Protein AF-A0A5C9F2I2-F1 (afdb_monomer_lite)

Foldseek 3Di:
DDDDDDDPVNVVPDPDPDPPPDDDDPPPPPPVPPPPPPPVPDDPDDPAQFKEKEKEKAKEFEAEQLRHTDDIWIKIKIKIWGQFPAWKWFQWKFFWAFDPQKPDDGRDIDGPGIDDHGDMDMDMMTGHDDPLLDDQKDKHKDKDFPPFDWDLLQVVLLVVVLVVLVVVLVVVLVVLLVVLCVVLVVVLVVLVVVLVVLVVVLVVLVVLLVVLVVVLVVLVVVLVVLVVVLVVLVVVVCVVPPPPDDDDDDDVPCPVVVVVCVVCCVVVCCAPPVGRVHDDVDDPPDPPDDVPVLCVPQVVVLVVLVVVLVVLVVVLVVLVVVLVVLVVVLVVLVVVLVVLVVVLVVLVVVLVVVLPPDPDVVVNVVSNVVSCVVSVVSVVVSVVSVVVSVVSVVVSVVSVVVSVVSVVVSVVSVVVSVVSVVVSVVVPDPVVPCVVPPPDPDVVPCPVVVVVVVVVVVVVVVVVVVSVVVSVVSVVVSVVSVVVSVVSVVVSVVSVVVSVVSVVVSVVSVVVSVVSVVVSVVVSVVVSVVSVVVSCVVSVPSVVFLPPVPPTSDAWAFADAAQDKTKMKMKMKMWRADQAKWAWKKKKWAFDPQKADKDKDWPQFDDWDDDPRIIMTTGGMDHHGDMTIMMIIIIGHHHDQDKGWPTKMKMKTKDWQDDSRPIGRPDTFIDIDKDKDKDWDADPVDPQKIKIKIKIWAQGSFKKFWAWKWKAFPVRPGTFDTDGCVVVVTDIAHHGGMDMDDIDMDRGNDGTDIDMDTDMGTDHYYTYMYMYMYIYGTDIYWYWDKDKAKDKPDQEDAAQDKDKIKIKIKIWTAHRFFFQWKKKKKKAAALKFFDPDPVQKDKAKPVRDDQVVFWDWDWPPPDRRSRGMIITIIIGNSNPRDLDGPAGHRMMMMIMGMMMRRGDDQVDKDWMKMKMKTWDARDNRGRSMITIDIDIDDPVNTRIHHYHYWDWDKDWDKDKAADPDLFKIKIKIKIWTQTPAKDAWDKDKFKFFPQKDWPDKPADWDWAPDPDPRIIMIMGIDGIAGHGGMDMIMTMIGGPVNDRDDPVRRVVRGDD

pLDDT: mean 77.14, std 16.02, range [25.67, 96.19]

Structure (mmCIF, N/CA/C/O backbone):
data_AF-A0A5C9F2I2-F1
#
_entry.id   AF-A0A5C9F2I2-F1
#
loop_
_atom_site.group_PDB
_atom_site.id
_atom_site.type_symbol
_atom_site.label_atom_id
_atom_site.label_alt_id
_atom_site.label_comp_id
_atom_site.label_asym_id
_atom_site.label_entity_id
_atom_site.label_seq_id
_atom_site.pdbx_PDB_ins_code
_atom_site.Cartn_x
_atom_site.Cartn_y
_atom_site.Cartn_z
_atom_site.occupancy
_atom_site.B_iso_or_equiv
_atom_site.auth_seq_id
_atom_site.auth_comp_id
_atom_site.auth_asym_id
_atom_site.auth_atom_id
_atom_site.pdbx_PDB_model_num
ATOM 1 N N . MET A 1 1 ? -34.436 -11.067 -39.779 1.00 35.25 1 MET A N 1
ATOM 2 C CA . MET A 1 1 ? -35.553 -11.516 -38.914 1.00 35.25 1 MET A CA 1
ATOM 3 C C . MET A 1 1 ? -35.812 -10.425 -37.886 1.00 35.25 1 MET A C 1
ATOM 5 O O . MET A 1 1 ? -34.849 -9.797 -37.467 1.00 35.25 1 MET A O 1
ATOM 9 N N . GLY A 1 2 ? -37.072 -10.121 -37.564 1.00 33.19 2 GLY A N 1
ATOM 10 C CA . GLY A 1 2 ? -37.414 -8.976 -36.708 1.00 33.19 2 GLY A CA 1
ATOM 11 C C . GLY A 1 2 ? -37.331 -9.300 -35.216 1.00 33.19 2 GLY A C 1
ATOM 12 O O . GLY A 1 2 ? -37.837 -10.332 -34.785 1.00 33.19 2 GLY A O 1
ATOM 13 N N . PHE A 1 3 ? -36.740 -8.403 -34.424 1.00 34.16 3 PHE A N 1
ATOM 14 C CA . PHE A 1 3 ? -36.740 -8.506 -32.964 1.00 34.16 3 PHE A CA 1
ATOM 15 C C . PHE A 1 3 ? -38.048 -7.938 -32.393 1.00 34.16 3 PHE A C 1
ATOM 17 O O . PHE A 1 3 ? -38.308 -6.738 -32.490 1.00 34.16 3 PHE A O 1
ATOM 24 N N . LYS A 1 4 ? -38.876 -8.801 -31.792 1.00 38.78 4 LYS A N 1
ATOM 25 C CA . LYS A 1 4 ? -40.083 -8.396 -31.055 1.00 38.78 4 LYS A CA 1
ATOM 26 C C . LYS A 1 4 ? -39.669 -7.880 -29.671 1.00 38.78 4 LYS A C 1
ATOM 28 O O . LYS A 1 4 ? -38.928 -8.554 -28.960 1.00 38.78 4 LYS A O 1
ATOM 33 N N . LYS A 1 5 ? -40.152 -6.700 -29.278 1.00 41.59 5 LYS A N 1
ATOM 34 C CA . LYS A 1 5 ? -39.947 -6.154 -27.927 1.00 41.59 5 LYS A CA 1
ATOM 35 C C . LYS A 1 5 ? -40.956 -6.813 -26.978 1.00 41.59 5 LYS A C 1
ATOM 37 O O . LYS A 1 5 ? -42.155 -6.619 -27.154 1.00 41.59 5 LYS A O 1
ATOM 42 N N . ILE A 1 6 ? -40.461 -7.616 -26.039 1.00 45.44 6 ILE A N 1
ATOM 43 C CA . ILE A 1 6 ? -41.257 -8.355 -25.043 1.00 45.44 6 ILE A CA 1
ATOM 44 C C . ILE A 1 6 ? -41.554 -7.434 -23.850 1.00 45.44 6 ILE A C 1
ATOM 46 O O . ILE A 1 6 ? -40.701 -6.623 -23.474 1.00 45.44 6 ILE A O 1
ATOM 50 N N . SER A 1 7 ? -42.764 -7.506 -23.288 1.00 54.88 7 SER A N 1
ATOM 51 C CA . SER A 1 7 ? -43.154 -6.674 -22.138 1.00 54.88 7 SER A CA 1
ATOM 52 C C . SER A 1 7 ? -42.641 -7.240 -20.806 1.00 54.88 7 SER A C 1
ATOM 54 O O . SER A 1 7 ? -42.249 -8.403 -20.705 1.00 54.88 7 SER A O 1
ATOM 56 N N . LYS A 1 8 ? -42.659 -6.419 -19.747 1.00 42.50 8 LYS A N 1
ATOM 57 C CA . LYS A 1 8 ? -42.231 -6.853 -18.406 1.00 42.50 8 LYS A CA 1
ATOM 58 C C . LYS A 1 8 ? -43.156 -7.927 -17.808 1.00 42.50 8 LYS A C 1
ATOM 60 O O . LYS A 1 8 ? -42.702 -8.691 -16.966 1.00 42.50 8 LYS A O 1
ATOM 65 N N . ASP A 1 9 ? -44.397 -8.019 -18.289 1.00 47.03 9 ASP A N 1
ATOM 66 C CA . ASP A 1 9 ? -45.406 -8.980 -17.825 1.00 47.03 9 ASP A CA 1
ATOM 67 C C . ASP A 1 9 ? -45.330 -10.322 -18.585 1.00 47.03 9 ASP A C 1
ATOM 69 O O . ASP A 1 9 ? -45.543 -11.383 -17.997 1.00 47.03 9 ASP A O 1
ATOM 73 N N . GLU A 1 10 ? -44.933 -10.310 -19.869 1.00 43.22 10 GLU A N 1
ATOM 74 C CA . GLU A 1 10 ? -44.610 -11.539 -20.625 1.00 43.22 10 GLU A CA 1
ATOM 75 C C . GLU A 1 10 ? -43.423 -12.298 -19.978 1.00 43.22 10 GLU A C 1
ATOM 77 O O . GLU A 1 10 ? -43.380 -13.526 -20.016 1.00 43.22 10 GLU A O 1
ATOM 82 N N . LEU A 1 11 ? -42.505 -11.587 -19.307 1.00 47.34 11 LEU A N 1
ATOM 83 C CA . LEU A 1 11 ? -41.376 -12.159 -18.552 1.00 47.34 11 LEU A CA 1
ATOM 84 C C . LEU A 1 11 ? -41.774 -12.902 -17.261 1.00 47.34 11 LEU A C 1
ATOM 86 O O . LEU A 1 11 ? -40.987 -13.704 -16.765 1.00 47.34 11 LEU A O 1
ATOM 90 N N . VAL A 1 12 ? -42.963 -12.649 -16.702 1.00 45.22 12 VAL A N 1
ATOM 91 C CA . VAL A 1 12 ? -43.406 -13.229 -15.414 1.00 45.22 12 VAL A CA 1
ATOM 92 C C . VAL A 1 12 ? -44.162 -14.553 -15.603 1.00 45.22 12 VAL A C 1
ATOM 94 O O . VAL A 1 12 ? -44.343 -15.307 -14.651 1.00 45.22 12 VAL A O 1
ATOM 97 N N . SER A 1 13 ? -44.587 -14.868 -16.831 1.00 38.81 13 SER A N 1
ATOM 98 C CA . SER A 1 13 ? -45.443 -16.028 -17.132 1.00 38.81 13 SER A CA 1
ATOM 99 C C . SER A 1 13 ? -44.800 -17.106 -18.016 1.00 38.81 13 SER A C 1
ATOM 101 O O . SER A 1 13 ? -45.397 -18.167 -18.207 1.00 38.81 13 SER A O 1
ATOM 103 N N . SER A 1 14 ? -43.580 -16.905 -18.526 1.00 33.88 14 SER A N 1
ATOM 104 C CA . SER A 1 14 ? -42.893 -17.933 -19.316 1.00 33.88 14 SER A CA 1
ATOM 105 C C . SER A 1 14 ? -42.228 -18.998 -18.432 1.00 33.88 14 SER A C 1
ATOM 107 O O . SER A 1 14 ? -41.128 -18.787 -17.918 1.00 33.88 14 SER A O 1
ATOM 109 N N . GLN A 1 15 ? -42.847 -20.179 -18.327 1.00 44.00 15 GLN A N 1
ATOM 110 C CA . GLN A 1 15 ? -42.194 -21.400 -17.832 1.00 44.00 15 GLN A CA 1
ATOM 111 C C . GLN A 1 15 ? -41.166 -21.920 -18.856 1.00 44.00 15 GLN A C 1
ATOM 113 O O . GLN A 1 15 ? -41.382 -22.924 -19.532 1.00 44.00 15 GLN A O 1
ATOM 118 N N . ALA A 1 16 ? -40.042 -21.218 -18.987 1.00 33.47 16 ALA A N 1
ATOM 119 C CA . ALA A 1 16 ? -38.843 -21.745 -19.628 1.00 33.47 16 ALA A CA 1
ATOM 120 C C . ALA A 1 16 ? -37.977 -22.456 -18.569 1.00 33.47 16 ALA A C 1
ATOM 122 O O . ALA A 1 16 ? -37.823 -21.919 -17.468 1.00 33.47 16 ALA A O 1
ATOM 123 N N . PRO A 1 17 ? -37.400 -23.639 -18.856 1.00 33.31 17 PRO A N 1
ATOM 124 C CA . PRO A 1 17 ? -36.477 -24.288 -17.932 1.00 33.31 17 PRO A CA 1
ATOM 125 C C . PRO A 1 17 ? -35.232 -23.415 -17.738 1.00 33.31 17 PRO A C 1
ATOM 127 O O . PRO A 1 17 ? -34.720 -22.822 -18.691 1.00 33.31 17 PRO A O 1
ATOM 130 N N . ALA A 1 18 ? -34.744 -23.332 -16.501 1.00 29.50 18 ALA A N 1
ATOM 131 C CA . ALA A 1 18 ? -33.558 -22.552 -16.186 1.00 29.50 18 ALA A CA 1
ATOM 132 C C . ALA A 1 18 ? -32.327 -23.131 -16.906 1.00 29.50 18 ALA A C 1
ATOM 134 O O . ALA A 1 18 ? -31.939 -24.271 -16.672 1.00 29.50 18 ALA A O 1
ATOM 135 N N . PHE A 1 19 ? -31.690 -22.316 -17.752 1.00 35.25 19 PHE A N 1
ATOM 136 C CA . PHE A 1 19 ? -30.357 -22.584 -18.314 1.00 35.25 19 PHE A CA 1
ATOM 137 C C . PHE A 1 19 ? -29.217 -22.108 -17.391 1.00 35.25 19 PHE A C 1
ATOM 139 O O . PHE A 1 19 ? -28.052 -22.090 -17.783 1.00 35.25 19 PHE A O 1
ATOM 146 N N . LEU A 1 20 ? -29.546 -21.745 -16.150 1.00 32.81 20 LEU A N 1
ATOM 147 C CA . LEU A 1 20 ? -28.603 -21.785 -15.039 1.00 32.81 20 LEU A CA 1
ATOM 148 C C . LEU A 1 20 ? -28.616 -23.217 -14.506 1.00 32.81 20 LEU A C 1
ATOM 150 O O . LEU A 1 20 ? -29.694 -23.766 -14.273 1.00 32.81 20 LEU A O 1
ATOM 154 N N . GLY A 1 21 ? -27.432 -23.816 -14.350 1.00 28.64 21 GLY A N 1
ATOM 155 C CA . GLY A 1 21 ? -27.294 -25.155 -13.778 1.00 28.64 21 GLY A CA 1
ATOM 156 C C . GLY A 1 21 ? -28.023 -25.258 -12.439 1.00 28.64 21 GLY A C 1
ATOM 157 O O . GLY A 1 21 ? -28.168 -24.252 -11.740 1.00 28.64 21 GLY A O 1
ATOM 158 N N . ALA A 1 22 ? -28.507 -26.462 -12.118 1.00 25.67 22 ALA A N 1
ATOM 159 C CA . ALA A 1 22 ? -29.280 -26.704 -10.906 1.00 25.67 22 ALA A CA 1
ATOM 160 C C . ALA A 1 22 ? -28.600 -26.048 -9.688 1.00 25.67 22 ALA A C 1
ATOM 162 O O . ALA A 1 22 ? -27.379 -26.193 -9.541 1.00 25.67 22 ALA A O 1
ATOM 163 N N . PRO A 1 23 ? -29.353 -25.351 -8.813 1.00 28.47 23 PRO A N 1
ATOM 164 C CA . PRO A 1 23 ? -28.847 -25.054 -7.485 1.00 28.47 23 PRO A CA 1
ATOM 165 C C . PRO A 1 23 ? -28.366 -26.374 -6.885 1.00 28.47 23 PRO A C 1
ATOM 167 O O . PRO A 1 23 ? -29.050 -27.389 -7.046 1.00 28.47 23 PRO A O 1
ATOM 170 N N . LEU A 1 24 ? -27.201 -26.357 -6.234 1.00 32.38 24 LEU A N 1
ATOM 171 C CA . LEU A 1 24 ? -26.740 -27.488 -5.431 1.00 32.38 24 LEU A CA 1
ATOM 172 C C . LEU A 1 24 ? -27.918 -27.983 -4.589 1.00 32.38 24 LEU A C 1
ATOM 174 O O . LEU A 1 24 ? -28.615 -27.160 -3.987 1.00 32.38 24 LEU A O 1
ATOM 178 N N . GLU A 1 25 ? -28.161 -29.298 -4.591 1.00 28.03 25 GLU A N 1
ATOM 179 C CA . GLU A 1 25 ? -29.179 -29.877 -3.720 1.00 28.03 25 GLU A CA 1
ATOM 180 C C . GLU A 1 25 ? -28.904 -29.375 -2.308 1.00 28.03 25 GLU A C 1
ATOM 182 O O . GLU A 1 25 ? -27.809 -29.557 -1.771 1.00 28.03 25 GLU A O 1
ATOM 187 N N . HIS A 1 26 ? -29.884 -28.669 -1.748 1.00 29.75 26 HIS A N 1
ATOM 188 C CA . HIS A 1 26 ? -29.775 -28.107 -0.417 1.00 29.75 26 HIS A CA 1
ATOM 189 C C . HIS A 1 26 ? -29.844 -29.290 0.546 1.00 29.75 26 HIS A C 1
ATOM 191 O O . HIS A 1 26 ? -30.925 -29.688 0.976 1.00 29.75 26 HIS A O 1
ATOM 197 N N . VAL A 1 27 ? -28.684 -29.894 0.825 1.00 32.44 27 VAL A N 1
ATOM 198 C CA . VAL A 1 27 ? -28.533 -30.871 1.901 1.00 32.44 27 VAL A CA 1
ATOM 199 C C . VAL A 1 27 ? -29.129 -30.209 3.135 1.00 32.44 27 VAL A C 1
ATOM 201 O O . VAL A 1 27 ? -28.752 -29.081 3.469 1.00 32.44 27 VAL A O 1
ATOM 204 N N . GLU A 1 28 ? -30.120 -30.861 3.743 1.00 32.78 28 GLU A N 1
ATOM 205 C CA . GLU A 1 28 ? -30.800 -30.327 4.919 1.00 32.78 28 GLU A CA 1
ATOM 206 C C . GLU A 1 28 ? -29.737 -29.970 5.963 1.00 32.78 28 GLU A C 1
ATOM 208 O O . GLU A 1 28 ? -28.932 -30.823 6.340 1.00 32.78 28 GLU A O 1
ATOM 213 N N . GLU A 1 29 ? -29.683 -28.704 6.391 1.00 47.41 29 GLU A N 1
ATOM 214 C CA . GLU A 1 29 ? -28.647 -28.252 7.321 1.00 47.41 29 GLU A CA 1
ATOM 215 C C . GLU A 1 29 ? -28.804 -28.955 8.673 1.00 47.41 29 GLU A C 1
ATOM 217 O O . GLU A 1 29 ? -29.585 -28.544 9.540 1.00 47.41 29 GLU A O 1
ATOM 222 N N . ILE A 1 30 ? -28.022 -30.014 8.868 1.00 54.78 30 ILE A N 1
ATOM 223 C CA . ILE A 1 30 ? -27.942 -30.715 10.139 1.00 54.78 30 ILE A CA 1
ATOM 224 C C . ILE A 1 30 ? -27.313 -29.755 11.160 1.00 54.78 30 ILE A C 1
ATOM 226 O O . ILE A 1 30 ? -26.166 -29.324 11.045 1.00 54.78 30 ILE A O 1
ATOM 230 N N . ASP A 1 31 ? -28.100 -29.388 12.167 1.00 66.12 31 ASP A N 1
ATOM 231 C CA . ASP A 1 31 ? -27.662 -28.615 13.330 1.00 66.12 31 ASP A CA 1
ATOM 232 C C . ASP A 1 31 ? -26.972 -29.585 14.302 1.00 66.12 31 ASP A C 1
ATOM 234 O O . ASP A 1 31 ? -27.612 -30.178 15.176 1.00 66.12 31 ASP A O 1
ATOM 238 N N . LEU A 1 32 ? -25.672 -29.803 14.070 1.00 67.00 32 LEU A N 1
ATOM 239 C CA . LEU A 1 32 ? -24.847 -30.852 14.689 1.00 67.00 32 LEU A CA 1
ATOM 240 C C . LEU A 1 32 ? -24.694 -30.683 16.209 1.00 67.00 32 LEU A C 1
ATOM 242 O O . LEU A 1 32 ? -24.298 -31.616 16.901 1.00 67.00 32 LEU A O 1
ATOM 246 N N . LEU A 1 33 ? -25.021 -29.502 16.740 1.00 75.06 33 LEU A N 1
ATOM 247 C CA . LEU A 1 33 ? -24.892 -29.163 18.158 1.00 75.06 33 LEU A CA 1
ATOM 248 C C . LEU A 1 33 ? -26.231 -29.261 18.927 1.00 75.06 33 LEU A C 1
ATOM 250 O O . LEU A 1 33 ? -26.298 -28.883 20.096 1.00 75.06 33 LEU A O 1
ATOM 254 N N . LYS A 1 34 ? -27.300 -29.809 18.318 1.00 62.31 34 LYS A N 1
ATOM 255 C CA . LYS A 1 34 ? -28.623 -29.971 18.965 1.00 62.31 34 LYS A CA 1
ATOM 256 C C . LYS A 1 34 ? -28.660 -30.936 20.153 1.00 62.31 34 LYS A C 1
ATOM 258 O O . LYS A 1 34 ? -29.389 -30.667 21.105 1.00 62.31 34 LYS A O 1
ATOM 263 N N . GLU A 1 35 ? -27.951 -32.063 20.102 1.00 47.28 35 GLU A N 1
ATOM 264 C CA . GLU A 1 35 ? -28.311 -33.247 20.910 1.00 47.28 35 GLU A CA 1
ATOM 265 C C . GLU A 1 35 ? -28.058 -33.140 22.427 1.00 47.28 35 GLU A C 1
ATOM 267 O O . GLU A 1 35 ? -28.609 -33.939 23.176 1.00 47.28 35 GLU A O 1
ATOM 272 N N . ARG A 1 36 ? -27.307 -32.138 22.913 1.00 44.94 36 ARG A N 1
ATOM 273 C CA . ARG A 1 36 ? -27.166 -31.851 24.362 1.00 44.94 36 ARG A CA 1
ATOM 274 C C . ARG A 1 36 ? -28.031 -30.692 24.878 1.00 44.94 36 ARG A C 1
ATOM 276 O O . ARG A 1 36 ? -27.999 -30.400 26.070 1.00 44.94 36 ARG A O 1
ATOM 283 N N . ARG A 1 37 ? -28.823 -30.029 24.024 1.00 50.03 37 ARG A N 1
ATOM 284 C CA . ARG A 1 37 ? -29.599 -28.830 24.413 1.00 50.03 37 ARG A CA 1
ATOM 285 C C . ARG A 1 37 ? -30.752 -29.114 25.399 1.00 50.03 37 ARG A C 1
ATOM 287 O O . ARG A 1 37 ? -31.296 -28.173 25.963 1.00 50.03 37 ARG A O 1
ATOM 294 N N . SER A 1 38 ? -31.133 -30.377 25.620 1.00 35.31 38 SER A N 1
ATOM 295 C CA . SER A 1 38 ? -32.282 -30.775 26.455 1.00 35.31 38 SER A CA 1
ATOM 296 C C . SER A 1 38 ? -32.039 -30.787 27.966 1.00 35.31 38 SER A C 1
ATOM 298 O O . SER A 1 38 ? -32.998 -30.734 28.736 1.00 35.31 38 SER A O 1
ATOM 300 N N . ASP A 1 39 ? -30.786 -30.886 28.411 1.00 35.28 39 ASP A N 1
ATOM 301 C CA . ASP A 1 39 ? -30.501 -31.361 29.775 1.00 35.28 39 ASP A CA 1
ATOM 302 C C . ASP A 1 39 ? -30.425 -30.236 30.824 1.00 35.28 39 ASP A C 1
ATOM 304 O O . ASP A 1 39 ? -30.347 -30.497 32.025 1.00 35.28 39 ASP A O 1
ATOM 308 N N . VAL A 1 40 ? -30.527 -28.975 30.390 1.00 37.81 40 VAL A N 1
ATOM 309 C CA . VAL A 1 40 ? -30.503 -27.791 31.269 1.00 37.81 40 VAL A CA 1
ATOM 310 C C . VAL A 1 40 ? -31.870 -27.523 31.929 1.00 37.81 40 VAL A C 1
ATOM 312 O O . VAL A 1 40 ? -31.930 -26.927 33.002 1.00 37.81 40 VAL A O 1
ATOM 315 N N . GLU A 1 41 ? -32.987 -28.000 31.362 1.00 36.03 41 GLU A N 1
ATOM 316 C CA . GLU A 1 41 ? -34.344 -27.653 31.838 1.00 36.03 41 GLU A CA 1
ATOM 317 C C . GLU A 1 41 ? -34.848 -28.446 33.069 1.00 36.03 41 GLU A C 1
ATOM 319 O O . GLU A 1 41 ? -35.999 -28.277 33.479 1.00 36.03 41 GLU A O 1
ATOM 324 N N . LYS A 1 42 ? -34.035 -29.313 33.699 1.00 37.44 42 LYS A N 1
ATOM 325 C CA . LYS A 1 42 ? -34.486 -30.163 34.826 1.00 37.44 42 LYS A CA 1
ATOM 326 C C . LYS A 1 42 ? -33.545 -30.198 36.033 1.00 37.44 42 LYS A C 1
ATOM 328 O O . LYS A 1 42 ? -32.964 -31.234 36.346 1.00 37.44 42 LYS A O 1
ATOM 333 N N . GLN A 1 43 ? -33.514 -29.108 36.803 1.00 39.53 43 GLN A N 1
ATOM 334 C CA . GLN A 1 43 ? -33.053 -29.130 38.201 1.00 39.53 43 GLN A CA 1
ATOM 335 C C . GLN A 1 43 ? -33.970 -28.318 39.133 1.00 39.53 43 GLN A C 1
ATOM 337 O O . GLN A 1 43 ? -33.689 -27.172 39.476 1.00 39.53 43 GLN A O 1
ATOM 342 N N . PHE A 1 44 ? -35.051 -28.947 39.606 1.00 43.75 44 PHE A N 1
ATOM 343 C CA . PHE A 1 44 ? -35.773 -28.498 40.802 1.00 43.75 44 PHE A CA 1
ATOM 344 C C . PHE A 1 44 ? -35.141 -29.167 42.026 1.00 43.75 44 PHE A C 1
ATOM 346 O O . PHE A 1 44 ? -35.399 -30.336 42.309 1.00 43.75 44 PHE A O 1
ATOM 353 N N . GLY A 1 45 ? -34.249 -28.446 42.709 1.00 44.81 45 GLY A N 1
ATOM 354 C CA . GLY A 1 45 ? -33.413 -29.025 43.765 1.00 44.81 45 GLY A CA 1
ATOM 355 C C . GLY A 1 45 ? -32.686 -28.005 44.639 1.00 44.81 45 GLY A C 1
ATOM 356 O O . GLY A 1 45 ? -31.569 -28.269 45.077 1.00 44.81 45 GLY A O 1
ATOM 357 N N . PHE A 1 46 ? -33.277 -26.833 44.891 1.00 50.12 46 PHE A N 1
ATOM 358 C CA . PHE A 1 46 ? -32.678 -25.843 45.791 1.00 50.12 46 PHE A CA 1
ATOM 359 C C . PHE A 1 46 ? -33.019 -26.154 47.254 1.00 50.12 46 PHE A C 1
ATOM 361 O O . PHE A 1 46 ? -34.174 -26.386 47.607 1.00 50.12 46 PHE A O 1
ATOM 368 N N . ALA A 1 47 ? -31.998 -26.158 48.115 1.00 52.34 47 ALA A N 1
ATOM 369 C CA . ALA A 1 47 ? -32.105 -26.593 49.511 1.00 52.34 47 ALA A CA 1
ATOM 370 C C . ALA A 1 47 ? -32.764 -25.570 50.464 1.00 52.34 47 ALA A C 1
ATOM 372 O O . ALA A 1 47 ? -32.962 -25.881 51.638 1.00 52.34 47 ALA A O 1
ATOM 373 N N . LYS A 1 48 ? -33.096 -24.365 49.980 1.00 63.50 48 LYS A N 1
ATOM 374 C CA . LYS A 1 48 ? -33.655 -23.249 50.759 1.00 63.50 48 LYS A CA 1
ATOM 375 C C . LYS A 1 48 ? -34.984 -22.778 50.149 1.00 63.50 48 LYS A C 1
ATOM 377 O O . LYS A 1 48 ? -35.118 -22.733 48.925 1.00 63.50 48 LYS A O 1
ATOM 382 N N . SER A 1 49 ? -35.952 -22.424 50.998 1.00 72.75 49 SER A N 1
ATOM 383 C CA . SER A 1 49 ? -37.188 -21.740 50.590 1.00 72.75 49 SER A CA 1
ATOM 384 C C . SER A 1 49 ? -36.838 -20.303 50.181 1.00 72.75 49 SER A C 1
ATOM 386 O O . SER A 1 49 ? -36.543 -19.462 51.024 1.00 72.75 49 SER A O 1
ATOM 388 N N . GLU A 1 50 ? -36.797 -20.040 48.878 1.00 81.81 50 GLU A N 1
ATOM 389 C CA . GLU A 1 50 ? -36.313 -18.785 48.289 1.00 81.81 50 GLU A CA 1
ATOM 390 C C . GLU A 1 50 ? -37.077 -18.489 46.989 1.00 81.81 50 GLU A C 1
ATOM 392 O O . GLU A 1 50 ? -37.667 -19.392 46.390 1.00 81.81 50 GLU A O 1
ATOM 397 N N . VAL A 1 51 ? -37.089 -17.232 46.545 1.00 86.44 51 VAL A N 1
ATOM 398 C CA . VAL A 1 51 ? -37.670 -16.848 45.253 1.00 86.44 51 VAL A CA 1
ATOM 399 C C . VAL A 1 51 ? -36.547 -16.593 44.257 1.00 86.44 51 VAL A C 1
ATOM 401 O O . VAL A 1 51 ? -35.675 -15.760 44.489 1.00 86.44 51 VAL A O 1
ATOM 404 N N . PHE A 1 52 ? -36.560 -17.327 43.147 1.00 86.75 52 PHE A N 1
ATOM 405 C CA . PHE A 1 52 ? -35.541 -17.230 42.105 1.00 86.75 52 PHE A CA 1
ATOM 406 C C . PHE A 1 52 ? -36.092 -16.500 40.886 1.00 86.75 52 PHE A C 1
ATOM 408 O O . PHE A 1 52 ? -37.203 -16.782 40.435 1.00 86.75 52 PHE A O 1
ATOM 415 N N . VAL A 1 53 ? -35.286 -15.613 40.311 1.00 88.69 53 VAL A N 1
ATOM 416 C CA . VAL A 1 53 ? -35.539 -14.999 39.007 1.00 88.69 53 VAL A CA 1
ATOM 417 C C . VAL A 1 53 ? -34.456 -15.477 38.049 1.00 88.69 53 VAL A C 1
ATOM 419 O O . VAL A 1 53 ? -33.300 -15.086 38.165 1.00 88.69 53 VAL A O 1
ATOM 422 N N . SER A 1 54 ? -34.811 -16.364 37.124 1.00 87.38 54 SER A N 1
ATOM 423 C CA . SER A 1 54 ? -33.888 -16.888 36.116 1.00 87.38 54 SER A CA 1
ATOM 424 C C . SER A 1 54 ? -34.134 -16.174 34.794 1.00 87.38 54 SER A C 1
ATOM 426 O O . SER A 1 54 ? -35.171 -16.408 34.175 1.00 87.38 54 SER A O 1
ATOM 428 N N . ASN A 1 55 ? -33.207 -15.325 34.355 1.00 89.38 55 ASN A N 1
ATOM 429 C CA . ASN A 1 55 ? -33.224 -14.769 33.007 1.00 89.38 55 ASN A CA 1
ATOM 430 C C . ASN A 1 55 ? -32.330 -15.607 32.084 1.00 89.38 55 ASN A C 1
ATOM 432 O O . ASN A 1 55 ? -31.156 -15.815 32.387 1.00 89.38 55 ASN A O 1
ATOM 436 N N . SER A 1 56 ? -32.901 -16.097 30.986 1.00 89.69 56 SER A N 1
ATOM 437 C CA . SER A 1 56 ? -32.232 -16.993 30.041 1.00 89.69 56 SER A CA 1
ATOM 438 C C . SER A 1 56 ? -32.410 -16.523 28.602 1.00 89.69 56 SER A C 1
ATOM 440 O O . SER A 1 56 ? -33.534 -16.264 28.169 1.00 89.69 56 SER A O 1
ATOM 442 N N . GLU A 1 57 ? -31.314 -16.458 27.851 1.00 91.25 57 GLU A N 1
ATOM 443 C CA . GLU A 1 57 ? -31.292 -16.031 26.449 1.00 91.25 57 GLU A CA 1
ATOM 444 C C . GLU A 1 57 ? -30.781 -17.127 25.519 1.00 91.25 57 GLU A C 1
ATOM 446 O O . GLU A 1 57 ? -29.933 -17.937 25.886 1.00 91.25 57 GLU A O 1
ATOM 451 N N . ASN A 1 58 ? -31.307 -17.141 24.298 1.00 90.81 58 ASN A N 1
ATOM 452 C CA . ASN A 1 58 ? -30.861 -17.983 23.198 1.00 90.81 58 ASN A CA 1
ATOM 453 C C . ASN A 1 58 ? -30.674 -17.090 21.972 1.00 90.81 58 ASN A C 1
ATOM 455 O O . ASN A 1 58 ? -31.641 -16.502 21.473 1.00 90.81 58 ASN A O 1
ATOM 459 N N . LEU A 1 59 ? -29.432 -16.991 21.509 1.00 91.56 59 LEU A N 1
ATOM 460 C CA . LEU A 1 59 ? -28.999 -16.091 20.444 1.00 91.56 59 LEU A CA 1
ATOM 461 C C . LEU A 1 59 ? -28.420 -16.903 19.294 1.00 91.56 59 LEU A C 1
ATOM 463 O O . LEU A 1 59 ? -27.673 -17.854 19.521 1.00 91.56 59 LEU A O 1
ATOM 467 N N . LYS A 1 60 ? -28.755 -16.525 18.062 1.00 91.56 60 LYS A N 1
ATOM 468 C CA . LYS A 1 60 ? -28.238 -17.160 16.849 1.00 91.56 60 LYS A CA 1
ATOM 469 C C . LYS A 1 60 ? -27.654 -16.109 15.928 1.00 91.56 60 LYS A C 1
ATOM 471 O O . LYS A 1 60 ? -28.390 -15.249 15.451 1.00 91.56 60 LYS A O 1
ATOM 476 N N . TYR A 1 61 ? -26.356 -16.209 15.671 1.00 90.81 61 TYR A N 1
ATOM 477 C CA . TYR A 1 61 ? -25.631 -15.343 14.747 1.00 90.81 61 TYR A CA 1
ATOM 478 C C . TYR A 1 61 ? -25.249 -16.131 13.494 1.00 90.81 61 TYR A C 1
ATOM 480 O O . TYR A 1 61 ? -24.597 -17.172 13.588 1.00 90.81 61 TYR A O 1
ATOM 488 N N . GLU A 1 62 ? -25.611 -15.631 12.315 1.00 90.19 62 GLU A N 1
ATOM 489 C CA . GLU A 1 62 ? -25.191 -16.206 11.036 1.00 90.19 62 GLU A CA 1
ATOM 490 C C . GLU A 1 62 ? -24.258 -15.230 10.319 1.00 90.19 62 GLU A C 1
ATOM 492 O O . GLU A 1 62 ? -24.668 -14.172 9.840 1.00 90.19 62 GLU A O 1
ATOM 497 N N . TYR A 1 63 ? -22.980 -15.591 10.252 1.00 86.75 63 TYR A N 1
ATOM 498 C CA . TYR A 1 63 ? -21.930 -14.821 9.608 1.00 86.75 63 TYR A CA 1
ATOM 499 C C . TYR A 1 63 ? -21.658 -15.330 8.194 1.00 86.75 63 TYR A C 1
ATOM 501 O O . TYR A 1 63 ? -21.523 -16.530 7.940 1.00 86.75 63 TYR A O 1
ATOM 509 N N . SER A 1 64 ? -21.487 -14.386 7.274 1.00 83.25 64 SER A N 1
ATOM 510 C CA . SER A 1 64 ? -20.887 -14.634 5.966 1.00 83.25 64 SER A CA 1
ATOM 511 C C . SER A 1 64 ? -19.478 -15.208 6.107 1.00 83.25 64 SER A C 1
ATOM 513 O O . SER A 1 64 ? -18.799 -14.999 7.113 1.00 83.25 64 SER A O 1
ATOM 515 N N . LYS A 1 65 ? -18.966 -15.824 5.040 1.00 76.38 65 LYS A N 1
ATOM 516 C CA . LYS A 1 65 ? -17.564 -16.264 4.970 1.00 76.38 65 LYS A CA 1
ATOM 517 C C . LYS A 1 65 ? -16.542 -15.159 5.281 1.00 76.38 65 LYS A C 1
ATOM 519 O O . LYS A 1 65 ? -15.463 -15.466 5.773 1.00 76.38 65 LYS A O 1
ATOM 524 N N . ASN A 1 66 ? -16.872 -13.883 5.069 1.00 72.94 66 ASN A N 1
ATOM 525 C CA . ASN A 1 66 ? -15.987 -12.753 5.388 1.00 72.94 66 ASN A CA 1
ATOM 526 C C . ASN A 1 66 ? -16.098 -12.270 6.852 1.00 72.94 66 ASN A C 1
ATOM 528 O O . ASN A 1 66 ? -15.448 -11.298 7.217 1.00 72.94 66 ASN A O 1
ATOM 532 N N . GLY A 1 67 ? -16.922 -12.907 7.693 1.00 75.62 67 GLY A N 1
ATOM 533 C CA . GLY A 1 67 ? -17.140 -12.502 9.087 1.00 75.62 67 GLY A CA 1
ATOM 534 C C . GLY A 1 67 ? -18.162 -11.374 9.278 1.00 75.62 67 GLY A C 1
ATOM 535 O O . GLY A 1 67 ? -18.434 -10.992 10.410 1.00 75.62 67 GLY A O 1
ATOM 536 N N . THR A 1 68 ? -18.770 -10.857 8.206 1.00 81.94 68 THR A N 1
ATOM 537 C CA . THR A 1 68 ? -19.908 -9.921 8.281 1.00 81.94 68 THR A CA 1
ATOM 538 C C . THR A 1 68 ? -21.166 -10.662 8.730 1.00 81.94 68 THR A C 1
ATOM 540 O O . THR A 1 68 ? -21.464 -11.717 8.162 1.00 81.94 68 THR A O 1
ATOM 543 N N . LEU A 1 69 ? -21.905 -10.122 9.703 1.00 84.50 69 LEU A N 1
ATOM 544 C CA . LEU A 1 69 ? -23.204 -10.649 10.137 1.00 84.50 69 LEU A CA 1
ATOM 545 C C . LEU A 1 69 ? -24.221 -10.538 8.985 1.00 84.50 69 LEU A C 1
ATOM 547 O O . LEU A 1 69 ? -24.344 -9.481 8.372 1.00 84.50 69 LEU A O 1
ATOM 551 N N . ILE A 1 70 ? -24.907 -11.637 8.661 1.00 87.69 70 ILE A N 1
ATOM 552 C CA . ILE A 1 70 ? -25.980 -11.687 7.650 1.00 87.69 70 ILE A CA 1
ATOM 553 C C . ILE A 1 70 ? -27.348 -11.653 8.330 1.00 87.69 70 ILE A C 1
ATOM 555 O O . ILE A 1 70 ? -28.268 -11.002 7.842 1.00 87.69 70 ILE A O 1
ATOM 559 N N . ASN A 1 71 ? -27.492 -12.415 9.413 1.00 88.38 71 ASN A N 1
ATOM 560 C CA . ASN A 1 71 ? -28.765 -12.663 10.071 1.00 88.38 71 ASN A CA 1
ATOM 561 C C . ASN A 1 71 ? -28.543 -12.890 11.571 1.00 88.38 71 ASN A C 1
ATOM 563 O O . ASN A 1 71 ? -27.550 -13.501 11.979 1.00 88.38 71 ASN A O 1
ATOM 567 N N . PHE A 1 72 ? -29.485 -12.408 12.374 1.00 90.62 72 PHE A N 1
ATOM 568 C CA . PHE A 1 72 ? -29.485 -12.530 13.823 1.00 90.62 72 PHE A CA 1
ATOM 569 C C . PHE A 1 72 ? -30.893 -12.866 14.318 1.00 90.62 72 PHE A C 1
ATOM 571 O O . PHE A 1 72 ? -31.876 -12.242 13.916 1.00 90.62 72 PHE A O 1
ATOM 578 N N . ILE A 1 73 ? -30.988 -13.850 15.213 1.00 88.88 73 ILE A N 1
ATOM 579 C CA . ILE A 1 73 ? -32.235 -14.231 15.880 1.00 88.88 73 ILE A CA 1
ATOM 580 C C . ILE A 1 73 ? -31.955 -14.333 17.377 1.00 88.88 73 ILE A C 1
ATOM 582 O O . ILE A 1 73 ? -31.295 -15.274 17.821 1.00 88.88 73 ILE A O 1
ATOM 586 N N . GLY A 1 74 ? -32.476 -13.387 18.157 1.00 90.75 74 GLY A N 1
ATOM 587 C CA . GLY A 1 74 ? -32.352 -13.385 19.609 1.00 90.75 74 GLY A CA 1
ATOM 588 C C . GLY A 1 74 ? -33.696 -13.556 20.312 1.00 90.75 74 GLY A C 1
ATOM 589 O O . GLY A 1 74 ? -34.672 -12.862 20.029 1.00 90.75 74 GLY A O 1
ATOM 590 N N . THR A 1 75 ? -33.748 -14.483 21.263 1.00 91.69 75 THR A N 1
ATOM 591 C CA . THR A 1 75 ? -34.932 -14.737 22.094 1.00 91.69 75 THR A CA 1
ATOM 592 C C . THR A 1 75 ? -34.519 -14.845 23.551 1.00 91.69 75 THR A C 1
ATOM 594 O O . THR A 1 75 ? -33.494 -15.450 23.856 1.00 91.69 75 THR A O 1
ATOM 597 N N . GLY A 1 76 ? -35.313 -14.287 24.457 1.00 90.81 76 GLY A N 1
ATOM 598 C CA . GLY A 1 76 ? -35.033 -14.349 25.885 1.00 90.81 76 GLY A CA 1
ATOM 599 C C . GLY A 1 76 ? -36.271 -14.643 26.713 1.00 90.81 76 GLY A C 1
ATOM 600 O O . GLY A 1 76 ? -37.411 -14.549 26.241 1.00 90.81 76 GLY A O 1
ATOM 601 N N . SER A 1 77 ? -36.050 -15.060 27.956 1.00 90.50 77 SER A N 1
ATOM 602 C CA . SER A 1 77 ? -37.135 -15.313 28.889 1.00 90.50 77 SER A CA 1
ATOM 603 C C . SER A 1 77 ? -36.731 -15.194 30.353 1.00 90.50 77 SER A C 1
ATOM 605 O O . SER A 1 77 ? -35.782 -15.835 30.807 1.00 90.50 77 SER A O 1
ATOM 607 N N . ILE A 1 78 ? -37.540 -14.442 31.099 1.00 90.81 78 ILE A N 1
ATOM 608 C CA . ILE A 1 78 ? -37.468 -14.314 32.552 1.00 90.81 78 ILE A CA 1
ATOM 609 C C . ILE A 1 78 ? -38.457 -15.301 33.167 1.00 90.81 78 ILE A C 1
ATOM 611 O O . ILE A 1 78 ? -39.659 -15.234 32.911 1.00 90.81 78 ILE A O 1
ATOM 615 N N . ASN A 1 79 ? -37.964 -16.211 33.999 1.00 90.62 79 ASN A N 1
ATOM 616 C CA . ASN A 1 79 ? -38.764 -17.166 34.752 1.00 90.62 79 ASN A CA 1
ATOM 617 C C . ASN A 1 79 ? -38.672 -16.851 36.250 1.00 90.62 79 ASN A C 1
ATOM 619 O O . ASN A 1 79 ? -37.602 -16.979 36.845 1.00 90.62 79 ASN A O 1
ATOM 623 N N . VAL A 1 80 ? -39.789 -16.448 36.858 1.00 90.81 80 VAL A N 1
ATOM 624 C CA . VAL A 1 80 ? -39.888 -16.215 38.308 1.00 90.81 80 VAL A CA 1
ATOM 625 C C . VAL A 1 80 ? -40.433 -17.480 38.965 1.00 90.81 80 VAL A C 1
ATOM 627 O O . VAL A 1 80 ? -41.479 -17.979 38.556 1.00 90.81 80 VAL A O 1
ATOM 630 N N . LEU A 1 81 ? -39.731 -17.998 39.971 1.00 89.56 81 LEU A N 1
ATOM 631 C CA . LEU A 1 81 ? -40.016 -19.258 40.662 1.00 89.56 81 LEU A CA 1
ATOM 632 C C . LEU A 1 81 ? -40.168 -19.024 42.169 1.00 89.56 81 LEU A C 1
ATOM 634 O O . LEU A 1 81 ? -39.242 -18.534 42.813 1.00 89.56 81 LEU A O 1
ATOM 638 N N . ASN A 1 82 ? -41.290 -19.462 42.746 1.00 91.06 82 ASN A N 1
ATOM 639 C CA . ASN A 1 82 ? -41.443 -19.595 44.193 1.00 91.06 82 ASN A CA 1
ATOM 640 C C . ASN A 1 82 ? -40.960 -20.987 44.640 1.00 91.06 82 ASN A C 1
ATOM 642 O O . ASN A 1 82 ? -41.676 -21.965 44.448 1.00 91.06 82 ASN A O 1
ATOM 646 N N . ASN A 1 83 ? -39.773 -21.088 45.249 1.00 88.19 83 ASN A N 1
ATOM 647 C CA . ASN A 1 83 ? -39.242 -22.348 45.792 1.00 88.19 83 ASN A CA 1
ATOM 648 C C . ASN A 1 83 ? -39.614 -22.560 47.279 1.00 88.19 83 ASN A C 1
ATOM 650 O O . ASN A 1 83 ? -39.035 -23.420 47.939 1.00 88.19 83 ASN A O 1
ATOM 654 N N . SER A 1 84 ? -40.553 -21.787 47.848 1.00 87.38 84 SER A N 1
ATOM 655 C CA . SER A 1 84 ? -41.140 -22.141 49.148 1.00 87.38 84 SER A CA 1
ATOM 656 C C . SER A 1 84 ? -42.005 -23.393 49.020 1.00 87.38 84 SER A C 1
ATOM 658 O O . SER A 1 84 ? -42.742 -23.549 48.046 1.00 87.38 84 SER A O 1
ATOM 660 N N . LYS A 1 85 ? -41.954 -24.249 50.046 1.00 86.44 85 LYS A N 1
ATOM 661 C CA . LYS A 1 85 ? -42.747 -25.486 50.152 1.00 86.44 85 LYS A CA 1
ATOM 662 C C . LYS A 1 85 ? -44.140 -25.271 50.740 1.00 86.44 85 LYS A C 1
ATOM 664 O O . LYS A 1 85 ? -44.955 -26.191 50.749 1.00 86.44 85 LYS A O 1
ATOM 669 N N . LYS A 1 86 ? -44.397 -24.084 51.294 1.00 87.88 86 LYS A N 1
ATOM 670 C CA . LYS A 1 86 ? -45.565 -23.821 52.142 1.00 87.88 86 LYS A CA 1
ATOM 671 C C . LYS A 1 86 ? -46.202 -22.461 51.891 1.00 87.88 86 LYS A C 1
ATOM 673 O O . LYS A 1 86 ? -47.427 -22.366 51.872 1.00 87.88 86 LYS A O 1
ATOM 678 N N . ASP A 1 87 ? -45.398 -21.415 51.729 1.00 91.38 87 ASP A N 1
ATOM 679 C CA . ASP A 1 87 ? -45.901 -20.050 51.652 1.00 91.38 87 ASP A CA 1
ATOM 680 C C . ASP A 1 87 ? -46.049 -19.596 50.196 1.00 91.38 87 ASP A C 1
ATOM 682 O O . ASP A 1 87 ? -45.104 -19.574 49.404 1.00 91.38 87 ASP A O 1
ATOM 686 N N . ARG A 1 88 ? -47.274 -19.204 49.844 1.00 93.00 88 ARG A N 1
ATOM 687 C CA . ARG A 1 88 ? -47.563 -18.489 48.598 1.00 93.00 88 ARG A CA 1
ATOM 688 C C . ARG A 1 88 ? -46.967 -17.078 48.638 1.00 93.00 88 ARG A C 1
ATOM 690 O O . ARG A 1 88 ? -46.915 -16.458 49.703 1.00 93.00 88 ARG A O 1
ATOM 697 N N . ILE A 1 89 ? -46.650 -16.532 47.469 1.00 93.69 89 ILE A N 1
ATOM 698 C CA . ILE A 1 89 ? -46.311 -15.113 47.292 1.00 93.69 89 ILE A CA 1
ATOM 699 C C . ILE A 1 89 ? -47.389 -14.418 46.450 1.00 93.69 89 ILE A C 1
ATOM 701 O O . ILE A 1 89 ? -47.969 -15.025 45.546 1.00 93.69 89 ILE A O 1
ATOM 705 N N . TRP A 1 90 ? -47.714 -13.163 46.760 1.00 93.62 90 TRP A N 1
ATOM 706 C CA . TRP A 1 90 ? -48.814 -12.433 46.113 1.00 93.62 90 TRP A CA 1
ATOM 707 C C . TRP A 1 90 ? -48.478 -10.982 45.772 1.00 93.62 90 TRP A C 1
ATOM 709 O O . TRP A 1 90 ? -47.543 -10.401 46.325 1.00 93.62 90 TRP A O 1
ATOM 719 N N . ASP A 1 91 ? -49.272 -10.421 44.850 1.00 92.50 91 ASP A N 1
ATOM 720 C CA . ASP A 1 91 ? -49.067 -9.097 44.234 1.00 92.50 91 ASP A CA 1
ATOM 721 C C . ASP A 1 91 ? -47.625 -8.901 43.723 1.00 92.50 91 ASP A C 1
ATOM 723 O O . ASP A 1 91 ? -47.019 -7.839 43.869 1.00 92.50 91 ASP A O 1
ATOM 727 N N . VAL A 1 92 ? -47.064 -9.969 43.145 1.00 93.31 92 VAL A N 1
ATOM 728 C CA . VAL A 1 92 ? -45.691 -10.001 42.648 1.00 93.31 92 VAL A CA 1
ATOM 729 C C . VAL A 1 92 ? -45.578 -9.129 41.405 1.00 93.31 92 VAL A C 1
ATOM 731 O O . VAL A 1 92 ? -46.300 -9.316 40.422 1.00 93.31 92 VAL A O 1
ATOM 734 N N . LYS A 1 93 ? -44.643 -8.187 41.446 1.00 92.62 93 LYS A N 1
ATOM 735 C CA . LYS A 1 93 ? -44.353 -7.211 40.399 1.00 92.62 93 LYS A CA 1
ATOM 736 C C . LYS A 1 93 ? -42.871 -7.265 40.071 1.00 92.62 93 LYS A C 1
ATOM 738 O O . LYS A 1 93 ? -42.038 -7.245 40.972 1.00 92.62 93 LYS A O 1
ATOM 743 N N . LEU A 1 94 ? -42.573 -7.345 38.784 1.00 91.12 94 LEU A N 1
ATOM 744 C CA . LEU A 1 94 ? -41.225 -7.331 38.243 1.00 91.12 94 LEU A CA 1
ATOM 745 C C . LEU A 1 94 ? -40.955 -5.940 37.668 1.00 91.12 94 LEU A C 1
ATOM 747 O O . LEU A 1 94 ? -41.597 -5.551 36.693 1.00 91.12 94 LEU A O 1
ATOM 751 N N . ASP A 1 95 ? -40.051 -5.213 38.312 1.00 89.31 95 ASP A N 1
ATOM 752 C CA . ASP A 1 95 ? -39.433 -3.976 37.826 1.00 89.31 95 ASP A CA 1
ATOM 753 C C . ASP A 1 95 ? -38.208 -4.368 36.980 1.00 89.31 95 ASP A C 1
ATOM 755 O O . ASP A 1 95 ? -37.431 -5.230 37.411 1.00 89.31 95 ASP A O 1
ATOM 759 N N . TYR A 1 96 ? -38.069 -3.798 35.783 1.00 89.06 96 TYR A N 1
ATOM 760 C CA . TYR A 1 96 ? -36.923 -4.023 34.900 1.00 89.06 96 TYR A CA 1
ATOM 761 C C . TYR A 1 96 ? -36.624 -2.789 34.043 1.00 89.06 96 TYR A C 1
ATOM 763 O O . TYR A 1 96 ? -37.536 -2.063 33.629 1.00 89.06 96 TYR A O 1
ATOM 771 N N . SER A 1 97 ? -35.346 -2.645 33.707 1.00 85.44 97 SER A N 1
ATOM 772 C CA . SER A 1 97 ? -34.786 -1.664 32.783 1.00 85.44 97 SER A CA 1
ATOM 773 C C . SER A 1 97 ? -34.340 -2.385 31.509 1.00 85.44 97 SER A C 1
ATOM 775 O O . SER A 1 97 ? -33.772 -3.479 31.566 1.00 85.44 97 SER A O 1
ATOM 777 N N . SER A 1 98 ? -34.657 -1.825 30.340 1.00 81.56 98 SER A N 1
ATOM 778 C CA . SER A 1 98 ? -34.481 -2.504 29.048 1.00 81.56 98 SER A CA 1
ATOM 779 C C . SER A 1 98 ? -34.165 -1.541 27.910 1.00 81.56 98 SER A C 1
ATOM 781 O O . SER A 1 98 ? -34.824 -0.508 27.774 1.00 81.56 98 SER A O 1
ATOM 783 N N . ASP A 1 99 ? -33.258 -1.937 27.021 1.00 79.62 99 ASP A N 1
ATOM 784 C CA . ASP A 1 99 ? -32.950 -1.184 25.805 1.00 79.62 99 ASP A CA 1
ATOM 785 C C . ASP A 1 99 ? -34.025 -1.313 24.707 1.00 79.62 99 ASP A C 1
ATOM 787 O O . ASP A 1 99 ? -34.833 -2.244 24.665 1.00 79.62 99 ASP A O 1
ATOM 791 N N . ASP A 1 100 ? -34.019 -0.357 23.774 1.00 77.50 100 ASP A N 1
ATOM 792 C CA . ASP A 1 100 ? -35.007 -0.211 22.689 1.00 77.50 100 ASP A CA 1
ATOM 793 C C . ASP A 1 100 ? -34.964 -1.377 21.664 1.00 77.50 100 ASP A C 1
ATOM 795 O O . ASP A 1 100 ? -35.867 -1.543 20.829 1.00 77.50 100 ASP A O 1
ATOM 799 N N . ASN A 1 101 ? -33.915 -2.205 21.723 1.00 80.69 101 ASN A N 1
ATOM 800 C CA . ASN A 1 101 ? -33.745 -3.416 20.920 1.00 80.69 101 ASN A CA 1
ATOM 801 C C . ASN A 1 101 ? -34.638 -4.583 21.394 1.00 80.69 101 ASN A C 1
ATOM 803 O O . ASN A 1 101 ? -34.827 -5.548 20.650 1.00 80.69 101 ASN A O 1
ATOM 807 N N . LEU A 1 102 ? -35.257 -4.491 22.572 1.00 86.38 102 LEU A N 1
ATOM 808 C CA . LEU A 1 102 ? -36.149 -5.518 23.104 1.00 86.38 102 LEU A CA 1
ATOM 809 C C . LEU A 1 102 ? -37.600 -5.383 22.602 1.00 86.38 102 LEU A C 1
ATOM 811 O O . LEU A 1 102 ? -38.042 -4.352 22.093 1.00 86.38 102 LEU A O 1
ATOM 815 N N . SER A 1 103 ? -38.368 -6.474 22.706 1.00 84.38 103 SER A N 1
ATOM 816 C CA . SER A 1 103 ? -39.830 -6.462 22.498 1.00 84.38 103 SER A CA 1
ATOM 817 C C . SER A 1 103 ? -40.627 -6.124 23.762 1.00 84.38 103 SER A C 1
ATOM 819 O O . SER A 1 103 ? -41.855 -6.212 23.747 1.00 84.38 103 SER A O 1
ATOM 821 N N . LEU A 1 104 ? -39.934 -5.840 24.863 1.00 83.19 104 LEU A N 1
ATOM 822 C CA . LEU A 1 104 ? -40.513 -5.335 26.101 1.00 83.19 104 LEU A CA 1
ATOM 823 C C . LEU A 1 104 ? -40.648 -3.809 26.014 1.00 83.19 104 LEU A C 1
ATOM 825 O O . LEU A 1 104 ? -39.990 -3.162 25.202 1.00 83.19 104 LEU A O 1
ATOM 829 N N . GLU A 1 105 ? -41.538 -3.235 26.818 1.00 76.69 105 GLU A N 1
ATOM 830 C CA . GLU A 1 105 ? -41.650 -1.779 26.929 1.00 76.69 105 GLU A CA 1
ATOM 831 C C . GLU A 1 105 ? -40.628 -1.270 27.948 1.00 76.69 105 GLU A C 1
ATOM 833 O O . GLU A 1 105 ? -40.521 -1.829 29.036 1.00 76.69 105 GLU A O 1
ATOM 838 N N . LYS A 1 106 ? -39.927 -0.189 27.603 1.00 77.00 106 LYS A N 1
ATOM 839 C CA . LYS A 1 106 ? -38.888 0.423 28.435 1.00 77.00 106 LYS A CA 1
ATOM 840 C C . LYS A 1 106 ? -39.405 0.853 29.813 1.00 77.00 106 LYS A C 1
ATOM 842 O O . LYS A 1 106 ? -40.498 1.412 29.911 1.00 77.00 106 LYS A O 1
ATOM 847 N N . ASP A 1 107 ? -38.593 0.597 30.838 1.00 76.56 107 ASP A N 1
ATOM 848 C CA . ASP A 1 107 ? -38.748 1.033 32.233 1.00 76.56 107 ASP A CA 1
ATOM 849 C C . ASP A 1 107 ? -40.158 0.777 32.806 1.00 76.56 107 ASP A C 1
ATOM 851 O O . ASP A 1 107 ? -40.845 1.683 33.296 1.00 76.56 107 ASP A O 1
ATOM 855 N N . LYS A 1 108 ? -40.637 -0.472 32.691 1.00 80.56 108 LYS A N 1
ATOM 856 C CA . LYS A 1 108 ? -42.037 -0.833 32.964 1.00 80.56 108 LYS A CA 1
ATOM 857 C C . LYS A 1 108 ? -42.191 -1.950 33.990 1.00 80.56 108 LYS A C 1
ATOM 859 O O . LYS A 1 108 ? -41.634 -3.030 33.868 1.00 80.56 108 LYS A O 1
ATOM 864 N N . ILE A 1 109 ? -43.119 -1.762 34.926 1.00 85.69 109 ILE A N 1
ATOM 865 C CA . ILE A 1 109 ? -43.493 -2.796 35.898 1.00 85.69 109 ILE A CA 1
ATOM 866 C C . ILE A 1 109 ? -44.442 -3.828 35.262 1.00 85.69 109 ILE A C 1
ATOM 868 O O . ILE A 1 109 ? -45.576 -3.501 34.897 1.00 85.69 109 ILE A O 1
ATOM 872 N N . ILE A 1 110 ? -44.035 -5.100 35.210 1.00 89.31 110 ILE A N 1
ATOM 873 C CA . ILE A 1 110 ? -44.920 -6.230 34.875 1.00 89.31 110 ILE A CA 1
ATOM 874 C C . ILE A 1 110 ? -45.568 -6.771 36.151 1.00 89.31 110 ILE A C 1
ATOM 876 O O . ILE A 1 110 ? -44.889 -7.194 37.086 1.00 89.31 110 ILE A O 1
ATOM 880 N N . ASN A 1 111 ? -46.902 -6.827 36.181 1.00 90.50 111 ASN A N 1
ATOM 881 C CA . ASN A 1 111 ? -47.634 -7.499 37.253 1.00 90.50 111 ASN A CA 1
ATOM 882 C C . ASN A 1 111 ? -47.750 -9.004 36.958 1.00 90.50 111 ASN A C 1
ATOM 884 O O . ASN A 1 111 ? -48.454 -9.413 36.036 1.00 90.50 111 ASN A O 1
ATOM 888 N N . LEU A 1 112 ? -47.068 -9.822 37.760 1.00 91.81 112 LEU A N 1
ATOM 889 C CA . LEU A 1 112 ? -47.083 -11.283 37.682 1.00 91.81 112 LEU A CA 1
ATOM 890 C C . LEU A 1 112 ? -48.148 -11.907 38.604 1.00 91.81 112 LEU A C 1
ATOM 892 O O . LEU A 1 112 ? -48.452 -13.096 38.479 1.00 91.81 112 LEU A O 1
ATOM 896 N N . GLY A 1 113 ? -48.754 -11.131 39.506 1.00 92.31 113 GLY A N 1
ATOM 897 C CA . GLY A 1 113 ? -49.834 -11.568 40.390 1.00 92.31 113 GLY A CA 1
ATOM 898 C C . GLY A 1 113 ? -49.377 -12.559 41.463 1.00 92.31 113 GLY A C 1
ATOM 899 O O . GLY A 1 113 ? -48.397 -12.323 42.162 1.00 92.31 113 GLY A O 1
ATOM 900 N N . ASN A 1 114 ? -50.111 -13.661 41.632 1.00 92.81 114 ASN A N 1
ATOM 901 C CA . ASN A 1 114 ? -49.890 -14.610 42.732 1.00 92.81 114 ASN A CA 1
ATOM 902 C C . ASN A 1 114 ? -49.210 -15.898 42.256 1.00 92.81 114 ASN A C 1
ATOM 904 O O . ASN A 1 114 ? -49.500 -16.369 41.153 1.00 92.81 114 ASN A O 1
ATOM 908 N N . PHE A 1 115 ? -48.363 -16.477 43.106 1.00 92.94 115 PHE A N 1
ATOM 909 C CA . PHE A 1 115 ? -47.690 -17.758 42.903 1.00 92.94 115 PHE A CA 1
ATOM 910 C C . PHE A 1 115 ? -47.931 -18.632 44.133 1.00 92.94 115 PHE A C 1
ATOM 912 O O . PHE A 1 115 ? -47.637 -18.231 45.262 1.00 92.94 115 PHE A O 1
ATOM 919 N N . GLU A 1 116 ? -48.439 -19.837 43.909 1.00 92.19 116 GLU A N 1
ATOM 920 C CA . GLU A 1 116 ? -48.532 -20.860 44.949 1.00 92.19 116 GLU A CA 1
ATOM 921 C C . GLU A 1 116 ? -47.133 -21.453 45.241 1.00 92.19 116 GLU A C 1
ATOM 923 O O . GLU A 1 116 ? -46.189 -21.202 44.475 1.00 92.19 116 GLU A O 1
ATOM 928 N N . PRO A 1 117 ? -46.952 -22.198 46.346 1.00 89.31 117 PRO A N 1
ATOM 929 C CA . PRO A 1 117 ? -45.727 -22.955 46.614 1.00 89.31 117 PRO A CA 1
ATOM 930 C C . PRO A 1 117 ? -45.295 -23.814 45.417 1.00 89.31 117 PRO A C 1
ATOM 932 O O . PRO A 1 117 ? -46.138 -24.393 44.736 1.00 89.31 117 PRO A O 1
ATOM 935 N N . GLU A 1 118 ? -43.989 -23.875 45.159 1.00 87.31 118 GLU A N 1
ATOM 936 C CA . GLU A 1 118 ? -43.368 -24.654 44.071 1.00 87.31 118 GLU A CA 1
ATOM 937 C C . GLU A 1 118 ? -43.880 -24.324 42.640 1.00 87.31 118 GLU A C 1
ATOM 939 O O . GLU A 1 118 ? -43.738 -25.129 41.719 1.00 87.31 118 GLU A O 1
ATOM 944 N N . THR A 1 119 ? -44.438 -23.122 42.410 1.00 89.25 119 THR A N 1
ATOM 945 C CA . THR A 1 119 ? -44.909 -22.667 41.079 1.00 89.25 119 THR A CA 1
ATOM 946 C C . THR A 1 119 ? -44.033 -21.584 40.442 1.00 89.25 119 THR A C 1
ATOM 948 O O . THR A 1 119 ? -43.322 -20.843 41.126 1.00 89.25 119 THR A O 1
ATOM 951 N N . ASN A 1 120 ? -44.100 -21.466 39.109 1.00 89.88 120 ASN A N 1
ATOM 952 C CA . ASN A 1 120 ? -43.379 -20.456 38.333 1.00 89.88 120 ASN A CA 1
ATOM 953 C C . ASN A 1 120 ? -44.268 -19.727 37.310 1.00 89.88 120 ASN A C 1
ATOM 955 O O . ASN A 1 120 ? -45.400 -20.138 37.042 1.00 89.88 120 ASN A O 1
ATOM 959 N N . LYS A 1 121 ? -43.744 -18.630 36.749 1.00 90.31 121 LYS A N 1
ATOM 960 C CA . LYS A 1 121 ? -44.305 -17.914 35.593 1.00 90.31 121 LYS A CA 1
ATOM 961 C C . LYS A 1 121 ? -43.179 -17.387 34.715 1.00 90.31 121 LYS A C 1
ATOM 963 O O . LYS A 1 121 ? -42.224 -16.793 35.215 1.00 90.31 121 LYS A O 1
ATOM 968 N N . LYS A 1 122 ? -43.350 -17.561 33.405 1.00 89.50 122 LYS A N 1
ATOM 969 C CA . LYS A 1 122 ? -42.379 -17.200 32.371 1.00 89.50 122 LYS A CA 1
ATOM 970 C C . LYS A 1 122 ? -42.873 -16.003 31.556 1.00 89.50 122 LYS A C 1
ATOM 972 O O . LYS A 1 122 ? -43.984 -16.030 31.030 1.00 89.50 122 LYS A O 1
ATOM 977 N N . VAL A 1 123 ? -42.036 -14.978 31.436 1.00 90.00 123 VAL A N 1
ATOM 978 C CA . VAL A 1 123 ? -42.188 -13.837 30.525 1.00 90.00 123 VAL A CA 1
ATOM 979 C C . VAL A 1 123 ? -41.195 -14.040 29.387 1.00 90.00 123 VAL A C 1
ATOM 981 O O . VAL A 1 123 ? -40.003 -14.175 29.643 1.00 90.00 123 VAL A O 1
ATOM 984 N N . ASN A 1 124 ? -41.669 -14.080 28.142 1.00 91.00 124 ASN A N 1
ATOM 985 C CA . ASN A 1 124 ? -40.813 -14.221 26.961 1.00 91.00 124 ASN A CA 1
ATOM 986 C C . ASN A 1 124 ? -40.642 -12.867 26.266 1.00 91.00 124 ASN A C 1
ATOM 988 O O . ASN A 1 124 ? -41.587 -12.081 26.214 1.00 91.00 124 ASN A O 1
ATOM 992 N N . TYR A 1 125 ? -39.474 -12.641 25.674 1.00 91.12 125 TYR A N 1
ATOM 993 C CA . TYR A 1 125 ? -39.159 -11.453 24.890 1.00 91.12 125 TYR A CA 1
ATOM 994 C C . TYR A 1 125 ? -38.337 -11.803 23.641 1.00 91.12 125 TYR A C 1
ATOM 996 O O . TYR A 1 125 ? -37.715 -12.864 23.552 1.00 91.12 125 TYR A O 1
ATOM 1004 N N . GLN A 1 126 ? -38.381 -10.929 22.640 1.00 89.94 126 GLN A N 1
ATOM 1005 C CA . GLN A 1 126 ? -37.527 -10.981 21.453 1.00 89.94 126 GLN A CA 1
ATOM 1006 C C . GLN A 1 126 ? -36.441 -9.915 21.576 1.00 89.94 126 GLN A C 1
ATOM 1008 O O . GLN A 1 126 ? -36.700 -8.831 22.103 1.00 89.94 126 GLN A O 1
ATOM 1013 N N . ILE A 1 127 ? -35.256 -10.229 21.066 1.00 90.88 127 ILE A N 1
ATOM 1014 C CA . ILE A 1 127 ? -34.093 -9.347 21.011 1.00 90.88 127 ILE A CA 1
ATOM 1015 C C . ILE A 1 127 ? -33.863 -9.047 19.530 1.00 90.88 127 ILE A C 1
ATOM 1017 O O . ILE A 1 127 ? -33.767 -9.972 18.720 1.00 90.88 127 ILE A O 1
ATOM 1021 N N . LYS A 1 128 ? -33.836 -7.768 19.160 1.00 86.00 128 LYS A N 1
ATOM 1022 C CA . LYS A 1 128 ? -33.514 -7.313 17.801 1.00 86.00 128 LYS A CA 1
ATOM 1023 C C . LYS A 1 128 ? -32.009 -7.102 17.667 1.00 86.00 128 LYS A C 1
ATOM 1025 O O . LYS A 1 128 ? -31.316 -6.905 18.659 1.00 86.00 128 LYS A O 1
ATOM 1030 N N . ASP A 1 129 ? -31.540 -7.117 16.426 1.00 82.06 129 ASP A N 1
ATOM 1031 C CA . ASP A 1 129 ? -30.176 -6.717 16.090 1.00 82.06 129 ASP A CA 1
ATOM 1032 C C . ASP A 1 129 ? -29.955 -5.225 16.416 1.00 82.06 129 ASP A C 1
ATOM 1034 O O . ASP A 1 129 ? -30.849 -4.398 16.203 1.00 82.06 129 ASP A O 1
ATOM 1038 N N . SER A 1 130 ? -28.784 -4.892 16.955 1.00 78.19 130 SER A N 1
ATOM 1039 C CA . SER A 1 130 ? -28.378 -3.537 17.355 1.00 78.19 130 SER A CA 1
ATOM 1040 C C . SER A 1 130 ? -26.856 -3.454 17.457 1.00 78.19 130 SER A C 1
ATOM 1042 O O . SER A 1 130 ? -26.228 -4.437 17.843 1.00 78.19 130 SER A O 1
ATOM 1044 N N . GLU A 1 131 ? -26.265 -2.285 17.184 1.00 71.94 131 GLU A N 1
ATOM 1045 C CA . GLU A 1 131 ? -24.799 -2.100 17.172 1.00 71.94 131 GLU A CA 1
ATOM 1046 C C . GLU A 1 131 ? -24.122 -2.486 18.503 1.00 71.94 131 GLU A C 1
ATOM 1048 O O . GLU A 1 131 ? -23.009 -3.010 18.492 1.00 71.94 131 GLU A O 1
ATOM 1053 N N . ASP A 1 132 ? -24.820 -2.320 19.630 1.00 69.81 132 ASP A N 1
ATOM 1054 C CA . ASP A 1 132 ? -24.338 -2.684 20.969 1.00 69.81 132 ASP A CA 1
ATOM 1055 C C . ASP A 1 132 ? -24.314 -4.206 21.234 1.00 69.81 132 ASP A C 1
ATOM 1057 O O . ASP A 1 132 ? -23.642 -4.669 22.156 1.00 69.81 132 ASP A O 1
ATOM 1061 N N . LEU A 1 133 ? -25.010 -5.022 20.427 1.00 77.00 133 LEU A N 1
ATOM 1062 C CA . LEU A 1 133 ? -25.187 -6.462 20.666 1.00 77.00 133 LEU A CA 1
ATOM 1063 C C . LEU A 1 133 ? -24.043 -7.310 20.072 1.00 77.00 133 LEU A C 1
ATOM 1065 O O . LEU A 1 133 ? -24.249 -8.247 19.291 1.00 77.00 133 LEU A O 1
ATOM 1069 N N . VAL A 1 134 ? -22.810 -6.979 20.451 1.00 79.69 134 VAL A N 1
ATOM 1070 C CA . VAL A 1 134 ? -21.600 -7.624 19.929 1.00 79.69 134 VAL A CA 1
ATOM 1071 C C . VAL A 1 134 ? -21.420 -9.024 20.523 1.00 79.69 134 VAL A C 1
ATOM 1073 O O . VAL A 1 134 ? -21.260 -9.195 21.726 1.00 79.69 134 VAL A O 1
ATOM 1076 N N . ASN A 1 135 ? -21.376 -10.036 19.657 1.00 83.62 135 ASN A N 1
ATOM 1077 C CA . ASN A 1 135 ? -21.055 -11.420 20.012 1.00 83.62 135 ASN A CA 1
ATOM 1078 C C . ASN A 1 135 ? -19.670 -11.536 20.718 1.00 83.62 135 ASN A C 1
ATOM 1080 O O . ASN A 1 135 ? -18.656 -11.200 20.095 1.00 83.62 135 ASN A O 1
ATOM 1084 N N . PRO A 1 136 ? -19.604 -12.067 21.961 1.00 85.38 136 PRO A N 1
ATOM 1085 C CA . PRO A 1 136 ? -18.368 -12.286 22.720 1.00 85.38 136 PRO A CA 1
ATOM 1086 C C . PRO A 1 136 ? -17.263 -13.075 22.004 1.00 85.38 136 PRO A C 1
ATOM 1088 O O . PRO A 1 136 ? -16.079 -12.790 22.213 1.00 85.38 136 PRO A O 1
ATOM 1091 N N . ILE A 1 137 ? -17.622 -14.063 21.175 1.00 88.94 137 ILE A N 1
ATOM 1092 C CA . ILE A 1 137 ? -16.678 -14.985 20.533 1.00 88.94 137 ILE A CA 1
ATOM 1093 C C . ILE A 1 137 ? -16.474 -14.641 19.056 1.00 88.94 137 ILE A C 1
ATOM 1095 O O . ILE A 1 137 ? -17.385 -14.760 18.233 1.00 88.94 137 ILE A O 1
ATOM 1099 N N . LYS A 1 138 ? -15.230 -14.330 18.681 1.00 87.56 138 LYS A N 1
ATOM 1100 C CA . LYS A 1 138 ? -14.825 -14.204 17.274 1.00 87.56 138 LYS A CA 1
ATOM 1101 C C . LYS A 1 138 ? -14.234 -15.515 16.772 1.00 87.56 138 LYS A C 1
ATOM 1103 O O . LYS A 1 138 ? -13.366 -16.096 17.419 1.00 87.56 138 LYS A O 1
ATOM 1108 N N . VAL A 1 139 ? -14.682 -15.953 15.595 1.00 87.06 139 VAL A N 1
ATOM 1109 C CA . VAL A 1 139 ? -14.174 -17.147 14.902 1.00 87.06 139 VAL A CA 1
ATOM 1110 C C . VAL A 1 139 ? -13.592 -16.740 13.557 1.00 87.06 139 VAL A C 1
ATOM 1112 O O . VAL A 1 139 ? -14.242 -16.047 12.776 1.00 87.06 139 VAL A O 1
ATOM 1115 N N . PHE A 1 140 ? -12.382 -17.205 13.269 1.00 84.12 140 PHE A N 1
ATOM 1116 C CA . PHE A 1 140 ? -11.715 -17.007 11.988 1.00 84.12 140 PHE A CA 1
ATOM 1117 C C . PHE A 1 140 ? -11.134 -18.326 11.478 1.00 84.12 140 PHE A C 1
ATOM 1119 O O . PHE A 1 140 ? -10.708 -19.175 12.254 1.00 84.12 140 PHE A O 1
ATOM 1126 N N . GLU A 1 141 ? -11.090 -18.500 10.161 1.00 85.94 141 GLU A N 1
ATOM 1127 C CA . GLU A 1 141 ? -10.553 -19.697 9.521 1.00 85.94 141 GLU A CA 1
ATOM 1128 C C . GLU A 1 141 ? -9.551 -19.309 8.437 1.00 85.94 141 GLU A C 1
ATOM 1130 O O . GLU A 1 141 ? -9.851 -18.507 7.551 1.00 85.94 141 GLU A O 1
ATOM 1135 N N . LYS A 1 142 ? -8.378 -19.944 8.476 1.00 85.94 142 LYS A N 1
ATOM 1136 C CA . LYS A 1 142 ? -7.377 -19.886 7.414 1.00 85.94 142 LYS A CA 1
ATOM 1137 C C . LYS A 1 142 ? -7.127 -21.278 6.855 1.00 85.94 142 LYS A C 1
ATOM 1139 O O . LYS A 1 142 ? -6.893 -22.217 7.609 1.00 85.94 142 LYS A O 1
ATOM 1144 N N . ILE A 1 143 ? -7.117 -21.395 5.533 1.00 88.12 143 ILE A N 1
ATOM 1145 C CA . ILE A 1 143 ? -6.873 -22.653 4.825 1.00 88.12 143 ILE A CA 1
ATOM 1146 C C . ILE A 1 143 ? -5.603 -22.494 3.995 1.00 88.12 143 ILE A C 1
ATOM 1148 O O . ILE A 1 143 ? -5.419 -21.483 3.319 1.00 88.12 143 ILE A O 1
ATOM 1152 N N . LYS A 1 144 ? -4.718 -23.488 4.043 1.00 88.06 144 LYS A N 1
ATOM 1153 C CA . LYS A 1 144 ? -3.529 -23.580 3.199 1.00 88.06 144 LYS A CA 1
ATOM 1154 C C . LYS A 1 144 ? -3.540 -24.890 2.426 1.00 88.06 144 LYS A C 1
ATOM 1156 O O . LYS A 1 144 ? -3.577 -25.968 3.016 1.00 88.06 144 LYS A O 1
ATOM 1161 N N . VAL A 1 145 ? -3.430 -24.778 1.108 1.00 89.19 145 VAL A N 1
ATOM 1162 C CA . VAL A 1 145 ? -3.209 -25.907 0.203 1.00 89.19 145 VAL A CA 1
ATOM 1163 C C . VAL A 1 145 ? -1.700 -26.146 0.140 1.00 89.19 145 VAL A C 1
ATOM 1165 O O . VAL A 1 145 ? -0.929 -25.248 -0.190 1.00 89.19 145 VAL A O 1
ATOM 1168 N N . MET A 1 146 ? -1.259 -27.327 0.561 1.00 86.38 146 MET A N 1
ATOM 1169 C CA . MET A 1 146 ? 0.148 -27.639 0.844 1.00 86.38 146 MET A CA 1
ATOM 1170 C C . MET A 1 146 ? 0.922 -28.133 -0.386 1.00 86.38 146 MET A C 1
ATOM 1172 O O . MET A 1 146 ? 2.150 -28.141 -0.364 1.00 86.38 146 MET A O 1
ATOM 1176 N N . ASN A 1 147 ? 0.215 -28.549 -1.438 1.00 85.00 147 ASN A N 1
ATOM 1177 C CA . ASN A 1 147 ? 0.761 -29.061 -2.700 1.00 85.00 147 ASN A CA 1
ATOM 1178 C C . ASN A 1 147 ? 0.829 -28.009 -3.826 1.00 85.00 147 ASN A C 1
ATOM 1180 O O . ASN A 1 147 ? 1.221 -28.352 -4.937 1.00 85.00 147 ASN A O 1
ATOM 1184 N N . ILE A 1 148 ? 0.473 -26.749 -3.555 1.00 84.06 148 ILE A N 1
ATOM 1185 C CA . ILE A 1 148 ? 0.574 -25.638 -4.513 1.00 84.06 148 ILE A CA 1
ATOM 1186 C C . ILE A 1 148 ? 1.703 -24.701 -4.066 1.00 84.06 148 ILE A C 1
ATOM 1188 O O . ILE A 1 148 ? 1.803 -24.355 -2.886 1.00 84.06 148 ILE A O 1
ATOM 1192 N N . GLN A 1 149 ? 2.576 -24.311 -4.996 1.00 83.31 149 GLN A N 1
ATOM 1193 C CA . GLN A 1 149 ? 3.720 -23.446 -4.707 1.00 83.31 149 GLN A CA 1
ATOM 1194 C C . GLN A 1 149 ? 3.291 -21.974 -4.645 1.00 83.31 149 GLN A C 1
ATOM 1196 O O . GLN A 1 149 ? 2.362 -21.554 -5.330 1.00 83.31 149 GLN A O 1
ATOM 1201 N N . THR A 1 150 ? 3.971 -21.186 -3.811 1.00 78.94 150 THR A N 1
ATOM 1202 C CA . THR A 1 150 ? 3.714 -19.749 -3.619 1.00 78.94 150 THR A CA 1
ATOM 1203 C C . THR A 1 150 ? 4.919 -18.931 -4.067 1.00 78.94 150 THR A C 1
ATOM 1205 O O . THR A 1 150 ? 6.032 -19.230 -3.630 1.00 78.94 150 THR A O 1
ATOM 1208 N N . ASP A 1 151 ? 4.710 -17.892 -4.877 1.00 71.62 151 ASP A N 1
ATOM 1209 C CA . ASP A 1 151 ? 5.725 -16.883 -5.194 1.00 71.62 151 ASP A CA 1
ATOM 1210 C C . ASP A 1 151 ? 5.289 -15.495 -4.715 1.00 71.62 151 ASP A C 1
ATOM 1212 O O . ASP A 1 151 ? 4.148 -15.068 -4.911 1.00 71.62 151 ASP A O 1
ATOM 1216 N N . ASP A 1 152 ? 6.242 -14.763 -4.144 1.00 68.12 152 ASP A N 1
ATOM 1217 C CA . ASP A 1 152 ? 6.088 -13.368 -3.734 1.00 68.12 152 ASP A CA 1
ATOM 1218 C C . ASP A 1 152 ? 6.377 -12.435 -4.923 1.00 68.12 152 ASP A C 1
ATOM 1220 O O . ASP A 1 152 ? 7.297 -11.606 -4.944 1.00 68.12 152 ASP A O 1
ATOM 1224 N N . LEU A 1 153 ? 5.610 -12.639 -5.996 1.00 67.31 153 LEU A N 1
ATOM 1225 C CA . LEU A 1 153 ? 5.701 -11.830 -7.207 1.00 67.31 153 LEU A CA 1
ATOM 1226 C C . LEU A 1 153 ? 5.236 -10.388 -6.925 1.00 67.31 153 LEU A C 1
ATOM 1228 O O . LEU A 1 153 ? 5.775 -9.438 -7.493 1.00 67.31 153 LEU A O 1
ATOM 1232 N N . GLY A 1 154 ? 4.315 -10.209 -5.975 1.00 64.69 154 GLY A N 1
ATOM 1233 C CA . GLY A 1 154 ? 3.842 -8.923 -5.474 1.00 64.69 154 GLY A CA 1
ATOM 1234 C C . GLY A 1 154 ? 4.916 -8.077 -4.809 1.00 64.69 154 GLY A C 1
ATOM 1235 O O . GLY A 1 154 ? 5.067 -6.921 -5.206 1.00 64.69 154 GLY A O 1
ATOM 1236 N N . ALA A 1 155 ? 5.708 -8.596 -3.862 1.00 67.44 155 ALA A N 1
ATOM 1237 C CA . ALA A 1 155 ? 6.782 -7.798 -3.269 1.00 67.44 155 ALA A CA 1
ATOM 1238 C C . ALA A 1 155 ? 7.882 -7.491 -4.288 1.00 67.44 155 ALA A C 1
ATOM 1240 O O . ALA A 1 155 ? 8.377 -6.362 -4.315 1.00 67.44 155 ALA A O 1
ATOM 1241 N N . LYS A 1 156 ? 8.218 -8.427 -5.192 1.00 70.81 156 LYS A N 1
ATOM 1242 C CA . LYS A 1 156 ? 9.134 -8.156 -6.321 1.00 70.81 156 LYS A CA 1
ATOM 1243 C C . LYS A 1 156 ? 8.621 -6.988 -7.178 1.00 70.81 156 LYS A C 1
ATOM 1245 O O . LYS A 1 156 ? 9.381 -6.069 -7.498 1.00 70.81 156 LYS A O 1
ATOM 1250 N N . LEU A 1 157 ? 7.322 -6.962 -7.488 1.00 66.69 157 LEU A N 1
ATOM 1251 C CA . LEU A 1 157 ? 6.669 -5.875 -8.225 1.00 66.69 157 LEU A CA 1
ATOM 1252 C C . LEU A 1 157 ? 6.585 -4.564 -7.425 1.00 66.69 157 LEU A C 1
ATOM 1254 O O . LEU A 1 157 ? 6.860 -3.503 -7.992 1.00 66.69 157 LEU A O 1
ATOM 1258 N N . LYS A 1 158 ? 6.268 -4.604 -6.121 1.00 69.81 158 LYS A N 1
ATOM 1259 C CA . LYS A 1 158 ? 6.308 -3.434 -5.222 1.00 69.81 158 LYS A CA 1
ATOM 1260 C C . LYS A 1 158 ? 7.717 -2.841 -5.195 1.00 69.81 158 LYS A C 1
ATOM 1262 O O . LYS A 1 158 ? 7.865 -1.648 -5.442 1.00 69.81 158 LYS A O 1
ATOM 1267 N N . GLN A 1 159 ? 8.759 -3.655 -5.022 1.00 72.88 159 GLN A N 1
ATOM 1268 C CA . GLN A 1 159 ? 10.159 -3.214 -5.068 1.00 72.88 159 GLN A CA 1
ATOM 1269 C C . GLN A 1 159 ? 10.538 -2.595 -6.425 1.00 72.88 159 GLN A C 1
ATOM 1271 O O . GLN A 1 159 ? 11.174 -1.542 -6.455 1.00 72.88 159 GLN A O 1
ATOM 1276 N N . LYS A 1 160 ? 10.124 -3.192 -7.554 1.00 73.88 160 LYS A N 1
ATOM 1277 C CA . LYS A 1 160 ? 10.361 -2.644 -8.906 1.00 73.88 160 LYS A CA 1
ATOM 1278 C C . LYS A 1 160 ? 9.666 -1.283 -9.095 1.00 73.88 160 LYS A C 1
ATOM 1280 O O . LYS A 1 160 ? 10.276 -0.349 -9.618 1.00 73.88 160 LYS A O 1
ATOM 1285 N N . LYS A 1 161 ? 8.427 -1.133 -8.606 1.00 73.19 161 LYS A N 1
ATOM 1286 C CA . LYS A 1 161 ? 7.660 0.131 -8.623 1.00 73.19 161 LYS A CA 1
ATOM 1287 C C . LYS A 1 161 ? 8.265 1.201 -7.702 1.00 73.19 161 LYS A C 1
ATOM 1289 O O . LYS A 1 161 ? 8.383 2.350 -8.123 1.00 73.19 161 LYS A O 1
ATOM 1294 N N . LEU A 1 162 ? 8.706 0.826 -6.499 1.00 78.62 162 LEU A N 1
ATOM 1295 C CA . LEU A 1 162 ? 9.399 1.711 -5.554 1.00 78.62 162 LEU A CA 1
ATOM 1296 C C . LEU A 1 162 ? 10.706 2.249 -6.157 1.00 78.62 162 LEU A C 1
ATOM 1298 O O . LEU A 1 162 ? 10.866 3.464 -6.234 1.00 78.62 162 LEU A O 1
ATOM 1302 N N . LYS A 1 163 ? 11.569 1.375 -6.699 1.00 80.94 163 LYS A N 1
ATOM 1303 C CA . LYS A 1 163 ? 12.817 1.771 -7.383 1.00 80.94 163 LYS A CA 1
ATOM 1304 C C . LYS A 1 163 ? 12.571 2.745 -8.542 1.00 80.94 163 LYS A C 1
ATOM 1306 O O . LYS A 1 163 ? 13.285 3.738 -8.672 1.00 80.94 163 LYS A O 1
ATOM 1311 N N . LYS A 1 164 ? 11.536 2.509 -9.360 1.00 82.50 164 LYS A N 1
ATOM 1312 C CA . LYS A 1 164 ? 11.163 3.423 -10.454 1.00 82.50 164 LYS A CA 1
ATOM 1313 C C . LYS A 1 164 ? 10.720 4.799 -9.938 1.00 82.50 164 LYS A C 1
ATOM 1315 O O . LYS A 1 164 ? 11.099 5.817 -10.509 1.00 82.50 164 LYS A O 1
ATOM 1320 N N . ILE A 1 165 ? 9.951 4.852 -8.850 1.00 83.00 165 ILE A N 1
ATOM 1321 C CA . ILE A 1 165 ? 9.540 6.125 -8.236 1.00 83.00 165 ILE A CA 1
ATOM 1322 C C . ILE A 1 165 ? 10.726 6.855 -7.611 1.00 83.00 165 ILE A C 1
ATOM 1324 O O . ILE A 1 165 ? 10.798 8.074 -7.729 1.00 83.00 165 ILE A O 1
ATOM 1328 N N . GLU A 1 166 ? 11.672 6.147 -6.999 1.00 82.31 166 GLU A N 1
ATOM 1329 C CA . GLU A 1 166 ? 12.901 6.749 -6.470 1.00 82.31 166 GLU A CA 1
ATOM 1330 C C . GLU A 1 166 ? 13.735 7.397 -7.583 1.00 82.31 166 GLU A C 1
ATOM 1332 O O . GLU A 1 166 ? 14.172 8.537 -7.423 1.00 82.31 166 GLU A O 1
ATOM 1337 N N . GLN A 1 167 ? 13.855 6.747 -8.746 1.00 84.62 167 GLN A N 1
ATOM 1338 C CA . GLN A 1 167 ? 14.469 7.336 -9.943 1.00 84.62 167 GLN A CA 1
ATOM 1339 C C . GLN A 1 167 ? 13.704 8.585 -10.430 1.00 84.62 167 GLN A C 1
ATOM 1341 O O . GLN A 1 167 ? 14.297 9.660 -10.526 1.00 84.62 167 GLN A O 1
ATOM 1346 N N . GLU A 1 168 ? 12.380 8.498 -10.636 1.00 85.19 168 GLU A N 1
ATOM 1347 C CA . GLU A 1 168 ? 11.540 9.645 -11.043 1.00 85.19 168 GLU A CA 1
ATOM 1348 C C . GLU A 1 168 ? 11.641 10.839 -10.071 1.00 85.19 168 GLU A C 1
ATOM 1350 O O . GLU A 1 168 ? 11.603 12.004 -10.481 1.00 85.19 168 GLU A O 1
ATOM 1355 N N . ILE A 1 169 ? 11.699 10.568 -8.764 1.00 87.75 169 ILE A N 1
ATOM 1356 C CA . ILE A 1 169 ? 11.802 11.590 -7.717 1.00 87.75 169 ILE A CA 1
ATOM 1357 C C . ILE A 1 169 ? 13.204 12.202 -7.708 1.00 87.75 169 ILE A C 1
ATOM 1359 O O . ILE A 1 169 ? 13.322 13.423 -7.586 1.00 87.75 169 ILE A O 1
ATOM 1363 N N . GLN A 1 170 ? 14.256 11.406 -7.901 1.00 85.19 170 GLN A N 1
ATOM 1364 C CA . GLN A 1 170 ? 15.628 11.903 -7.964 1.00 85.19 170 GLN A CA 1
ATOM 1365 C C . GLN A 1 170 ? 15.849 12.815 -9.182 1.00 85.19 170 GLN A C 1
ATOM 1367 O O . GLN A 1 170 ? 16.384 13.917 -9.036 1.00 85.19 170 GLN A O 1
ATOM 1372 N N . GLU A 1 171 ? 15.338 12.444 -10.358 1.00 87.69 171 GLU A N 1
ATOM 1373 C CA . GLU A 1 171 ? 15.336 13.310 -11.547 1.00 87.69 171 GLU A CA 1
ATOM 1374 C C . GLU A 1 171 ? 14.566 14.621 -11.307 1.00 87.69 171 GLU A C 1
ATOM 1376 O O . GLU A 1 171 ? 15.017 15.710 -11.683 1.00 87.69 171 GLU A O 1
ATOM 1381 N N . LYS A 1 172 ? 13.416 14.558 -10.620 1.00 86.69 172 LYS A N 1
ATOM 1382 C CA . LYS A 1 172 ? 12.639 15.750 -10.232 1.00 86.69 172 LYS A CA 1
ATOM 1383 C C . LYS A 1 172 ? 13.375 16.630 -9.219 1.00 86.69 172 LYS A C 1
ATOM 1385 O O . LYS A 1 172 ? 13.298 17.856 -9.336 1.00 86.69 172 LYS A O 1
ATOM 1390 N N . ARG A 1 173 ? 14.121 16.052 -8.269 1.00 86.75 173 ARG A N 1
ATOM 1391 C CA . ARG A 1 173 ? 14.988 16.797 -7.336 1.00 86.75 173 ARG A CA 1
ATOM 1392 C C . ARG A 1 173 ? 16.087 17.539 -8.099 1.00 86.75 173 ARG A C 1
ATOM 1394 O O . ARG A 1 173 ? 16.208 18.753 -7.936 1.00 86.75 173 ARG A O 1
ATOM 1401 N N . GLU A 1 174 ? 16.826 16.867 -8.979 1.00 85.12 174 GLU A N 1
ATOM 1402 C CA . GLU A 1 174 ? 17.930 17.487 -9.729 1.00 85.12 174 GLU A CA 1
ATOM 1403 C C . GLU A 1 174 ? 17.461 18.539 -10.746 1.00 85.12 174 GLU A C 1
ATOM 1405 O O . GLU A 1 174 ? 18.007 19.647 -10.806 1.00 85.12 174 GLU A O 1
ATOM 1410 N N . THR A 1 175 ? 16.385 18.271 -11.492 1.00 87.44 175 THR A N 1
ATOM 1411 C CA . THR A 1 175 ? 15.805 19.271 -12.407 1.00 87.44 175 THR A CA 1
ATOM 1412 C C . THR A 1 175 ? 15.258 20.496 -11.663 1.00 87.44 175 THR A C 1
ATOM 1414 O O . THR A 1 175 ? 15.395 21.620 -12.157 1.00 87.44 175 THR A O 1
ATOM 1417 N N . THR A 1 176 ? 14.702 20.323 -10.458 1.00 86.50 176 THR A N 1
ATOM 1418 C CA . THR A 1 176 ? 14.234 21.434 -9.608 1.00 86.50 176 THR A CA 1
ATOM 1419 C C . THR A 1 176 ? 15.401 22.250 -9.046 1.00 86.50 176 THR A C 1
ATOM 1421 O O . THR A 1 176 ? 15.394 23.477 -9.184 1.00 86.50 176 THR A O 1
ATOM 1424 N N . LYS A 1 177 ? 16.447 21.594 -8.514 1.00 86.19 177 LYS A N 1
ATOM 1425 C CA . LYS A 1 177 ? 17.703 22.246 -8.095 1.00 86.19 177 LYS A CA 1
ATOM 1426 C C . LYS A 1 177 ? 18.285 23.096 -9.227 1.00 86.19 177 LYS A C 1
ATOM 1428 O O . LYS A 1 177 ? 18.579 24.274 -9.019 1.00 86.19 177 LYS A O 1
ATOM 1433 N N . LYS A 1 178 ? 18.390 22.538 -10.442 1.00 86.12 178 LYS A N 1
ATOM 1434 C CA . LYS A 1 178 ? 18.925 23.234 -11.626 1.00 86.12 178 LYS A CA 1
ATOM 1435 C C . LYS A 1 178 ? 18.098 24.474 -11.989 1.00 86.12 178 LYS A C 1
ATOM 1437 O O . LYS A 1 178 ? 18.671 25.550 -12.153 1.00 86.12 178 LYS A O 1
ATOM 1442 N N . LYS A 1 179 ? 16.764 24.361 -12.042 1.00 86.44 179 LYS A N 1
ATOM 1443 C CA . LYS A 1 179 ? 15.854 25.486 -12.346 1.00 86.44 179 LYS A CA 1
ATOM 1444 C C . LYS A 1 179 ? 15.962 26.628 -11.328 1.00 86.44 179 LYS A C 1
ATOM 1446 O O . LYS A 1 179 ? 16.058 27.788 -11.727 1.00 86.44 179 LYS A O 1
ATOM 1451 N N . ILE A 1 180 ? 15.986 26.317 -10.028 1.00 85.06 180 ILE A N 1
ATOM 1452 C CA . ILE A 1 180 ? 16.112 27.335 -8.969 1.00 85.06 180 ILE A CA 1
ATOM 1453 C C . ILE A 1 180 ? 17.509 27.976 -8.999 1.00 85.06 180 ILE A C 1
ATOM 1455 O O . ILE A 1 180 ? 17.609 29.204 -8.962 1.00 85.06 180 ILE A O 1
ATOM 1459 N N . LYS A 1 181 ? 18.577 27.177 -9.164 1.00 84.06 181 LYS A N 1
ATOM 1460 C CA . LYS A 1 181 ? 19.958 27.675 -9.285 1.00 84.06 181 LYS A CA 1
ATOM 1461 C C . LYS A 1 181 ? 20.127 28.632 -10.469 1.00 84.06 181 LYS A C 1
ATOM 1463 O O . LYS A 1 181 ? 20.738 29.678 -10.291 1.00 84.06 181 LYS A O 1
ATOM 1468 N N . MET A 1 182 ? 19.556 28.325 -11.637 1.00 81.81 182 MET A N 1
ATOM 1469 C CA . MET A 1 182 ? 19.580 29.230 -12.798 1.00 81.81 182 MET A CA 1
ATOM 1470 C C . MET A 1 182 ? 18.805 30.529 -12.529 1.00 81.81 182 MET A C 1
ATOM 1472 O O . MET A 1 182 ? 19.343 31.617 -12.719 1.00 81.81 182 MET A O 1
ATOM 1476 N N . SER A 1 183 ? 17.564 30.427 -12.035 1.00 84.00 183 SER A N 1
ATOM 1477 C CA . SER A 1 183 ? 16.683 31.589 -11.842 1.00 84.00 183 SER A CA 1
ATOM 1478 C C . SER A 1 183 ? 17.226 32.605 -10.831 1.00 84.00 183 SER A C 1
ATOM 1480 O O . SER A 1 183 ? 17.142 33.808 -11.079 1.00 84.00 183 SER A O 1
ATOM 1482 N N . TYR A 1 184 ? 17.798 32.147 -9.714 1.00 86.75 184 TYR A N 1
ATOM 1483 C CA . TYR A 1 184 ? 18.425 33.045 -8.738 1.00 86.75 184 TYR A CA 1
ATOM 1484 C C . TYR A 1 184 ? 19.866 33.402 -9.112 1.00 86.75 184 TYR A C 1
ATOM 1486 O O . TYR A 1 184 ? 20.286 34.514 -8.822 1.00 86.75 184 TYR A O 1
ATOM 1494 N N . GLY A 1 185 ? 20.595 32.530 -9.818 1.00 79.88 185 GLY A N 1
ATOM 1495 C CA . GLY A 1 185 ? 21.941 32.826 -10.314 1.00 79.88 185 GLY A CA 1
ATOM 1496 C C . GLY A 1 185 ? 21.978 34.053 -11.227 1.00 79.88 185 GLY A C 1
ATOM 1497 O O . GLY A 1 185 ? 22.814 34.924 -11.027 1.00 79.88 185 GLY A O 1
ATOM 1498 N N . HIS A 1 186 ? 21.026 34.191 -12.158 1.00 82.00 186 HIS A N 1
ATOM 1499 C CA . HIS A 1 186 ? 20.921 35.399 -12.995 1.00 82.00 186 HIS A CA 1
ATOM 1500 C C . HIS A 1 186 ? 20.579 36.662 -12.185 1.00 82.00 186 HIS A C 1
ATOM 1502 O O . HIS A 1 186 ? 21.079 37.743 -12.486 1.00 82.00 186 HIS A O 1
ATOM 1508 N N . LYS A 1 187 ? 19.748 36.543 -11.139 1.00 84.56 187 LYS A N 1
ATOM 1509 C CA . LYS A 1 187 ? 19.406 37.677 -10.263 1.00 84.56 187 LYS A CA 1
ATOM 1510 C C . LYS A 1 187 ? 20.589 38.129 -9.412 1.00 84.56 187 LYS A C 1
ATOM 1512 O O . LYS A 1 187 ? 20.782 39.327 -9.262 1.00 84.56 187 LYS A O 1
ATOM 1517 N N . ILE A 1 188 ? 21.349 37.180 -8.866 1.00 85.38 188 ILE A N 1
ATOM 1518 C CA . ILE A 1 188 ? 22.541 37.444 -8.056 1.00 85.38 188 ILE A CA 1
ATOM 1519 C C . ILE A 1 188 ? 23.628 38.068 -8.939 1.00 85.38 188 ILE A C 1
ATOM 1521 O O . ILE A 1 188 ? 24.060 39.170 -8.627 1.00 85.38 188 ILE A O 1
ATOM 1525 N N . SER A 1 189 ? 23.932 37.472 -10.099 1.00 83.81 189 SER A N 1
ATOM 1526 C CA . SER A 1 189 ? 24.873 38.027 -11.087 1.00 83.81 189 SER A CA 1
ATOM 1527 C C . SER A 1 189 ? 24.527 39.4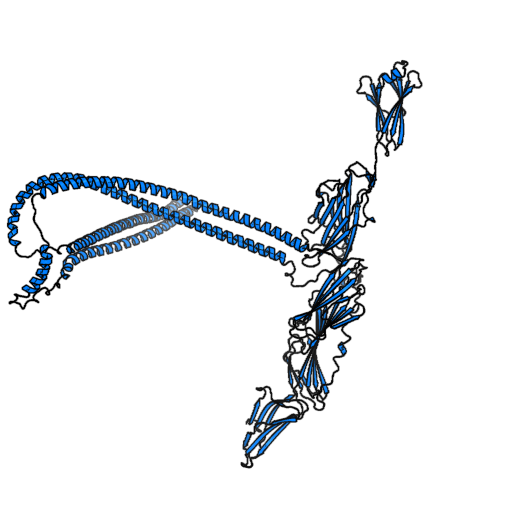68 -11.481 1.00 83.81 189 SER A C 1
ATOM 1529 O O . SER A 1 189 ? 25.388 40.334 -11.423 1.00 83.81 189 SER A O 1
ATOM 1531 N N . SER A 1 190 ? 23.252 39.784 -11.741 1.00 86.94 190 SER A N 1
ATOM 1532 C CA . SER A 1 190 ? 22.831 41.162 -12.054 1.00 86.94 190 SER A CA 1
ATOM 1533 C C . SER A 1 190 ? 23.012 42.168 -10.898 1.00 86.94 190 SER A C 1
ATOM 1535 O O . SER A 1 190 ? 23.034 43.379 -11.134 1.00 86.94 190 SER A O 1
ATOM 1537 N N . VAL A 1 191 ? 23.118 41.706 -9.646 1.00 84.44 191 VAL A N 1
ATOM 1538 C CA . VAL A 1 191 ? 23.464 42.549 -8.486 1.00 84.44 191 VAL A CA 1
ATOM 1539 C C . VAL A 1 191 ? 24.982 42.596 -8.280 1.00 84.44 191 VAL A C 1
ATOM 1541 O O . VAL A 1 191 ? 25.504 43.662 -7.966 1.00 84.44 191 VAL A O 1
ATOM 1544 N N . GLU A 1 192 ? 25.699 41.499 -8.530 1.00 83.75 192 GLU A N 1
ATOM 1545 C CA . GLU A 1 192 ? 27.169 41.441 -8.537 1.00 83.75 192 GLU A CA 1
ATOM 1546 C C . GLU A 1 192 ? 27.762 42.397 -9.588 1.00 83.75 192 GLU A C 1
ATOM 1548 O O . GLU A 1 192 ? 28.659 43.169 -9.259 1.00 83.75 192 GLU A O 1
ATOM 1553 N N . ASP A 1 193 ? 27.189 42.458 -10.795 1.00 86.88 193 ASP A N 1
ATOM 1554 C CA . ASP A 1 193 ? 27.575 43.406 -11.852 1.00 86.88 193 ASP A CA 1
ATOM 1555 C C . ASP A 1 193 ? 27.420 44.871 -11.396 1.00 86.88 193 ASP A C 1
ATOM 1557 O O . ASP A 1 193 ? 28.262 45.726 -11.679 1.00 86.88 193 ASP A O 1
ATOM 1561 N N . LYS A 1 194 ? 26.356 45.174 -10.638 1.00 87.31 194 LYS A N 1
ATOM 1562 C CA . LYS A 1 194 ? 26.115 46.516 -10.075 1.00 87.31 194 LYS A CA 1
ATOM 1563 C C . LYS A 1 194 ? 27.092 46.851 -8.954 1.00 87.31 194 LYS A C 1
ATOM 1565 O O . LYS A 1 194 ? 27.546 47.988 -8.875 1.00 87.31 194 LYS A O 1
ATOM 1570 N N . ILE A 1 195 ? 27.444 45.871 -8.121 1.00 85.69 195 ILE A N 1
ATOM 1571 C CA . ILE A 1 195 ? 28.505 46.020 -7.120 1.00 85.69 195 ILE A CA 1
ATOM 1572 C C . ILE A 1 195 ? 29.850 46.252 -7.813 1.00 85.69 195 ILE A C 1
ATOM 1574 O O . ILE A 1 195 ? 30.597 47.115 -7.370 1.00 85.69 195 ILE A O 1
ATOM 1578 N N . HIS A 1 196 ? 30.153 45.561 -8.915 1.00 82.69 196 HIS A N 1
ATOM 1579 C CA . HIS A 1 196 ? 31.379 45.805 -9.677 1.00 82.69 196 HIS A CA 1
ATOM 1580 C C . HIS A 1 196 ? 31.416 47.229 -10.250 1.00 82.69 196 HIS A C 1
ATOM 1582 O O . HIS A 1 196 ? 32.440 47.902 -10.136 1.00 82.69 196 HIS A O 1
ATOM 1588 N N . LEU A 1 197 ? 30.311 47.717 -10.823 1.00 86.06 197 LEU A N 1
ATOM 1589 C CA . LEU A 1 197 ? 30.230 49.096 -11.310 1.00 86.06 197 LEU A CA 1
ATOM 1590 C C . LEU A 1 197 ? 30.463 50.108 -10.174 1.00 86.06 197 LEU A C 1
ATOM 1592 O O . LEU A 1 197 ? 31.242 51.043 -10.335 1.00 86.06 197 LEU A O 1
ATOM 1596 N N . LYS A 1 198 ? 29.858 49.877 -9.003 1.00 85.19 198 LYS A N 1
ATOM 1597 C CA . LYS A 1 198 ? 30.002 50.751 -7.831 1.00 85.19 198 LYS A CA 1
ATOM 1598 C C . LYS A 1 198 ? 31.373 50.666 -7.158 1.00 85.19 198 LYS A C 1
ATOM 1600 O O . LYS A 1 198 ? 31.872 51.684 -6.696 1.00 85.19 198 LYS A O 1
ATOM 1605 N N . ASN A 1 199 ? 32.028 49.505 -7.170 1.00 81.75 199 ASN A N 1
ATOM 1606 C CA . ASN A 1 199 ? 33.427 49.385 -6.753 1.00 81.75 199 ASN A CA 1
ATOM 1607 C C . ASN A 1 199 ? 34.342 50.227 -7.663 1.00 81.75 199 ASN A C 1
ATOM 1609 O O . ASN A 1 199 ? 35.224 50.902 -7.152 1.00 81.75 199 ASN A O 1
ATOM 1613 N N . ASN A 1 200 ? 34.094 50.272 -8.980 1.00 84.75 200 ASN A N 1
ATOM 1614 C CA . ASN A 1 200 ? 34.863 51.142 -9.881 1.00 84.75 200 ASN A CA 1
ATOM 1615 C C . ASN A 1 200 ? 34.649 52.640 -9.557 1.00 84.75 200 ASN A C 1
ATOM 1617 O O . ASN A 1 200 ? 35.597 53.420 -9.610 1.00 84.75 200 ASN A O 1
ATOM 1621 N N . GLU A 1 201 ? 33.421 53.050 -9.204 1.00 84.12 201 GLU A N 1
ATOM 1622 C CA . GLU A 1 201 ? 33.127 54.419 -8.732 1.00 84.12 201 GLU A CA 1
ATOM 1623 C C . GLU A 1 201 ? 33.845 54.736 -7.403 1.00 84.12 201 GLU A C 1
ATOM 1625 O O . GLU A 1 201 ? 34.339 55.851 -7.215 1.00 84.12 201 GLU A O 1
ATOM 1630 N N . LEU A 1 202 ? 33.940 53.752 -6.499 1.00 87.06 202 LEU A N 1
ATOM 1631 C CA . LEU A 1 202 ? 34.671 53.856 -5.233 1.00 87.06 202 LEU A CA 1
ATOM 1632 C C . LEU A 1 202 ? 36.186 53.979 -5.455 1.00 87.06 202 LEU A C 1
ATOM 1634 O O . LEU A 1 202 ? 36.823 54.837 -4.846 1.00 87.06 202 LEU A O 1
ATOM 1638 N N . ASP A 1 203 ? 36.754 53.176 -6.356 1.00 82.69 203 ASP A N 1
ATOM 1639 C CA . ASP A 1 203 ? 38.168 53.243 -6.736 1.00 82.69 203 ASP A CA 1
ATOM 1640 C C . ASP A 1 203 ? 38.512 54.589 -7.396 1.00 82.69 203 ASP A C 1
ATOM 1642 O O . ASP A 1 203 ? 39.559 55.170 -7.092 1.00 82.69 203 ASP A O 1
ATOM 1646 N N . GLU A 1 204 ? 37.624 55.146 -8.238 1.00 84.88 204 GLU A N 1
ATOM 1647 C CA . GLU A 1 204 ? 37.811 56.505 -8.760 1.00 84.88 204 GLU A CA 1
ATOM 1648 C C . GLU A 1 204 ? 37.817 57.529 -7.618 1.00 84.88 204 GLU A C 1
ATOM 1650 O O . GLU A 1 204 ? 38.724 58.360 -7.561 1.00 84.88 204 GLU A O 1
ATOM 1655 N N . ALA A 1 205 ? 36.859 57.469 -6.685 1.00 80.06 205 ALA A N 1
ATOM 1656 C CA . ALA A 1 205 ? 36.834 58.376 -5.538 1.00 80.06 205 ALA A CA 1
ATOM 1657 C C . ALA A 1 205 ? 38.138 58.289 -4.721 1.00 80.06 205 ALA A C 1
ATOM 1659 O O . ALA A 1 205 ? 38.774 59.316 -4.474 1.00 80.06 205 ALA A O 1
ATOM 1660 N N . LEU A 1 206 ? 38.594 57.078 -4.382 1.00 81.00 206 LEU A N 1
ATOM 1661 C CA . LEU A 1 206 ? 39.839 56.835 -3.643 1.00 81.00 206 LEU A CA 1
ATOM 1662 C C . LEU A 1 206 ? 41.082 57.383 -4.369 1.00 81.00 206 LEU A C 1
ATOM 1664 O O . LEU A 1 206 ? 41.961 57.966 -3.728 1.00 81.00 206 LEU A O 1
ATOM 1668 N N . ASP A 1 207 ? 41.151 57.275 -5.698 1.00 84.06 207 ASP A N 1
ATOM 1669 C CA . ASP A 1 207 ? 42.214 57.887 -6.505 1.00 84.06 207 ASP A CA 1
ATOM 1670 C C . ASP A 1 207 ? 42.179 59.429 -6.454 1.00 84.06 207 ASP A C 1
ATOM 1672 O O . ASP A 1 207 ? 43.229 60.062 -6.276 1.00 84.06 207 ASP A O 1
ATOM 1676 N N . LYS A 1 208 ? 40.995 60.061 -6.530 1.00 82.56 208 LYS A N 1
ATOM 1677 C CA . LYS A 1 208 ? 40.864 61.528 -6.385 1.00 82.56 208 LYS A CA 1
ATOM 1678 C C . LYS A 1 208 ? 41.295 61.980 -4.992 1.00 82.56 208 LYS A C 1
ATOM 1680 O O . LYS A 1 208 ? 42.079 62.924 -4.889 1.00 82.56 208 LYS A O 1
ATOM 1685 N N . ILE A 1 209 ? 40.849 61.285 -3.944 1.00 80.44 209 ILE A N 1
ATOM 1686 C CA . ILE A 1 209 ? 41.211 61.550 -2.542 1.00 80.44 209 ILE A CA 1
ATOM 1687 C C . ILE A 1 209 ? 42.730 61.431 -2.356 1.00 80.44 209 ILE A C 1
ATOM 1689 O O . ILE A 1 209 ? 43.368 62.333 -1.811 1.00 80.44 209 ILE A O 1
ATOM 1693 N N . SER A 1 210 ? 43.344 60.368 -2.884 1.00 80.94 210 SER A N 1
ATOM 1694 C CA . SER A 1 210 ? 44.798 60.161 -2.856 1.00 80.94 210 SER A CA 1
ATOM 1695 C C . SER A 1 210 ? 45.556 61.302 -3.549 1.00 80.94 210 SER A C 1
ATOM 1697 O O . SER A 1 210 ? 46.498 61.869 -2.984 1.00 80.94 210 SER A O 1
ATOM 1699 N N . LYS A 1 211 ? 45.110 61.724 -4.740 1.00 81.38 211 LYS A N 1
ATOM 1700 C CA . LYS A 1 211 ? 45.703 62.848 -5.489 1.00 81.38 211 LYS A CA 1
ATOM 1701 C C . LYS A 1 211 ? 45.539 64.190 -4.768 1.00 81.38 211 LYS A C 1
ATOM 1703 O O . LYS A 1 211 ? 46.493 64.973 -4.730 1.00 81.38 211 LYS A O 1
ATOM 1708 N N . LEU A 1 212 ? 44.379 64.451 -4.162 1.00 79.50 212 LEU A N 1
ATOM 1709 C CA . LEU A 1 212 ? 44.139 65.642 -3.339 1.00 79.50 212 LEU A CA 1
ATOM 1710 C C . LEU A 1 212 ? 45.022 65.637 -2.085 1.00 79.50 212 LEU A C 1
ATOM 1712 O O . LEU A 1 212 ? 45.687 66.636 -1.821 1.00 79.50 212 LEU A O 1
ATOM 1716 N N . SER A 1 213 ? 45.140 64.505 -1.387 1.00 75.44 213 SER A N 1
ATOM 1717 C CA . SER A 1 213 ? 46.015 64.330 -0.218 1.00 75.44 213 SER A CA 1
ATOM 1718 C C . SER A 1 213 ? 47.498 64.558 -0.551 1.00 75.44 213 SER A C 1
ATOM 1720 O O . SER A 1 213 ? 48.197 65.303 0.143 1.00 75.44 213 SER A O 1
ATOM 1722 N N . GLN A 1 214 ? 47.988 64.023 -1.676 1.00 77.62 214 GLN A N 1
ATOM 1723 C CA . GLN A 1 214 ? 49.348 64.301 -2.156 1.00 77.62 214 GLN A CA 1
ATOM 1724 C C . GLN A 1 214 ? 49.568 65.787 -2.484 1.00 77.62 214 GLN A C 1
ATOM 1726 O O . GLN A 1 214 ? 50.644 66.326 -2.203 1.00 77.62 214 GLN A O 1
ATOM 1731 N N . LYS A 1 215 ? 48.571 66.464 -3.071 1.00 77.50 215 LYS A N 1
ATOM 1732 C CA . LYS A 1 215 ? 48.632 67.902 -3.378 1.00 77.50 215 LYS A CA 1
ATOM 1733 C C . LYS A 1 215 ? 48.613 68.751 -2.102 1.00 77.50 215 LYS A C 1
ATOM 1735 O O . LYS A 1 215 ? 49.427 69.664 -1.978 1.00 77.50 215 LYS A O 1
ATOM 1740 N N . ASN A 1 216 ? 47.763 68.392 -1.141 1.00 77.25 216 ASN A N 1
ATOM 1741 C CA . ASN A 1 216 ? 47.672 68.985 0.191 1.00 77.25 216 ASN A CA 1
ATOM 1742 C C . ASN A 1 216 ? 49.032 68.915 0.906 1.00 77.25 216 ASN A C 1
ATOM 1744 O O . ASN A 1 216 ? 49.616 69.942 1.239 1.00 77.25 216 ASN A O 1
ATOM 1748 N N . LYS A 1 217 ? 49.631 67.719 0.992 1.00 76.44 217 LYS A N 1
ATOM 1749 C CA . LYS A 1 217 ? 50.945 67.500 1.623 1.00 76.44 217 LYS A CA 1
ATOM 1750 C C . LYS A 1 217 ? 52.082 68.318 0.986 1.00 76.44 217 LYS A C 1
ATOM 1752 O O . LYS A 1 217 ? 52.987 68.757 1.695 1.00 76.44 217 LYS A O 1
ATOM 1757 N N . LYS A 1 218 ? 52.047 68.556 -0.334 1.00 76.00 218 LYS A N 1
ATOM 1758 C CA . LYS A 1 218 ? 53.013 69.436 -1.025 1.00 76.00 218 LYS A CA 1
ATOM 1759 C C . LYS A 1 218 ? 52.829 70.908 -0.636 1.00 76.00 218 LYS A C 1
ATOM 1761 O O . LYS A 1 218 ? 53.813 71.551 -0.274 1.00 76.00 218 LYS A O 1
ATOM 1766 N N . LEU A 1 219 ? 51.593 71.411 -0.650 1.00 74.44 219 LEU A N 1
ATOM 1767 C CA . LEU A 1 219 ? 51.262 72.783 -0.241 1.00 74.44 219 LEU A CA 1
ATOM 1768 C C . LEU A 1 219 ? 51.556 73.035 1.245 1.00 74.44 219 LEU A C 1
ATOM 1770 O O . LEU A 1 219 ? 52.118 74.072 1.587 1.00 74.44 219 LEU A O 1
ATOM 1774 N N . LEU A 1 220 ? 51.268 72.066 2.119 1.00 73.69 220 LEU A N 1
ATOM 1775 C CA . LEU A 1 220 ? 51.568 72.142 3.550 1.00 73.69 220 LEU A CA 1
ATOM 1776 C C . LEU A 1 220 ? 53.078 72.296 3.807 1.00 73.69 220 LEU A C 1
ATOM 1778 O O . LEU A 1 220 ? 53.493 73.122 4.618 1.00 73.69 220 LEU A O 1
ATOM 1782 N N . ASN A 1 221 ? 53.910 71.553 3.066 1.00 74.31 221 ASN A N 1
ATOM 1783 C CA . ASN A 1 221 ? 55.368 71.683 3.129 1.00 74.31 221 ASN A CA 1
ATOM 1784 C C . ASN A 1 221 ? 55.857 73.048 2.611 1.00 74.31 221 ASN A C 1
ATOM 1786 O O . ASN A 1 221 ? 56.750 73.637 3.218 1.00 74.31 221 ASN A O 1
ATOM 1790 N N . GLN A 1 222 ? 55.275 73.576 1.527 1.00 70.75 222 GLN A N 1
ATOM 1791 C CA . GLN A 1 222 ? 55.618 74.906 1.003 1.00 70.75 222 GLN A CA 1
ATOM 1792 C C . GLN A 1 222 ? 55.232 76.027 1.981 1.00 70.75 222 GLN A C 1
ATOM 1794 O O . GLN A 1 222 ? 56.054 76.896 2.270 1.00 70.75 222 GLN A O 1
ATOM 1799 N N . ALA A 1 223 ? 54.034 75.966 2.568 1.00 67.56 223 ALA A N 1
ATOM 1800 C CA . ALA A 1 223 ? 53.605 76.886 3.620 1.00 67.56 223 ALA A CA 1
ATOM 1801 C C . ALA A 1 223 ? 54.498 76.785 4.874 1.00 67.56 223 ALA A C 1
ATOM 1803 O O . ALA A 1 223 ? 54.828 77.802 5.481 1.00 67.56 223 ALA A O 1
ATOM 1804 N N . GLY A 1 224 ? 54.947 75.578 5.235 1.00 72.75 224 GLY A N 1
ATOM 1805 C CA . GLY A 1 224 ? 55.888 75.358 6.336 1.00 72.75 224 GLY A CA 1
ATOM 1806 C C . GLY A 1 224 ? 57.282 75.952 6.097 1.00 72.75 224 GLY A C 1
ATOM 1807 O O . GLY A 1 224 ? 57.897 76.450 7.040 1.00 72.75 224 GLY A O 1
ATOM 1808 N N . LEU A 1 225 ? 57.775 75.947 4.853 1.00 76.00 225 LEU A N 1
ATOM 1809 C CA . LEU A 1 225 ? 59.036 76.601 4.479 1.00 76.00 225 LEU A CA 1
ATOM 1810 C C . LEU A 1 225 ? 58.910 78.131 4.527 1.00 76.00 225 LEU A C 1
ATOM 1812 O O . LEU A 1 225 ? 59.712 78.775 5.200 1.00 76.00 225 LEU A O 1
ATOM 1816 N N . LEU A 1 226 ? 57.859 78.693 3.917 1.00 72.12 226 LEU A N 1
ATOM 1817 C CA . LEU A 1 226 ? 57.563 80.133 3.972 1.00 72.12 226 LEU A CA 1
ATOM 1818 C C . LEU A 1 226 ? 57.407 80.636 5.414 1.00 72.12 226 LEU A C 1
ATOM 1820 O O . LEU A 1 226 ? 57.886 81.716 5.753 1.00 72.12 226 LEU A O 1
ATOM 1824 N N . LYS A 1 227 ? 56.776 79.843 6.289 1.00 70.19 227 LYS A N 1
ATOM 1825 C CA . LYS A 1 227 ? 56.642 80.186 7.708 1.00 70.19 227 LYS A CA 1
ATOM 1826 C C . LYS A 1 227 ? 58.001 80.253 8.415 1.00 70.19 227 LYS A C 1
ATOM 1828 O O . LYS A 1 227 ? 58.252 81.230 9.106 1.00 70.19 227 LYS A O 1
ATOM 1833 N N . LYS A 1 228 ? 58.904 79.291 8.179 1.00 75.19 228 LYS A N 1
ATOM 1834 C CA . LYS A 1 228 ? 60.269 79.326 8.740 1.00 75.19 228 LYS A CA 1
ATOM 1835 C C . LYS A 1 228 ? 61.078 80.541 8.280 1.00 75.19 228 LYS A C 1
ATOM 1837 O O . LYS A 1 228 ? 61.840 81.082 9.071 1.00 75.19 228 LYS A O 1
ATOM 1842 N N . GLU A 1 229 ? 60.907 80.970 7.031 1.00 73.00 229 GLU A N 1
ATOM 1843 C CA . GLU A 1 229 ? 61.581 82.155 6.481 1.00 73.00 229 GLU A CA 1
ATOM 1844 C C . GLU A 1 229 ? 61.047 83.463 7.101 1.00 73.00 229 GLU A C 1
ATOM 1846 O O . GLU A 1 229 ? 61.818 84.376 7.398 1.00 73.00 229 GLU A O 1
ATOM 1851 N N . ILE A 1 230 ? 59.741 83.530 7.393 1.00 69.38 230 ILE A N 1
ATOM 1852 C CA . ILE A 1 230 ? 59.148 84.607 8.204 1.00 69.38 230 ILE A CA 1
ATOM 1853 C C . ILE A 1 230 ? 59.695 84.569 9.641 1.00 69.38 230 ILE A C 1
ATOM 1855 O O . ILE A 1 230 ? 60.073 85.613 10.171 1.00 69.38 230 ILE A O 1
ATOM 1859 N N . ASP A 1 231 ? 59.760 83.388 10.261 1.00 70.38 231 ASP A N 1
ATOM 1860 C CA . ASP A 1 231 ? 60.203 83.226 11.649 1.00 70.38 231 ASP A CA 1
ATOM 1861 C C . ASP A 1 231 ? 61.685 83.629 11.825 1.00 70.38 231 ASP A C 1
ATOM 1863 O O . ASP A 1 231 ? 62.002 84.343 12.775 1.00 70.38 231 ASP A O 1
ATOM 1867 N N . SER A 1 232 ? 62.587 83.306 10.883 1.00 72.75 232 SER A N 1
ATOM 1868 C CA . SER A 1 232 ? 63.993 83.757 10.956 1.00 72.75 232 SER A CA 1
ATOM 1869 C C . SER A 1 232 ? 64.149 85.277 10.818 1.00 72.75 232 SER A C 1
ATOM 1871 O O . SER A 1 232 ? 64.964 85.882 11.511 1.00 72.75 232 SER A O 1
ATOM 1873 N N . LEU A 1 233 ? 63.328 85.923 9.977 1.00 65.25 233 LEU A N 1
ATOM 1874 C CA . LEU A 1 233 ? 63.306 87.389 9.850 1.00 65.25 233 LEU A CA 1
ATOM 1875 C C . LEU A 1 233 ? 62.756 88.085 11.111 1.00 65.25 233 LEU A C 1
ATOM 1877 O O . LEU A 1 233 ? 63.055 89.255 11.352 1.00 65.25 233 LEU A O 1
ATOM 1881 N N . ILE A 1 234 ? 61.963 87.380 11.926 1.00 65.38 234 ILE A N 1
ATOM 1882 C CA . ILE A 1 234 ? 61.524 87.835 13.254 1.00 65.38 234 ILE A CA 1
ATOM 1883 C C . ILE A 1 234 ? 62.626 87.597 14.301 1.00 65.38 234 ILE A C 1
ATOM 1885 O O . ILE A 1 234 ? 62.845 88.449 15.161 1.00 65.38 234 ILE A O 1
ATOM 1889 N N . GLU A 1 235 ? 63.354 86.484 14.220 1.00 68.44 235 GLU A N 1
ATOM 1890 C CA . GLU A 1 235 ? 64.421 86.140 15.166 1.00 68.44 235 GLU A CA 1
ATOM 1891 C C . GLU A 1 235 ? 65.618 87.110 15.076 1.00 68.44 235 GLU A C 1
ATOM 1893 O O . GLU A 1 235 ? 66.107 87.583 16.104 1.00 68.44 235 GLU A O 1
ATOM 1898 N N . ASP A 1 236 ? 66.025 87.516 13.867 1.00 60.91 236 ASP A N 1
ATOM 1899 C CA . ASP A 1 236 ? 67.054 88.554 13.673 1.00 60.91 236 ASP A CA 1
ATOM 1900 C C . ASP A 1 236 ? 66.604 89.944 14.176 1.00 60.91 236 ASP A C 1
ATOM 1902 O O . ASP A 1 236 ? 67.420 90.729 14.671 1.00 60.91 236 ASP A O 1
ATOM 1906 N N . LYS A 1 237 ? 65.294 90.232 14.137 1.00 63.09 237 LYS A N 1
ATOM 1907 C CA . LYS A 1 237 ? 64.684 91.448 14.707 1.00 63.09 237 LYS A CA 1
ATOM 1908 C C . LYS A 1 237 ? 64.695 91.433 16.245 1.00 63.09 237 LYS A C 1
ATOM 1910 O O . LYS A 1 237 ? 64.923 92.476 16.857 1.00 63.09 237 LYS A O 1
ATOM 1915 N N . GLU A 1 238 ? 64.507 90.273 16.880 1.00 59.50 238 GLU A N 1
ATOM 1916 C CA . GLU A 1 238 ? 64.595 90.111 18.343 1.00 59.50 238 GLU A CA 1
ATOM 1917 C C . GLU A 1 238 ? 66.052 90.079 18.854 1.00 59.50 238 GLU A C 1
ATOM 1919 O O . GLU A 1 238 ? 66.353 90.673 19.888 1.00 59.50 238 GLU A O 1
ATOM 1924 N N . LYS A 1 239 ? 67.011 89.501 18.120 1.00 60.50 239 LYS A N 1
ATOM 1925 C CA . LYS A 1 239 ? 68.428 89.432 18.555 1.00 60.50 239 LYS A CA 1
ATOM 1926 C C . LYS A 1 239 ? 69.088 90.798 18.782 1.00 60.50 239 LYS A C 1
ATOM 1928 O O . LYS A 1 239 ? 69.999 90.924 19.603 1.00 60.50 239 LYS A O 1
ATOM 1933 N N . TYR A 1 240 ? 68.616 91.833 18.087 1.00 54.97 240 TYR A N 1
ATOM 1934 C CA . TYR A 1 240 ? 69.074 93.221 18.244 1.00 54.97 240 TYR A CA 1
ATOM 1935 C C . TYR A 1 240 ? 68.639 93.859 19.586 1.00 54.97 240 TYR A C 1
ATOM 1937 O O . TYR A 1 240 ? 69.161 94.899 19.988 1.00 54.97 240 TYR A O 1
ATOM 1945 N N . LYS A 1 241 ? 67.688 93.233 20.292 1.00 55.91 241 LYS A N 1
ATOM 1946 C CA . LYS A 1 241 ? 66.990 93.729 21.492 1.00 55.91 241 LYS A CA 1
ATOM 1947 C C . LYS A 1 241 ? 67.616 93.207 22.795 1.00 55.91 241 LYS A C 1
ATOM 1949 O O . LYS A 1 241 ? 67.805 93.974 23.738 1.00 55.91 241 LYS A O 1
ATOM 1954 N N . GLU A 1 242 ? 67.974 91.920 22.845 1.00 53.03 242 GLU A N 1
ATOM 1955 C CA . GLU A 1 242 ? 68.274 91.205 24.102 1.00 53.03 242 GLU A CA 1
ATOM 1956 C C . GLU A 1 242 ? 69.664 91.451 24.712 1.00 53.03 242 GLU A C 1
ATOM 1958 O O . GLU A 1 242 ? 69.839 91.286 25.919 1.00 53.03 242 GLU A O 1
ATOM 1963 N N . LYS A 1 243 ? 70.667 91.891 23.938 1.00 49.97 243 LYS A N 1
ATOM 1964 C CA . LYS A 1 243 ? 72.057 92.029 24.435 1.00 49.97 243 LYS A CA 1
ATOM 1965 C C . LYS A 1 243 ? 72.214 93.011 25.617 1.00 49.97 243 LYS A C 1
ATOM 1967 O O . LYS A 1 243 ? 73.249 93.005 26.283 1.00 49.97 243 LYS A O 1
ATOM 1972 N N . ASN A 1 244 ? 71.216 93.859 25.875 1.00 50.75 244 ASN A N 1
ATOM 1973 C CA . ASN A 1 244 ? 71.319 94.990 26.796 1.00 50.75 244 ASN A CA 1
ATOM 1974 C C . ASN A 1 244 ? 71.051 94.681 28.282 1.00 50.75 244 ASN A C 1
ATOM 1976 O O . ASN A 1 244 ? 71.535 95.444 29.115 1.00 50.75 244 ASN A O 1
ATOM 1980 N N . ILE A 1 245 ? 70.298 93.629 28.647 1.00 48.84 245 ILE A N 1
ATOM 1981 C CA . ILE A 1 245 ? 69.808 93.453 30.038 1.00 48.84 245 ILE A CA 1
ATOM 1982 C C . ILE A 1 245 ? 70.007 92.017 30.570 1.00 48.84 245 ILE A C 1
ATOM 1984 O O . ILE A 1 245 ? 69.086 91.223 30.715 1.00 48.84 245 ILE A O 1
ATOM 1988 N N . SER A 1 246 ? 71.285 91.711 30.807 1.00 33.12 246 SER A N 1
ATOM 1989 C CA . SER A 1 246 ? 71.872 91.264 32.092 1.00 33.12 246 SER A CA 1
ATOM 1990 C C . SER A 1 246 ? 71.114 90.284 33.028 1.00 33.12 246 SER A C 1
ATOM 1992 O O . SER A 1 246 ? 70.057 90.574 33.565 1.00 33.12 246 SER A O 1
ATOM 1994 N N . LYS A 1 247 ? 71.667 89.096 33.334 1.00 41.44 247 LYS A N 1
ATOM 1995 C CA . LYS A 1 247 ? 72.819 88.768 34.234 1.00 41.44 247 LYS A CA 1
ATOM 1996 C C . LYS A 1 247 ? 72.562 88.646 35.758 1.00 41.44 247 LYS A C 1
ATOM 1998 O O . LYS A 1 247 ? 73.507 88.285 36.458 1.00 41.44 247 LYS A O 1
ATOM 2003 N N . TYR A 1 248 ? 71.346 88.861 36.280 1.00 47.91 248 TYR A N 1
ATOM 2004 C CA . TYR A 1 248 ? 71.055 88.819 37.736 1.00 47.91 248 TYR A CA 1
ATOM 2005 C C . TYR A 1 248 ? 69.609 88.333 38.024 1.00 47.91 248 TYR A C 1
ATOM 2007 O O . TYR A 1 248 ? 68.714 88.749 37.302 1.00 47.91 248 TYR A O 1
ATOM 2015 N N . LEU A 1 249 ? 69.271 87.515 39.041 1.00 37.22 249 LEU A N 1
ATOM 2016 C CA . LEU A 1 249 ? 70.069 86.646 39.935 1.00 37.22 249 LEU A CA 1
ATOM 2017 C C . LEU A 1 249 ? 69.185 85.494 40.540 1.00 37.22 249 LEU A C 1
ATOM 2019 O O . LEU A 1 249 ? 68.107 85.196 40.044 1.00 37.22 249 LEU A O 1
ATOM 2023 N N . ASN A 1 250 ? 69.675 84.840 41.602 1.00 43.66 250 ASN A N 1
ATOM 2024 C CA . ASN A 1 250 ? 69.115 83.743 42.427 1.00 43.66 250 ASN A CA 1
ATOM 2025 C C . ASN A 1 250 ? 68.138 84.275 43.532 1.00 43.66 250 ASN A C 1
ATOM 2027 O O . ASN A 1 250 ? 68.131 85.476 43.770 1.00 43.66 250 ASN A O 1
ATOM 2031 N N . LYS A 1 251 ? 67.354 83.504 44.318 1.00 37.50 251 LYS A N 1
ATOM 2032 C CA . LYS A 1 251 ? 67.533 82.122 44.817 1.00 37.50 251 LYS A CA 1
ATOM 2033 C C . LYS A 1 251 ? 66.250 81.586 45.489 1.00 37.50 251 LYS A C 1
ATOM 2035 O O . LYS A 1 251 ? 65.636 82.313 46.262 1.00 37.50 251 LYS A O 1
ATOM 2040 N N . ASN A 1 252 ? 65.978 80.279 45.401 1.00 40.16 252 ASN A N 1
ATOM 2041 C CA . ASN A 1 252 ? 65.043 79.591 46.317 1.00 40.16 252 ASN A CA 1
ATOM 2042 C C . ASN A 1 252 ? 65.699 79.241 47.676 1.00 40.16 252 ASN A C 1
ATOM 2044 O O . ASN A 1 252 ? 65.290 78.296 48.346 1.00 40.16 252 ASN A O 1
ATOM 2048 N N . GLN A 1 253 ? 66.733 79.999 48.082 1.00 42.31 253 GLN A N 1
ATOM 2049 C CA . GLN A 1 253 ? 67.249 79.954 49.457 1.00 42.31 253 GLN A CA 1
ATOM 2050 C C . GLN A 1 253 ? 66.093 80.270 50.407 1.00 42.31 253 GLN A C 1
ATOM 2052 O O . GLN A 1 253 ? 65.842 79.496 51.326 1.00 42.31 253 GLN A O 1
ATOM 2057 N N . PHE A 1 254 ? 65.257 81.239 50.013 1.00 38.00 254 PHE A N 1
ATOM 2058 C CA . PHE A 1 254 ? 64.021 81.588 50.687 1.00 38.00 254 PHE A CA 1
ATOM 2059 C C . PHE A 1 254 ? 62.873 80.568 50.602 1.00 38.00 254 PHE A C 1
ATOM 2061 O O . PHE A 1 254 ? 61.751 80.973 50.835 1.00 38.00 254 PHE A O 1
ATOM 2068 N N . LYS A 1 255 ? 63.086 79.258 50.364 1.00 51.53 255 LYS A N 1
ATOM 2069 C CA . LYS A 1 255 ? 62.036 78.230 50.595 1.00 51.53 255 LYS A CA 1
ATOM 2070 C C . LYS A 1 255 ? 62.088 77.652 52.005 1.00 51.53 255 LYS A C 1
ATOM 2072 O O . LYS A 1 255 ? 61.135 77.793 52.756 1.00 51.53 255 LYS A O 1
ATOM 2077 N N . GLU A 1 256 ? 63.221 77.094 52.413 1.00 51.75 256 GLU A N 1
ATOM 2078 C CA .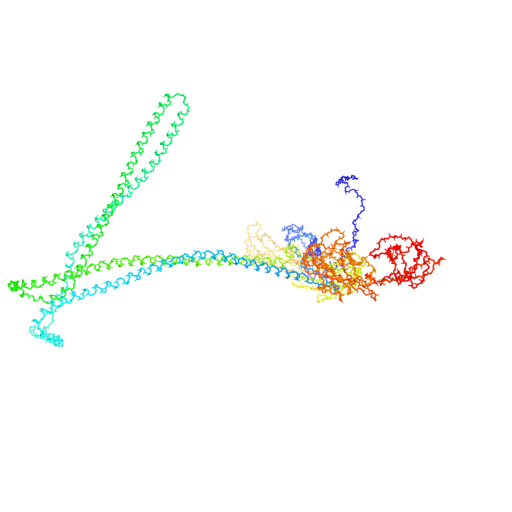 GLU A 1 256 ? 63.424 76.741 53.823 1.00 51.75 256 GLU A CA 1
ATOM 2079 C C . GLU A 1 256 ? 63.746 77.976 54.663 1.00 51.75 256 GLU A C 1
ATOM 2081 O O . GLU A 1 256 ? 63.505 77.957 55.858 1.00 51.75 256 GLU A O 1
ATOM 2086 N N . GLU A 1 257 ? 64.156 79.095 54.061 1.00 53.38 257 GLU A N 1
ATOM 2087 C CA . GLU A 1 257 ? 64.071 80.416 54.695 1.00 53.38 257 GLU A CA 1
ATOM 2088 C C . GLU A 1 257 ? 62.607 80.942 54.702 1.00 53.38 257 GLU A C 1
ATOM 2090 O O . GLU A 1 257 ? 62.294 81.636 55.657 1.00 53.38 257 GLU A O 1
ATOM 2095 N N . THR A 1 258 ? 61.672 80.590 53.780 1.00 56.31 258 THR A N 1
ATOM 2096 C CA . THR A 1 258 ? 60.217 80.904 53.953 1.00 56.31 258 THR A CA 1
ATOM 2097 C C . THR A 1 258 ? 59.477 79.927 54.852 1.00 56.31 258 THR A C 1
ATOM 2099 O O . THR A 1 258 ? 58.458 80.351 55.355 1.00 56.31 258 THR A O 1
ATOM 2102 N N . GLU A 1 259 ? 59.944 78.708 55.150 1.00 50.34 259 GLU A N 1
ATOM 2103 C CA . GLU A 1 259 ? 59.377 77.871 56.231 1.00 50.34 259 GLU A CA 1
ATOM 2104 C C . GLU A 1 259 ? 60.100 78.068 57.571 1.00 50.34 259 GLU A C 1
ATOM 2106 O O . GLU A 1 259 ? 59.457 78.083 58.620 1.00 50.34 259 GLU A O 1
ATOM 2111 N N . THR A 1 260 ? 61.387 78.423 57.553 1.00 53.28 260 THR A N 1
ATOM 2112 C CA . THR A 1 260 ? 62.072 79.012 58.713 1.00 53.28 260 THR A CA 1
ATOM 2113 C C . THR A 1 260 ? 61.618 80.449 58.960 1.00 53.28 260 THR A C 1
ATOM 2115 O O . THR A 1 260 ? 61.734 80.876 60.098 1.00 53.28 260 THR A O 1
ATOM 2118 N N . GLN A 1 261 ? 61.029 81.176 57.998 1.00 50.91 261 GLN A N 1
ATOM 2119 C CA . GLN A 1 261 ? 60.200 82.369 58.239 1.00 50.91 261 GLN A CA 1
ATOM 2120 C C . GLN A 1 261 ? 58.714 82.045 58.375 1.00 50.91 261 GLN A C 1
ATOM 2122 O O . GLN A 1 261 ? 58.045 82.806 59.041 1.00 50.91 261 GLN A O 1
ATOM 2127 N N . LEU A 1 262 ? 58.158 80.933 57.896 1.00 50.12 262 LEU A N 1
ATOM 2128 C CA . LEU A 1 262 ? 56.784 80.572 58.267 1.00 50.12 262 LEU A CA 1
ATOM 2129 C C . LEU A 1 262 ? 56.762 80.236 59.753 1.00 50.12 262 LEU A C 1
ATOM 2131 O O . LEU A 1 262 ? 55.758 80.475 60.404 1.00 50.12 262 LEU A O 1
ATOM 2135 N N . LYS A 1 263 ? 57.890 79.756 60.294 1.00 48.66 263 LYS A N 1
ATOM 2136 C CA . LYS A 1 263 ? 58.110 79.534 61.717 1.00 48.66 263 LYS A CA 1
ATOM 2137 C C . LYS A 1 263 ? 58.762 80.716 62.449 1.00 48.66 263 LYS A C 1
ATOM 2139 O O . LYS A 1 263 ? 58.234 81.092 63.474 1.00 48.66 263 LYS A O 1
ATOM 2144 N N . ASN A 1 264 ? 59.792 81.408 61.938 1.00 49.03 264 ASN A N 1
ATOM 2145 C CA . ASN A 1 264 ? 60.274 82.659 62.573 1.00 49.03 264 ASN A CA 1
ATOM 2146 C C . ASN A 1 264 ? 59.289 83.824 62.421 1.00 49.03 264 ASN A C 1
ATOM 2148 O O . ASN A 1 264 ? 59.414 84.764 63.181 1.00 49.03 264 ASN A O 1
ATOM 2152 N N . ALA A 1 265 ? 58.342 83.828 61.483 1.00 47.09 265 ALA A N 1
ATOM 2153 C CA . ALA A 1 265 ? 57.231 84.779 61.494 1.00 47.09 265 ALA A CA 1
ATOM 2154 C C . ALA A 1 265 ? 56.112 84.247 62.392 1.00 47.09 265 ALA A C 1
ATOM 2156 O O . ALA A 1 265 ? 55.694 84.990 63.255 1.00 47.09 265 ALA A O 1
ATOM 2157 N N . LYS A 1 266 ? 55.741 82.958 62.379 1.00 48.62 266 LYS A N 1
ATOM 2158 C CA . LYS A 1 266 ? 54.840 82.422 63.429 1.00 48.62 266 LYS A CA 1
ATOM 2159 C C . LYS A 1 266 ? 55.443 82.350 64.845 1.00 48.62 266 LYS A C 1
ATOM 2161 O O . LYS A 1 266 ? 54.749 81.931 65.749 1.00 48.62 266 LYS A O 1
ATOM 2166 N N . GLU A 1 267 ? 56.710 82.717 65.055 1.00 47.31 267 GLU A N 1
ATOM 2167 C CA . GLU A 1 267 ? 57.369 82.800 66.376 1.00 47.31 267 GLU A CA 1
ATOM 2168 C C . GLU A 1 267 ? 58.096 84.154 66.601 1.00 47.31 267 GLU A C 1
ATOM 2170 O O . GLU A 1 267 ? 58.696 84.348 67.652 1.00 47.31 267 GLU A O 1
ATOM 2175 N N . LYS A 1 268 ? 58.053 85.119 65.658 1.00 50.47 268 LYS A N 1
ATOM 2176 C CA . LYS A 1 268 ? 58.477 86.538 65.865 1.00 50.47 268 LYS A CA 1
ATOM 2177 C C . LYS A 1 268 ? 57.452 87.585 65.434 1.00 50.47 268 LYS A C 1
ATOM 2179 O O . LYS A 1 268 ? 57.562 88.723 65.877 1.00 50.47 268 LYS A O 1
ATOM 2184 N N . LEU A 1 269 ? 56.521 87.187 64.572 1.00 42.19 269 LEU A N 1
ATOM 2185 C CA . LEU A 1 269 ? 55.142 87.667 64.545 1.00 42.19 269 LEU A CA 1
ATOM 2186 C C . LEU A 1 269 ? 54.235 86.788 65.455 1.00 42.19 269 LEU A C 1
ATOM 2188 O O . LEU A 1 269 ? 53.023 86.964 65.415 1.00 42.19 269 LEU A O 1
ATOM 2192 N N . GLU A 1 270 ? 54.824 85.886 66.280 1.00 42.53 270 GLU A N 1
ATOM 2193 C CA . GLU A 1 270 ? 54.279 85.481 67.599 1.00 42.53 270 GLU A CA 1
ATOM 2194 C C . GLU A 1 270 ? 55.142 85.974 68.817 1.00 42.53 270 GLU A C 1
ATOM 2196 O O . GLU A 1 270 ? 55.003 85.469 69.925 1.00 42.53 270 GLU A O 1
ATOM 2201 N N . GLN A 1 271 ? 56.058 86.963 68.656 1.00 43.84 271 GLN A N 1
ATOM 2202 C CA . GLN A 1 271 ? 56.842 87.600 69.751 1.00 43.84 271 GLN A CA 1
ATOM 2203 C C . GLN A 1 271 ? 56.880 89.171 69.935 1.00 43.84 271 GLN A C 1
ATOM 2205 O O . GLN A 1 271 ? 57.559 89.630 70.857 1.00 43.84 271 GLN A O 1
ATOM 2210 N N . ILE A 1 272 ? 56.184 90.036 69.166 1.00 36.94 272 ILE A N 1
ATOM 2211 C CA . ILE A 1 272 ? 56.232 91.535 69.139 1.00 36.94 272 ILE A CA 1
ATOM 2212 C C . ILE A 1 272 ? 54.881 92.357 69.083 1.00 36.94 272 ILE A C 1
ATOM 2214 O O . ILE A 1 272 ? 54.922 93.538 69.419 1.00 36.94 272 ILE A O 1
ATOM 2218 N N . THR A 1 273 ? 53.677 91.809 68.849 1.00 41.25 273 THR A N 1
ATOM 2219 C CA . THR A 1 273 ? 52.312 92.372 69.116 1.00 41.25 273 THR A CA 1
ATOM 2220 C C . THR A 1 273 ? 52.215 92.660 70.603 1.00 41.25 273 THR A C 1
ATOM 2222 O O . THR A 1 273 ? 51.943 91.777 71.407 1.00 41.25 273 THR A O 1
ATOM 2225 N N . GLU A 1 274 ? 52.595 93.881 70.969 1.00 54.25 274 GLU A N 1
ATOM 2226 C CA . GLU A 1 274 ? 52.913 94.307 72.340 1.00 54.25 274 GLU A CA 1
ATOM 2227 C C . GLU A 1 274 ? 54.089 93.562 73.014 1.00 54.25 274 GLU A C 1
ATOM 2229 O O . GLU A 1 274 ? 54.430 93.871 74.154 1.00 54.25 274 GLU A O 1
ATOM 2234 N N . ARG A 1 275 ? 54.788 92.683 72.277 1.00 51.69 275 ARG A N 1
ATOM 2235 C CA . ARG A 1 275 ? 55.763 91.661 72.723 1.00 51.69 275 ARG A CA 1
ATOM 2236 C C . ARG A 1 275 ? 55.147 90.372 73.269 1.00 51.69 275 ARG A C 1
ATOM 2238 O O . ARG A 1 275 ? 55.153 90.152 74.476 1.00 51.69 275 ARG A O 1
ATOM 2245 N N . ILE A 1 276 ? 54.793 89.471 72.340 1.00 55.19 276 ILE A N 1
ATOM 2246 C CA . ILE A 1 276 ? 54.434 88.038 72.499 1.00 55.19 276 ILE A CA 1
ATOM 2247 C C . ILE A 1 276 ? 52.920 87.664 72.510 1.00 55.19 276 ILE A C 1
ATOM 2249 O O . ILE A 1 276 ? 52.607 86.560 72.077 1.00 55.19 276 ILE A O 1
ATOM 2253 N N . PRO A 1 277 ? 51.945 88.526 72.865 1.00 51.66 277 PRO A N 1
ATOM 2254 C CA . PRO A 1 277 ? 50.495 88.244 72.724 1.00 51.66 277 PRO A CA 1
ATOM 2255 C C . PRO A 1 277 ? 49.926 88.200 71.281 1.00 51.66 277 PRO A C 1
ATOM 2257 O O . PRO A 1 277 ? 48.919 88.829 70.960 1.00 51.66 277 PRO A O 1
ATOM 2260 N N . GLU A 1 278 ? 50.578 87.464 70.391 1.00 54.31 278 GLU A N 1
ATOM 2261 C CA . GLU A 1 278 ? 50.628 87.695 68.947 1.00 54.31 278 GLU A CA 1
ATOM 2262 C C . GLU A 1 278 ? 50.096 86.518 68.076 1.00 54.31 278 GLU A C 1
ATOM 2264 O O . GLU A 1 278 ? 50.863 85.658 67.680 1.00 54.31 278 GLU A O 1
ATOM 2269 N N . VAL A 1 279 ? 48.823 86.481 67.688 1.00 50.28 279 VAL A N 1
ATOM 2270 C CA . VAL A 1 279 ? 48.323 85.871 66.421 1.00 50.28 279 VAL A CA 1
ATOM 2271 C C . VAL A 1 279 ? 46.804 85.852 66.536 1.00 50.28 279 VAL A C 1
ATOM 2273 O O . VAL A 1 279 ? 46.237 85.144 67.369 1.00 50.28 279 VAL A O 1
ATOM 2276 N N . LYS A 1 280 ? 46.155 86.656 65.685 1.00 42.66 280 LYS A N 1
ATOM 2277 C CA . LYS A 1 280 ? 44.725 86.635 65.273 1.00 42.66 280 LYS A CA 1
ATOM 2278 C C . LYS A 1 280 ? 44.305 87.921 64.554 1.00 42.66 280 LYS A C 1
ATOM 2280 O O . LYS A 1 280 ? 43.215 87.976 63.998 1.00 42.66 280 LYS A O 1
ATOM 2285 N N . THR A 1 281 ? 45.224 88.876 64.441 1.00 55.78 281 THR A N 1
ATOM 2286 C CA . THR A 1 281 ? 45.213 89.996 63.486 1.00 55.78 281 THR A CA 1
ATOM 2287 C C . THR A 1 281 ? 45.619 89.577 62.057 1.00 55.78 281 THR A C 1
ATOM 2289 O O . THR A 1 281 ? 45.912 90.434 61.230 1.00 55.78 281 THR A O 1
ATOM 2292 N N . GLU A 1 282 ? 45.675 88.274 61.743 1.00 52.75 282 GLU A N 1
ATOM 2293 C CA . GLU A 1 282 ? 46.241 87.763 60.486 1.00 52.75 282 GLU A CA 1
ATOM 2294 C C . GLU A 1 282 ? 45.228 86.905 59.687 1.00 52.75 282 GLU A C 1
ATOM 2296 O O . GLU A 1 282 ? 44.757 85.855 60.125 1.00 52.75 282 GLU A O 1
ATOM 2301 N N . TYR A 1 283 ? 44.906 87.377 58.478 1.00 47.91 283 TYR A N 1
ATOM 2302 C CA . TYR A 1 283 ? 44.296 86.661 57.341 1.00 47.91 283 TYR A CA 1
ATOM 2303 C C . TYR A 1 283 ? 42.799 86.255 57.330 1.00 47.91 283 TYR A C 1
ATOM 2305 O O . TYR A 1 283 ? 42.304 85.905 56.258 1.00 47.91 283 TYR A O 1
ATOM 2313 N N . SER A 1 284 ? 42.013 86.326 58.416 1.00 39.72 284 SER A N 1
ATOM 2314 C CA . SER A 1 284 ? 40.598 85.870 58.331 1.00 39.72 284 SER A CA 1
ATOM 2315 C C . SER A 1 284 ? 39.593 86.867 57.723 1.00 39.72 284 SER A C 1
ATOM 2317 O O . SER A 1 284 ? 38.507 86.440 57.336 1.00 39.72 284 SER A O 1
ATOM 2319 N N . GLU A 1 285 ? 39.931 88.156 57.553 1.00 54.72 285 GLU A N 1
ATOM 2320 C CA . GLU A 1 285 ? 39.012 89.221 57.077 1.00 54.72 285 GLU A CA 1
ATOM 2321 C C . GLU A 1 285 ? 38.821 89.308 55.544 1.00 54.72 285 GLU A C 1
ATOM 2323 O O . GLU A 1 285 ? 38.690 90.368 54.942 1.00 54.72 285 GLU A O 1
ATOM 2328 N N . LYS A 1 286 ? 38.619 88.122 54.959 1.00 38.91 286 LYS A N 1
ATOM 2329 C CA . LYS A 1 286 ? 37.580 87.851 53.946 1.00 38.91 286 LYS A CA 1
ATOM 2330 C C . LYS A 1 286 ? 37.801 88.363 52.516 1.00 38.91 286 LYS A C 1
ATOM 2332 O O . LYS A 1 286 ? 37.155 89.294 52.049 1.00 38.91 286 LYS A O 1
ATOM 2337 N N . LYS A 1 287 ? 38.433 87.478 51.742 1.00 50.25 287 LYS A N 1
ATOM 2338 C CA . LYS A 1 287 ? 37.887 86.703 50.590 1.00 50.25 287 LYS A CA 1
ATOM 2339 C C . LYS A 1 287 ? 36.407 86.875 50.129 1.00 50.25 287 LYS A C 1
ATOM 2341 O O . LYS A 1 287 ? 36.089 86.399 49.048 1.00 50.25 287 LYS A O 1
ATOM 2346 N N . ALA A 1 288 ? 35.479 87.434 50.912 1.00 47.09 288 ALA A N 1
ATOM 2347 C CA . ALA A 1 288 ? 34.045 87.100 50.849 1.00 47.09 288 ALA A CA 1
ATOM 2348 C C . ALA A 1 288 ? 33.099 88.194 50.312 1.00 47.09 288 ALA A C 1
ATOM 2350 O O . ALA A 1 288 ? 31.895 88.095 50.527 1.00 47.09 288 ALA A O 1
ATOM 2351 N N . VAL A 1 289 ? 33.624 89.222 49.642 1.00 51.78 289 VAL A N 1
ATOM 2352 C CA . VAL A 1 289 ? 32.805 90.135 48.823 1.00 51.78 289 VAL A CA 1
ATOM 2353 C C . VAL A 1 289 ? 33.003 89.725 47.350 1.00 51.78 289 VAL A C 1
ATOM 2355 O O . VAL A 1 289 ? 32.914 88.536 47.034 1.00 51.78 289 VAL A O 1
ATOM 2358 N N . ASN A 1 290 ? 33.215 90.637 46.402 1.00 41.28 290 ASN A N 1
ATOM 2359 C CA . ASN A 1 290 ? 32.457 90.484 45.158 1.00 41.28 290 ASN A CA 1
ATOM 2360 C C . ASN A 1 290 ? 33.161 89.852 43.948 1.00 41.28 290 ASN A C 1
ATOM 2362 O O . ASN A 1 290 ? 33.391 90.501 42.930 1.00 41.28 290 ASN A O 1
ATOM 2366 N N . ILE A 1 291 ? 33.212 88.513 44.001 1.00 49.97 291 ILE A N 1
ATOM 2367 C CA . ILE A 1 291 ? 32.811 87.650 42.866 1.00 49.97 291 ILE A CA 1
ATOM 2368 C C . ILE A 1 291 ? 31.557 88.212 42.153 1.00 49.97 291 ILE A C 1
ATOM 2370 O O . ILE A 1 291 ? 31.474 88.205 40.929 1.00 49.97 291 ILE A O 1
ATOM 2374 N N . GLU A 1 292 ? 30.606 88.765 42.913 1.00 55.16 292 GLU A N 1
ATOM 2375 C CA . GLU A 1 292 ? 29.326 89.315 42.442 1.00 55.16 292 GLU A CA 1
ATOM 2376 C C . GLU A 1 292 ? 29.447 90.398 41.342 1.00 55.16 292 GLU A C 1
ATOM 2378 O O . GLU A 1 292 ? 28.634 90.435 40.422 1.00 55.16 292 GLU A O 1
ATOM 2383 N N . ASN A 1 293 ? 30.478 91.257 41.362 1.00 51.91 293 ASN A N 1
ATOM 2384 C CA . ASN A 1 293 ? 30.584 92.364 40.397 1.00 51.91 293 ASN A CA 1
ATOM 2385 C C . ASN A 1 293 ? 31.027 91.920 38.994 1.00 51.91 293 ASN A C 1
ATOM 2387 O O . ASN A 1 293 ? 30.743 92.621 38.024 1.00 51.91 293 ASN A O 1
ATOM 2391 N N . ILE A 1 294 ? 31.645 90.742 38.862 1.00 54.91 294 ILE A N 1
ATOM 2392 C CA . ILE A 1 294 ? 32.031 90.156 37.565 1.00 54.91 294 ILE A CA 1
ATOM 2393 C C . ILE A 1 294 ? 30.785 89.743 36.745 1.00 54.91 294 ILE A C 1
ATOM 2395 O O . ILE A 1 294 ? 30.857 89.559 35.526 1.00 54.91 294 ILE A O 1
ATOM 2399 N N . LEU A 1 295 ? 29.599 89.687 37.362 1.00 54.53 295 LEU A N 1
ATOM 2400 C CA . LEU A 1 295 ? 28.323 89.545 36.653 1.00 54.53 295 LEU A CA 1
ATOM 2401 C C . LEU A 1 295 ? 27.808 90.886 36.080 1.00 54.53 295 LEU A C 1
ATOM 2403 O O . LEU A 1 295 ? 27.289 90.912 34.966 1.00 54.53 295 LEU A O 1
ATOM 2407 N N . ASN A 1 296 ? 28.033 92.016 36.760 1.00 58.88 296 ASN A N 1
ATOM 2408 C CA . ASN A 1 296 ? 27.296 93.269 36.521 1.00 58.88 296 ASN A CA 1
ATOM 2409 C C . ASN A 1 296 ? 27.653 94.081 35.248 1.00 58.88 296 ASN A C 1
ATOM 2411 O O . ASN A 1 296 ? 26.888 94.980 34.903 1.00 58.88 296 ASN A O 1
ATOM 2415 N N . HIS A 1 297 ? 28.757 93.815 34.525 1.00 55.47 297 HIS A N 1
ATOM 2416 C CA . HIS A 1 297 ? 29.102 94.590 33.305 1.00 55.47 297 HIS A CA 1
ATOM 2417 C C . HIS A 1 297 ? 28.731 93.917 31.970 1.00 55.47 297 HIS A C 1
ATOM 2419 O O . HIS A 1 297 ? 28.309 94.596 31.033 1.00 55.47 297 HIS A O 1
ATOM 2425 N N . TYR A 1 298 ? 28.897 92.597 31.856 1.00 59.38 298 TYR A N 1
ATOM 2426 C CA . TYR A 1 298 ? 28.734 91.886 30.576 1.00 59.38 298 TYR A CA 1
ATOM 2427 C C . TYR A 1 298 ? 27.344 91.273 30.391 1.00 59.38 298 TYR A C 1
ATOM 2429 O O . TYR A 1 298 ? 26.871 91.194 29.257 1.00 59.38 298 TYR A O 1
ATOM 2437 N N . ASP A 1 299 ? 26.666 90.913 31.486 1.00 61.38 299 ASP A N 1
ATOM 2438 C CA . ASP A 1 299 ? 25.309 90.354 31.445 1.00 61.38 299 ASP A CA 1
ATOM 2439 C C . ASP A 1 299 ? 24.315 91.275 30.694 1.00 61.38 299 ASP A C 1
ATOM 2441 O O . ASP A 1 299 ? 23.608 90.786 29.813 1.00 61.38 299 ASP A O 1
ATOM 2445 N N . PRO A 1 300 ? 24.327 92.620 30.864 1.00 65.25 300 PRO A N 1
ATOM 2446 C CA . PRO A 1 300 ? 23.454 93.511 30.090 1.00 65.25 300 PRO A CA 1
ATOM 2447 C C . PRO A 1 300 ? 23.735 93.538 28.577 1.00 65.25 300 PRO A C 1
ATOM 2449 O O . PRO A 1 300 ? 22.804 93.725 27.795 1.00 65.25 300 PRO A O 1
ATOM 2452 N N . LYS A 1 301 ? 24.995 93.367 28.144 1.00 64.50 301 LYS A N 1
ATOM 2453 C CA . LYS A 1 301 ? 25.369 93.388 26.714 1.00 64.50 301 LYS A CA 1
ATOM 2454 C C . LYS A 1 301 ? 24.947 92.100 26.011 1.00 64.50 301 LYS A C 1
ATOM 2456 O O . LYS A 1 301 ? 24.304 92.173 24.967 1.00 64.50 301 LYS A O 1
ATOM 2461 N N . ILE A 1 302 ? 25.221 90.951 26.631 1.00 66.00 302 ILE A N 1
ATOM 2462 C CA . ILE A 1 302 ? 24.773 89.637 26.144 1.00 66.00 302 ILE A CA 1
ATOM 2463 C C . ILE A 1 302 ? 23.235 89.601 26.087 1.00 66.00 302 ILE A C 1
ATOM 2465 O O . ILE A 1 302 ? 22.653 89.190 25.087 1.00 66.00 302 ILE A O 1
ATOM 2469 N N . LYS A 1 303 ? 22.557 90.141 27.108 1.00 67.69 303 LYS A N 1
ATOM 2470 C CA . LYS A 1 303 ? 21.088 90.234 27.167 1.00 67.69 303 LYS A CA 1
ATOM 2471 C C . LYS A 1 303 ? 20.479 91.201 26.142 1.00 67.69 303 LYS A C 1
ATOM 2473 O O . LYS A 1 303 ? 19.334 91.002 25.745 1.00 67.69 303 LYS A O 1
ATOM 2478 N N . LYS A 1 304 ? 21.218 92.224 25.687 1.00 72.31 304 LYS A N 1
ATOM 2479 C CA . LYS A 1 304 ? 20.783 93.109 24.591 1.00 72.31 304 LYS A CA 1
ATOM 2480 C C . LYS A 1 304 ? 20.842 92.392 23.240 1.00 72.31 304 LYS A C 1
ATOM 2482 O O . LYS A 1 304 ? 19.845 92.403 22.528 1.00 72.31 304 LYS A O 1
ATOM 2487 N N . LEU A 1 305 ? 21.965 91.746 22.924 1.00 70.44 305 LEU A N 1
ATOM 2488 C CA . LEU A 1 305 ? 22.155 91.053 21.643 1.00 70.44 305 LEU A CA 1
ATOM 2489 C C . LEU A 1 305 ? 21.247 89.823 21.512 1.00 70.44 305 LEU A C 1
ATOM 2491 O O . LEU A 1 305 ? 20.581 89.676 20.493 1.00 70.44 305 LEU A O 1
ATOM 2495 N N . ARG A 1 306 ? 21.080 89.032 22.583 1.00 72.62 306 ARG A N 1
ATOM 2496 C CA . ARG A 1 306 ? 20.088 87.938 22.620 1.00 72.62 306 ARG A CA 1
ATOM 2497 C C . ARG A 1 306 ? 18.652 88.432 22.361 1.00 72.62 306 ARG A C 1
ATOM 2499 O O . ARG A 1 306 ? 17.890 87.747 21.693 1.00 72.62 306 ARG A O 1
ATOM 2506 N N . LYS A 1 307 ? 18.292 89.645 22.803 1.00 74.00 307 LYS A N 1
ATOM 2507 C CA . LYS A 1 307 ? 16.973 90.250 22.525 1.00 74.00 307 LYS A CA 1
ATOM 2508 C C . LYS A 1 307 ? 16.837 90.793 21.092 1.00 74.00 307 LYS A C 1
ATOM 2510 O O . LYS A 1 307 ? 15.737 90.825 20.544 1.00 74.00 307 LYS A O 1
ATOM 2515 N N . GLU A 1 308 ? 17.931 91.244 20.482 1.00 69.94 308 GLU A N 1
ATOM 2516 C CA . GLU A 1 308 ? 17.958 91.643 19.065 1.00 69.94 308 GLU A CA 1
ATOM 2517 C C . GLU A 1 308 ? 17.812 90.406 18.154 1.00 69.94 308 GLU A C 1
ATOM 2519 O O . GLU A 1 308 ? 17.017 90.435 17.213 1.00 69.94 308 GLU A O 1
ATOM 2524 N N . MET A 1 309 ? 18.440 89.289 18.529 1.00 73.31 309 MET A N 1
ATOM 2525 C CA . MET A 1 309 ? 18.277 87.966 17.915 1.00 73.31 309 MET A CA 1
ATOM 2526 C C . MET A 1 309 ? 16.846 87.402 18.059 1.00 73.31 309 MET A C 1
ATOM 2528 O O . MET A 1 309 ? 16.254 87.000 17.058 1.00 73.31 309 MET A O 1
ATOM 2532 N N . GLU A 1 310 ? 16.230 87.447 19.251 1.00 74.19 310 GLU A N 1
ATOM 2533 C CA . GLU A 1 310 ? 14.825 87.026 19.453 1.00 74.19 310 GLU A CA 1
ATOM 2534 C C . GLU A 1 310 ? 13.842 87.770 18.525 1.00 74.19 310 GLU A C 1
ATOM 2536 O O . GLU A 1 310 ? 12.969 87.148 17.915 1.00 74.19 310 GLU A O 1
ATOM 2541 N N . ASN A 1 311 ? 14.011 89.088 18.356 1.00 75.00 311 ASN A N 1
ATOM 2542 C CA . ASN A 1 311 ? 13.192 89.878 17.428 1.00 75.00 311 ASN A CA 1
ATOM 2543 C C . ASN A 1 311 ? 13.403 89.466 15.957 1.00 75.00 311 ASN A C 1
ATOM 2545 O O . ASN A 1 311 ? 12.453 89.499 15.171 1.00 75.00 311 ASN A O 1
ATOM 2549 N N . CYS A 1 312 ? 14.629 89.094 15.569 1.00 67.44 312 CYS A N 1
ATOM 2550 C CA . CYS A 1 312 ? 14.932 88.627 14.213 1.00 67.44 312 CYS A CA 1
ATOM 2551 C C . CYS A 1 312 ? 14.213 87.297 13.919 1.00 67.44 312 CYS A C 1
ATOM 2553 O O . CYS A 1 312 ? 13.490 87.179 12.927 1.00 67.44 312 CYS A O 1
ATOM 2555 N N . ILE A 1 313 ? 14.290 86.350 14.860 1.00 71.88 313 ILE A N 1
ATOM 2556 C CA . ILE A 1 313 ? 13.612 85.045 14.796 1.00 71.88 313 ILE A CA 1
ATOM 2557 C C . ILE A 1 313 ? 12.081 85.201 14.703 1.00 71.88 313 ILE A C 1
ATOM 2559 O O . ILE A 1 313 ? 11.430 84.481 13.940 1.00 71.88 313 ILE A O 1
ATOM 2563 N N . GLU A 1 314 ? 11.474 86.140 15.441 1.00 74.75 314 GLU A N 1
ATOM 2564 C CA . GLU A 1 314 ? 10.021 86.370 15.361 1.00 74.75 314 GLU A CA 1
ATOM 2565 C C . GLU A 1 314 ? 9.588 86.998 14.022 1.00 74.75 314 GLU A C 1
ATOM 2567 O O . GLU A 1 314 ? 8.497 86.705 13.523 1.00 74.75 314 GLU A O 1
ATOM 2572 N N . ASN A 1 315 ? 10.436 87.828 13.406 1.00 72.44 315 ASN A N 1
ATOM 2573 C CA . ASN A 1 315 ? 10.180 88.379 12.073 1.00 72.44 315 ASN A CA 1
ATOM 2574 C C . ASN A 1 315 ? 10.297 87.310 10.979 1.00 72.44 315 ASN A C 1
ATOM 2576 O O . ASN A 1 315 ? 9.414 87.242 10.124 1.00 72.44 315 ASN A O 1
ATOM 2580 N N . ASN A 1 316 ? 11.305 86.434 11.046 1.00 74.12 316 ASN A N 1
ATOM 2581 C CA . ASN A 1 316 ? 11.453 85.312 10.114 1.00 74.12 316 ASN A CA 1
ATOM 2582 C C . ASN A 1 316 ? 10.205 84.397 10.137 1.00 74.12 316 ASN A C 1
ATOM 2584 O O . ASN A 1 316 ? 9.574 84.156 9.107 1.00 74.12 316 ASN A O 1
ATOM 2588 N N . LYS A 1 317 ? 9.716 84.027 11.332 1.00 75.06 317 LYS A N 1
ATOM 2589 C CA . LYS A 1 317 ? 8.462 83.255 11.485 1.00 75.06 317 LYS A CA 1
ATOM 2590 C C . LYS A 1 317 ? 7.224 83.922 10.863 1.00 75.06 317 LYS A C 1
ATOM 2592 O O . LYS A 1 317 ? 6.290 83.220 10.481 1.00 75.06 317 LYS A O 1
ATOM 2597 N N . LYS A 1 318 ? 7.186 85.257 10.767 1.00 74.00 318 LYS A N 1
ATOM 2598 C CA . LYS A 1 318 ? 6.090 86.003 10.117 1.00 74.00 318 LYS A CA 1
ATOM 2599 C C . LYS A 1 318 ? 6.245 86.096 8.597 1.00 74.00 318 LYS A C 1
ATOM 2601 O O . LYS A 1 318 ? 5.225 86.211 7.923 1.00 74.00 318 LYS A O 1
ATOM 2606 N N . ALA A 1 319 ? 7.472 86.060 8.072 1.00 67.31 319 ALA A N 1
ATOM 2607 C CA . ALA A 1 319 ? 7.736 85.989 6.634 1.00 67.31 319 ALA A CA 1
ATOM 2608 C C . ALA A 1 319 ? 7.318 84.617 6.083 1.00 67.31 319 ALA A C 1
ATOM 2610 O O . ALA A 1 319 ? 6.430 84.550 5.237 1.00 67.31 319 ALA A O 1
ATOM 2611 N N . LYS A 1 320 ? 7.825 83.537 6.689 1.00 72.00 320 LYS A N 1
ATOM 2612 C CA . LYS A 1 320 ? 7.528 82.143 6.317 1.00 72.00 320 LYS A CA 1
ATOM 2613 C C . LYS A 1 320 ? 6.032 81.833 6.210 1.00 72.00 320 LYS A C 1
ATOM 2615 O O . LYS A 1 320 ? 5.570 81.235 5.248 1.00 72.00 320 LYS A O 1
ATOM 2620 N N . LYS A 1 321 ? 5.232 82.327 7.162 1.00 74.81 321 LYS A N 1
ATOM 2621 C CA . LYS A 1 321 ? 3.774 82.127 7.141 1.00 74.81 321 LYS A CA 1
ATOM 2622 C C . LYS A 1 321 ? 3.063 82.862 5.987 1.00 74.81 321 LYS A C 1
ATOM 2624 O O . LYS A 1 321 ? 1.985 82.452 5.574 1.00 74.81 321 LYS A O 1
ATOM 2629 N N . LYS A 1 322 ? 3.629 83.958 5.469 1.00 70.00 322 LYS A N 1
ATOM 2630 C CA . LYS A 1 322 ? 3.072 84.656 4.298 1.00 70.00 322 LYS A CA 1
ATOM 2631 C C . LYS A 1 322 ? 3.416 83.966 2.987 1.00 70.00 322 LYS A C 1
ATOM 2633 O O . LYS A 1 322 ? 2.599 84.019 2.077 1.00 70.00 322 LYS A O 1
ATOM 2638 N N . GLU A 1 323 ? 4.596 83.365 2.893 1.00 71.56 323 GLU A N 1
ATOM 2639 C CA . GLU A 1 323 ? 5.003 82.537 1.755 1.00 71.56 323 GLU A CA 1
ATOM 2640 C C . GLU A 1 323 ? 3.987 81.396 1.562 1.00 71.56 323 GLU A C 1
ATOM 2642 O O . GLU A 1 323 ? 3.334 81.337 0.520 1.00 71.56 323 GLU A O 1
ATOM 2647 N N . GLU A 1 324 ? 3.699 80.639 2.631 1.00 73.50 324 GLU A N 1
ATOM 2648 C CA . GLU A 1 324 ? 2.649 79.602 2.665 1.00 73.50 324 GLU A CA 1
ATOM 2649 C C . GLU A 1 324 ? 1.259 80.134 2.224 1.00 73.50 324 GLU A C 1
ATOM 2651 O O . GLU A 1 324 ? 0.545 79.479 1.461 1.00 73.50 324 GLU A O 1
ATOM 2656 N N . GLU A 1 325 ? 0.862 81.342 2.657 1.00 74.31 325 GLU A N 1
ATOM 2657 C CA . GLU A 1 325 ? -0.409 81.977 2.251 1.00 74.31 325 GLU A CA 1
ATOM 2658 C C . GLU A 1 325 ? -0.449 82.387 0.760 1.00 74.31 325 GLU A C 1
ATOM 2660 O O . GLU A 1 325 ? -1.534 82.424 0.163 1.00 74.31 325 GLU A O 1
ATOM 2665 N N . TRP A 1 326 ? 0.695 82.704 0.139 1.00 71.94 326 TRP A N 1
ATOM 2666 C CA . TRP A 1 326 ? 0.775 83.035 -1.290 1.00 71.94 326 TRP A CA 1
ATOM 2667 C C . TRP A 1 326 ? 0.832 81.789 -2.178 1.00 71.94 326 TRP A C 1
ATOM 2669 O O . TRP A 1 326 ? 0.134 81.773 -3.195 1.00 71.94 326 TRP A O 1
ATOM 2679 N N . GLU A 1 327 ? 1.543 80.734 -1.774 1.00 71.62 327 GLU A N 1
ATOM 2680 C CA . GLU A 1 327 ? 1.541 79.439 -2.474 1.00 71.62 327 GLU A CA 1
ATOM 2681 C C . GLU A 1 327 ? 0.127 78.824 -2.521 1.00 71.62 327 GLU A C 1
ATOM 2683 O O . GLU A 1 327 ? -0.368 78.451 -3.590 1.00 71.62 327 GLU A O 1
ATOM 2688 N N . GLU A 1 328 ? -0.613 78.827 -1.403 1.00 73.88 328 GLU A N 1
ATOM 2689 C CA . GLU A 1 328 ? -2.012 78.360 -1.379 1.00 73.88 328 GLU A CA 1
ATOM 2690 C C . GLU A 1 328 ? -2.917 79.137 -2.357 1.00 73.88 328 GLU A C 1
ATOM 2692 O O . GLU A 1 328 ? -3.896 78.611 -2.906 1.00 73.88 328 GLU A O 1
ATOM 2697 N N . LYS A 1 329 ? -2.621 80.424 -2.561 1.00 70.75 329 LYS A N 1
ATOM 2698 C CA . LYS A 1 329 ? -3.388 81.314 -3.436 1.00 70.75 329 LYS A CA 1
ATOM 2699 C C . LYS A 1 329 ? -3.024 81.121 -4.908 1.00 70.75 329 LYS A C 1
ATOM 2701 O O . LYS A 1 329 ? -3.917 81.156 -5.757 1.00 70.75 329 LYS A O 1
ATOM 2706 N N . GLN A 1 330 ? -1.751 80.871 -5.197 1.00 66.62 330 GLN A N 1
ATOM 2707 C CA . GLN A 1 330 ? -1.240 80.469 -6.506 1.00 66.62 330 GLN A CA 1
ATOM 2708 C C . GLN A 1 330 ? -1.917 79.170 -6.979 1.00 66.62 330 GLN A C 1
ATOM 2710 O O . GLN A 1 330 ? -2.427 79.116 -8.100 1.00 66.62 330 GLN A O 1
ATOM 2715 N N . ASP A 1 331 ? -2.032 78.159 -6.114 1.00 71.75 331 ASP A N 1
ATOM 2716 C CA . ASP A 1 331 ? -2.683 76.885 -6.453 1.00 71.75 331 ASP A CA 1
ATOM 2717 C C . ASP A 1 331 ? -4.206 76.999 -6.654 1.00 71.75 331 ASP A C 1
ATOM 2719 O O . ASP A 1 331 ? -4.773 76.383 -7.571 1.00 71.75 331 ASP A O 1
ATOM 2723 N N . LYS A 1 332 ? -4.887 77.853 -5.877 1.00 76.31 332 LYS A N 1
ATOM 2724 C CA . LYS A 1 332 ? -6.303 78.192 -6.119 1.00 76.31 332 LYS A CA 1
ATOM 2725 C C . LYS A 1 332 ? -6.491 78.868 -7.483 1.00 76.31 332 LYS A C 1
ATOM 2727 O O . LYS A 1 332 ? -7.324 78.416 -8.270 1.00 76.31 332 LYS A O 1
ATOM 2732 N N . LEU A 1 333 ? -5.667 79.866 -7.821 1.00 69.50 333 LEU A N 1
ATOM 2733 C CA . LEU A 1 333 ? -5.723 80.554 -9.120 1.00 69.50 333 LEU A CA 1
ATOM 2734 C C . LEU A 1 333 ? -5.410 79.611 -10.299 1.00 69.50 333 LEU A C 1
ATOM 2736 O O . LEU A 1 333 ? -6.132 79.629 -11.298 1.00 69.50 333 LEU A O 1
ATOM 2740 N N . LYS A 1 334 ? -4.419 78.713 -10.171 1.00 70.31 334 LYS A N 1
ATOM 2741 C CA . LYS A 1 334 ? -4.134 77.640 -11.153 1.00 70.31 334 LYS A CA 1
ATOM 2742 C C . LYS A 1 334 ? -5.336 76.723 -11.395 1.00 70.31 334 LYS A C 1
ATOM 2744 O O . LYS A 1 334 ? -5.523 76.218 -12.509 1.00 70.31 334 LYS A O 1
ATOM 2749 N N . THR A 1 335 ? -6.155 76.502 -10.369 1.00 72.94 335 THR A N 1
ATOM 2750 C CA . THR A 1 335 ? -7.354 75.662 -10.453 1.00 72.94 335 THR A CA 1
ATOM 2751 C C . THR A 1 335 ? -8.496 76.383 -11.179 1.00 72.94 335 THR A C 1
ATOM 2753 O O . THR A 1 335 ? -9.050 75.821 -12.126 1.00 72.94 335 THR A O 1
ATOM 2756 N N . GLU A 1 336 ? -8.775 77.647 -10.843 1.00 73.50 336 GLU A N 1
ATOM 2757 C CA . GLU A 1 336 ? -9.778 78.475 -11.541 1.00 73.50 336 GLU A CA 1
ATOM 2758 C C . GLU A 1 336 ? -9.436 78.685 -13.029 1.00 73.50 336 GLU A C 1
ATOM 2760 O O . GLU A 1 336 ? -10.303 78.545 -13.898 1.00 73.50 336 GLU A O 1
ATOM 2765 N N . LEU A 1 337 ? -8.155 78.913 -13.351 1.00 74.62 337 LEU A N 1
ATOM 2766 C CA . LEU A 1 337 ? -7.630 78.943 -14.725 1.00 74.62 337 LEU A CA 1
ATOM 2767 C C . LEU A 1 337 ? -8.019 77.685 -15.514 1.00 74.62 337 LEU A C 1
ATOM 2769 O O . LEU A 1 337 ? -8.496 77.764 -16.650 1.00 74.62 337 LEU A O 1
ATOM 2773 N N . LYS A 1 338 ? -7.852 76.504 -14.907 1.00 73.81 338 LYS A N 1
ATOM 2774 C CA . LYS A 1 338 ? -8.204 75.208 -15.512 1.00 73.81 338 LYS A CA 1
ATOM 2775 C C . LYS A 1 338 ? -9.701 75.084 -15.804 1.00 73.81 338 LYS A C 1
ATOM 2777 O O . LYS A 1 338 ? -10.062 74.497 -16.829 1.00 73.81 338 LYS A O 1
ATOM 2782 N N . GLU A 1 339 ? -10.561 75.623 -14.943 1.00 75.31 339 GLU A N 1
ATOM 2783 C CA . GLU A 1 339 ? -12.013 75.622 -15.153 1.00 75.31 339 GLU A CA 1
ATOM 2784 C C . GLU A 1 339 ? -12.441 76.621 -16.230 1.00 75.31 339 GLU A C 1
ATOM 2786 O O . GLU A 1 339 ? -13.155 76.236 -17.160 1.00 75.31 339 GLU A O 1
ATOM 2791 N N . LYS A 1 340 ? -11.915 77.852 -16.224 1.00 73.62 340 LYS A N 1
ATOM 2792 C CA . LYS A 1 340 ? -12.204 78.829 -17.288 1.00 73.62 340 LYS A CA 1
ATOM 2793 C C . LYS A 1 340 ? -11.713 78.362 -18.660 1.00 73.62 340 LYS A C 1
ATOM 2795 O O . LYS A 1 340 ? -12.426 78.533 -19.650 1.00 73.62 340 LYS A O 1
ATOM 2800 N N . LYS A 1 341 ? -10.591 77.630 -18.731 1.00 72.94 341 LYS A N 1
ATOM 2801 C CA . LYS A 1 341 ? -10.154 76.951 -19.970 1.00 72.94 341 LYS A CA 1
ATOM 2802 C C . LYS A 1 341 ? -11.162 75.912 -20.471 1.00 72.94 341 LYS A C 1
ATOM 2804 O O . LYS A 1 341 ? -11.309 75.744 -21.682 1.00 72.94 341 LYS A O 1
ATOM 2809 N N . LYS A 1 342 ? -11.848 75.196 -19.568 1.00 74.81 342 LYS A N 1
ATOM 2810 C CA . LYS A 1 342 ? -12.921 74.249 -19.925 1.00 74.81 342 LYS A CA 1
ATOM 2811 C C . LYS A 1 342 ? -14.184 74.974 -20.393 1.00 74.81 342 LYS A C 1
ATOM 2813 O O . LYS A 1 342 ? -14.756 74.541 -21.388 1.00 74.81 342 LYS A O 1
ATOM 2818 N N . GLU A 1 343 ? -14.592 76.057 -19.729 1.00 74.31 343 GLU A N 1
ATOM 2819 C CA . GLU A 1 343 ? -15.750 76.871 -20.136 1.00 74.31 343 GLU A CA 1
ATOM 2820 C C . GLU A 1 343 ? -15.576 77.436 -21.550 1.00 74.31 343 GLU A C 1
ATOM 2822 O O . GLU A 1 343 ? -16.427 77.194 -22.403 1.00 74.31 343 GLU A O 1
ATOM 2827 N N . ILE A 1 344 ? -14.437 78.081 -21.837 1.00 69.56 344 ILE A N 1
ATOM 2828 C CA . ILE A 1 344 ? -14.097 78.589 -23.181 1.00 69.56 344 ILE A CA 1
ATOM 2829 C C . ILE A 1 344 ? -14.207 77.466 -24.222 1.00 69.56 344 ILE A C 1
ATOM 2831 O O . ILE A 1 344 ? -14.855 77.624 -25.254 1.00 69.56 344 ILE A O 1
ATOM 2835 N N . LYS A 1 345 ? -13.644 76.289 -23.925 1.00 72.50 345 LYS A N 1
ATOM 2836 C CA . LYS A 1 345 ? -13.641 75.133 -24.836 1.00 72.50 345 LYS A CA 1
ATOM 2837 C C . LYS A 1 345 ? -15.017 74.466 -25.004 1.00 72.50 345 LYS A C 1
ATOM 2839 O O . LYS A 1 345 ? -15.218 73.731 -25.973 1.00 72.50 345 LYS A O 1
ATOM 2844 N N . ASN A 1 346 ? -15.953 74.695 -24.082 1.00 73.75 346 ASN A N 1
ATOM 2845 C CA . ASN A 1 346 ? -17.355 74.302 -24.229 1.00 73.75 346 ASN A CA 1
ATOM 2846 C C . ASN A 1 346 ? -18.133 75.336 -25.054 1.00 73.75 346 ASN A C 1
ATOM 2848 O O . ASN A 1 346 ? -18.808 74.935 -25.998 1.00 73.75 346 ASN A O 1
ATOM 2852 N N . LEU A 1 347 ? -17.964 76.637 -24.797 1.00 71.56 347 LEU A N 1
ATOM 2853 C CA . LEU A 1 347 ? -18.577 77.704 -25.601 1.00 71.56 347 LEU A CA 1
ATOM 2854 C C . LEU A 1 347 ? -18.116 77.651 -27.068 1.00 71.56 347 LEU A C 1
ATOM 2856 O O . LEU A 1 347 ? -18.935 77.771 -27.973 1.00 71.56 347 LEU A O 1
ATOM 2860 N N . GLU A 1 348 ? -16.839 77.352 -27.331 1.00 72.12 348 GLU A N 1
ATOM 2861 C CA . GLU A 1 348 ? -16.324 77.097 -28.687 1.00 72.12 348 GLU A CA 1
ATOM 2862 C C . GLU A 1 348 ? -17.010 75.900 -29.375 1.00 72.12 348 GLU A C 1
ATOM 2864 O O . GLU A 1 348 ? -17.206 75.911 -30.592 1.00 72.12 348 GLU A O 1
ATOM 2869 N N . LYS A 1 349 ? -17.405 74.862 -28.621 1.00 73.62 349 LYS A N 1
ATOM 2870 C CA . LYS A 1 349 ? -18.174 73.722 -29.152 1.00 73.62 349 LYS A CA 1
ATOM 2871 C C . LYS A 1 349 ? -19.644 74.063 -29.370 1.00 73.62 349 LYS A C 1
ATOM 2873 O O . LYS A 1 349 ? -20.216 73.595 -30.351 1.00 73.62 349 LYS A O 1
ATOM 2878 N N . GLU A 1 350 ? -20.249 74.844 -28.479 1.00 73.62 350 GLU A N 1
ATOM 2879 C CA . GLU A 1 350 ? -21.640 75.283 -28.603 1.00 73.62 350 GLU A CA 1
ATOM 2880 C C . GLU A 1 350 ? -21.812 76.260 -29.764 1.00 73.62 350 GLU A C 1
ATOM 2882 O O . GLU A 1 350 ? -22.697 76.030 -30.585 1.00 73.62 350 GLU A O 1
ATOM 2887 N N . LYS A 1 351 ? -20.890 77.220 -29.948 1.00 72.69 351 LYS A N 1
ATOM 2888 C CA . LYS A 1 351 ? -20.793 78.046 -31.164 1.00 72.69 351 LYS A CA 1
ATOM 2889 C C . LYS A 1 351 ? -20.823 77.169 -32.416 1.00 72.69 351 LYS A C 1
ATOM 2891 O O . LYS A 1 351 ? -21.682 77.332 -33.274 1.00 72.69 351 LYS A O 1
ATOM 2896 N N . LYS A 1 352 ? -19.931 76.171 -32.477 1.00 69.38 352 LYS A N 1
ATOM 2897 C CA . LYS A 1 352 ? -19.788 75.246 -33.616 1.00 69.38 352 LYS A CA 1
ATOM 2898 C C . LYS A 1 352 ? -20.979 74.297 -33.821 1.00 69.38 352 LYS A C 1
ATOM 2900 O O . LYS A 1 352 ? -21.029 73.595 -34.830 1.00 69.38 352 LYS A O 1
ATOM 2905 N N . LYS A 1 353 ? -21.903 74.232 -32.858 1.00 71.50 353 LYS A N 1
ATOM 2906 C CA . LYS A 1 353 ? -23.168 73.495 -32.949 1.00 71.50 353 LYS A CA 1
ATOM 2907 C C . LYS A 1 353 ? -24.305 74.425 -33.384 1.00 71.50 353 LYS A C 1
ATOM 2909 O O . LYS A 1 353 ? -25.031 74.073 -34.302 1.00 71.50 353 LYS A O 1
ATOM 2914 N N . ALA A 1 354 ? -24.409 75.614 -32.790 1.00 63.66 354 ALA A N 1
ATOM 2915 C CA . ALA A 1 354 ? -25.421 76.620 -33.114 1.00 63.66 354 ALA A CA 1
ATOM 2916 C C . ALA A 1 354 ? -25.317 77.136 -34.561 1.00 63.66 354 ALA A C 1
ATOM 2918 O O . ALA A 1 354 ? -26.334 77.442 -35.174 1.00 63.66 354 ALA A O 1
ATOM 2919 N N . THR A 1 355 ? -24.112 77.179 -35.137 1.00 60.88 355 THR A N 1
ATOM 2920 C CA . THR A 1 355 ? -23.905 77.565 -36.544 1.00 60.88 355 THR A CA 1
ATOM 2921 C C . THR A 1 355 ? -24.199 76.457 -37.553 1.00 60.88 355 THR A C 1
ATOM 2923 O O . THR A 1 355 ? -24.253 76.730 -38.747 1.00 60.88 355 THR A O 1
ATOM 2926 N N . LYS A 1 356 ? -24.384 75.207 -37.107 1.00 65.56 356 LYS A N 1
ATOM 2927 C CA . LYS A 1 356 ? -24.543 74.051 -38.001 1.00 65.56 356 LYS A CA 1
ATOM 2928 C C . LYS A 1 356 ? -25.972 73.880 -38.535 1.00 65.56 356 LYS A C 1
ATOM 2930 O O . LYS A 1 356 ? -26.145 73.271 -39.586 1.00 65.56 356 LYS A O 1
ATOM 2935 N N . ASP A 1 357 ? -26.960 74.436 -37.835 1.00 59.53 357 ASP A N 1
ATOM 2936 C CA . ASP A 1 357 ? -28.392 74.253 -38.115 1.00 59.53 357 ASP A CA 1
ATOM 2937 C C . ASP A 1 357 ? -29.051 75.525 -38.716 1.00 59.53 357 ASP A C 1
ATOM 2939 O O . ASP A 1 357 ? -30.270 75.686 -38.670 1.00 59.53 357 ASP A O 1
ATOM 2943 N N . ILE A 1 358 ? -28.252 76.454 -39.265 1.00 60.75 358 ILE A N 1
ATOM 2944 C CA . ILE A 1 358 ? -28.701 77.723 -39.871 1.00 60.75 358 ILE A CA 1
ATOM 2945 C C . ILE A 1 358 ? -28.216 77.785 -41.328 1.00 60.75 358 ILE A C 1
ATOM 2947 O O . ILE A 1 358 ? -27.018 77.754 -41.575 1.00 60.75 358 ILE A O 1
ATOM 2951 N N . GLU A 1 359 ? -29.133 77.923 -42.291 1.00 59.53 359 GLU A N 1
ATOM 2952 C CA . GLU A 1 359 ? -28.817 77.970 -43.737 1.00 59.53 359 GLU A CA 1
ATOM 2953 C C . GLU A 1 359 ? -28.564 79.395 -44.283 1.00 59.53 359 GLU A C 1
ATOM 2955 O O . GLU A 1 359 ? -28.248 79.575 -45.455 1.00 59.53 359 GLU A O 1
ATOM 2960 N N . ASP A 1 360 ? -28.725 80.425 -43.447 1.00 60.44 360 ASP A N 1
ATOM 2961 C CA . ASP A 1 360 ? -28.733 81.838 -43.846 1.00 60.44 360 ASP A CA 1
ATOM 2962 C C . ASP A 1 360 ? -27.434 82.548 -43.416 1.00 60.44 360 ASP A C 1
ATOM 2964 O O . ASP A 1 360 ? -27.237 82.874 -42.242 1.00 60.44 360 ASP A O 1
ATOM 2968 N N . GLU A 1 361 ? -26.531 82.775 -44.372 1.00 62.12 361 GLU A N 1
ATOM 2969 C CA . GLU A 1 361 ? -25.127 83.175 -44.161 1.00 62.12 361 GLU A CA 1
ATOM 2970 C C . GLU A 1 361 ? -24.962 84.508 -43.393 1.00 62.12 361 GLU A C 1
ATOM 2972 O O . GLU A 1 361 ? -24.007 84.703 -42.631 1.00 62.12 361 GLU A O 1
ATOM 2977 N N . ALA A 1 362 ? -25.942 85.411 -43.514 1.00 64.12 362 ALA A N 1
ATOM 2978 C CA . ALA A 1 362 ? -25.989 86.654 -42.745 1.00 64.12 362 ALA A CA 1
ATOM 2979 C C . ALA A 1 362 ? -26.351 86.419 -41.265 1.00 64.12 362 ALA A C 1
ATOM 2981 O O . ALA A 1 362 ? -25.840 87.117 -40.388 1.00 64.12 362 ALA A O 1
ATOM 2982 N N . LYS A 1 363 ? -27.196 85.421 -40.965 1.00 66.81 363 LYS A N 1
ATOM 2983 C CA . LYS A 1 363 ? -27.551 85.039 -39.588 1.00 66.81 363 LYS A CA 1
ATOM 2984 C C . LYS A 1 363 ? -26.445 84.231 -38.917 1.00 66.81 363 LYS A C 1
ATOM 2986 O O . LYS A 1 363 ? -26.200 84.451 -37.733 1.00 66.81 363 LYS A O 1
ATOM 2991 N N . ILE A 1 364 ? -25.741 83.375 -39.668 1.00 60.66 364 ILE A N 1
ATOM 2992 C CA . ILE A 1 364 ? -24.523 82.700 -39.186 1.00 60.66 364 ILE A CA 1
ATOM 2993 C C . ILE A 1 364 ? -23.532 83.755 -38.687 1.00 60.66 364 ILE A C 1
ATOM 2995 O O . ILE A 1 364 ? -23.147 83.712 -37.525 1.00 60.66 364 ILE A O 1
ATOM 2999 N N . ASN A 1 365 ? -23.221 84.773 -39.500 1.00 63.88 365 ASN A N 1
ATOM 3000 C CA . ASN A 1 365 ? -22.319 85.861 -39.104 1.00 63.88 365 ASN A CA 1
ATOM 3001 C C . ASN A 1 365 ? -22.754 86.613 -37.831 1.00 63.88 365 ASN A C 1
ATOM 3003 O O . ASN A 1 365 ? -21.894 87.071 -37.084 1.00 63.88 365 ASN A O 1
ATOM 3007 N N . ILE A 1 366 ? -24.058 86.763 -37.568 1.00 67.50 366 ILE A N 1
ATOM 3008 C CA . ILE A 1 366 ? -24.563 87.424 -36.349 1.00 67.50 366 ILE A CA 1
ATOM 3009 C C . ILE A 1 366 ? -24.367 86.524 -35.120 1.00 67.50 366 ILE A C 1
ATOM 3011 O O . ILE A 1 366 ? -23.791 86.972 -34.129 1.00 67.50 366 ILE A O 1
ATOM 3015 N N . VAL A 1 367 ? -24.785 85.257 -35.202 1.00 69.44 367 VAL A N 1
ATOM 3016 C CA . VAL A 1 367 ? -24.653 84.279 -34.104 1.00 69.44 367 VAL A CA 1
ATOM 3017 C C . VAL A 1 367 ? -23.181 83.985 -33.810 1.00 69.44 367 VAL A C 1
ATOM 3019 O O . VAL A 1 367 ? -22.784 83.898 -32.648 1.00 69.44 367 VAL A O 1
ATOM 3022 N N . GLU A 1 368 ? -22.339 83.897 -34.843 1.00 69.19 368 GLU A N 1
ATOM 3023 C CA . GLU A 1 368 ? -20.896 83.765 -34.666 1.00 69.19 368 GLU A CA 1
ATOM 3024 C C . GLU A 1 368 ? -20.303 84.963 -33.937 1.00 69.19 368 GLU A C 1
ATOM 3026 O O . GLU A 1 368 ? -19.503 84.750 -33.031 1.00 69.19 368 GLU A O 1
ATOM 3031 N N . LYS A 1 369 ? -20.743 86.189 -34.247 1.00 73.25 369 LYS A N 1
ATOM 3032 C CA . LYS A 1 369 ? -20.307 87.396 -33.535 1.00 73.25 369 LYS A CA 1
ATOM 3033 C C . LYS A 1 369 ? -20.722 87.403 -32.068 1.00 73.25 369 LYS A C 1
ATOM 3035 O O . LYS A 1 369 ? -19.915 87.795 -31.234 1.00 73.25 369 LYS A O 1
ATOM 3040 N N . GLU A 1 370 ? -21.943 86.983 -31.736 1.00 69.12 370 GLU A N 1
ATOM 3041 C CA . GLU A 1 370 ? -22.396 86.910 -30.337 1.00 69.12 370 GLU A CA 1
ATOM 3042 C C . GLU A 1 370 ? -21.599 85.882 -29.530 1.00 69.12 370 GLU A C 1
ATOM 3044 O O . GLU A 1 370 ? -21.121 86.195 -28.436 1.00 69.12 370 GLU A O 1
ATOM 3049 N N . PHE A 1 371 ? -21.398 84.679 -30.074 1.00 77.25 371 PHE A N 1
ATOM 3050 C CA . PHE A 1 371 ? -20.568 83.670 -29.418 1.00 77.25 371 PHE A CA 1
ATOM 3051 C C . PHE A 1 371 ? -19.090 84.067 -29.379 1.00 77.25 371 PHE A C 1
ATOM 3053 O O . PHE A 1 371 ? -18.446 83.815 -28.367 1.00 77.25 371 PHE A O 1
ATOM 3060 N N . ASP A 1 372 ? -18.547 84.714 -30.415 1.00 70.12 372 ASP A N 1
ATOM 3061 C CA . ASP A 1 372 ? -17.174 85.226 -30.387 1.00 70.12 372 ASP A CA 1
ATOM 3062 C C . ASP A 1 372 ? -17.009 86.325 -29.341 1.00 70.12 372 ASP A C 1
ATOM 3064 O O . ASP A 1 372 ? -16.020 86.301 -28.622 1.00 70.12 372 ASP A O 1
ATOM 3068 N N . VAL A 1 373 ? -17.975 87.236 -29.172 1.00 76.38 373 VAL A N 1
ATOM 3069 C CA . VAL A 1 373 ? -17.938 88.227 -28.083 1.00 76.38 373 VAL A CA 1
ATOM 3070 C C . VAL A 1 373 ? -17.918 87.533 -26.718 1.00 76.38 373 VAL A C 1
ATOM 3072 O O . VAL A 1 373 ? -17.080 87.877 -25.890 1.00 76.38 373 VAL A O 1
ATOM 3075 N N . GLN A 1 374 ? -18.757 86.517 -26.487 1.00 72.88 374 GLN A N 1
ATOM 3076 C CA . GLN A 1 374 ? -18.765 85.775 -25.217 1.00 72.88 374 GLN A CA 1
ATOM 3077 C C . GLN A 1 374 ? -17.483 84.957 -24.987 1.00 72.88 374 GLN A C 1
ATOM 3079 O O . GLN A 1 374 ? -16.937 84.954 -23.884 1.00 72.88 374 GLN A O 1
ATOM 3084 N N . ILE A 1 375 ? -16.973 84.279 -26.020 1.00 72.31 375 ILE A N 1
ATOM 3085 C CA . ILE A 1 375 ? -15.716 83.521 -25.965 1.00 72.31 375 ILE A CA 1
ATOM 3086 C C . ILE A 1 375 ? -14.541 84.467 -25.711 1.00 72.31 375 ILE A C 1
ATOM 3088 O O . ILE A 1 375 ? -13.668 84.141 -24.909 1.00 72.31 375 ILE A O 1
ATOM 3092 N N . ASN A 1 376 ? -14.521 85.637 -26.352 1.00 70.19 376 ASN A N 1
ATOM 3093 C CA . ASN A 1 376 ? -13.455 86.613 -26.181 1.00 70.19 376 ASN A CA 1
ATOM 3094 C C . ASN A 1 376 ? -13.520 87.267 -24.794 1.00 70.19 376 ASN A C 1
ATOM 3096 O O . ASN A 1 376 ? -12.492 87.349 -24.141 1.00 70.19 376 ASN A O 1
ATOM 3100 N N . ASP A 1 377 ? -14.708 87.603 -24.279 1.00 74.19 377 ASP A N 1
ATOM 3101 C CA . ASP A 1 377 ? -14.891 88.100 -22.903 1.00 74.19 377 ASP A CA 1
ATOM 3102 C C . ASP A 1 377 ? -14.417 87.073 -21.852 1.00 74.19 377 ASP A C 1
ATOM 3104 O O . ASP A 1 377 ? -13.724 87.416 -20.889 1.00 74.19 377 ASP A O 1
ATOM 3108 N N . LYS A 1 378 ? -14.686 85.774 -22.074 1.00 76.19 378 LYS A N 1
ATOM 3109 C CA . LYS A 1 378 ? -14.125 84.698 -21.238 1.00 76.19 378 LYS A CA 1
ATOM 3110 C C . LYS A 1 378 ? -12.621 84.512 -21.415 1.00 76.19 378 LYS A C 1
ATOM 3112 O O . LYS A 1 378 ? -11.955 84.211 -20.427 1.00 76.19 378 LYS A O 1
ATOM 3117 N N . ARG A 1 379 ? -12.065 84.722 -22.612 1.00 73.12 379 ARG A N 1
ATOM 3118 C CA . ARG A 1 379 ? -10.607 84.737 -22.832 1.00 73.12 379 ARG A CA 1
ATOM 3119 C C . ARG A 1 379 ? -9.938 85.929 -22.148 1.00 73.12 379 ARG A C 1
ATOM 3121 O O . ARG A 1 379 ? -8.910 85.729 -21.524 1.00 73.12 379 ARG A O 1
ATOM 3128 N N . THR A 1 380 ? -10.541 87.116 -22.147 1.00 72.38 380 THR A N 1
ATOM 3129 C CA . THR A 1 380 ? -10.019 88.276 -21.406 1.00 72.38 380 THR A CA 1
ATOM 3130 C C . THR A 1 380 ? -10.064 88.039 -19.892 1.00 72.38 380 THR A C 1
ATOM 3132 O O . THR A 1 380 ? -9.095 88.332 -19.200 1.00 72.38 380 THR A O 1
ATOM 3135 N N . GLN A 1 381 ? -11.130 87.420 -19.365 1.00 74.88 381 GLN A N 1
ATOM 3136 C CA . GLN A 1 381 ? -11.175 86.978 -17.960 1.00 74.88 381 GLN A CA 1
ATOM 3137 C C . GLN A 1 381 ? -10.113 85.906 -17.652 1.00 74.88 381 GLN A C 1
ATOM 3139 O O . GLN A 1 381 ? -9.522 85.925 -16.577 1.00 74.88 381 GLN A O 1
ATOM 3144 N N . PHE A 1 382 ? -9.843 84.991 -18.586 1.00 72.00 382 PHE A N 1
ATOM 3145 C CA . PHE A 1 382 ? -8.777 83.993 -18.469 1.00 72.00 382 PHE A CA 1
ATOM 3146 C C . PHE A 1 382 ? -7.385 84.650 -18.438 1.00 72.00 382 PHE A C 1
ATOM 3148 O O . PHE A 1 382 ? -6.618 84.368 -17.523 1.00 72.00 382 PHE A O 1
ATOM 3155 N N . GLU A 1 383 ? -7.093 85.571 -19.361 1.00 72.75 383 GLU A N 1
ATOM 3156 C CA . GLU A 1 383 ? -5.835 86.333 -19.427 1.00 72.75 383 GLU A CA 1
ATOM 3157 C C . GLU A 1 383 ? -5.630 87.229 -18.190 1.00 72.75 383 GLU A C 1
ATOM 3159 O O . GLU A 1 383 ? -4.513 87.349 -17.690 1.00 72.75 383 GLU A O 1
ATOM 3164 N N . GLU A 1 384 ? -6.695 87.812 -17.624 1.00 73.38 384 GLU A N 1
ATOM 3165 C CA . GLU A 1 384 ? -6.608 88.527 -16.344 1.00 73.38 384 GLU A CA 1
ATOM 3166 C C . GLU A 1 384 ? -6.245 87.614 -15.164 1.00 73.38 384 GLU A C 1
ATOM 3168 O O . GLU A 1 384 ? -5.541 88.055 -14.254 1.00 73.38 384 GLU A O 1
ATOM 3173 N N . ILE A 1 385 ? -6.752 86.377 -15.132 1.00 68.88 385 ILE A N 1
ATOM 3174 C CA . ILE A 1 385 ? -6.421 85.407 -14.076 1.00 68.88 385 ILE A CA 1
ATOM 3175 C C . ILE A 1 385 ? -4.996 84.875 -14.284 1.00 68.88 385 ILE A C 1
ATOM 3177 O O . ILE A 1 385 ? -4.264 84.753 -13.309 1.00 68.88 385 ILE A O 1
ATOM 3181 N N . GLU A 1 386 ? -4.575 84.639 -15.530 1.00 70.25 386 GLU A N 1
ATOM 3182 C CA . GLU A 1 386 ? -3.198 84.264 -15.892 1.00 70.25 386 GLU A CA 1
ATOM 3183 C C . GLU A 1 386 ? -2.202 85.345 -15.447 1.00 70.25 386 GLU A C 1
ATOM 3185 O O . GLU A 1 386 ? -1.254 85.055 -14.723 1.00 70.25 386 GLU A O 1
ATOM 3190 N N . LYS A 1 387 ? -2.501 86.622 -15.706 1.00 74.31 387 LYS A N 1
ATOM 3191 C CA . LYS A 1 387 ? -1.676 87.739 -15.228 1.00 74.31 387 LYS A CA 1
ATOM 3192 C C . LYS A 1 387 ? -1.656 87.885 -13.697 1.00 74.31 387 LYS A C 1
ATOM 3194 O O . LYS A 1 387 ? -0.620 88.215 -13.127 1.00 74.31 387 LYS A O 1
ATOM 3199 N N . LYS A 1 388 ? -2.781 87.634 -13.014 1.00 75.19 388 LYS A N 1
ATOM 3200 C CA . LYS A 1 388 ? -2.846 87.617 -11.535 1.00 75.19 388 LYS A CA 1
ATOM 3201 C C . LYS A 1 388 ? -2.111 86.418 -10.933 1.00 75.19 388 LYS A C 1
ATOM 3203 O O . LYS A 1 388 ? -1.672 86.514 -9.790 1.00 75.19 388 LYS A O 1
ATOM 3208 N N . LEU A 1 389 ? -1.996 85.313 -11.670 1.00 70.12 389 LEU A N 1
ATOM 3209 C CA . LEU A 1 389 ? -1.192 84.163 -11.279 1.00 70.12 389 LEU A CA 1
ATOM 3210 C C . LEU A 1 389 ? 0.299 84.499 -11.381 1.00 70.12 389 LEU A C 1
ATOM 3212 O O . LEU A 1 389 ? 0.984 84.343 -10.379 1.00 70.12 389 LEU A O 1
ATOM 3216 N N . ASP A 1 390 ? 0.771 85.057 -12.500 1.00 69.12 390 ASP A N 1
ATOM 3217 C CA . ASP A 1 390 ? 2.165 85.517 -12.651 1.00 69.12 390 ASP A CA 1
ATOM 3218 C C . ASP A 1 390 ? 2.559 86.531 -11.552 1.00 69.12 390 ASP A C 1
ATOM 3220 O O . ASP A 1 390 ? 3.640 86.453 -10.967 1.00 69.12 390 ASP A O 1
ATOM 3224 N N . GLU A 1 391 ? 1.665 87.473 -11.216 1.00 72.62 391 GLU A N 1
ATOM 3225 C CA . GLU A 1 391 ? 1.867 88.426 -10.110 1.00 72.62 391 GLU A CA 1
ATOM 3226 C C . GLU A 1 391 ? 1.853 87.770 -8.713 1.00 72.62 391 GLU A C 1
ATOM 3228 O O . GLU A 1 391 ? 2.390 88.352 -7.766 1.00 72.62 391 GLU A O 1
ATOM 3233 N N . ALA A 1 392 ? 1.240 86.591 -8.560 1.00 67.19 392 ALA A N 1
ATOM 3234 C CA . ALA A 1 392 ? 1.245 85.816 -7.320 1.00 67.19 392 ALA A CA 1
ATOM 3235 C C . ALA A 1 392 ? 2.490 84.923 -7.208 1.00 67.19 392 ALA A C 1
ATOM 3237 O O . ALA A 1 392 ? 3.104 84.920 -6.146 1.00 67.19 392 ALA A O 1
ATOM 3238 N N . GLU A 1 393 ? 2.902 84.245 -8.291 1.00 68.81 393 GLU A N 1
ATOM 3239 C CA . GLU A 1 393 ? 4.153 83.463 -8.343 1.00 68.81 393 GLU A CA 1
ATOM 3240 C C . GLU A 1 393 ? 5.339 84.355 -7.987 1.00 68.81 393 GLU A C 1
ATOM 3242 O O . GLU A 1 393 ? 6.063 84.084 -7.034 1.00 68.81 393 GLU A O 1
ATOM 3247 N N . LYS A 1 394 ? 5.439 85.517 -8.642 1.00 75.31 394 LYS A N 1
ATOM 3248 C CA . LYS A 1 394 ? 6.515 86.469 -8.373 1.00 75.31 394 LYS A CA 1
ATOM 3249 C C . LYS A 1 394 ? 6.533 86.984 -6.924 1.00 75.31 394 LYS A C 1
ATOM 3251 O O . LYS A 1 394 ? 7.592 87.331 -6.415 1.00 75.31 394 LYS A O 1
ATOM 3256 N N . LYS A 1 395 ? 5.381 87.042 -6.244 1.00 73.81 395 LYS A N 1
ATOM 3257 C CA . LYS A 1 395 ? 5.306 87.450 -4.830 1.00 73.81 395 LYS A CA 1
ATOM 3258 C C . LYS A 1 395 ? 5.622 86.335 -3.842 1.00 73.81 395 LYS A C 1
ATOM 3260 O O . LYS A 1 395 ? 6.080 86.652 -2.747 1.00 73.81 395 LYS A O 1
ATOM 3265 N N . ALA A 1 396 ? 5.382 85.078 -4.210 1.00 66.12 396 ALA A N 1
ATOM 3266 C CA . ALA A 1 396 ? 5.893 83.942 -3.455 1.00 66.12 396 ALA A CA 1
ATOM 3267 C C . ALA A 1 396 ? 7.431 83.945 -3.515 1.00 66.12 396 ALA A C 1
ATOM 3269 O O . ALA A 1 396 ? 8.069 83.987 -2.466 1.00 66.12 396 ALA A O 1
ATOM 3270 N N . ASP A 1 397 ? 8.009 84.077 -4.716 1.00 67.50 397 ASP A N 1
ATOM 3271 C CA . ASP A 1 397 ? 9.463 84.196 -4.913 1.00 67.50 397 ASP A CA 1
ATOM 3272 C C . ASP A 1 397 ? 10.067 85.385 -4.124 1.00 67.50 397 ASP A C 1
ATOM 3274 O O . ASP A 1 397 ? 11.065 85.221 -3.420 1.00 67.50 397 ASP A O 1
ATOM 3278 N N . GLU A 1 398 ? 9.445 86.575 -4.180 1.00 72.12 398 GLU A N 1
ATOM 3279 C CA . GLU A 1 398 ? 9.911 87.782 -3.468 1.00 72.12 398 GLU A CA 1
ATOM 3280 C C . GLU A 1 398 ? 9.887 87.649 -1.927 1.00 72.12 398 GLU A C 1
ATOM 3282 O O . GLU A 1 398 ? 10.761 88.210 -1.262 1.00 72.12 398 GLU A O 1
ATOM 3287 N N . GLU A 1 399 ? 8.920 86.941 -1.323 1.00 72.44 399 GLU A N 1
ATOM 3288 C CA . GLU A 1 399 ? 8.930 86.696 0.135 1.00 72.44 399 GLU A CA 1
ATOM 3289 C C . GLU A 1 399 ? 9.821 85.489 0.510 1.00 72.44 399 GLU A C 1
ATOM 3291 O O . GLU A 1 399 ? 10.377 85.491 1.609 1.00 72.44 399 GLU A O 1
ATOM 3296 N N . SER A 1 400 ? 10.062 84.534 -0.401 1.00 66.88 400 SER A N 1
ATOM 3297 C CA . SER A 1 400 ? 11.016 83.424 -0.211 1.00 66.88 400 SER A CA 1
ATOM 3298 C C . SER A 1 400 ? 12.472 83.917 -0.153 1.00 66.88 400 SER A C 1
ATOM 3300 O O . SER A 1 400 ? 13.208 83.617 0.794 1.00 66.88 400 SER A O 1
ATOM 3302 N N . GLU A 1 401 ? 12.881 84.795 -1.085 1.00 71.56 401 GLU A N 1
ATOM 3303 C CA . GLU A 1 401 ? 14.181 85.492 -1.004 1.00 71.56 401 GLU A CA 1
ATOM 3304 C C . GLU A 1 401 ? 14.313 86.299 0.300 1.00 71.56 401 GLU A C 1
ATOM 3306 O O . GLU A 1 401 ? 15.397 86.400 0.881 1.00 71.56 401 GLU A O 1
ATOM 3311 N N . ARG A 1 402 ? 13.199 86.838 0.805 1.00 74.00 402 ARG A N 1
ATOM 3312 C CA . ARG A 1 402 ? 13.163 87.608 2.049 1.00 74.00 402 ARG A CA 1
ATOM 3313 C C . ARG A 1 402 ? 13.227 86.745 3.310 1.00 74.00 402 ARG A C 1
ATOM 3315 O O . ARG A 1 402 ? 13.772 87.213 4.308 1.00 74.00 402 ARG A O 1
ATOM 3322 N N . GLN A 1 403 ? 12.698 85.517 3.292 1.00 69.38 403 GLN A N 1
ATOM 3323 C CA . GLN A 1 403 ? 12.922 84.553 4.376 1.00 69.38 403 GLN A CA 1
ATOM 3324 C C . GLN A 1 403 ? 14.423 84.267 4.488 1.00 69.38 403 GLN A C 1
ATOM 3326 O O . GLN A 1 403 ? 14.986 84.362 5.575 1.00 69.38 403 GLN A O 1
ATOM 3331 N N . LYS A 1 404 ? 15.085 84.020 3.352 1.00 72.25 404 LYS A N 1
ATOM 3332 C CA . LYS A 1 404 ? 16.523 83.747 3.299 1.00 72.25 404 LYS A CA 1
ATOM 3333 C C . LYS A 1 404 ? 17.378 84.913 3.820 1.00 72.25 404 LYS A C 1
ATOM 3335 O O . LYS A 1 404 ? 18.227 84.705 4.677 1.00 72.25 404 LYS A O 1
ATOM 3340 N N . ASP A 1 405 ? 17.086 86.148 3.406 1.00 73.06 405 ASP A N 1
ATOM 3341 C CA . ASP A 1 405 ? 17.770 87.360 3.902 1.00 73.06 405 ASP A CA 1
ATOM 3342 C C . ASP A 1 405 ? 17.518 87.639 5.409 1.00 73.06 405 ASP A C 1
ATOM 3344 O O . ASP A 1 405 ? 18.240 88.426 6.032 1.00 73.06 405 ASP A O 1
ATOM 3348 N N . LEU A 1 406 ? 16.508 87.003 6.022 1.00 75.25 406 LEU A N 1
ATOM 3349 C CA . LEU A 1 406 ? 16.285 86.998 7.475 1.00 75.25 406 LEU A CA 1
ATOM 3350 C C . LEU A 1 406 ? 16.967 85.822 8.189 1.00 75.25 406 LEU A C 1
ATOM 3352 O O . LEU A 1 406 ? 17.322 85.981 9.354 1.00 75.25 406 LEU A O 1
ATOM 3356 N N . GLU A 1 407 ? 17.163 84.682 7.525 1.00 70.62 407 GLU A N 1
ATOM 3357 C CA . GLU A 1 407 ? 17.957 83.553 8.032 1.00 70.62 407 GLU A CA 1
ATOM 3358 C C . GLU A 1 407 ? 19.441 83.937 8.115 1.00 70.62 407 GLU A C 1
ATOM 3360 O O . GLU A 1 407 ? 20.007 83.874 9.204 1.00 70.62 407 GLU A O 1
ATOM 3365 N N . ASP A 1 408 ? 20.014 84.515 7.050 1.00 69.50 408 ASP A N 1
ATOM 3366 C CA . ASP A 1 408 ? 21.403 85.013 7.036 1.00 69.50 408 ASP A CA 1
ATOM 3367 C C . ASP A 1 408 ? 21.676 86.041 8.171 1.00 69.50 408 ASP A C 1
ATOM 3369 O O . ASP A 1 408 ? 22.774 86.112 8.721 1.00 69.50 408 ASP A O 1
ATOM 3373 N N . LYS A 1 409 ? 20.662 86.826 8.578 1.00 76.62 409 LYS A N 1
ATOM 3374 C CA . LYS A 1 409 ? 20.755 87.800 9.692 1.00 76.62 409 LYS A CA 1
ATOM 3375 C C . LYS A 1 409 ? 20.637 87.187 11.087 1.00 76.62 409 LYS A C 1
ATOM 3377 O O . LYS A 1 409 ? 20.896 87.890 12.066 1.00 76.62 409 LYS A O 1
ATOM 3382 N N . ILE A 1 410 ? 20.165 85.949 11.209 1.00 72.88 410 ILE A N 1
ATOM 3383 C CA . ILE A 1 410 ? 20.137 85.231 12.488 1.00 72.88 410 ILE A CA 1
ATOM 3384 C C . ILE A 1 410 ? 21.531 84.651 12.745 1.00 72.88 410 ILE A C 1
ATOM 3386 O O . ILE A 1 410 ? 22.075 84.908 13.817 1.00 72.88 410 ILE A O 1
ATOM 3390 N N . ASP A 1 411 ? 22.145 84.025 11.740 1.00 69.94 411 ASP A N 1
ATOM 3391 C CA . ASP A 1 411 ? 23.514 83.493 11.805 1.00 69.94 411 ASP A CA 1
ATOM 3392 C C . ASP A 1 411 ? 24.538 84.598 12.158 1.00 69.94 411 ASP A C 1
ATOM 3394 O O . ASP A 1 411 ? 25.293 84.462 13.122 1.00 69.94 411 ASP A O 1
ATOM 3398 N N . ASP A 1 412 ? 24.476 85.761 11.488 1.00 70.19 412 ASP A N 1
ATOM 3399 C CA . ASP A 1 412 ? 25.302 86.950 11.795 1.00 70.19 412 ASP A CA 1
ATOM 3400 C C . ASP A 1 412 ? 25.172 87.427 13.265 1.00 70.19 412 ASP A C 1
ATOM 3402 O O . ASP A 1 412 ? 26.085 88.056 13.815 1.00 70.19 412 ASP A O 1
ATOM 3406 N N . LEU A 1 413 ? 24.030 87.185 13.923 1.00 75.69 413 LEU A N 1
ATOM 3407 C CA . LEU A 1 413 ? 23.800 87.552 15.327 1.00 75.69 413 LEU A CA 1
ATOM 3408 C C . LEU A 1 413 ? 24.251 86.463 16.308 1.00 75.69 413 LEU A C 1
ATOM 3410 O O . LEU A 1 413 ? 24.659 86.809 17.420 1.00 75.69 413 LEU A O 1
ATOM 3414 N N . GLU A 1 414 ? 24.211 85.188 15.914 1.00 67.38 414 GLU A N 1
ATOM 3415 C CA . GLU A 1 414 ? 24.736 84.071 16.707 1.00 67.38 414 GLU A CA 1
ATOM 3416 C C . GLU A 1 414 ? 26.271 84.159 16.827 1.00 67.38 414 GLU A C 1
ATOM 3418 O O . GLU A 1 414 ? 26.784 84.181 17.952 1.00 67.38 414 GLU A O 1
ATOM 3423 N N . ASP A 1 415 ? 26.984 84.392 15.716 1.00 59.94 415 ASP A N 1
ATOM 3424 C CA . ASP A 1 415 ? 28.443 84.630 15.684 1.00 59.94 415 ASP A CA 1
ATOM 3425 C C . ASP A 1 415 ? 28.869 85.788 16.621 1.00 59.94 415 ASP A C 1
ATOM 3427 O O . ASP A 1 415 ? 29.862 85.711 17.354 1.00 59.94 415 ASP A O 1
ATOM 3431 N N . ASN A 1 416 ? 28.088 86.878 16.655 1.00 70.88 416 ASN A N 1
ATOM 3432 C CA . ASN A 1 416 ? 28.351 88.038 17.519 1.00 70.88 416 ASN A CA 1
ATOM 3433 C C . ASN A 1 416 ? 28.139 87.758 19.021 1.00 70.88 416 ASN A C 1
ATOM 3435 O O . ASN A 1 416 ? 28.683 88.481 19.865 1.00 70.88 416 ASN A O 1
ATOM 3439 N N . ILE A 1 417 ? 27.335 86.752 19.379 1.00 68.81 417 ILE A N 1
ATOM 3440 C CA . ILE A 1 417 ? 27.120 86.346 20.775 1.00 68.81 417 ILE A CA 1
ATOM 3441 C C . ILE A 1 417 ? 28.280 85.458 21.244 1.00 68.81 417 ILE A C 1
ATOM 3443 O O . ILE A 1 417 ? 28.812 85.700 22.332 1.00 68.81 417 ILE A O 1
ATOM 3447 N N . GLU A 1 418 ? 28.731 84.509 20.419 1.00 63.94 418 GLU A N 1
ATOM 3448 C CA . GLU A 1 418 ? 29.872 83.635 20.731 1.00 63.94 418 GLU A CA 1
ATOM 3449 C C . GLU A 1 418 ? 31.174 84.443 20.924 1.00 63.94 418 GLU A C 1
ATOM 3451 O O . GLU A 1 418 ? 31.863 84.307 21.942 1.00 63.94 418 GLU A O 1
ATOM 3456 N N . ASP A 1 419 ? 31.451 85.404 20.033 1.00 59.91 419 ASP A N 1
ATOM 3457 C CA . ASP A 1 419 ? 32.650 86.257 20.078 1.00 59.91 419 ASP A CA 1
ATOM 3458 C C . ASP A 1 419 ? 32.683 87.229 21.293 1.00 59.91 419 ASP A C 1
ATOM 3460 O O . ASP A 1 419 ? 33.730 87.804 21.629 1.00 59.91 419 ASP A O 1
ATOM 3464 N N . LEU A 1 420 ? 31.563 87.400 22.011 1.00 66.81 420 LEU A N 1
ATOM 3465 C CA . LEU A 1 420 ? 31.493 88.103 23.304 1.00 66.81 420 LEU A CA 1
ATOM 3466 C C . LEU A 1 420 ? 31.689 87.181 24.513 1.00 66.81 420 LEU A C 1
ATOM 3468 O O . LEU A 1 420 ? 32.272 87.615 25.515 1.00 66.81 420 LEU A O 1
ATOM 3472 N N . GLU A 1 421 ? 31.224 85.936 24.441 1.00 58.50 421 GLU A N 1
ATOM 3473 C CA . GLU A 1 421 ? 31.382 84.955 25.519 1.00 58.50 421 GLU A CA 1
ATOM 3474 C C . GLU A 1 421 ? 32.862 84.552 25.676 1.00 58.50 421 GLU A C 1
ATOM 3476 O O . GLU A 1 421 ? 33.388 84.535 26.797 1.00 58.50 421 GLU A O 1
ATOM 3481 N N . ASP A 1 422 ? 33.594 84.397 24.569 1.00 53.50 422 ASP A N 1
ATOM 3482 C CA . ASP A 1 422 ? 35.019 84.033 24.589 1.00 53.50 422 ASP A CA 1
ATOM 3483 C C . ASP A 1 422 ? 35.946 85.188 25.039 1.00 53.50 422 ASP A C 1
ATOM 3485 O O . ASP A 1 422 ? 36.971 84.974 25.700 1.00 53.50 422 ASP A O 1
ATOM 3489 N N . LYS A 1 423 ? 35.561 86.453 24.801 1.00 60.75 423 LYS A N 1
ATOM 3490 C CA . LYS A 1 423 ? 36.283 87.615 25.364 1.00 60.75 423 LYS A CA 1
ATOM 3491 C C . LYS A 1 423 ? 36.179 87.678 26.890 1.00 60.75 423 LYS A C 1
ATOM 3493 O O . LYS A 1 423 ? 37.137 88.101 27.539 1.00 60.75 423 LYS A O 1
ATOM 3498 N N . LYS A 1 424 ? 35.073 87.206 27.479 1.00 59.97 424 LYS A N 1
ATOM 3499 C CA . LYS A 1 424 ? 34.889 87.173 28.940 1.00 59.97 424 LYS A CA 1
ATOM 3500 C C . LYS A 1 424 ? 35.689 86.059 29.623 1.00 59.97 424 LYS A C 1
ATOM 3502 O O . LYS A 1 424 ? 36.157 86.245 30.745 1.00 59.97 424 LYS A O 1
ATOM 3507 N N . LYS A 1 425 ? 35.924 84.937 28.940 1.00 52.19 425 LYS A N 1
ATOM 3508 C CA . LYS A 1 425 ? 36.782 83.840 29.423 1.00 52.19 425 LYS A CA 1
ATOM 3509 C C . LYS A 1 425 ? 38.211 84.304 29.740 1.00 52.19 425 LYS A C 1
ATOM 3511 O O . LYS A 1 425 ? 38.791 83.875 30.732 1.00 52.19 425 LYS A O 1
ATOM 3516 N N . ASN A 1 426 ? 38.742 85.244 28.955 1.00 46.31 426 ASN A N 1
ATOM 3517 C CA . ASN A 1 426 ? 40.102 85.772 29.111 1.00 46.31 426 ASN A CA 1
ATOM 3518 C C . ASN A 1 426 ? 40.240 86.897 30.158 1.00 46.31 426 ASN A C 1
ATOM 3520 O O . ASN A 1 426 ? 41.351 87.194 30.597 1.00 46.31 426 ASN A O 1
ATOM 3524 N N . GLU A 1 427 ? 39.135 87.488 30.625 1.00 46.78 427 GLU A N 1
ATOM 3525 C CA . GLU A 1 427 ? 39.149 88.402 31.781 1.00 46.78 427 GLU A CA 1
ATOM 3526 C C . GLU A 1 427 ? 39.467 87.644 33.094 1.00 46.78 427 GLU A C 1
ATOM 3528 O O . GLU A 1 427 ? 39.931 88.231 34.071 1.00 46.78 427 GLU A O 1
ATOM 3533 N N . LEU A 1 428 ? 39.283 86.317 33.094 1.00 54.12 428 LEU A N 1
ATOM 3534 C CA . LEU A 1 428 ? 39.342 85.447 34.269 1.00 54.12 428 LEU A CA 1
ATOM 3535 C C . LEU A 1 428 ? 40.754 84.957 34.660 1.00 54.12 428 LEU A C 1
ATOM 3537 O O . LEU A 1 428 ? 40.919 84.481 35.781 1.00 54.12 428 LEU A O 1
ATOM 3541 N N . GLU A 1 429 ? 41.776 85.058 33.792 1.00 42.97 429 GLU A N 1
ATOM 3542 C CA . GLU A 1 429 ? 43.006 84.247 33.958 1.00 42.97 429 GLU A CA 1
ATOM 3543 C C . GLU A 1 429 ? 44.305 84.993 34.362 1.00 42.97 429 GLU A C 1
ATOM 3545 O O . GLU A 1 429 ? 45.259 84.341 34.786 1.00 42.97 429 GLU A O 1
ATOM 3550 N N . SER A 1 430 ? 44.396 86.338 34.330 1.00 37.72 430 SER A N 1
ATOM 3551 C CA . SER A 1 430 ? 45.665 87.012 34.728 1.00 37.72 430 SER A CA 1
ATOM 3552 C C . SER A 1 430 ? 45.620 88.333 35.511 1.00 37.72 430 SER A C 1
ATOM 3554 O O . SER A 1 430 ? 46.667 88.808 35.958 1.00 37.72 430 SER A O 1
ATOM 3556 N N . GLN A 1 431 ? 44.439 88.840 35.892 1.00 43.06 431 GLN A N 1
ATOM 3557 C CA . GLN A 1 431 ? 44.368 89.554 37.185 1.00 43.06 431 GLN A CA 1
ATOM 3558 C C . GLN A 1 431 ? 44.561 88.612 38.388 1.00 43.06 431 GLN A C 1
ATOM 3560 O O . GLN A 1 431 ? 44.736 89.078 39.507 1.00 43.06 431 GLN A O 1
ATOM 3565 N N . ASN A 1 432 ? 44.723 87.314 38.122 1.00 44.72 432 ASN A N 1
ATOM 3566 C CA . ASN A 1 432 ? 45.320 86.335 39.021 1.00 44.72 432 ASN A CA 1
ATOM 3567 C C . ASN A 1 432 ? 46.785 86.650 39.433 1.00 44.72 432 ASN A C 1
ATOM 3569 O O . ASN A 1 432 ? 47.315 85.910 40.250 1.00 44.72 432 ASN A O 1
ATOM 3573 N N . ASN A 1 433 ? 47.468 87.684 38.890 1.00 36.03 433 ASN A N 1
ATOM 3574 C CA . ASN A 1 433 ? 48.872 87.983 39.259 1.00 36.03 433 ASN A CA 1
ATOM 3575 C C . ASN A 1 433 ? 49.349 89.461 39.312 1.00 36.03 433 ASN A C 1
ATOM 3577 O O . ASN A 1 433 ? 50.505 89.687 39.672 1.00 36.03 433 ASN A O 1
ATOM 3581 N N . LYS A 1 434 ? 48.546 90.499 38.995 1.00 39.50 434 LYS A N 1
ATOM 3582 C CA . LYS A 1 434 ? 49.039 91.906 39.095 1.00 39.50 434 LYS A CA 1
ATOM 3583 C C . LYS A 1 434 ? 48.848 92.578 40.464 1.00 39.50 434 LYS A C 1
ATOM 3585 O O . LYS A 1 434 ? 49.501 93.585 40.718 1.00 39.50 434 LYS A O 1
ATOM 3590 N N . ILE A 1 435 ? 48.059 91.995 41.369 1.00 39.88 435 ILE A N 1
ATOM 3591 C CA . ILE A 1 435 ? 48.227 92.152 42.825 1.00 39.88 435 ILE A CA 1
ATOM 3592 C C . ILE A 1 435 ? 48.431 90.734 43.365 1.00 39.88 435 ILE A C 1
ATOM 3594 O O . ILE A 1 435 ? 47.460 89.997 43.449 1.00 39.88 435 ILE A O 1
ATOM 3598 N N . ASP A 1 436 ? 49.635 90.231 43.636 1.00 40.94 436 ASP A N 1
ATOM 3599 C CA . ASP A 1 436 ? 50.898 90.813 44.133 1.00 40.94 436 ASP A CA 1
ATOM 3600 C C . ASP A 1 436 ? 51.205 92.325 44.040 1.00 40.94 436 ASP A C 1
ATOM 3602 O O . ASP A 1 436 ? 51.255 92.983 45.080 1.00 40.94 436 ASP A O 1
ATOM 3606 N N . ASN A 1 437 ? 51.452 92.906 42.855 1.00 41.59 437 ASN A N 1
ATOM 3607 C CA . ASN A 1 437 ? 52.161 94.195 42.734 1.00 41.59 437 ASN A CA 1
ATOM 3608 C C . ASN A 1 437 ? 51.376 95.440 42.264 1.00 41.59 437 ASN A C 1
ATOM 3610 O O . ASN A 1 437 ? 51.869 96.257 41.485 1.00 41.59 437 ASN A O 1
ATOM 3614 N N . SER A 1 438 ? 50.238 95.690 42.910 1.00 32.38 438 SER A N 1
ATOM 3615 C CA . SER A 1 438 ? 50.040 96.995 43.548 1.00 32.38 438 SER A CA 1
ATOM 3616 C C . SER A 1 438 ? 49.482 96.796 44.977 1.00 32.38 438 SER A C 1
ATOM 3618 O O . SER A 1 438 ? 48.271 96.752 45.168 1.00 32.38 438 SER A O 1
ATOM 3620 N N . LYS A 1 439 ? 50.273 96.642 46.053 1.00 46.66 439 LYS A N 1
ATOM 3621 C CA . LYS A 1 439 ? 51.593 97.244 46.395 1.00 46.66 439 LYS A CA 1
ATOM 3622 C C . LYS A 1 439 ? 51.958 98.542 45.639 1.00 46.66 439 LYS A C 1
ATOM 3624 O O . LYS A 1 439 ? 53.098 98.740 45.249 1.00 46.66 439 LYS A O 1
ATOM 3629 N N . LYS A 1 440 ? 50.980 99.329 45.190 1.00 46.78 440 LYS A N 1
ATOM 3630 C CA . LYS A 1 440 ? 50.175 100.264 45.988 1.00 46.78 440 LYS A CA 1
ATOM 3631 C C . LYS A 1 440 ? 51.068 101.479 46.241 1.00 46.78 440 LYS A C 1
ATOM 3633 O O . LYS A 1 440 ? 52.110 101.354 46.872 1.00 46.78 440 LYS A O 1
ATOM 3638 N N . ASP A 1 441 ? 50.674 102.613 45.673 1.00 46.06 441 ASP A N 1
ATOM 3639 C CA . ASP A 1 441 ? 51.130 103.942 46.097 1.00 46.06 441 ASP A CA 1
ATOM 3640 C C . ASP A 1 441 ? 52.580 104.376 45.744 1.00 46.06 441 ASP A C 1
ATOM 3642 O O . ASP A 1 441 ? 53.169 105.189 46.446 1.00 46.06 441 ASP A O 1
ATOM 3646 N N . THR A 1 442 ? 53.163 103.920 44.621 1.00 49.22 442 THR A N 1
ATOM 3647 C CA . THR A 1 442 ? 54.358 104.585 44.008 1.00 49.22 442 THR A CA 1
ATOM 3648 C C . THR A 1 442 ? 54.185 105.042 42.553 1.00 49.22 442 THR A C 1
ATOM 3650 O O . THR A 1 442 ? 54.937 105.898 42.080 1.00 49.22 442 THR A O 1
ATOM 3653 N N . ILE A 1 443 ? 53.185 104.512 41.842 1.00 50.06 443 ILE A N 1
ATOM 3654 C CA . ILE A 1 443 ? 52.992 104.689 40.388 1.00 50.06 443 ILE A CA 1
ATOM 3655 C C . ILE A 1 443 ? 52.713 106.150 39.983 1.00 50.06 443 ILE A C 1
ATOM 3657 O O . ILE A 1 443 ? 53.092 106.559 38.889 1.00 50.06 443 ILE A O 1
ATOM 3661 N N . GLU A 1 444 ? 52.152 106.958 40.883 1.00 45.25 444 GLU A N 1
ATOM 3662 C CA . GLU A 1 444 ? 51.761 108.357 40.639 1.00 45.25 444 GLU A CA 1
ATOM 3663 C C . GLU A 1 444 ? 52.951 109.301 40.346 1.00 45.25 444 GLU A C 1
ATOM 3665 O O . GLU A 1 444 ? 52.772 110.384 39.803 1.00 45.25 444 GLU A O 1
ATOM 3670 N N . THR A 1 445 ? 54.193 108.882 40.626 1.00 51.09 445 THR A N 1
ATOM 3671 C CA . THR A 1 445 ? 55.411 109.676 40.339 1.00 51.09 445 THR A CA 1
ATOM 3672 C C . THR A 1 445 ? 56.090 109.351 38.999 1.00 51.09 445 THR A C 1
ATOM 3674 O O . THR A 1 445 ? 57.122 109.941 38.670 1.00 51.09 445 THR A O 1
ATOM 3677 N N . LEU A 1 446 ? 55.561 108.402 38.214 1.00 54.84 446 LEU A N 1
ATOM 3678 C CA . LEU A 1 446 ? 56.233 107.888 37.009 1.00 54.84 446 LEU A CA 1
ATOM 3679 C C . LEU A 1 446 ? 55.728 108.465 35.678 1.00 54.84 446 LEU A C 1
ATOM 3681 O O . LEU A 1 446 ? 56.434 108.339 34.674 1.00 54.84 446 LEU A O 1
ATOM 3685 N N . GLU A 1 447 ? 54.567 109.121 35.648 1.00 50.66 447 GLU A N 1
ATOM 3686 C CA . GLU A 1 447 ? 53.962 109.603 34.396 1.00 50.66 447 GLU A CA 1
ATOM 3687 C C . GLU A 1 447 ? 54.802 110.682 33.692 1.00 50.66 447 GLU A C 1
ATOM 3689 O O . GLU A 1 447 ? 54.837 110.743 32.465 1.00 50.66 447 GLU A O 1
ATOM 3694 N N . GLU A 1 448 ? 55.573 111.481 34.432 1.00 47.75 448 GLU A N 1
ATOM 3695 C CA . GLU A 1 448 ? 56.356 112.580 33.852 1.00 47.75 448 GLU A CA 1
ATOM 3696 C C . GLU A 1 448 ? 57.601 112.092 33.076 1.00 47.75 448 GLU A C 1
ATOM 3698 O O . GLU A 1 448 ? 58.004 112.681 32.069 1.00 47.75 448 GLU A O 1
ATOM 3703 N N . LYS A 1 449 ? 58.181 110.942 33.459 1.00 51.97 449 LYS A N 1
ATOM 3704 C CA . LYS A 1 449 ? 59.309 110.331 32.722 1.00 51.97 449 LYS A CA 1
ATOM 3705 C C . LYS A 1 449 ? 58.884 109.694 31.394 1.00 51.97 449 LYS A C 1
ATOM 3707 O O . LYS A 1 449 ? 59.735 109.513 30.521 1.00 51.97 449 LYS A O 1
ATOM 3712 N N . LEU A 1 450 ? 57.588 109.424 31.215 1.00 50.31 450 LEU A N 1
ATOM 3713 C CA . LEU A 1 450 ? 56.987 108.852 30.003 1.00 50.31 450 LEU A CA 1
ATOM 3714 C C . LEU A 1 450 ? 57.222 109.717 28.749 1.00 50.31 450 LEU A C 1
ATOM 3716 O O . LEU A 1 450 ? 57.184 109.216 27.624 1.00 50.31 450 LEU A O 1
ATOM 3720 N N . GLN A 1 451 ? 57.452 111.022 28.921 1.00 53.44 451 GLN A N 1
ATOM 3721 C CA . GLN A 1 451 ? 57.527 111.960 27.804 1.00 53.44 451 GLN A CA 1
ATOM 3722 C C . GLN A 1 451 ? 58.881 111.940 27.073 1.00 53.44 451 GLN A C 1
ATOM 3724 O O . GLN A 1 451 ? 58.911 112.081 25.851 1.00 53.44 451 GLN A O 1
ATOM 3729 N N . ASN A 1 452 ? 59.994 111.696 27.774 1.00 48.84 452 ASN A N 1
ATOM 3730 C CA . ASN A 1 452 ? 61.330 111.702 27.159 1.00 48.84 452 ASN A CA 1
ATOM 3731 C C . ASN A 1 452 ? 61.629 110.434 26.341 1.00 48.84 452 ASN A C 1
ATOM 3733 O O . ASN A 1 452 ? 62.409 110.482 25.390 1.00 48.84 452 ASN A O 1
ATOM 3737 N N . THR A 1 453 ? 60.995 109.301 26.659 1.00 56.84 453 THR A N 1
ATOM 3738 C CA . THR A 1 453 ? 61.221 108.030 25.948 1.00 56.84 453 THR A CA 1
ATOM 3739 C C . THR A 1 453 ? 60.628 108.026 24.533 1.00 56.84 453 THR A C 1
ATOM 3741 O O . THR A 1 453 ? 61.149 107.336 23.658 1.00 56.84 453 THR A O 1
ATOM 3744 N N . LYS A 1 454 ? 59.588 108.835 24.272 1.00 54.50 454 LYS A N 1
ATOM 3745 C CA . LYS A 1 454 ? 58.901 108.915 22.966 1.00 54.50 454 LYS A CA 1
ATOM 3746 C C . LYS A 1 454 ? 59.819 109.333 21.812 1.00 54.50 454 LYS A C 1
ATOM 3748 O O . LYS A 1 454 ? 59.673 108.822 20.707 1.00 54.50 454 LYS A O 1
ATOM 3753 N N . ASN A 1 455 ? 60.804 110.195 22.060 1.00 52.00 455 ASN A N 1
ATOM 3754 C CA . ASN A 1 455 ? 61.687 110.694 20.998 1.00 52.00 455 ASN A CA 1
ATOM 3755 C C . ASN A 1 455 ? 62.691 109.642 20.493 1.00 52.00 455 ASN A C 1
ATOM 3757 O O . ASN A 1 455 ? 63.131 109.723 19.349 1.00 52.00 455 ASN A O 1
ATOM 3761 N N . LEU A 1 456 ? 63.031 108.633 21.307 1.00 55.31 456 LEU A N 1
ATOM 3762 C CA . LEU A 1 456 ? 63.918 107.539 20.891 1.00 55.31 456 LEU A CA 1
ATOM 3763 C C . LEU A 1 456 ? 63.178 106.483 20.046 1.00 55.31 456 LEU A C 1
ATOM 3765 O O . LEU A 1 456 ? 63.783 105.827 19.198 1.00 55.31 456 LEU A O 1
ATOM 3769 N N . ILE A 1 457 ? 61.863 106.352 20.246 1.00 56.94 457 ILE A N 1
ATOM 3770 C CA . ILE A 1 457 ? 61.002 105.391 19.540 1.00 56.94 457 ILE A CA 1
ATOM 3771 C C . ILE A 1 457 ? 60.970 105.687 18.028 1.00 56.94 457 ILE A C 1
ATOM 3773 O O . ILE A 1 457 ? 61.115 104.764 17.229 1.00 56.94 457 ILE A O 1
ATOM 3777 N N . SER A 1 458 ? 60.932 106.965 17.629 1.00 58.22 458 SER A N 1
ATOM 3778 C CA . SER A 1 458 ? 60.817 107.381 16.218 1.00 58.22 458 SER A CA 1
ATOM 3779 C C . SER A 1 458 ? 61.945 106.889 15.291 1.00 58.22 458 SER A C 1
ATOM 3781 O O . SER A 1 458 ? 61.729 106.689 14.094 1.00 58.22 458 SER A O 1
ATOM 3783 N N . HIS A 1 459 ? 63.157 106.656 15.810 1.00 56.16 459 HIS A N 1
ATOM 3784 C CA . HIS A 1 459 ? 64.256 106.137 14.985 1.00 56.16 459 HIS A CA 1
ATOM 3785 C C . HIS A 1 459 ? 64.218 104.607 14.839 1.00 56.16 459 HIS A C 1
ATOM 3787 O O . HIS A 1 459 ? 64.613 104.075 13.802 1.00 56.16 459 HIS A O 1
ATOM 3793 N N . LEU A 1 460 ? 63.694 103.901 15.847 1.00 57.88 460 LEU A N 1
ATOM 3794 C CA . LEU A 1 460 ? 63.485 102.450 15.803 1.00 57.88 460 LEU A CA 1
ATOM 3795 C C . LEU A 1 460 ? 62.309 102.069 14.885 1.00 57.88 460 LEU A C 1
ATOM 3797 O O . LEU A 1 460 ? 62.334 101.003 14.272 1.00 57.88 460 LEU A O 1
ATOM 3801 N N . GLU A 1 461 ? 61.318 102.954 14.731 1.00 59.56 461 GLU A N 1
ATOM 3802 C CA . GLU A 1 461 ? 60.172 102.761 13.831 1.00 59.56 461 GLU A CA 1
ATOM 3803 C C . GLU A 1 461 ? 60.596 102.579 12.362 1.00 59.56 461 GLU A C 1
ATOM 3805 O O . GLU A 1 461 ? 60.195 101.601 11.738 1.00 59.56 461 GLU A O 1
ATOM 3810 N N . LYS A 1 462 ? 61.511 103.400 11.827 1.00 61.19 462 LYS A N 1
ATOM 3811 C CA . LYS A 1 462 ? 61.931 103.283 10.411 1.00 61.19 462 LYS A CA 1
ATOM 3812 C C . LYS A 1 462 ? 62.648 101.975 10.060 1.00 61.19 462 LYS A C 1
ATOM 3814 O O . LYS A 1 462 ? 62.569 101.527 8.919 1.00 61.19 462 LYS A O 1
ATOM 3819 N N . ILE A 1 463 ? 63.372 101.379 11.010 1.00 61.81 463 ILE A N 1
ATOM 3820 C CA . ILE A 1 463 ? 64.040 100.079 10.812 1.00 61.81 463 ILE A CA 1
ATOM 3821 C C . ILE A 1 463 ? 63.023 98.939 10.954 1.00 61.81 463 ILE A C 1
ATOM 3823 O O . ILE A 1 463 ? 63.106 97.939 10.248 1.00 61.81 463 ILE A O 1
ATOM 3827 N N . LYS A 1 464 ? 62.022 99.102 11.823 1.00 62.12 464 LYS A N 1
ATOM 3828 C CA . LYS A 1 464 ? 60.881 98.190 11.917 1.00 62.12 464 LYS A CA 1
ATOM 3829 C C . LYS A 1 464 ? 60.070 98.171 10.609 1.00 62.12 464 LYS A C 1
ATOM 3831 O O . LYS A 1 464 ? 59.724 97.083 10.156 1.00 62.12 464 LYS A O 1
ATOM 3836 N N . ASP A 1 465 ? 59.831 99.322 9.978 1.00 70.00 465 ASP A N 1
ATOM 3837 C CA . ASP A 1 465 ? 58.987 99.441 8.777 1.00 70.00 465 ASP A CA 1
ATOM 3838 C C . ASP A 1 465 ? 59.498 98.630 7.566 1.00 70.00 465 ASP A C 1
ATOM 3840 O O . ASP A 1 465 ? 58.698 98.042 6.836 1.00 70.00 465 ASP A O 1
ATOM 3844 N N . THR A 1 466 ? 60.817 98.538 7.347 1.00 68.19 466 THR A N 1
ATOM 3845 C CA . THR A 1 466 ? 61.385 97.753 6.230 1.00 68.19 466 THR A CA 1
ATOM 3846 C C . THR A 1 466 ? 61.285 96.243 6.448 1.00 68.19 466 THR A C 1
ATOM 3848 O O . THR A 1 466 ? 60.952 95.518 5.507 1.00 68.19 466 THR A O 1
ATOM 3851 N N . TYR A 1 467 ? 61.496 95.760 7.677 1.00 68.31 467 TYR A N 1
ATOM 3852 C CA . TYR A 1 467 ? 61.212 94.362 8.031 1.00 68.31 467 TYR A CA 1
ATOM 3853 C C . TYR A 1 467 ? 59.713 94.056 7.910 1.00 68.31 467 TYR A C 1
ATOM 3855 O O . TYR A 1 467 ? 59.331 93.042 7.322 1.00 68.31 467 TYR A O 1
ATOM 3863 N N . ASP A 1 468 ? 58.854 94.951 8.403 1.00 69.25 468 ASP A N 1
ATOM 3864 C CA . ASP A 1 468 ? 57.402 94.766 8.381 1.00 69.25 468 ASP A CA 1
ATOM 3865 C C . ASP A 1 468 ? 56.850 94.746 6.936 1.00 69.25 468 ASP A C 1
ATOM 3867 O O . ASP A 1 468 ? 55.922 93.985 6.649 1.00 69.25 468 ASP A O 1
ATOM 3871 N N . ALA A 1 469 ? 57.464 95.474 5.992 1.00 73.56 469 ALA A N 1
ATOM 3872 C CA . ALA A 1 469 ? 57.116 95.427 4.568 1.00 73.56 469 ALA A CA 1
ATOM 3873 C C . ALA A 1 469 ? 57.410 94.064 3.907 1.00 73.56 469 ALA A C 1
ATOM 3875 O O . ALA A 1 469 ? 56.533 93.509 3.240 1.00 73.56 469 ALA A O 1
ATOM 3876 N N . ARG A 1 470 ? 58.600 93.477 4.116 1.00 71.25 470 ARG A N 1
ATOM 3877 C CA . ARG A 1 470 ? 58.938 92.157 3.537 1.00 71.25 470 ARG A CA 1
ATOM 3878 C C . ARG A 1 470 ? 58.160 91.020 4.207 1.00 71.25 470 ARG A C 1
ATOM 3880 O O . ARG A 1 470 ? 57.713 90.095 3.529 1.00 71.25 470 ARG A O 1
ATOM 3887 N N . ILE A 1 471 ? 57.905 91.131 5.513 1.00 66.88 471 ILE A N 1
ATOM 3888 C CA . ILE A 1 471 ? 57.008 90.224 6.245 1.00 66.88 471 ILE A CA 1
ATOM 3889 C C . ILE A 1 471 ? 55.575 90.297 5.684 1.00 66.88 471 ILE A C 1
ATOM 3891 O O . ILE A 1 471 ? 54.901 89.270 5.613 1.00 66.88 471 ILE A O 1
ATOM 3895 N N . LYS A 1 472 ? 55.095 91.472 5.250 1.00 74.69 472 LYS A N 1
ATOM 3896 C CA . LYS A 1 472 ? 53.759 91.635 4.645 1.00 74.69 472 LYS A CA 1
ATOM 3897 C C . LYS A 1 472 ? 53.617 90.895 3.308 1.00 74.69 472 LYS A C 1
ATOM 3899 O O . LYS A 1 472 ? 52.581 90.278 3.076 1.00 74.69 472 LYS A O 1
ATOM 3904 N N . GLU A 1 473 ? 54.648 90.918 2.465 1.00 76.00 473 GLU A N 1
ATOM 3905 C CA . GLU A 1 473 ? 54.674 90.213 1.173 1.00 76.00 473 GLU A CA 1
ATOM 3906 C C . GLU A 1 473 ? 54.651 88.684 1.353 1.00 76.00 473 GLU A C 1
ATOM 3908 O O . GLU A 1 473 ? 53.790 88.003 0.794 1.00 76.00 473 GLU A O 1
ATOM 3913 N N . LEU A 1 474 ? 55.518 88.145 2.218 1.00 72.56 474 LEU A N 1
ATOM 3914 C CA . LEU A 1 474 ? 55.550 86.708 2.520 1.00 72.56 474 LEU A CA 1
ATOM 3915 C C . LEU A 1 474 ? 54.262 86.234 3.221 1.00 72.56 474 LEU A C 1
ATOM 3917 O O . LEU A 1 474 ? 53.773 85.139 2.943 1.00 72.56 474 LEU A O 1
ATOM 3921 N N . LYS A 1 475 ? 53.645 87.071 4.070 1.00 70.88 475 LYS A N 1
ATOM 3922 C CA . LYS A 1 475 ? 52.320 86.788 4.655 1.00 70.88 475 LYS A CA 1
ATOM 3923 C C . LYS A 1 475 ? 51.197 86.749 3.615 1.00 70.88 475 LYS A C 1
ATOM 3925 O O . LYS A 1 475 ? 50.256 85.984 3.806 1.00 70.88 475 LYS A O 1
ATOM 3930 N N . ALA A 1 476 ? 51.277 87.521 2.529 1.00 76.19 476 ALA A N 1
ATOM 3931 C CA . ALA A 1 476 ? 50.287 87.457 1.452 1.00 76.19 476 ALA A CA 1
ATOM 3932 C C . ALA A 1 476 ? 50.358 86.112 0.705 1.00 76.19 476 ALA A C 1
ATOM 3934 O O . ALA A 1 476 ? 49.335 85.447 0.556 1.00 76.19 476 ALA A O 1
ATOM 3935 N N . GLN A 1 477 ? 51.565 85.654 0.352 1.00 71.38 477 GLN A N 1
ATOM 3936 C CA . GLN A 1 477 ? 51.779 84.333 -0.263 1.00 71.38 477 GLN A CA 1
ATOM 3937 C C . GLN A 1 477 ? 51.413 83.178 0.686 1.00 71.38 477 GLN A C 1
ATOM 3939 O O . GLN A 1 477 ? 50.880 82.153 0.259 1.00 71.38 477 GLN A O 1
ATOM 3944 N N . LEU A 1 478 ? 51.651 83.336 1.994 1.00 72.56 478 LEU A N 1
ATOM 3945 C CA . LEU A 1 478 ? 51.187 82.377 2.998 1.00 72.56 478 LEU A CA 1
ATOM 3946 C C . LEU A 1 478 ? 49.651 82.307 3.035 1.00 72.56 478 LEU A C 1
ATOM 3948 O O . LEU A 1 478 ? 49.107 81.206 3.089 1.00 72.56 478 LEU A O 1
ATOM 3952 N N . LYS A 1 479 ? 48.957 83.453 2.960 1.00 74.44 479 LYS A N 1
ATOM 3953 C CA . LYS A 1 479 ? 47.487 83.518 2.940 1.00 74.44 479 LYS A CA 1
ATOM 3954 C C . LYS A 1 479 ? 46.905 82.849 1.690 1.00 74.44 479 LYS A C 1
ATOM 3956 O O . LYS A 1 479 ? 45.999 82.034 1.818 1.00 74.44 479 LYS A O 1
ATOM 3961 N N . GLU A 1 480 ? 47.466 83.112 0.511 1.00 75.19 480 GLU A N 1
ATOM 3962 C CA . GLU A 1 480 ? 47.060 82.461 -0.745 1.00 75.19 480 GLU A CA 1
ATOM 3963 C C . GLU A 1 480 ? 47.237 80.931 -0.680 1.00 75.19 480 GLU A C 1
ATOM 3965 O O . GLU A 1 480 ? 46.357 80.167 -1.082 1.00 75.19 480 GLU A O 1
ATOM 3970 N N . ASN A 1 481 ? 48.342 80.451 -0.099 1.00 70.44 481 ASN A N 1
ATOM 3971 C CA . ASN A 1 481 ? 48.549 79.018 0.121 1.00 70.44 481 ASN A CA 1
ATOM 3972 C C . ASN A 1 481 ? 47.588 78.430 1.173 1.00 70.44 481 ASN A C 1
ATOM 3974 O O . ASN A 1 481 ? 47.152 77.291 1.016 1.00 70.44 481 ASN A O 1
ATOM 3978 N N . GLN A 1 482 ? 47.211 79.183 2.212 1.00 71.44 482 GLN A N 1
ATOM 3979 C CA . GLN A 1 482 ? 46.192 78.772 3.192 1.00 71.44 482 GLN A CA 1
ATOM 3980 C C . GLN A 1 482 ? 44.787 78.681 2.576 1.00 71.44 482 GLN A C 1
ATOM 3982 O O . GLN A 1 482 ? 44.030 77.770 2.902 1.00 71.44 482 GLN A O 1
ATOM 3987 N N . GLU A 1 483 ? 44.446 79.586 1.664 1.00 77.06 483 GLU A N 1
ATOM 3988 C CA . GLU A 1 483 ? 43.165 79.606 0.951 1.00 77.06 483 GLU A CA 1
ATOM 3989 C C . GLU A 1 483 ? 43.078 78.458 -0.071 1.00 77.06 483 GLU A C 1
ATOM 3991 O O . GLU A 1 483 ? 42.089 77.724 -0.118 1.00 77.06 483 GLU A O 1
ATOM 3996 N N . ASN A 1 484 ? 44.175 78.184 -0.785 1.00 75.75 484 ASN A N 1
ATOM 3997 C CA . ASN A 1 484 ? 44.316 76.982 -1.610 1.00 75.75 484 ASN A CA 1
ATOM 3998 C C . ASN A 1 484 ? 44.265 75.676 -0.794 1.00 75.75 484 ASN A C 1
ATOM 4000 O O . ASN A 1 484 ? 43.721 74.684 -1.279 1.00 75.75 484 ASN A O 1
ATOM 4004 N N . LEU A 1 485 ? 44.791 75.657 0.438 1.00 72.88 485 LEU A N 1
ATOM 4005 C CA . LEU A 1 485 ? 44.657 74.517 1.354 1.00 72.88 485 LEU A CA 1
ATOM 4006 C C . LEU A 1 485 ? 43.202 74.317 1.803 1.00 72.88 485 LEU A C 1
ATOM 4008 O O . LEU A 1 485 ? 42.718 73.190 1.737 1.00 72.88 485 LEU A O 1
ATOM 4012 N N . LYS A 1 486 ? 42.473 75.386 2.166 1.00 74.38 486 LYS A N 1
ATOM 4013 C CA . LYS A 1 486 ? 41.028 75.305 2.461 1.00 74.38 486 LYS A CA 1
ATOM 4014 C C . LYS A 1 486 ? 40.244 74.721 1.280 1.00 74.38 486 LYS A C 1
ATOM 4016 O O . LYS A 1 486 ? 39.518 73.754 1.470 1.00 74.38 486 LYS A O 1
ATOM 4021 N N . ASN A 1 487 ? 40.475 75.221 0.065 1.00 77.56 487 ASN A N 1
ATOM 4022 C CA . ASN A 1 487 ? 39.816 74.742 -1.160 1.00 77.56 487 ASN A CA 1
ATOM 4023 C C . ASN A 1 487 ? 40.185 73.300 -1.569 1.00 77.56 487 ASN A C 1
ATOM 4025 O O . ASN A 1 487 ? 39.491 72.694 -2.387 1.00 77.56 487 ASN A O 1
ATOM 4029 N N . ILE A 1 488 ? 41.300 72.756 -1.068 1.00 75.62 488 ILE A N 1
ATOM 4030 C CA . ILE A 1 488 ? 41.664 71.341 -1.242 1.00 75.62 488 ILE A CA 1
ATOM 4031 C C . ILE A 1 488 ? 41.039 70.480 -0.143 1.00 75.62 488 ILE A C 1
ATOM 4033 O O . ILE A 1 488 ? 40.648 69.354 -0.439 1.00 75.62 488 ILE A O 1
ATOM 4037 N N . ASN A 1 489 ? 40.917 70.995 1.084 1.00 75.00 489 ASN A N 1
ATOM 4038 C CA . ASN A 1 489 ? 40.233 70.310 2.179 1.00 75.00 489 ASN A CA 1
ATOM 4039 C C . ASN A 1 489 ? 38.739 70.150 1.874 1.00 75.00 489 ASN A C 1
ATOM 4041 O O . ASN A 1 489 ? 38.290 69.016 1.822 1.00 75.00 489 ASN A O 1
ATOM 4045 N N . THR A 1 490 ? 38.016 71.222 1.524 1.00 78.50 490 THR A N 1
ATOM 4046 C CA . THR A 1 490 ? 36.577 71.134 1.193 1.00 78.50 490 THR A CA 1
ATOM 4047 C C . THR A 1 490 ? 36.302 70.120 0.084 1.00 78.50 490 THR A C 1
ATOM 4049 O O . THR A 1 490 ? 35.441 69.262 0.226 1.00 78.50 490 THR A O 1
ATOM 4052 N N . LYS A 1 491 ? 37.115 70.120 -0.979 1.00 79.12 491 LYS A N 1
ATOM 4053 C CA . LYS A 1 491 ? 37.040 69.097 -2.035 1.00 79.12 491 LYS A CA 1
ATOM 4054 C C . LYS A 1 491 ? 37.400 67.702 -1.533 1.00 79.12 491 LYS A C 1
ATOM 4056 O O . LYS A 1 491 ? 36.835 66.725 -2.003 1.00 79.12 491 LYS A O 1
ATOM 4061 N N . SER A 1 492 ? 38.349 67.569 -0.612 1.00 77.31 492 SER A N 1
ATOM 4062 C CA . SER A 1 492 ? 38.637 66.272 0.005 1.00 77.31 492 SER A CA 1
ATOM 4063 C C . SER A 1 492 ? 37.453 65.766 0.831 1.00 77.31 492 SER A C 1
ATOM 4065 O O . SER A 1 492 ? 37.237 64.559 0.851 1.00 77.31 492 SER A O 1
ATOM 4067 N N . ASP A 1 493 ? 36.704 66.660 1.472 1.00 78.69 493 ASP A N 1
ATOM 4068 C CA . ASP A 1 493 ? 35.541 66.331 2.296 1.00 78.69 493 ASP A CA 1
ATOM 4069 C C . ASP A 1 493 ? 34.332 65.956 1.410 1.00 78.69 493 ASP A C 1
ATOM 4071 O O . ASP A 1 493 ? 33.735 64.903 1.619 1.00 78.69 493 ASP A O 1
ATOM 4075 N N . GLU A 1 494 ? 34.075 66.695 0.319 1.00 83.00 494 GLU A N 1
ATOM 4076 C CA . GLU A 1 494 ? 33.097 66.339 -0.735 1.00 83.00 494 GLU A CA 1
ATOM 4077 C C . GLU A 1 494 ? 33.341 64.927 -1.310 1.00 83.00 494 GLU A C 1
ATOM 4079 O O . GLU A 1 494 ? 32.415 64.130 -1.490 1.00 83.00 494 GLU A O 1
ATOM 4084 N N . TRP A 1 495 ? 34.601 64.588 -1.618 1.00 83.06 495 TRP A N 1
ATOM 4085 C CA . TRP A 1 495 ? 34.945 63.254 -2.126 1.00 83.06 495 TRP A CA 1
ATOM 4086 C C . TRP A 1 495 ? 34.907 62.173 -1.031 1.00 83.06 495 TRP A C 1
ATOM 4088 O O . TRP A 1 495 ? 34.655 61.014 -1.364 1.00 83.06 495 TRP A O 1
ATOM 4098 N N . GLN A 1 496 ? 35.079 62.533 0.248 1.00 80.19 496 GLN A N 1
ATOM 4099 C CA . GLN A 1 496 ? 34.862 61.643 1.396 1.00 80.19 496 GLN A CA 1
ATOM 4100 C C . GLN A 1 496 ? 33.377 61.297 1.562 1.00 80.19 496 GLN A C 1
ATOM 4102 O O . GLN A 1 496 ? 33.036 60.120 1.619 1.00 80.19 496 GLN A O 1
ATOM 4107 N N . GLU A 1 497 ? 32.489 62.291 1.543 1.00 82.75 497 GLU A N 1
ATOM 4108 C CA . GLU A 1 497 ? 31.041 62.070 1.615 1.00 82.75 497 GLU A CA 1
ATOM 4109 C C . GLU A 1 497 ? 30.560 61.215 0.429 1.00 82.75 497 GLU A C 1
ATOM 4111 O O . GLU A 1 497 ? 29.811 60.249 0.588 1.00 82.75 497 GLU A O 1
ATOM 4116 N N . LYS A 1 498 ? 31.065 61.493 -0.781 1.00 84.56 498 LYS A N 1
ATOM 4117 C CA . LYS A 1 498 ? 30.777 60.667 -1.961 1.00 84.56 498 LYS A CA 1
ATOM 4118 C C . LYS A 1 498 ? 31.283 59.225 -1.808 1.00 84.56 498 LYS A C 1
ATOM 4120 O O . LYS A 1 498 ? 30.583 58.300 -2.222 1.00 84.56 498 LYS A O 1
ATOM 4125 N N . LYS A 1 499 ? 32.467 59.018 -1.220 1.00 87.75 499 LYS A N 1
ATOM 4126 C CA . LYS A 1 499 ? 33.008 57.685 -0.904 1.00 87.75 499 LYS A CA 1
ATOM 4127 C C . LYS A 1 499 ? 32.085 56.943 0.069 1.00 87.75 499 LYS A C 1
ATOM 4129 O O . LYS A 1 499 ? 31.726 55.803 -0.209 1.00 87.75 499 LYS A O 1
ATOM 4134 N N . GLU A 1 500 ? 31.681 57.581 1.165 1.00 83.50 500 GLU A N 1
ATOM 4135 C CA . GLU A 1 500 ? 30.806 56.984 2.185 1.00 83.50 500 GLU A CA 1
ATOM 4136 C C . GLU A 1 500 ? 29.418 56.639 1.624 1.00 83.50 500 GLU A C 1
ATOM 4138 O O . GLU A 1 500 ? 28.913 55.537 1.850 1.00 83.50 500 GLU A O 1
ATOM 4143 N N . ASN A 1 501 ? 28.844 57.517 0.796 1.00 84.19 501 ASN A N 1
ATOM 4144 C CA . ASN A 1 501 ? 27.598 57.248 0.080 1.00 84.19 501 ASN A CA 1
ATOM 4145 C C . ASN A 1 501 ? 27.721 56.020 -0.844 1.00 84.19 501 ASN A C 1
ATOM 4147 O O . ASN A 1 501 ? 26.884 55.117 -0.768 1.00 84.19 501 ASN A O 1
ATOM 4151 N N . VAL A 1 502 ? 28.785 55.916 -1.652 1.00 85.00 502 VAL A N 1
ATOM 4152 C CA . VAL A 1 502 ? 29.025 54.744 -2.521 1.00 85.00 502 VAL A CA 1
ATOM 4153 C C . VAL A 1 502 ? 29.281 53.467 -1.705 1.00 85.00 502 VAL A C 1
ATOM 4155 O O . VAL A 1 502 ? 28.768 52.404 -2.058 1.00 85.00 502 VAL A O 1
ATOM 4158 N N . GLU A 1 503 ? 29.999 53.543 -0.581 1.00 84.50 503 GLU A N 1
ATOM 4159 C CA . GLU A 1 503 ? 30.166 52.411 0.345 1.00 84.50 503 GLU A CA 1
ATOM 4160 C C . GLU A 1 503 ? 28.824 51.964 0.950 1.00 84.50 503 GLU A C 1
ATOM 4162 O O . GLU A 1 503 ? 28.570 50.760 1.057 1.00 84.50 503 GLU A O 1
ATOM 4167 N N . SER A 1 504 ? 27.927 52.901 1.281 1.00 84.56 504 SER A N 1
ATOM 4168 C CA . SER A 1 504 ? 26.574 52.592 1.761 1.00 84.56 504 SER A CA 1
ATOM 4169 C C . SER A 1 504 ? 25.726 51.887 0.689 1.00 84.56 504 SER A C 1
ATOM 4171 O O . SER A 1 504 ? 25.092 50.865 0.977 1.00 84.56 504 SER A O 1
ATOM 4173 N N . GLU A 1 505 ? 25.796 52.339 -0.571 1.00 86.88 505 GLU A N 1
ATOM 4174 C CA . GLU A 1 505 ? 25.125 51.697 -1.705 1.00 86.88 505 GLU A CA 1
ATOM 4175 C C . GLU A 1 505 ? 25.652 50.271 -1.919 1.00 86.88 505 GLU A C 1
ATOM 4177 O O . GLU A 1 505 ? 24.858 49.329 -2.000 1.00 86.88 505 GLU A O 1
ATOM 4182 N N . ILE A 1 506 ? 26.978 50.080 -1.931 1.00 84.75 506 ILE A N 1
ATOM 4183 C CA . ILE A 1 506 ? 27.622 48.760 -2.046 1.00 84.75 506 ILE A CA 1
ATOM 4184 C C . ILE A 1 506 ? 27.164 47.832 -0.916 1.00 84.75 506 ILE A C 1
ATOM 4186 O O . ILE A 1 506 ? 26.822 46.676 -1.172 1.00 84.75 506 ILE A O 1
ATOM 4190 N N . ASN A 1 507 ? 27.109 48.321 0.324 1.00 83.62 507 ASN A N 1
ATOM 4191 C CA . ASN A 1 507 ? 26.649 47.534 1.466 1.00 83.62 507 ASN A CA 1
ATOM 4192 C C . ASN A 1 507 ? 25.160 47.157 1.347 1.00 83.62 507 ASN A C 1
ATOM 4194 O O . ASN A 1 507 ? 24.808 46.007 1.615 1.00 83.62 507 ASN A O 1
ATOM 4198 N N . SER A 1 508 ? 24.301 48.054 0.848 1.00 85.19 508 SER A N 1
ATOM 4199 C CA . SER A 1 508 ? 22.889 47.741 0.569 1.00 85.19 508 SER A CA 1
ATOM 4200 C C . SER A 1 508 ? 22.721 46.673 -0.528 1.00 85.19 508 SER A C 1
ATOM 4202 O O . SER A 1 508 ? 21.904 45.758 -0.400 1.00 85.19 508 SER A O 1
ATOM 4204 N N . LEU A 1 509 ? 23.545 46.720 -1.583 1.00 88.56 509 LEU A N 1
ATOM 4205 C CA . LEU A 1 509 ? 23.545 45.725 -2.659 1.00 88.56 509 LEU A CA 1
ATOM 4206 C C . LEU A 1 509 ? 24.082 44.369 -2.175 1.00 88.56 509 LEU A C 1
ATOM 4208 O O . LEU A 1 509 ? 23.534 43.330 -2.543 1.00 88.56 509 LEU A O 1
ATOM 4212 N N . ARG A 1 510 ? 25.099 44.359 -1.302 1.00 88.19 510 ARG A N 1
ATOM 4213 C CA . ARG A 1 510 ? 25.600 43.141 -0.640 1.00 88.19 510 ARG A CA 1
ATOM 4214 C C . ARG A 1 510 ? 24.535 42.510 0.257 1.00 88.19 510 ARG A C 1
ATOM 4216 O O . ARG A 1 510 ? 24.303 41.309 0.145 1.00 88.19 510 ARG A O 1
ATOM 4223 N N . ALA A 1 511 ? 23.830 43.302 1.068 1.00 86.44 511 ALA A N 1
ATOM 4224 C CA . ALA A 1 511 ? 22.701 42.820 1.869 1.00 86.44 511 ALA A CA 1
ATOM 4225 C C . ALA A 1 511 ? 21.605 42.192 0.986 1.00 86.44 511 ALA A C 1
ATOM 4227 O O . ALA A 1 511 ? 21.087 41.121 1.296 1.00 86.44 511 ALA A O 1
ATOM 4228 N N . LYS A 1 512 ? 21.332 42.782 -0.184 1.00 87.69 512 LYS A N 1
ATOM 4229 C CA . LYS A 1 512 ? 20.394 42.227 -1.172 1.00 87.69 512 LYS A CA 1
ATOM 4230 C C . LYS A 1 512 ? 20.855 40.902 -1.796 1.00 87.69 512 LYS A C 1
ATOM 4232 O O . LYS A 1 512 ? 20.014 40.079 -2.152 1.00 87.69 512 LYS A O 1
ATOM 4237 N N . ILE A 1 513 ? 22.163 40.654 -1.922 1.00 86.44 513 ILE A N 1
ATOM 4238 C CA . ILE A 1 513 ? 22.690 39.334 -2.323 1.00 86.44 513 ILE A CA 1
ATOM 4239 C C . ILE A 1 513 ? 22.476 38.295 -1.218 1.00 86.44 513 ILE A C 1
ATOM 4241 O O . ILE A 1 513 ? 22.138 37.151 -1.532 1.00 86.44 513 ILE A O 1
ATOM 4245 N N . VAL A 1 514 ? 22.641 38.671 0.055 1.00 87.62 514 VAL A N 1
ATOM 4246 C CA . VAL A 1 514 ? 22.337 37.789 1.196 1.00 87.62 514 VAL A CA 1
ATOM 4247 C C . VAL A 1 514 ? 20.851 37.421 1.182 1.00 87.62 514 VAL A C 1
ATOM 4249 O O . VAL A 1 514 ? 20.526 36.240 1.080 1.00 87.62 514 VAL A O 1
ATOM 4252 N N . GLU A 1 515 ? 19.959 38.414 1.107 1.00 87.44 515 GLU A N 1
ATOM 4253 C CA . GLU A 1 515 ? 18.506 38.210 1.015 1.00 87.44 515 GLU A CA 1
ATOM 4254 C C . GLU A 1 515 ? 18.116 37.313 -0.180 1.00 87.44 515 GLU A C 1
ATOM 4256 O O . GLU A 1 515 ? 17.327 36.377 -0.046 1.00 87.44 515 GLU A O 1
ATOM 4261 N N . LEU A 1 516 ? 18.696 37.538 -1.366 1.00 88.19 516 LEU A N 1
ATOM 4262 C CA . LEU A 1 516 ? 18.434 36.706 -2.548 1.00 88.19 516 LEU A CA 1
ATOM 4263 C C . LEU A 1 516 ? 18.933 35.261 -2.393 1.00 88.19 516 LEU A C 1
ATOM 4265 O O . LEU A 1 516 ? 18.325 34.356 -2.974 1.00 88.19 516 LEU A O 1
ATOM 4269 N N . ASN A 1 517 ? 20.007 35.021 -1.635 1.00 83.12 517 ASN A N 1
ATOM 4270 C CA . ASN A 1 517 ? 20.471 33.669 -1.321 1.00 83.12 517 ASN A CA 1
ATOM 4271 C C . ASN A 1 517 ? 19.582 32.989 -0.272 1.00 83.12 517 ASN A C 1
ATOM 4273 O O . ASN A 1 517 ? 19.190 31.844 -0.489 1.00 83.12 517 ASN A O 1
ATOM 4277 N N . GLU A 1 518 ? 19.155 33.692 0.776 1.00 87.81 518 GLU A N 1
ATOM 4278 C CA . GLU A 1 518 ? 18.183 33.170 1.746 1.00 87.81 518 GLU A CA 1
ATOM 4279 C C . GLU A 1 518 ? 16.846 32.826 1.069 1.00 87.81 518 GLU A C 1
ATOM 4281 O O . GLU A 1 518 ? 16.310 31.732 1.241 1.00 87.81 518 GLU A O 1
ATOM 4286 N N . GLN A 1 519 ? 16.322 33.704 0.206 1.00 87.00 519 GLN A N 1
ATOM 4287 C CA . GLN A 1 519 ? 15.110 33.430 -0.577 1.00 87.00 519 GLN A CA 1
ATOM 4288 C C . GLN A 1 519 ? 15.271 32.224 -1.518 1.00 87.00 519 GLN A C 1
ATOM 4290 O O . GLN A 1 519 ? 14.319 31.464 -1.724 1.00 87.00 519 GLN A O 1
ATOM 4295 N N . LYS A 1 520 ? 16.456 32.045 -2.114 1.00 89.88 520 LYS A N 1
ATOM 4296 C CA . LYS A 1 520 ? 16.801 30.901 -2.973 1.00 89.88 520 LYS A CA 1
ATOM 4297 C C . LYS A 1 520 ? 16.819 29.599 -2.175 1.00 89.88 520 LYS A C 1
ATOM 4299 O O . LYS A 1 520 ? 16.248 28.616 -2.645 1.00 89.88 520 LYS A O 1
ATOM 4304 N N . GLU A 1 521 ? 17.434 29.592 -0.995 1.00 85.62 521 GLU A N 1
ATOM 4305 C CA . GLU A 1 521 ? 17.495 28.427 -0.107 1.00 85.62 521 GLU A CA 1
ATOM 4306 C C . GLU A 1 521 ? 16.122 28.086 0.469 1.00 85.62 521 GLU A C 1
ATOM 4308 O O . GLU A 1 521 ? 15.666 26.959 0.301 1.00 85.62 521 GLU A O 1
ATOM 4313 N N . ASN A 1 522 ? 15.384 29.062 1.002 1.00 86.06 522 ASN A N 1
ATOM 4314 C CA . ASN A 1 522 ? 14.019 28.863 1.495 1.00 86.06 522 ASN A CA 1
ATOM 4315 C C . ASN A 1 522 ? 13.086 28.299 0.410 1.00 86.06 522 ASN A C 1
ATOM 4317 O O . ASN A 1 522 ? 12.311 27.370 0.655 1.00 86.06 522 ASN A O 1
ATOM 4321 N N . LYS A 1 523 ? 13.183 28.804 -0.827 1.00 86.62 523 LYS A N 1
ATOM 4322 C CA . LYS A 1 523 ? 12.384 28.302 -1.955 1.00 86.62 523 LYS A CA 1
ATOM 4323 C C . LYS A 1 523 ? 12.837 26.925 -2.443 1.00 86.62 523 LYS A C 1
ATOM 4325 O O . LYS A 1 523 ? 11.994 26.149 -2.897 1.00 86.62 523 LYS A O 1
ATOM 4330 N N . LEU A 1 524 ? 14.133 26.617 -2.360 1.00 88.81 524 LEU A N 1
ATOM 4331 C CA . LEU A 1 524 ? 14.667 25.289 -2.655 1.00 88.81 524 LEU A CA 1
ATOM 4332 C C . LEU A 1 524 ? 14.189 24.274 -1.614 1.00 88.81 524 LEU A C 1
ATOM 4334 O O . LEU A 1 524 ? 13.617 23.260 -2.002 1.00 88.81 524 LEU A O 1
ATOM 4338 N N . ASN A 1 525 ? 14.346 24.580 -0.326 1.00 86.06 525 ASN A N 1
ATOM 4339 C CA . ASN A 1 525 ? 13.945 23.729 0.791 1.00 86.06 525 ASN A CA 1
ATOM 4340 C C . ASN A 1 525 ? 12.446 23.426 0.727 1.00 86.06 525 ASN A C 1
ATOM 4342 O O . ASN A 1 525 ? 12.081 22.259 0.619 1.00 86.06 525 ASN A O 1
ATOM 4346 N N . LYS A 1 526 ? 11.590 24.452 0.606 1.00 89.75 526 LYS A N 1
ATOM 4347 C CA . LYS A 1 526 ? 10.139 24.268 0.435 1.00 89.75 526 LYS A CA 1
ATOM 4348 C C . LYS A 1 526 ? 9.785 23.371 -0.759 1.00 89.75 526 LYS A C 1
ATOM 4350 O O . LYS A 1 526 ? 8.887 22.539 -0.666 1.00 89.75 526 LYS A O 1
ATOM 4355 N N . LYS A 1 527 ? 10.482 23.506 -1.896 1.00 88.31 527 LYS A N 1
ATOM 4356 C CA . LYS A 1 527 ? 10.227 22.657 -3.073 1.00 88.31 527 LYS A CA 1
ATOM 4357 C C . LYS A 1 527 ? 10.772 21.238 -2.934 1.00 88.31 527 LYS A C 1
ATOM 4359 O O . LYS A 1 527 ? 10.165 20.323 -3.482 1.00 88.31 527 LYS A O 1
ATOM 4364 N N . LEU A 1 528 ? 11.873 21.034 -2.216 1.00 88.00 528 LEU A N 1
ATOM 4365 C CA . LEU A 1 528 ? 12.372 19.700 -1.884 1.00 88.00 528 LEU A CA 1
ATOM 4366 C C . LEU A 1 528 ? 11.457 19.003 -0.871 1.00 88.00 528 LEU A C 1
ATOM 4368 O O . LEU A 1 528 ? 11.215 17.811 -1.016 1.00 88.00 528 LEU A O 1
ATOM 4372 N N . GLU A 1 529 ? 10.897 19.738 0.085 1.00 86.50 529 GLU A N 1
ATOM 4373 C CA . GLU A 1 529 ? 9.924 19.251 1.064 1.00 86.50 529 GLU A CA 1
ATOM 4374 C C . GLU A 1 529 ? 8.598 18.847 0.398 1.00 86.50 529 GLU A C 1
ATOM 4376 O O . GLU A 1 529 ? 8.164 17.712 0.569 1.00 86.50 529 GLU A O 1
ATOM 4381 N N . GLU A 1 530 ? 8.039 19.678 -0.496 1.00 87.44 530 GLU A N 1
ATOM 4382 C CA . GLU A 1 530 ? 6.893 19.302 -1.350 1.00 87.44 530 GLU A CA 1
ATOM 4383 C C . GLU A 1 530 ? 7.152 18.023 -2.177 1.00 87.44 530 GLU A C 1
ATOM 4385 O O . GLU A 1 530 ? 6.233 17.239 -2.426 1.00 87.44 530 GLU A O 1
ATOM 4390 N N . ILE A 1 531 ? 8.389 17.816 -2.648 1.00 87.44 531 ILE A N 1
ATOM 4391 C CA . ILE A 1 531 ? 8.781 16.608 -3.390 1.00 87.44 531 ILE A CA 1
ATOM 4392 C C . ILE A 1 531 ? 8.895 15.404 -2.446 1.00 87.44 531 ILE A C 1
ATOM 4394 O O . ILE A 1 531 ? 8.431 14.326 -2.806 1.00 87.44 531 ILE A O 1
ATOM 4398 N N . SER A 1 532 ? 9.465 15.570 -1.251 1.00 81.75 532 SER A N 1
ATOM 4399 C CA . SER A 1 532 ? 9.610 14.500 -0.254 1.00 81.75 532 SER A CA 1
ATOM 4400 C C . SER A 1 532 ? 8.268 14.076 0.350 1.00 81.75 532 SER A C 1
ATOM 4402 O O . SER A 1 532 ? 8.047 12.887 0.557 1.00 81.75 532 SER A O 1
ATOM 4404 N N . GLN A 1 533 ? 7.334 15.009 0.556 1.00 82.38 533 GLN A N 1
ATOM 4405 C CA . GLN A 1 533 ? 5.968 14.688 0.973 1.00 82.38 533 GLN A CA 1
ATOM 4406 C C . GLN A 1 533 ? 5.254 13.857 -0.105 1.00 82.38 533 GLN A C 1
ATOM 4408 O O . GLN A 1 533 ? 4.703 12.802 0.194 1.00 82.38 533 GLN A O 1
ATOM 4413 N N . LYS A 1 534 ? 5.365 14.252 -1.381 1.00 82.25 534 LYS A N 1
ATOM 4414 C CA . LYS A 1 534 ? 4.839 13.468 -2.515 1.00 82.25 534 LYS A CA 1
ATOM 4415 C C . LYS A 1 534 ? 5.560 12.139 -2.730 1.00 82.25 534 LYS A C 1
ATOM 4417 O O . LYS A 1 534 ? 4.959 11.208 -3.260 1.00 82.25 534 LYS A O 1
ATOM 4422 N N . GLU A 1 535 ? 6.836 12.034 -2.361 1.00 83.94 535 GLU A N 1
ATOM 4423 C CA . GLU A 1 535 ? 7.544 10.754 -2.315 1.00 83.94 535 GLU A CA 1
ATOM 4424 C C . GLU A 1 535 ? 6.907 9.845 -1.262 1.00 83.94 535 GLU A C 1
ATOM 4426 O O . GLU A 1 535 ? 6.551 8.716 -1.597 1.00 83.94 535 GLU A O 1
ATOM 4431 N N . LYS A 1 536 ? 6.690 10.353 -0.038 1.00 78.44 536 LYS A N 1
ATOM 4432 C CA . LYS A 1 536 ? 6.022 9.609 1.034 1.00 78.44 536 LYS A CA 1
ATOM 4433 C C . LYS A 1 536 ? 4.626 9.157 0.597 1.00 78.44 536 LYS A C 1
ATOM 4435 O O . LYS A 1 536 ? 4.409 7.958 0.504 1.00 78.44 536 LYS A O 1
ATOM 4440 N N . GLU A 1 537 ? 3.754 10.076 0.181 1.00 76.75 537 GLU A N 1
ATOM 4441 C CA . GLU A 1 537 ? 2.387 9.773 -0.284 1.00 76.75 537 GLU A CA 1
ATOM 4442 C C . GLU A 1 537 ? 2.340 8.737 -1.425 1.00 76.75 537 GLU A C 1
ATOM 4444 O O . GLU A 1 537 ? 1.410 7.935 -1.501 1.00 76.75 537 GLU A O 1
ATOM 4449 N N . ARG A 1 538 ? 3.313 8.746 -2.354 1.00 77.00 538 ARG A N 1
ATOM 4450 C CA . ARG A 1 538 ? 3.385 7.751 -3.445 1.00 77.00 538 ARG A CA 1
ATOM 4451 C C . ARG A 1 538 ? 3.936 6.401 -2.983 1.00 77.00 538 ARG A C 1
ATOM 4453 O O . ARG A 1 538 ? 3.558 5.394 -3.575 1.00 77.00 538 ARG A O 1
ATOM 4460 N N . LYS A 1 539 ? 4.825 6.367 -1.984 1.00 75.69 539 LYS A N 1
ATOM 4461 C CA . LYS A 1 539 ? 5.350 5.129 -1.380 1.00 75.69 539 LYS A CA 1
ATOM 4462 C C . LYS A 1 539 ? 4.305 4.465 -0.477 1.00 75.69 539 LYS A C 1
ATOM 4464 O O . LYS A 1 539 ? 4.105 3.262 -0.584 1.00 75.69 539 LYS A O 1
ATOM 4469 N N . GLU A 1 540 ? 3.606 5.258 0.329 1.00 67.69 540 GLU A N 1
ATOM 4470 C CA . GLU A 1 540 ? 2.521 4.873 1.248 1.00 67.69 540 GLU A CA 1
ATOM 4471 C C . GLU A 1 540 ? 1.391 4.175 0.456 1.00 67.69 540 GLU A C 1
ATOM 4473 O O . GLU A 1 540 ? 1.169 2.981 0.644 1.00 67.69 540 GLU A O 1
ATOM 4478 N N . LYS A 1 541 ? 0.896 4.804 -0.626 1.00 67.19 541 LYS A N 1
ATOM 4479 C CA . LYS A 1 541 ? -0.062 4.212 -1.595 1.00 67.19 541 LYS A CA 1
ATOM 4480 C C . LYS A 1 541 ? 0.396 2.937 -2.323 1.00 67.19 541 LYS A C 1
ATOM 4482 O O . LYS A 1 541 ? -0.404 2.320 -3.024 1.00 67.19 541 LYS A O 1
ATOM 4487 N N . ILE A 1 542 ? 1.677 2.570 -2.252 1.00 67.19 542 ILE A N 1
ATOM 4488 C CA . ILE A 1 542 ? 2.206 1.308 -2.802 1.00 67.19 542 ILE A CA 1
ATOM 4489 C C . ILE A 1 542 ? 2.389 0.262 -1.699 1.00 67.19 542 ILE A C 1
ATOM 4491 O O . ILE A 1 542 ? 2.286 -0.930 -1.984 1.00 67.19 542 ILE A O 1
ATOM 4495 N N . LEU A 1 543 ? 2.648 0.685 -0.461 1.00 60.53 543 LEU A N 1
ATOM 4496 C CA . LEU A 1 543 ? 2.765 -0.202 0.693 1.00 60.53 543 LEU A CA 1
ATOM 4497 C C . LEU A 1 543 ? 1.393 -0.692 1.171 1.00 60.53 543 LEU A C 1
ATOM 4499 O O . LEU A 1 543 ? 1.215 -1.907 1.234 1.00 60.53 543 LEU A O 1
ATOM 4503 N N . GLU A 1 544 ? 0.451 0.227 1.419 1.00 53.59 544 GLU A N 1
ATOM 4504 C CA . GLU A 1 544 ? -0.895 -0.023 1.986 1.00 53.59 544 GLU A CA 1
ATOM 4505 C C . GLU A 1 544 ? -1.757 -0.974 1.127 1.00 53.59 544 GLU A C 1
ATOM 4507 O O . GLU A 1 544 ? -2.659 -1.652 1.622 1.00 53.59 544 GLU A O 1
ATOM 4512 N N . GLY A 1 545 ? -1.461 -1.064 -0.175 1.00 49.16 545 GLY A N 1
ATOM 4513 C CA . GLY A 1 545 ? -2.201 -1.906 -1.115 1.00 49.16 545 GLY A CA 1
ATOM 4514 C C . GLY A 1 545 ? -3.665 -1.474 -1.276 1.00 49.16 545 GLY A C 1
ATOM 4515 O O . GLY A 1 545 ? -4.058 -0.361 -0.937 1.00 49.16 545 GLY A O 1
ATOM 4516 N N . TYR A 1 546 ? -4.497 -2.360 -1.825 1.00 41.12 546 TYR A N 1
ATOM 4517 C CA . TYR A 1 546 ? -5.948 -2.127 -1.930 1.00 41.12 546 TYR A CA 1
ATOM 4518 C C . TYR A 1 546 ? -6.726 -2.501 -0.652 1.00 41.12 546 TYR A C 1
ATOM 4520 O O . TYR A 1 546 ? -7.953 -2.384 -0.634 1.00 41.12 546 TYR A O 1
ATOM 4528 N N . HIS A 1 547 ? -6.045 -2.972 0.397 1.00 39.50 547 HIS A N 1
ATOM 4529 C CA . HIS A 1 547 ? -6.688 -3.634 1.536 1.00 39.50 547 HIS A CA 1
ATOM 4530 C C . HIS A 1 547 ? -7.333 -2.651 2.519 1.00 39.50 547 HIS A C 1
ATOM 4532 O O . HIS A 1 547 ? -8.509 -2.813 2.847 1.00 39.50 547 HIS A O 1
ATOM 4538 N N . GLU A 1 548 ? -6.635 -1.588 2.924 1.00 37.03 548 GLU A N 1
ATOM 4539 C CA . GLU A 1 548 ? -7.147 -0.655 3.947 1.00 37.03 548 GLU A CA 1
ATOM 4540 C C . GLU A 1 548 ? -8.322 0.215 3.463 1.00 37.03 548 GLU A C 1
ATOM 4542 O O . GLU A 1 548 ? -9.178 0.597 4.255 1.00 37.03 548 GLU A O 1
ATOM 4547 N N . ILE A 1 549 ? -8.442 0.451 2.151 1.00 33.53 549 ILE A N 1
ATOM 4548 C CA . ILE A 1 549 ? -9.486 1.308 1.547 1.00 33.53 549 ILE A CA 1
ATOM 4549 C C . ILE A 1 549 ? -10.909 0.745 1.753 1.00 33.53 549 ILE A C 1
ATOM 4551 O O . ILE A 1 549 ? -11.890 1.464 1.572 1.00 33.53 549 ILE A O 1
ATOM 4555 N N . THR A 1 550 ? -11.045 -0.540 2.101 1.00 34.72 550 THR A N 1
ATOM 4556 C CA . THR A 1 550 ? -12.341 -1.243 2.077 1.00 34.72 550 THR A CA 1
ATOM 4557 C C . THR A 1 550 ? -12.804 -1.844 3.402 1.00 34.72 550 THR A C 1
ATOM 4559 O O . THR A 1 550 ? -13.936 -2.309 3.454 1.00 34.72 550 THR A O 1
ATOM 4562 N N . GLY A 1 551 ? -11.982 -1.848 4.457 1.00 34.41 551 GLY A N 1
ATOM 4563 C CA . GLY A 1 551 ? -12.378 -2.253 5.820 1.00 34.41 551 GLY A CA 1
ATOM 4564 C C . GLY A 1 551 ? -12.801 -3.720 6.039 1.00 34.41 551 GLY A C 1
ATOM 4565 O O . GLY A 1 551 ? -12.955 -4.136 7.182 1.00 34.41 551 GLY A O 1
ATOM 4566 N N . GLU A 1 552 ? -12.973 -4.521 4.986 1.00 38.41 552 GLU A N 1
ATOM 4567 C CA . GLU A 1 552 ? -13.398 -5.923 5.080 1.00 38.41 552 GLU A CA 1
ATOM 4568 C C . GLU A 1 552 ? -12.210 -6.886 4.946 1.00 38.41 552 GLU A C 1
ATOM 4570 O O . GLU A 1 552 ? -11.485 -6.868 3.945 1.00 38.41 552 GLU A O 1
ATOM 4575 N N . PHE A 1 553 ? -12.089 -7.820 5.892 1.00 42.59 553 PHE A N 1
ATOM 4576 C CA . PHE A 1 553 ? -11.219 -8.993 5.781 1.00 42.59 553 PHE A CA 1
ATOM 4577 C C . PHE A 1 553 ? -11.789 -9.993 4.756 1.00 42.59 553 PHE A C 1
ATOM 4579 O O . PHE A 1 553 ? -12.404 -11.001 5.102 1.00 42.59 553 PHE A O 1
ATOM 4586 N N . VAL A 1 554 ? -11.602 -9.715 3.464 1.00 51.38 554 VAL A N 1
ATOM 4587 C CA . VAL A 1 554 ? -11.973 -10.649 2.389 1.00 51.38 554 VAL A CA 1
ATOM 4588 C C . VAL A 1 554 ? -10.997 -11.826 2.389 1.00 51.38 554 VAL A C 1
ATOM 4590 O O . VAL A 1 554 ? -9.804 -11.629 2.167 1.00 51.38 554 VAL A O 1
ATOM 4593 N N . ARG A 1 555 ? -11.505 -13.046 2.620 1.00 58.38 555 ARG A N 1
ATOM 4594 C CA . ARG A 1 555 ? -10.685 -14.270 2.675 1.00 58.38 555 ARG A CA 1
ATOM 4595 C C . ARG A 1 555 ? -9.883 -14.523 1.389 1.00 58.38 555 ARG A C 1
ATOM 4597 O O . ARG A 1 555 ? -10.323 -14.178 0.287 1.00 58.38 555 ARG A O 1
ATOM 4604 N N . ASP A 1 556 ? -8.753 -15.211 1.565 1.00 67.00 556 ASP A N 1
ATOM 4605 C CA . ASP A 1 556 ? -7.912 -15.792 0.513 1.00 67.00 556 ASP A CA 1
ATOM 4606 C C . ASP A 1 556 ? -8.741 -16.597 -0.518 1.00 67.00 556 ASP A C 1
ATOM 4608 O O . ASP A 1 556 ? -9.772 -17.201 -0.205 1.00 67.00 556 ASP A O 1
ATOM 4612 N N . ASN A 1 557 ? -8.255 -16.643 -1.758 1.00 77.19 557 ASN A N 1
ATOM 4613 C CA . ASN A 1 557 ? -8.677 -17.611 -2.762 1.00 77.19 557 ASN A CA 1
ATOM 4614 C C . ASN A 1 557 ? -8.097 -18.982 -2.417 1.00 77.19 557 ASN A C 1
ATOM 4616 O O . ASN A 1 557 ? -6.888 -19.119 -2.216 1.00 77.19 557 ASN A O 1
ATOM 4620 N N . TYR A 1 558 ? -8.943 -20.007 -2.422 1.00 86.56 558 TYR A N 1
ATOM 4621 C CA . TYR A 1 558 ? -8.519 -21.383 -2.213 1.00 86.56 558 TYR A CA 1
ATOM 4622 C C . TYR A 1 558 ? -8.631 -22.153 -3.524 1.00 86.56 558 TYR A C 1
ATOM 4624 O O . TYR A 1 558 ? -9.679 -22.135 -4.166 1.00 86.56 558 TYR A O 1
ATOM 4632 N N . PHE A 1 559 ? -7.557 -22.838 -3.910 1.00 90.50 559 PHE A N 1
ATOM 4633 C CA . PHE A 1 559 ? -7.481 -23.563 -5.175 1.00 90.50 559 PHE A CA 1
ATOM 4634 C C . PHE A 1 559 ? -7.192 -25.046 -4.962 1.00 90.50 559 PHE A C 1
ATOM 4636 O O . PHE A 1 559 ? -6.412 -25.401 -4.084 1.00 90.50 559 PHE A O 1
ATOM 4643 N N . LEU A 1 560 ? -7.770 -25.909 -5.792 1.00 92.62 560 LEU A N 1
ATOM 4644 C CA . LEU A 1 560 ? -7.453 -27.336 -5.836 1.00 92.62 560 LEU A CA 1
ATOM 4645 C C . LEU A 1 560 ? -7.017 -27.732 -7.245 1.00 92.62 560 LEU A C 1
ATOM 4647 O O . LEU A 1 560 ? -7.566 -27.257 -8.236 1.00 92.62 560 LEU A O 1
ATOM 4651 N N . LEU A 1 561 ? -6.050 -28.638 -7.329 1.00 92.38 561 LEU A N 1
ATOM 4652 C CA . LEU A 1 561 ? -5.583 -29.222 -8.581 1.00 92.38 561 LEU A CA 1
ATOM 4653 C C . LEU A 1 561 ? -6.546 -30.325 -9.026 1.00 92.38 561 LEU A C 1
ATOM 4655 O O . LEU A 1 561 ? -6.856 -31.230 -8.242 1.00 92.38 561 LEU A O 1
ATOM 4659 N N . PHE A 1 562 ? -7.025 -30.257 -10.268 1.00 93.25 562 PHE A N 1
ATOM 4660 C CA . PHE A 1 562 ? -7.938 -31.261 -10.813 1.00 93.25 562 PHE A CA 1
ATOM 4661 C C . PHE A 1 562 ? -7.289 -32.652 -10.888 1.00 93.25 562 PHE A C 1
ATOM 4663 O O . PHE A 1 562 ? -6.143 -32.790 -11.308 1.00 93.25 562 PHE A O 1
ATOM 4670 N N . ASN A 1 563 ? -8.035 -33.698 -10.506 1.00 89.94 563 ASN A N 1
ATOM 4671 C CA . ASN A 1 563 ? -7.616 -35.104 -10.584 1.00 89.94 563 ASN A CA 1
ATOM 4672 C C . ASN A 1 563 ? -6.267 -35.432 -9.891 1.00 89.94 563 ASN A C 1
ATOM 4674 O O . ASN A 1 563 ? -5.615 -36.422 -10.222 1.00 89.94 563 ASN A O 1
ATOM 4678 N N . GLN A 1 564 ? -5.860 -34.624 -8.907 1.00 91.00 564 GLN A N 1
ATOM 4679 C CA . GLN A 1 564 ? -4.659 -34.818 -8.088 1.00 91.00 564 GLN A CA 1
ATOM 4680 C C . GLN A 1 564 ? -5.014 -34.828 -6.592 1.00 91.00 564 GLN A C 1
ATOM 4682 O O . GLN A 1 564 ? -6.046 -34.293 -6.186 1.00 91.00 564 GLN A O 1
ATOM 4687 N N . GLU A 1 565 ? -4.159 -35.435 -5.763 1.00 93.31 565 GLU A N 1
ATOM 4688 C CA . GLU A 1 565 ? -4.295 -35.393 -4.301 1.00 93.31 565 GLU A CA 1
ATOM 4689 C C . GLU A 1 565 ? -3.903 -34.001 -3.782 1.00 93.31 565 GLU A C 1
ATOM 4691 O O . GLU A 1 565 ? -2.733 -33.615 -3.813 1.00 93.31 565 GLU A O 1
ATOM 4696 N N . ASN A 1 566 ? -4.879 -33.253 -3.273 1.00 94.12 566 ASN A N 1
ATOM 4697 C CA . ASN A 1 566 ? -4.657 -31.964 -2.636 1.00 94.12 566 ASN A CA 1
ATOM 4698 C C . ASN A 1 566 ? -4.607 -32.137 -1.121 1.00 94.12 566 ASN A C 1
ATOM 4700 O O . ASN A 1 566 ? -5.518 -32.711 -0.526 1.00 94.12 566 ASN A O 1
ATOM 4704 N N . ARG A 1 567 ? -3.550 -31.622 -0.489 1.00 94.81 567 ARG A N 1
ATOM 4705 C CA . ARG A 1 567 ? -3.332 -31.715 0.961 1.00 94.81 567 ARG A CA 1
ATOM 4706 C C . ARG A 1 567 ? -3.617 -30.374 1.603 1.00 94.81 567 ARG A C 1
ATOM 4708 O O . ARG A 1 567 ? -3.005 -29.373 1.242 1.00 94.81 567 ARG A O 1
ATOM 4715 N N . LEU A 1 568 ? -4.521 -30.355 2.569 1.00 94.38 568 LEU A N 1
ATOM 4716 C CA . LEU A 1 568 ? -5.060 -29.138 3.157 1.00 94.38 568 LEU A CA 1
ATOM 4717 C C . LEU A 1 568 ? -4.671 -29.044 4.631 1.00 94.38 568 LEU A C 1
ATOM 4719 O O . LEU A 1 568 ? -4.760 -30.027 5.365 1.00 94.38 568 LEU A O 1
ATOM 4723 N N . LYS A 1 569 ? -4.269 -27.846 5.061 1.00 94.25 569 LYS A N 1
ATOM 4724 C CA . LYS A 1 569 ? -4.190 -27.448 6.469 1.00 94.25 569 LYS A CA 1
ATOM 4725 C C . LYS A 1 569 ? -5.207 -26.338 6.715 1.00 94.25 569 LYS A C 1
ATOM 4727 O O . LYS A 1 569 ? -5.061 -25.239 6.188 1.00 94.25 569 LYS A O 1
ATOM 4732 N N . TYR A 1 570 ? -6.180 -26.614 7.563 1.00 92.81 570 TYR A N 1
ATOM 4733 C CA . TYR A 1 570 ? -7.074 -25.643 8.172 1.00 92.81 570 TYR A CA 1
ATOM 4734 C C . TYR A 1 570 ? -6.483 -25.203 9.516 1.00 92.81 570 TYR A C 1
ATOM 4736 O O . TYR A 1 570 ? -6.010 -26.045 10.276 1.00 92.81 570 TYR A O 1
ATOM 4744 N N . SER A 1 571 ? -6.523 -23.907 9.809 1.00 91.75 571 SER A N 1
ATOM 4745 C CA . SER A 1 571 ? -6.302 -23.322 11.136 1.00 91.75 571 SER A CA 1
ATOM 4746 C C . SER A 1 571 ? -7.552 -22.516 11.490 1.00 91.75 571 SER A C 1
ATOM 4748 O O . SER A 1 571 ? -7.836 -21.499 10.852 1.00 91.75 571 SER A O 1
ATOM 4750 N N . ILE A 1 572 ? -8.307 -22.992 12.477 1.00 90.75 572 ILE A N 1
ATOM 4751 C CA . ILE A 1 572 ? -9.503 -22.344 13.017 1.00 90.75 572 ILE A CA 1
ATOM 4752 C C . ILE A 1 572 ? -9.093 -21.644 14.313 1.00 90.75 572 ILE A C 1
ATOM 4754 O O . ILE A 1 572 ? -8.601 -22.285 15.240 1.00 90.75 572 ILE A O 1
ATOM 4758 N N . PHE A 1 573 ? -9.285 -20.333 14.366 1.00 90.00 573 PHE A N 1
ATOM 4759 C CA . PHE A 1 573 ? -8.967 -19.486 15.508 1.00 90.00 573 PHE A CA 1
ATOM 4760 C C . PHE A 1 573 ? -10.257 -19.048 16.191 1.00 90.00 573 PHE A C 1
ATOM 4762 O O . PHE A 1 573 ? -11.183 -18.586 15.523 1.00 90.00 573 PHE A O 1
ATOM 4769 N N . ILE A 1 574 ? -10.295 -19.162 17.514 1.00 91.31 574 ILE A N 1
ATOM 4770 C CA . ILE A 1 574 ? -11.409 -18.724 18.355 1.00 91.31 574 ILE A CA 1
ATOM 4771 C C . ILE A 1 574 ? -10.857 -17.770 19.400 1.00 91.31 574 ILE A C 1
ATOM 4773 O O . ILE A 1 574 ? -9.886 -18.102 20.073 1.00 91.31 574 ILE A O 1
ATOM 4777 N N . GLU A 1 575 ? -11.456 -16.596 19.537 1.00 91.44 575 GLU A N 1
ATOM 4778 C CA . GLU A 1 575 ? -11.016 -15.546 20.452 1.00 91.44 575 GLU A CA 1
ATOM 4779 C C . GLU A 1 575 ? -12.180 -15.081 21.321 1.00 91.44 575 GLU A C 1
ATOM 4781 O O . GLU A 1 575 ? -13.228 -14.698 20.797 1.00 91.44 575 GLU A O 1
ATOM 4786 N N . ASN A 1 576 ? -11.980 -15.085 22.641 1.00 92.12 576 ASN A N 1
ATOM 4787 C CA . ASN A 1 576 ? -12.893 -14.420 23.560 1.00 92.12 576 ASN A CA 1
ATOM 4788 C C . ASN A 1 576 ? -12.550 -12.927 23.605 1.00 92.12 576 ASN A C 1
ATOM 4790 O O . ASN A 1 576 ? -11.489 -12.542 24.096 1.00 92.12 576 ASN A O 1
ATOM 4794 N N . THR A 1 577 ? -13.449 -12.101 23.071 1.00 89.75 577 THR A N 1
ATOM 4795 C CA . THR A 1 577 ? -13.330 -10.635 23.055 1.00 89.75 577 THR A CA 1
ATOM 4796 C C . THR A 1 577 ? -14.149 -9.929 24.136 1.00 89.75 577 THR A C 1
ATOM 4798 O O . THR A 1 577 ? -14.145 -8.702 24.172 1.00 89.75 577 THR A O 1
ATOM 4801 N N . SER A 1 578 ? -14.822 -10.679 25.012 1.00 86.19 578 SER A N 1
ATOM 4802 C CA . SER A 1 578 ? -15.523 -10.142 26.185 1.00 86.19 578 SER A CA 1
ATOM 4803 C C . SER A 1 578 ? -14.620 -10.029 27.418 1.00 86.19 578 SER A C 1
ATOM 4805 O O . SER A 1 578 ? -13.491 -10.529 27.431 1.00 86.19 578 SER A O 1
ATOM 4807 N N . GLU A 1 579 ? -15.134 -9.368 28.456 1.00 86.88 579 GLU A N 1
ATOM 4808 C CA . GLU A 1 579 ? -14.467 -9.214 29.755 1.00 86.88 579 GLU A CA 1
ATOM 4809 C C . GLU A 1 579 ? -14.688 -10.414 30.700 1.00 86.88 579 GLU A C 1
ATOM 4811 O O . GLU A 1 579 ? -13.973 -10.536 31.694 1.00 86.88 579 GLU A O 1
ATOM 4816 N N . ASP A 1 580 ? -15.617 -11.327 30.377 1.00 85.94 580 ASP A N 1
ATOM 4817 C CA . ASP A 1 580 ? -15.972 -12.493 31.201 1.00 85.94 580 ASP A CA 1
ATOM 4818 C C . ASP A 1 580 ? -15.466 -13.832 30.621 1.00 85.94 580 ASP A C 1
ATOM 4820 O O . ASP A 1 580 ? -15.101 -13.963 29.449 1.00 85.94 580 ASP A O 1
ATOM 4824 N N . LEU A 1 581 ? -15.474 -14.872 31.459 1.00 87.38 581 LEU A N 1
ATOM 4825 C CA . LEU A 1 581 ? -15.160 -16.249 31.075 1.00 87.38 581 LEU A CA 1
ATOM 4826 C C . LEU A 1 581 ? -16.274 -16.862 30.207 1.00 87.38 581 LEU A C 1
ATOM 4828 O O . LEU A 1 581 ? -17.439 -16.888 30.602 1.00 87.38 581 LEU A O 1
ATOM 4832 N N . VAL A 1 582 ? -15.897 -17.458 29.075 1.00 88.38 582 VAL A N 1
ATOM 4833 C CA . VAL A 1 582 ? -16.787 -18.316 28.275 1.00 88.38 582 VAL A CA 1
ATOM 4834 C C . VAL A 1 582 ? -16.585 -19.780 28.672 1.00 88.38 582 VAL A C 1
ATOM 4836 O O . VAL A 1 582 ? -15.445 -20.234 28.747 1.00 88.38 582 VAL A O 1
ATOM 4839 N N . GLU A 1 583 ? -17.672 -20.523 28.908 1.00 85.50 583 GLU A N 1
ATOM 4840 C CA . GLU A 1 583 ? -17.667 -21.950 29.277 1.00 85.50 583 GLU A CA 1
ATOM 4841 C C . GLU A 1 583 ? -18.373 -22.826 28.216 1.00 85.50 583 GLU A C 1
ATOM 4843 O O . GLU A 1 583 ? -19.177 -22.337 27.415 1.00 85.50 583 GLU A O 1
ATOM 4848 N N . ASP A 1 584 ? -18.074 -24.132 28.229 1.00 85.88 584 ASP A N 1
ATOM 4849 C CA . ASP A 1 584 ? -18.721 -25.184 27.421 1.00 85.88 584 ASP A CA 1
ATOM 4850 C C . ASP A 1 584 ? -18.776 -24.889 25.907 1.00 85.88 584 ASP A C 1
ATOM 4852 O O . ASP A 1 584 ? -19.766 -25.152 25.219 1.00 85.88 584 ASP A O 1
ATOM 4856 N N . LEU A 1 585 ? -17.683 -24.351 25.363 1.00 91.00 585 LEU A N 1
ATOM 4857 C CA . LEU A 1 585 ? -17.588 -23.947 23.966 1.00 91.00 585 LEU A CA 1
ATOM 4858 C C . LEU A 1 585 ? -17.359 -25.166 23.056 1.00 91.00 585 LEU A C 1
ATOM 4860 O O . LEU A 1 585 ? -16.322 -25.827 23.115 1.00 91.00 585 LEU A O 1
ATOM 4864 N N . ARG A 1 586 ? -18.329 -25.470 22.189 1.00 91.75 586 ARG A N 1
ATOM 4865 C CA . ARG A 1 586 ? -18.286 -26.584 21.227 1.00 91.75 586 ARG A CA 1
ATOM 4866 C C . ARG A 1 586 ? -18.260 -26.063 19.796 1.00 91.75 586 ARG A C 1
ATOM 4868 O O . ARG A 1 586 ? -18.955 -25.106 19.470 1.00 91.75 586 ARG A O 1
ATOM 4875 N N . ILE A 1 587 ? -17.479 -26.706 18.932 1.00 92.94 587 ILE A N 1
ATOM 4876 C CA . ILE A 1 587 ? -17.254 -26.287 17.543 1.00 92.94 587 ILE A CA 1
ATOM 4877 C C . ILE A 1 587 ? -17.383 -27.497 16.630 1.00 92.94 587 ILE A C 1
ATOM 4879 O O . ILE A 1 587 ? -16.567 -28.409 16.713 1.00 92.94 587 ILE A O 1
ATOM 4883 N N . ALA A 1 588 ? -18.355 -27.488 15.726 1.00 91.56 588 ALA A N 1
ATOM 4884 C CA . ALA A 1 588 ? -18.468 -28.463 14.652 1.00 91.56 588 ALA A CA 1
ATOM 4885 C C . ALA A 1 588 ? -17.925 -27.874 13.342 1.00 91.56 588 ALA A C 1
ATOM 4887 O O . ALA A 1 588 ? -18.426 -26.865 12.845 1.00 91.56 588 ALA A O 1
ATOM 4888 N N . LYS A 1 589 ? -16.919 -28.530 12.760 1.00 92.50 589 LYS A N 1
ATOM 4889 C CA . LYS A 1 589 ? -16.449 -28.304 11.391 1.00 92.50 589 LYS A CA 1
ATOM 4890 C C . LYS A 1 589 ? -16.932 -29.468 10.529 1.00 92.50 589 LYS A C 1
ATOM 4892 O O . LYS A 1 589 ? -16.513 -30.604 10.742 1.00 92.50 589 LYS A O 1
ATOM 4897 N N . GLN A 1 590 ? -17.805 -29.187 9.573 1.00 90.19 590 GLN A N 1
ATOM 4898 C CA . GLN A 1 590 ? -18.410 -30.179 8.684 1.00 90.19 590 GLN A CA 1
ATOM 4899 C C . GLN A 1 590 ? -17.760 -30.103 7.300 1.00 90.19 590 GLN A C 1
ATOM 4901 O O . GLN A 1 590 ? -17.516 -29.007 6.806 1.00 90.19 590 GLN A O 1
ATOM 4906 N N . PHE A 1 591 ? -17.468 -31.249 6.684 1.00 90.44 591 PHE A N 1
ATOM 4907 C CA . PHE A 1 591 ? -16.895 -31.360 5.338 1.00 90.44 591 PHE A CA 1
ATOM 4908 C C . PHE A 1 591 ? -17.809 -32.196 4.426 1.00 90.44 591 PHE A C 1
ATOM 4910 O O . PHE A 1 591 ? -18.617 -32.989 4.912 1.00 90.44 591 PHE A O 1
ATOM 4917 N N . SER A 1 592 ? -17.669 -32.046 3.106 1.00 87.50 592 SER A N 1
ATOM 4918 C CA . SER A 1 592 ? -18.327 -32.922 2.127 1.00 87.50 592 SER A CA 1
ATOM 4919 C C . SER A 1 592 ? -17.642 -34.297 2.034 1.00 87.50 592 SER A C 1
ATOM 4921 O O . SER A 1 592 ? -16.514 -34.489 2.493 1.00 87.50 592 SER A O 1
ATOM 4923 N N . GLU A 1 593 ? -18.306 -35.275 1.408 1.00 85.25 593 GLU A N 1
ATOM 4924 C CA . GLU A 1 593 ? -17.816 -36.665 1.304 1.00 85.25 593 GLU A CA 1
ATOM 4925 C C . GLU A 1 593 ? -16.536 -36.834 0.454 1.00 85.25 593 GLU A C 1
ATOM 4927 O O . GLU A 1 593 ? -15.927 -37.910 0.428 1.00 85.25 593 GLU A O 1
ATOM 4932 N N . GLU A 1 594 ? -16.104 -35.789 -0.256 1.00 86.44 594 GLU A N 1
ATOM 4933 C CA . GLU A 1 594 ? -14.867 -35.807 -1.043 1.00 86.44 594 GLU A CA 1
ATOM 4934 C C . GLU A 1 594 ? -13.604 -35.720 -0.170 1.00 86.44 594 GLU A C 1
ATOM 4936 O O . GLU A 1 594 ? -12.537 -36.167 -0.605 1.00 86.44 594 GLU A O 1
ATOM 4941 N N . PHE A 1 595 ? -13.723 -35.185 1.051 1.00 91.19 595 PHE A N 1
ATOM 4942 C CA . PHE A 1 595 ? -12.623 -35.001 1.999 1.00 91.19 595 PHE A CA 1
ATOM 4943 C C . PHE A 1 595 ? -12.290 -36.285 2.767 1.00 91.19 595 PHE A C 1
ATOM 4945 O O . PHE A 1 595 ? -13.167 -37.064 3.150 1.00 91.19 595 PHE A O 1
ATOM 4952 N N . ARG A 1 596 ? -10.994 -36.522 2.994 1.00 90.25 596 ARG A N 1
ATOM 4953 C CA . ARG A 1 596 ? -10.453 -37.762 3.575 1.00 90.25 596 ARG A CA 1
ATOM 4954 C C . ARG A 1 596 ? -9.284 -37.483 4.522 1.00 90.25 596 ARG A C 1
ATOM 4956 O O . ARG A 1 596 ? -8.872 -36.341 4.721 1.00 90.25 596 ARG A O 1
ATOM 4963 N N . ASP A 1 597 ? -8.775 -38.548 5.138 1.00 89.00 597 ASP A N 1
ATOM 4964 C CA . ASP A 1 597 ? -7.530 -38.572 5.921 1.00 89.00 597 ASP A CA 1
ATOM 4965 C C . ASP A 1 597 ? -7.430 -37.515 7.038 1.00 89.00 597 ASP A C 1
ATOM 4967 O O . ASP A 1 597 ? -6.354 -36.970 7.302 1.00 89.00 597 ASP A O 1
ATOM 4971 N N . PHE A 1 598 ? -8.555 -37.234 7.706 1.00 90.31 598 PHE A N 1
ATOM 4972 C CA . PHE A 1 598 ? -8.640 -36.243 8.778 1.00 90.31 598 PHE A CA 1
ATOM 4973 C C . PHE A 1 598 ? -7.667 -36.531 9.929 1.00 90.31 598 PHE A C 1
ATOM 4975 O O . PHE A 1 598 ? -7.665 -37.611 10.521 1.00 90.31 598 PHE A O 1
ATOM 4982 N N . LYS A 1 599 ? -6.876 -35.518 10.284 1.00 90.25 599 LYS A N 1
ATOM 4983 C CA . LYS A 1 599 ? -6.046 -35.450 11.494 1.00 90.25 599 LYS A CA 1
ATOM 4984 C C . LYS A 1 599 ? -6.205 -34.064 12.101 1.00 90.25 599 LYS A C 1
ATOM 4986 O O . LYS A 1 599 ? -6.419 -33.107 11.363 1.00 90.25 599 LYS A O 1
ATOM 4991 N N . TYR A 1 600 ? -6.060 -33.929 13.411 1.00 90.56 600 TYR A N 1
ATOM 4992 C CA . TYR A 1 600 ? -6.163 -32.635 14.083 1.00 90.56 600 TYR A CA 1
ATOM 4993 C C . TYR A 1 600 ? -5.042 -32.442 15.107 1.00 90.56 600 TYR A C 1
ATOM 4995 O O . TYR A 1 600 ? -4.412 -33.409 15.532 1.00 90.56 600 TYR A O 1
ATOM 5003 N N . ASP A 1 601 ? -4.798 -31.187 15.470 1.00 88.69 601 ASP A N 1
ATOM 5004 C CA . ASP A 1 601 ? -3.835 -30.767 16.487 1.00 88.69 601 ASP A CA 1
ATOM 5005 C C . ASP A 1 601 ? -4.358 -29.499 17.189 1.00 88.69 601 ASP A C 1
ATOM 5007 O O . ASP A 1 601 ? -4.827 -28.566 16.532 1.00 88.69 601 ASP A O 1
ATOM 5011 N N . SER A 1 602 ? -4.344 -29.481 18.521 1.00 84.75 602 SER A N 1
ATOM 5012 C CA . SER A 1 602 ? -4.716 -28.326 19.347 1.00 84.75 602 SER A CA 1
ATOM 5013 C C . SER A 1 602 ? -4.278 -28.537 20.795 1.00 84.75 602 SER A C 1
ATOM 5015 O O . SER A 1 602 ? -4.367 -29.644 21.324 1.00 84.75 602 SER A O 1
ATOM 5017 N N . SER A 1 603 ? -3.870 -27.458 21.463 1.00 78.06 603 SER A N 1
ATOM 5018 C CA . SER A 1 603 ? -3.558 -27.433 22.898 1.00 78.06 603 SER A CA 1
ATOM 5019 C C . SER A 1 603 ? -4.722 -26.966 23.783 1.00 78.06 603 SER A C 1
ATOM 5021 O O . SER A 1 603 ? -4.598 -27.000 25.006 1.00 78.06 603 SER A O 1
ATOM 5023 N N . SER A 1 604 ? -5.833 -26.508 23.193 1.00 80.56 604 SER A N 1
ATOM 5024 C CA . SER A 1 604 ? -6.975 -25.910 23.913 1.00 80.56 604 SER A CA 1
ATOM 5025 C C . SER A 1 604 ? -8.226 -26.794 23.941 1.00 80.56 604 SER A C 1
ATOM 5027 O O . SER A 1 604 ? -9.184 -26.478 24.643 1.00 80.56 604 SER A O 1
ATOM 5029 N N . VAL A 1 605 ? -8.235 -27.881 23.170 1.00 84.56 605 VAL A N 1
ATOM 5030 C CA . VAL A 1 605 ? -9.367 -28.806 23.042 1.00 84.56 605 VAL A CA 1
ATOM 5031 C C . VAL A 1 605 ? -9.317 -29.867 24.140 1.00 84.56 605 VAL A C 1
ATOM 5033 O O . VAL A 1 605 ? -8.271 -30.467 24.378 1.00 84.56 605 VAL A O 1
ATOM 5036 N N . SER A 1 606 ? -10.455 -30.115 24.790 1.00 79.81 606 SER A N 1
ATOM 5037 C CA . SER A 1 606 ? -10.609 -31.140 25.827 1.00 79.81 606 SER A CA 1
ATOM 5038 C C . SER A 1 606 ? -11.085 -32.491 25.289 1.00 79.81 606 SER A C 1
ATOM 5040 O O . SER A 1 606 ? -10.679 -33.519 25.826 1.00 79.81 606 SER A O 1
ATOM 5042 N N . ASP A 1 607 ? -11.912 -32.500 24.239 1.00 85.44 607 ASP A N 1
ATOM 5043 C CA . ASP A 1 607 ? -12.446 -33.718 23.613 1.00 85.44 607 ASP A CA 1
ATOM 5044 C C . ASP A 1 607 ? -12.804 -33.491 22.130 1.00 85.44 607 ASP A C 1
ATOM 5046 O O . ASP A 1 607 ? -13.093 -32.357 21.726 1.00 85.44 607 ASP A O 1
ATOM 5050 N N . VAL A 1 608 ? -12.793 -34.560 21.322 1.00 86.94 608 VAL A N 1
ATOM 5051 C CA . VAL A 1 608 ? -13.111 -34.533 19.882 1.00 86.94 608 VAL A CA 1
ATOM 5052 C C . VAL A 1 608 ? -13.982 -35.718 19.472 1.00 86.94 608 VAL A C 1
ATOM 5054 O O . VAL A 1 608 ? -13.551 -36.869 19.505 1.00 86.94 608 VAL A O 1
ATOM 5057 N N . GLU A 1 609 ? -15.178 -35.424 18.968 1.00 86.94 609 GLU A N 1
ATOM 5058 C CA . GLU A 1 609 ? -16.068 -36.407 18.348 1.00 86.94 609 GLU A CA 1
ATOM 5059 C C . GLU A 1 609 ? -15.945 -36.340 16.814 1.00 86.94 609 GLU A C 1
ATOM 5061 O O . GLU A 1 609 ? -15.941 -35.257 16.225 1.00 86.94 609 GLU A O 1
ATOM 5066 N N . ILE A 1 610 ? -15.873 -37.494 16.141 1.00 82.38 610 ILE A N 1
ATOM 5067 C CA . ILE A 1 610 ? -15.816 -37.583 14.671 1.00 82.38 610 ILE A CA 1
ATOM 5068 C C . ILE A 1 610 ? -17.069 -38.299 14.168 1.00 82.38 610 ILE A C 1
ATOM 5070 O O . ILE A 1 610 ? -17.271 -39.480 14.452 1.00 82.38 610 ILE A O 1
ATOM 5074 N N . GLN A 1 611 ? -17.901 -37.601 13.394 1.00 79.12 611 GLN A N 1
ATOM 5075 C CA . GLN A 1 611 ? -19.191 -38.106 12.917 1.00 79.12 611 GLN A CA 1
ATOM 5076 C C . GLN A 1 611 ? -19.368 -37.824 11.416 1.00 79.12 611 GLN A C 1
ATOM 5078 O O . GLN A 1 611 ? -19.524 -36.674 11.023 1.00 79.12 611 GLN A O 1
ATOM 5083 N N . LYS A 1 612 ? -19.359 -38.862 10.562 1.00 69.69 612 LYS A N 1
ATOM 5084 C CA . LYS A 1 612 ? -19.691 -38.788 9.113 1.00 69.69 612 LYS A CA 1
ATOM 5085 C C . LYS A 1 612 ? -19.100 -37.571 8.356 1.00 69.69 612 LYS A C 1
ATOM 5087 O O . LYS A 1 612 ? -19.827 -36.847 7.687 1.00 69.69 612 LYS A O 1
ATOM 5092 N N . GLY A 1 613 ? -17.794 -37.322 8.476 1.00 75.44 613 GLY A N 1
ATOM 5093 C CA . GLY A 1 613 ? -17.140 -36.174 7.817 1.00 75.44 613 GLY A CA 1
ATOM 5094 C C . GLY A 1 613 ? -17.256 -34.840 8.569 1.00 75.44 613 GLY A C 1
ATOM 5095 O O . GLY A 1 613 ? -16.804 -33.817 8.069 1.00 75.44 613 GLY A O 1
ATOM 5096 N N . SER A 1 614 ? -17.811 -34.840 9.783 1.00 87.44 614 SER A N 1
ATOM 5097 C CA . SER A 1 614 ? -17.786 -33.709 10.716 1.00 87.44 614 SER A CA 1
ATOM 5098 C C . SER A 1 614 ? -16.837 -33.979 11.884 1.00 87.44 614 SER A C 1
ATOM 5100 O O . SER A 1 614 ? -16.792 -35.092 12.413 1.00 87.44 614 SER A O 1
ATOM 5102 N N . LEU A 1 615 ? -16.100 -32.948 12.293 1.00 91.44 615 LEU A N 1
ATOM 5103 C CA . LEU A 1 615 ? -15.228 -32.927 13.467 1.00 91.44 615 LEU A CA 1
ATOM 5104 C C . LEU A 1 615 ? -15.836 -31.978 14.504 1.00 91.44 615 LEU A C 1
ATOM 5106 O O . LEU A 1 615 ? -16.015 -30.796 14.210 1.00 91.44 615 LEU A O 1
ATOM 5110 N N . ILE A 1 616 ? -16.160 -32.484 15.693 1.00 92.25 616 ILE A N 1
ATOM 5111 C CA . ILE A 1 616 ? -16.768 -31.710 16.780 1.00 92.25 616 ILE A CA 1
ATOM 5112 C C . ILE A 1 616 ? -15.765 -31.603 17.927 1.00 92.25 616 ILE A C 1
ATOM 5114 O O . ILE A 1 616 ? -15.499 -32.578 18.623 1.00 92.25 616 ILE A O 1
ATOM 5118 N N . PHE A 1 617 ? -15.218 -30.411 18.129 1.00 92.62 617 PHE A N 1
ATOM 5119 C CA . PHE A 1 617 ? -14.255 -30.088 19.177 1.00 92.62 617 PHE A CA 1
ATOM 5120 C C . PHE A 1 617 ? -14.977 -29.494 20.388 1.00 92.62 617 PHE A C 1
ATOM 5122 O O . PHE A 1 617 ? -15.865 -28.658 20.225 1.00 92.62 617 PHE A O 1
ATOM 5129 N N . SER A 1 618 ? -14.584 -29.886 21.599 1.00 91.75 618 SER A N 1
ATOM 5130 C CA . SER A 1 618 ? -15.043 -29.260 22.848 1.00 91.75 618 SER A CA 1
ATOM 5131 C C . SER A 1 618 ? -13.888 -28.513 23.525 1.00 91.75 618 SER A C 1
ATOM 5133 O O . SER A 1 618 ? -12.761 -29.004 23.555 1.00 91.75 618 SER A O 1
ATOM 5135 N N . ILE A 1 619 ? -14.164 -27.321 24.053 1.00 91.38 619 ILE A N 1
ATOM 5136 C CA . ILE A 1 619 ? -13.245 -26.459 24.804 1.00 91.38 619 ILE A CA 1
ATOM 5137 C C . ILE A 1 619 ? -13.954 -26.101 26.114 1.00 91.38 619 ILE A C 1
ATOM 5139 O O . ILE A 1 619 ? -14.993 -25.445 26.101 1.00 91.38 619 ILE A O 1
ATOM 5143 N N . ASN A 1 620 ? -13.406 -26.546 27.248 1.00 87.81 620 ASN A N 1
ATOM 5144 C CA . ASN A 1 620 ? -14.077 -26.420 28.551 1.00 87.81 620 ASN A CA 1
ATOM 5145 C C . ASN A 1 620 ? -14.329 -24.956 28.946 1.00 87.81 620 ASN A C 1
ATOM 5147 O O . ASN A 1 620 ? -15.407 -24.626 29.433 1.00 87.81 620 ASN A O 1
ATOM 5151 N N . SER A 1 621 ? -13.336 -24.086 28.745 1.00 88.94 621 SER A N 1
ATOM 5152 C CA . SER A 1 621 ? -13.477 -22.648 28.959 1.00 88.94 621 SER A CA 1
ATOM 5153 C C . SER A 1 621 ? -12.435 -21.836 28.183 1.00 88.94 621 SER A C 1
ATOM 5155 O O . SER A 1 621 ? -11.388 -22.356 27.789 1.00 88.94 621 SER A O 1
ATOM 5157 N N . LEU A 1 622 ? -12.729 -20.553 27.954 1.00 90.75 622 LEU A N 1
ATOM 5158 C CA . LEU A 1 622 ? -11.852 -19.597 27.280 1.00 90.75 622 LEU A CA 1
ATOM 5159 C C . LEU A 1 622 ? -11.869 -18.251 28.021 1.00 90.75 622 LEU A C 1
ATOM 5161 O O . LEU A 1 622 ? -12.847 -17.506 27.969 1.00 90.75 622 LEU A O 1
ATOM 5165 N N . GLU A 1 623 ? -10.777 -17.961 28.728 1.00 91.38 623 GLU A N 1
ATOM 5166 C CA . GLU A 1 623 ? -10.576 -16.737 29.522 1.00 91.38 623 GLU A CA 1
ATOM 5167 C C . GLU A 1 623 ? -10.628 -15.448 28.665 1.00 91.38 623 GLU A C 1
ATOM 5169 O O . GLU A 1 623 ? -10.300 -15.499 27.471 1.00 91.38 623 GLU A O 1
ATOM 5174 N N . PRO A 1 624 ? -10.957 -14.283 29.259 1.00 92.31 624 PRO A N 1
ATOM 5175 C CA . PRO A 1 624 ? -10.963 -12.982 28.582 1.00 92.31 624 PRO A CA 1
ATOM 5176 C C . PRO A 1 624 ? -9.684 -12.699 27.781 1.00 92.31 624 PRO A C 1
ATOM 5178 O O . PRO A 1 624 ? -8.558 -12.877 28.264 1.00 92.31 624 PRO A O 1
ATOM 5181 N N . GLY A 1 625 ? -9.845 -12.269 26.528 1.00 89.88 625 GLY A N 1
ATOM 5182 C CA . GLY A 1 625 ? -8.743 -11.948 25.614 1.00 89.88 625 GLY A CA 1
ATOM 5183 C C . GLY A 1 625 ? -7.871 -13.138 25.183 1.00 89.88 625 GLY A C 1
ATOM 5184 O O . GLY A 1 625 ? -6.834 -12.930 24.545 1.00 89.88 625 GLY A O 1
ATOM 5185 N N . LYS A 1 626 ? -8.221 -14.386 25.533 1.00 91.75 626 LYS A N 1
ATOM 5186 C CA . LYS A 1 626 ? -7.479 -15.576 25.085 1.00 91.75 626 LYS A CA 1
ATOM 5187 C C . LYS A 1 626 ? -7.957 -16.077 23.730 1.00 91.75 626 LYS A C 1
ATOM 5189 O O . LYS A 1 626 ? -9.104 -15.887 23.326 1.00 91.75 626 LYS A O 1
ATOM 5194 N N . LYS A 1 627 ? -7.035 -16.760 23.046 1.00 90.69 627 LYS A N 1
ATOM 5195 C CA . LYS A 1 627 ? -7.249 -17.387 21.743 1.00 90.69 627 LYS A CA 1
ATOM 5196 C C . LYS A 1 627 ? -6.972 -18.884 21.828 1.00 90.69 627 LYS A C 1
ATOM 5198 O O . LYS A 1 627 ? -5.957 -19.278 22.400 1.00 90.69 627 LYS A O 1
ATOM 5203 N N . ALA A 1 628 ? -7.840 -19.681 21.222 1.00 90.94 628 ALA A N 1
ATOM 5204 C CA . ALA A 1 628 ? -7.619 -21.088 20.921 1.00 90.94 628 ALA A CA 1
ATOM 5205 C C . ALA A 1 628 ? -7.339 -21.245 19.416 1.00 90.94 628 ALA A C 1
ATOM 5207 O O . ALA A 1 628 ? -7.992 -20.596 18.597 1.00 90.94 628 ALA A O 1
ATOM 5208 N N . GLU A 1 629 ? -6.391 -22.109 19.048 1.00 92.75 629 GLU A N 1
ATOM 5209 C CA . GLU A 1 629 ? -6.183 -22.550 17.661 1.00 92.75 629 GLU A CA 1
ATOM 5210 C C . GLU A 1 629 ? -6.484 -24.050 17.560 1.00 92.75 629 GLU A C 1
ATOM 5212 O O . GLU A 1 629 ? -6.011 -24.853 18.370 1.00 92.75 629 GLU A O 1
ATOM 5217 N N . ILE A 1 630 ? -7.266 -24.425 16.551 1.00 93.50 630 ILE A N 1
ATOM 5218 C CA . ILE A 1 630 ? -7.528 -25.808 16.162 1.00 93.50 630 ILE A CA 1
ATOM 5219 C C . ILE A 1 630 ? -7.008 -25.990 14.743 1.00 93.50 630 ILE A C 1
ATOM 5221 O O . ILE A 1 630 ? -7.477 -25.344 13.805 1.00 93.50 630 ILE A O 1
ATOM 5225 N N . ILE A 1 631 ? -6.043 -26.885 14.580 1.00 93.69 631 ILE A N 1
ATOM 5226 C CA . ILE A 1 631 ? -5.484 -27.240 13.284 1.00 93.69 631 ILE A CA 1
ATOM 5227 C C . ILE A 1 631 ? -6.137 -28.536 12.808 1.00 93.69 631 ILE A C 1
ATOM 5229 O O . ILE A 1 631 ? -6.163 -29.519 13.544 1.00 93.69 631 ILE A O 1
ATOM 5233 N N . VAL A 1 632 ? -6.608 -28.566 11.561 1.00 93.44 632 VAL A N 1
ATOM 5234 C CA . VAL A 1 632 ? -7.112 -29.781 10.901 1.00 93.44 632 VAL A CA 1
ATOM 5235 C C . VAL A 1 632 ? -6.359 -30.011 9.595 1.00 93.44 632 VAL A C 1
ATOM 5237 O O . VAL A 1 632 ? -6.288 -29.134 8.737 1.00 93.44 632 VAL A O 1
ATOM 5240 N N . TYR A 1 633 ? -5.813 -31.209 9.431 1.00 94.12 633 TYR A N 1
ATOM 5241 C CA . TYR A 1 633 ? -5.220 -31.697 8.192 1.00 94.12 633 TYR A CA 1
ATOM 5242 C C . TYR A 1 633 ? -6.183 -32.671 7.511 1.00 94.12 633 TYR A C 1
ATOM 5244 O O . TYR A 1 633 ? -6.762 -33.529 8.174 1.00 94.12 633 TYR A O 1
ATOM 5252 N N . THR A 1 634 ? -6.347 -32.554 6.195 1.00 94.31 634 THR A N 1
ATOM 5253 C CA . THR A 1 634 ? -7.222 -33.421 5.386 1.00 94.31 634 THR A CA 1
ATOM 5254 C C . THR A 1 634 ? -6.731 -33.470 3.935 1.00 94.31 634 THR A C 1
ATOM 5256 O O . THR A 1 634 ? -5.942 -32.619 3.512 1.00 94.31 634 THR A O 1
ATOM 5259 N N . SER A 1 635 ? -7.152 -34.483 3.181 1.00 94.12 635 SER A N 1
ATOM 5260 C CA . SER A 1 635 ? -6.879 -34.653 1.753 1.00 94.12 635 SER A CA 1
ATOM 5261 C C . SER A 1 635 ? -8.174 -34.568 0.931 1.00 94.12 635 SER A C 1
ATOM 5263 O O . SER A 1 635 ? -9.247 -34.942 1.404 1.00 94.12 635 SER A O 1
ATOM 5265 N N . ILE A 1 636 ? -8.089 -34.085 -0.310 1.00 94.44 636 ILE A N 1
ATOM 5266 C CA . ILE A 1 636 ? -9.193 -34.114 -1.283 1.00 94.44 636 ILE A CA 1
ATOM 5267 C C . ILE A 1 636 ? -8.659 -34.335 -2.703 1.00 94.44 636 ILE A C 1
ATOM 5269 O O . ILE A 1 636 ? -7.638 -33.766 -3.087 1.00 94.44 636 ILE A O 1
ATOM 5273 N N . SER A 1 637 ? -9.373 -35.126 -3.507 1.00 93.69 637 SER A N 1
ATOM 5274 C CA . SER A 1 637 ? -9.032 -35.375 -4.916 1.00 93.69 637 SER A CA 1
ATOM 5275 C C . SER A 1 637 ? -10.226 -35.061 -5.827 1.00 93.69 637 SER A C 1
ATOM 5277 O O . SER A 1 637 ? -11.052 -35.950 -6.062 1.00 93.69 637 SER A O 1
ATOM 5279 N N . PRO A 1 638 ? -10.352 -33.818 -6.338 1.00 92.31 638 PRO A N 1
ATOM 5280 C CA . PRO A 1 638 ? -11.481 -33.399 -7.167 1.00 92.31 638 PRO A CA 1
ATOM 5281 C C . PRO A 1 638 ? -11.608 -34.243 -8.437 1.00 92.31 638 PRO A C 1
ATOM 5283 O O . PRO A 1 638 ? -10.687 -34.291 -9.255 1.00 92.31 638 PRO A O 1
ATOM 5286 N N . LYS A 1 639 ? -12.765 -34.892 -8.615 1.00 89.56 639 LYS A N 1
ATOM 5287 C CA . LYS A 1 639 ? -13.085 -35.681 -9.822 1.00 89.56 639 LYS A CA 1
ATOM 5288 C C . LYS A 1 639 ? -13.922 -34.926 -10.851 1.00 89.56 639 LYS A C 1
ATOM 5290 O O . LYS A 1 639 ? -13.917 -35.293 -12.022 1.00 89.56 639 LYS A O 1
ATOM 5295 N N . ASN A 1 640 ? -14.591 -33.858 -10.422 1.00 88.00 640 ASN A N 1
ATOM 5296 C CA . ASN A 1 640 ? -15.409 -32.983 -11.255 1.00 88.00 640 ASN A CA 1
ATOM 5297 C C . ASN A 1 640 ? -14.812 -31.567 -11.262 1.00 88.00 640 ASN A C 1
ATOM 5299 O O . ASN A 1 640 ? -14.195 -31.140 -10.288 1.00 88.00 640 ASN A O 1
ATOM 5303 N N . ARG A 1 641 ? -15.016 -30.828 -12.357 1.00 87.88 641 ARG A N 1
ATOM 5304 C CA . ARG A 1 641 ? -14.593 -29.424 -12.507 1.00 87.88 641 ARG A CA 1
ATOM 5305 C C . ARG A 1 641 ? -15.688 -28.494 -11.985 1.00 87.88 641 ARG A C 1
ATOM 5307 O O . ARG A 1 641 ? -16.360 -27.813 -12.751 1.00 87.88 641 ARG A O 1
ATOM 5314 N N . GLN A 1 642 ? -15.928 -28.554 -10.682 1.00 88.06 642 GLN A N 1
ATOM 5315 C CA . GLN A 1 642 ? -16.946 -27.772 -9.982 1.00 88.06 642 GLN A CA 1
ATOM 5316 C C . GLN A 1 642 ? -16.337 -27.172 -8.715 1.00 88.06 642 GLN A C 1
ATOM 5318 O O . GLN A 1 642 ? -15.373 -27.712 -8.178 1.00 88.06 642 GLN A O 1
ATOM 5323 N N . MET A 1 643 ? -16.882 -26.044 -8.259 1.00 88.75 643 MET A N 1
ATOM 5324 C CA . MET A 1 643 ? -16.462 -25.431 -6.999 1.00 88.75 643 MET A CA 1
ATOM 5325 C C . MET A 1 643 ? -16.868 -26.333 -5.829 1.00 88.75 643 MET A C 1
ATOM 5327 O O . MET A 1 643 ? -17.996 -26.820 -5.802 1.00 88.75 643 MET A O 1
ATOM 5331 N N . ILE A 1 644 ? -15.963 -26.536 -4.871 1.00 91.19 644 ILE A N 1
ATOM 5332 C CA . ILE A 1 644 ? -16.177 -27.420 -3.713 1.00 91.19 644 ILE A CA 1
ATOM 5333 C C . ILE A 1 644 ? -16.221 -26.569 -2.443 1.00 91.19 644 ILE A C 1
ATOM 5335 O O . ILE A 1 644 ? -15.402 -25.666 -2.280 1.00 91.19 644 ILE A O 1
ATOM 5339 N N . GLY A 1 645 ? -17.164 -26.836 -1.541 1.00 90.69 645 GLY A N 1
ATOM 5340 C CA . GLY A 1 645 ? -17.253 -26.145 -0.254 1.00 90.69 645 GLY A CA 1
ATOM 5341 C C . GLY A 1 645 ? -16.000 -26.343 0.608 1.00 90.69 645 GLY A C 1
ATOM 5342 O O . GLY A 1 645 ? -15.393 -27.414 0.611 1.00 90.69 645 GLY A O 1
ATOM 5343 N N . THR A 1 646 ? -15.571 -25.315 1.346 1.00 90.75 646 THR A N 1
ATOM 5344 C CA . THR A 1 646 ? -14.457 -25.459 2.301 1.00 90.75 646 THR A CA 1
ATOM 5345 C C . THR A 1 646 ? -14.863 -26.143 3.607 1.00 90.75 646 THR A C 1
ATOM 5347 O O . THR A 1 646 ? -14.004 -26.351 4.468 1.00 90.75 646 THR A O 1
ATOM 5350 N N . GLY A 1 647 ? -16.146 -26.444 3.781 1.00 88.81 647 GLY A N 1
ATOM 5351 C CA . GLY A 1 647 ? -16.785 -26.920 4.994 1.00 88.81 647 GLY A CA 1
ATOM 5352 C C . GLY A 1 647 ? -17.329 -25.780 5.856 1.00 88.81 647 GLY A C 1
ATOM 5353 O O . GLY A 1 647 ? -16.627 -24.793 6.103 1.00 88.81 647 GLY A O 1
ATOM 5354 N N . ASN A 1 648 ? -18.555 -25.910 6.356 1.00 87.75 648 ASN A N 1
ATOM 5355 C CA . ASN A 1 648 ? -19.178 -24.956 7.277 1.00 87.75 648 ASN A CA 1
ATOM 5356 C C . ASN A 1 648 ? -18.650 -25.114 8.713 1.00 87.75 648 ASN A C 1
ATOM 5358 O O . ASN A 1 648 ? -18.259 -26.206 9.134 1.00 87.75 648 ASN A O 1
ATOM 5362 N N . ILE A 1 649 ? -18.662 -24.017 9.478 1.00 91.38 649 ILE A N 1
ATOM 5363 C CA . ILE A 1 649 ? -18.369 -24.028 10.918 1.00 91.38 649 ILE A CA 1
ATOM 5364 C C . ILE A 1 649 ? -19.638 -23.649 11.685 1.00 91.38 649 ILE A C 1
ATOM 5366 O O . ILE A 1 649 ? -20.250 -22.614 11.423 1.00 91.38 649 ILE A O 1
ATOM 5370 N N . GLN A 1 650 ? -20.012 -24.485 12.649 1.00 91.75 650 GLN A N 1
ATOM 5371 C CA . GLN A 1 650 ? -21.010 -24.192 13.675 1.00 91.75 650 GLN A CA 1
ATOM 5372 C C . GLN A 1 650 ? -20.284 -24.122 15.024 1.00 91.75 650 GLN A C 1
ATOM 5374 O O . GLN A 1 650 ? -19.432 -24.961 15.309 1.00 91.75 650 GLN A O 1
ATOM 5379 N N . LEU A 1 651 ? -20.600 -23.140 15.859 1.00 92.06 651 LEU A N 1
ATOM 5380 C CA . LEU A 1 651 ? -20.060 -22.987 17.208 1.00 92.06 651 LEU A CA 1
ATOM 5381 C C . LEU A 1 651 ? -21.224 -22.742 18.176 1.00 92.06 651 LEU A C 1
ATOM 5383 O O . LEU A 1 651 ? -22.197 -22.093 17.810 1.00 92.06 651 LEU A O 1
ATOM 5387 N N . SER A 1 652 ? -21.152 -23.279 19.390 1.00 91.81 652 SER A N 1
ATOM 5388 C CA . SER A 1 652 ? -22.157 -23.071 20.439 1.00 91.81 652 SER A CA 1
ATOM 5389 C C . SER A 1 652 ? -21.461 -22.966 21.794 1.00 91.81 652 SER A C 1
ATOM 5391 O O . SER A 1 652 ? -20.527 -23.727 22.045 1.00 91.81 652 SER A O 1
ATOM 5393 N N . TYR A 1 653 ? -21.857 -22.021 22.646 1.00 90.81 653 TYR A N 1
ATOM 5394 C CA . TYR A 1 653 ? -21.259 -21.827 23.975 1.00 90.81 653 TYR A CA 1
ATOM 5395 C C . TYR A 1 653 ? -22.238 -21.210 24.976 1.00 90.81 653 TYR A C 1
ATOM 5397 O O . TYR A 1 653 ? -23.297 -20.695 24.601 1.00 90.81 653 TYR A O 1
ATOM 5405 N N . ILE A 1 654 ? -21.861 -21.248 26.257 1.00 85.88 654 ILE A N 1
ATOM 5406 C CA . ILE A 1 654 ? -22.637 -20.678 27.358 1.00 85.88 654 ILE A CA 1
ATOM 5407 C C . ILE A 1 654 ? -21.906 -19.451 27.917 1.00 85.88 654 ILE A C 1
ATOM 5409 O O . ILE A 1 654 ? -20.757 -19.530 28.355 1.00 85.88 654 ILE A O 1
ATOM 5413 N N . TYR A 1 655 ? -22.601 -18.314 27.935 1.00 85.25 655 TYR A N 1
ATOM 5414 C CA . TYR A 1 655 ? -22.190 -17.104 28.640 1.00 85.25 655 TYR A CA 1
ATOM 5415 C C . TYR A 1 655 ? -22.906 -17.078 29.996 1.00 85.25 655 TYR A C 1
ATOM 5417 O O . TYR A 1 655 ? -24.131 -16.954 30.088 1.00 85.25 655 TYR A O 1
ATOM 5425 N N . LYS A 1 656 ? -22.148 -17.339 31.059 1.00 75.56 656 LYS A N 1
ATOM 5426 C CA . LYS A 1 656 ? -22.665 -17.735 32.375 1.00 75.56 656 LYS A CA 1
ATOM 5427 C C . LYS A 1 656 ? -22.733 -16.547 33.325 1.00 75.56 656 LYS A C 1
ATOM 5429 O O . LYS A 1 656 ? -21.835 -15.719 33.347 1.00 75.56 656 LYS A O 1
ATOM 5434 N N . ASN A 1 657 ? -23.788 -16.488 34.140 1.00 77.31 657 ASN A N 1
ATOM 5435 C CA . ASN A 1 657 ? -24.106 -15.362 35.031 1.00 77.31 657 ASN A CA 1
ATOM 5436 C C . ASN A 1 657 ? -24.333 -14.018 34.311 1.00 77.31 657 ASN A C 1
ATOM 5438 O O . ASN A 1 657 ? -24.481 -12.994 34.974 1.00 77.31 657 ASN A O 1
ATOM 5442 N N . GLN A 1 658 ? -24.448 -14.038 32.982 1.00 80.50 658 GLN A N 1
ATOM 5443 C CA . GLN A 1 658 ? -24.640 -12.876 32.124 1.00 80.50 658 GLN A CA 1
ATOM 5444 C C . GLN A 1 658 ? -25.721 -13.136 31.069 1.00 80.50 658 GLN A C 1
ATOM 5446 O O . GLN A 1 658 ? -26.167 -14.267 30.866 1.00 80.50 658 GLN A O 1
ATOM 5451 N N . ILE A 1 659 ? -26.147 -12.057 30.424 1.00 86.94 659 ILE A N 1
ATOM 5452 C CA . ILE A 1 659 ? -27.067 -11.999 29.282 1.00 86.94 659 ILE A CA 1
ATOM 5453 C C . ILE A 1 659 ? -26.536 -10.944 28.305 1.00 86.94 659 ILE A C 1
ATOM 5455 O O . ILE A 1 659 ? -25.739 -10.104 28.714 1.00 86.94 659 ILE A O 1
ATOM 5459 N N . MET A 1 660 ? -26.981 -10.955 27.049 1.00 86.31 660 MET A N 1
ATOM 5460 C CA . MET A 1 660 ? -26.530 -9.980 26.049 1.00 86.31 660 MET A CA 1
ATOM 5461 C C . MET A 1 660 ? -27.476 -8.787 25.887 1.00 86.31 660 MET A C 1
ATOM 5463 O O . MET A 1 660 ? -27.030 -7.735 25.451 1.00 86.31 660 MET A O 1
ATOM 5467 N N . SER A 1 661 ? -28.771 -8.908 26.208 1.00 82.00 661 SER A N 1
ATOM 5468 C CA . SER A 1 661 ? -29.749 -7.842 25.904 1.00 82.00 661 SER A CA 1
ATOM 5469 C C . SER A 1 661 ? -29.789 -6.652 26.879 1.00 82.00 661 SER A C 1
ATOM 5471 O O . SER A 1 661 ? -30.784 -5.931 26.906 1.00 82.00 661 SER A O 1
ATOM 5473 N N . ASN A 1 662 ? -28.760 -6.467 27.716 1.00 81.50 662 ASN A N 1
ATOM 5474 C CA . ASN A 1 662 ? -28.691 -5.446 28.780 1.00 81.50 662 ASN A CA 1
ATOM 5475 C C . ASN A 1 662 ? -29.894 -5.408 29.755 1.00 81.50 662 ASN A C 1
ATOM 5477 O O . ASN A 1 662 ? -30.022 -4.470 30.533 1.00 81.50 662 ASN A O 1
ATOM 5481 N N . LEU A 1 663 ? -30.769 -6.422 29.749 1.00 87.06 663 LEU A N 1
ATOM 5482 C CA . LEU A 1 663 ? -32.007 -6.448 30.532 1.00 87.06 663 LEU A CA 1
ATOM 5483 C C . LEU A 1 663 ? -31.725 -6.548 32.040 1.00 87.06 663 LEU A C 1
ATOM 5485 O O . LEU A 1 663 ? -31.514 -7.637 32.596 1.00 87.06 663 LEU A O 1
ATOM 5489 N N . GLU A 1 664 ? -31.723 -5.404 32.715 1.00 86.44 664 GLU A N 1
ATOM 5490 C CA . GLU A 1 664 ? -31.531 -5.326 34.156 1.00 86.44 664 GLU A CA 1
ATOM 5491 C C . GLU A 1 664 ? -32.848 -5.577 34.887 1.00 86.44 664 GLU A C 1
ATOM 5493 O O . GLU A 1 664 ? -33.918 -5.120 34.493 1.00 86.44 664 GLU A O 1
ATOM 5498 N N . ILE A 1 665 ? -32.772 -6.367 35.956 1.00 85.81 665 ILE A N 1
ATOM 5499 C CA . ILE A 1 665 ? -33.914 -6.684 36.809 1.00 85.81 665 ILE A CA 1
ATOM 5500 C C . ILE A 1 665 ? -33.702 -5.897 38.090 1.00 85.81 665 ILE A C 1
ATOM 5502 O O . ILE A 1 665 ? -32.973 -6.350 38.973 1.00 85.81 665 ILE A O 1
ATOM 5506 N N . ASP A 1 666 ? -34.302 -4.711 38.158 1.00 80.88 666 ASP A N 1
ATOM 5507 C CA . ASP A 1 666 ? -34.073 -3.775 39.257 1.00 80.88 666 ASP A CA 1
ATOM 5508 C C . ASP A 1 666 ? -34.617 -4.358 40.562 1.00 80.88 666 ASP A C 1
ATOM 5510 O O . ASP A 1 666 ? -33.895 -4.534 41.548 1.00 80.88 666 ASP A O 1
ATOM 5514 N N . HIS A 1 667 ? -35.911 -4.699 40.566 1.00 81.81 667 HIS A N 1
ATOM 5515 C CA . HIS A 1 667 ? -36.630 -5.115 41.765 1.00 81.81 667 HIS A CA 1
ATOM 5516 C C . HIS A 1 667 ? -37.755 -6.115 41.463 1.00 81.81 667 HIS A C 1
ATOM 5518 O O . HIS A 1 667 ? -38.799 -5.759 40.915 1.00 81.81 667 HIS A O 1
ATOM 5524 N N . LEU A 1 668 ? -37.645 -7.346 41.969 1.00 88.56 668 LEU A N 1
ATOM 5525 C CA . LEU A 1 668 ? -38.836 -8.157 42.231 1.00 88.56 668 LEU A CA 1
ATOM 5526 C C . LEU A 1 668 ? -39.478 -7.703 43.551 1.00 88.56 668 LEU A C 1
ATOM 5528 O O . LEU A 1 668 ? -38.898 -7.866 44.624 1.00 88.56 668 LEU A O 1
ATOM 5532 N N . ARG A 1 669 ? -40.691 -7.152 43.479 1.00 89.69 669 ARG A N 1
ATOM 5533 C CA . ARG A 1 669 ? -41.511 -6.804 44.648 1.00 89.69 669 ARG A CA 1
ATOM 5534 C C . ARG A 1 669 ? -42.588 -7.863 44.832 1.00 89.69 669 ARG A C 1
ATOM 5536 O O . ARG A 1 669 ? -43.194 -8.289 43.856 1.00 89.69 669 ARG A O 1
ATOM 5543 N N . GLY A 1 670 ? -42.868 -8.268 46.063 1.00 91.69 670 GLY A N 1
ATOM 5544 C CA . GLY A 1 670 ? -43.949 -9.210 46.352 1.00 91.69 670 GLY A CA 1
ATOM 5545 C C . GLY A 1 670 ? -44.126 -9.430 47.845 1.00 91.69 670 GLY A C 1
ATOM 5546 O O . GLY A 1 670 ? -43.231 -9.137 48.636 1.00 91.69 670 GLY A O 1
ATOM 5547 N N . TYR A 1 671 ? -45.277 -9.957 48.244 1.00 93.19 671 TYR A N 1
ATOM 5548 C CA . TYR A 1 671 ? -45.612 -10.146 49.653 1.00 93.19 671 TYR A CA 1
ATOM 5549 C C . TYR A 1 671 ? -45.768 -11.627 49.990 1.00 93.19 671 TYR A C 1
ATOM 5551 O O . TYR A 1 671 ? -46.247 -12.417 49.177 1.00 93.19 671 TYR A O 1
ATOM 5559 N N . SER A 1 672 ? -45.389 -11.983 51.215 1.00 93.69 672 SER A N 1
ATOM 5560 C CA . SER A 1 672 ? -45.645 -13.288 51.827 1.00 93.69 672 SER A CA 1
ATOM 5561 C C . SER A 1 672 ? -46.149 -13.091 53.264 1.00 93.69 672 SER A C 1
ATOM 5563 O O . SER A 1 672 ? -46.392 -11.963 53.702 1.00 93.69 672 SER A O 1
ATOM 5565 N N . HIS A 1 673 ? -46.370 -14.173 54.006 1.00 92.94 673 HIS A N 1
ATOM 5566 C CA . HIS A 1 673 ? -47.036 -14.135 55.304 1.00 92.94 673 HIS A CA 1
ATOM 5567 C C . HIS A 1 673 ? -46.210 -13.412 56.388 1.00 92.94 673 HIS A C 1
ATOM 5569 O O . HIS A 1 673 ? -45.279 -13.968 56.968 1.00 92.94 673 HIS A O 1
ATOM 5575 N N . ALA A 1 674 ? -46.596 -12.174 56.702 1.00 92.75 674 ALA A N 1
ATOM 5576 C CA . ALA A 1 674 ? -46.041 -11.367 57.788 1.00 92.75 674 ALA A CA 1
ATOM 5577 C C . ALA A 1 674 ? -47.109 -11.008 58.836 1.00 92.75 674 ALA A C 1
ATOM 5579 O O . ALA A 1 674 ? -48.300 -10.911 58.534 1.00 92.75 674 ALA A O 1
ATOM 5580 N N . MET A 1 675 ? -46.675 -10.779 60.076 1.00 92.25 675 MET A N 1
ATOM 5581 C CA . MET A 1 675 ? -47.512 -10.295 61.176 1.00 92.25 675 MET A CA 1
ATOM 5582 C C . MET A 1 675 ? -47.041 -8.911 61.616 1.00 92.25 675 MET A C 1
ATOM 5584 O O . MET A 1 675 ? -45.875 -8.740 61.955 1.00 92.25 675 MET A O 1
ATOM 5588 N N . HIS A 1 676 ? -47.959 -7.949 61.713 1.00 91.88 676 HIS A N 1
ATOM 5589 C CA . HIS A 1 676 ? -47.701 -6.660 62.355 1.00 91.88 676 HIS A CA 1
ATOM 5590 C C . HIS A 1 676 ? -48.654 -6.422 63.538 1.00 91.88 676 HIS A C 1
ATOM 5592 O O . HIS A 1 676 ? -49.883 -6.439 63.397 1.00 91.88 676 HIS A O 1
ATOM 5598 N N . ALA A 1 677 ? -48.106 -6.135 64.715 1.00 91.25 677 ALA A N 1
ATOM 5599 C CA . ALA A 1 677 ? -48.839 -5.895 65.958 1.00 91.25 677 ALA A CA 1
ATOM 5600 C C . ALA A 1 677 ? -48.447 -4.541 66.567 1.00 91.25 677 ALA A C 1
ATOM 5602 O O . ALA A 1 677 ? -47.316 -4.094 66.406 1.00 91.25 677 ALA A O 1
ATOM 5603 N N . MET A 1 678 ? -49.396 -3.896 67.242 1.00 91.62 678 MET A N 1
ATOM 5604 C CA . MET A 1 678 ? -49.103 -2.801 68.163 1.00 91.62 678 MET A CA 1
ATOM 5605 C C . MET A 1 678 ? -49.006 -3.404 69.559 1.00 91.62 678 MET A C 1
ATOM 5607 O O . MET A 1 678 ? -49.930 -4.094 69.985 1.00 91.62 678 MET A O 1
ATOM 5611 N N . GLN A 1 679 ? -47.893 -3.177 70.247 1.00 91.81 679 GLN A N 1
ATOM 5612 C CA . GLN A 1 679 ? -47.761 -3.469 71.665 1.00 91.81 679 GLN A CA 1
ATOM 5613 C C . GLN A 1 679 ? -48.071 -2.178 72.420 1.00 91.81 679 GLN A C 1
ATOM 5615 O O . GLN A 1 679 ? -47.323 -1.213 72.320 1.00 91.81 679 GLN A O 1
ATOM 5620 N N . ILE A 1 680 ? -49.196 -2.160 73.132 1.00 91.25 680 ILE A N 1
ATOM 5621 C CA . ILE A 1 680 ? -49.699 -1.001 73.874 1.00 91.25 680 ILE A CA 1
ATOM 5622 C C . ILE A 1 680 ? -49.788 -1.418 75.343 1.00 91.25 680 ILE A C 1
ATOM 5624 O O . ILE A 1 680 ? -50.414 -2.430 75.660 1.00 91.25 680 ILE A O 1
ATOM 5628 N N . LYS A 1 681 ? -49.122 -0.685 76.240 1.00 91.06 681 LYS A N 1
ATOM 5629 C CA . LYS A 1 681 ? -49.130 -0.954 77.683 1.00 91.06 681 LYS A CA 1
ATOM 5630 C C . LYS A 1 681 ? -49.213 0.350 78.473 1.00 91.06 681 LYS A C 1
ATOM 5632 O O . LYS A 1 681 ? -48.336 1.203 78.358 1.00 91.06 681 LYS A O 1
ATOM 5637 N N . GLU A 1 682 ? -50.230 0.479 79.319 1.00 89.06 682 GLU A N 1
ATOM 5638 C CA . GLU A 1 682 ? -50.340 1.600 80.257 1.00 89.06 682 GLU A CA 1
ATOM 5639 C C . GLU A 1 682 ? -49.177 1.605 81.270 1.00 89.06 682 GLU A C 1
ATOM 5641 O O . GLU A 1 682 ? -48.643 0.559 81.665 1.00 89.06 682 GLU A O 1
ATOM 5646 N N . LYS A 1 683 ? -48.751 2.796 81.691 1.00 85.75 683 LYS A N 1
ATOM 5647 C CA . LYS A 1 683 ? -47.756 2.976 82.745 1.00 85.75 683 LYS A CA 1
ATOM 5648 C C . LYS A 1 683 ? -48.369 2.734 84.122 1.00 85.75 683 LYS A C 1
ATOM 5650 O O . LYS A 1 683 ? -49.151 3.531 84.620 1.00 85.75 683 LYS A O 1
ATOM 5655 N N . GLU A 1 684 ? -47.857 1.718 84.810 1.00 82.81 684 GLU A N 1
ATOM 5656 C CA . GLU A 1 684 ? -48.182 1.407 86.214 1.00 82.81 684 GLU A CA 1
ATOM 5657 C C . GLU A 1 684 ? -47.963 2.592 87.184 1.00 82.81 684 GLU A C 1
ATOM 5659 O O . GLU A 1 684 ? -48.568 2.635 88.252 1.00 82.81 684 GLU A O 1
ATOM 5664 N N . THR A 1 685 ? -47.111 3.559 86.824 1.00 81.19 685 THR A N 1
ATOM 5665 C CA . THR A 1 685 ? -46.805 4.759 87.620 1.00 81.19 685 THR A CA 1
ATOM 5666 C C . THR A 1 685 ? -47.592 6.009 87.219 1.00 81.19 685 THR A C 1
ATOM 5668 O O . THR A 1 685 ? -47.553 6.995 87.950 1.00 81.19 685 THR A O 1
ATOM 5671 N N . GLU A 1 686 ? -48.241 6.020 86.052 1.00 82.12 686 GLU A N 1
ATOM 5672 C CA . GLU A 1 686 ? -48.867 7.211 85.462 1.00 82.12 686 GLU A CA 1
ATOM 5673 C C . GLU A 1 686 ? -50.127 6.806 84.669 1.00 82.12 686 GLU A C 1
ATOM 5675 O O . GLU A 1 686 ? -50.006 6.450 83.494 1.00 82.12 686 GLU A O 1
ATOM 5680 N N . PRO A 1 687 ? -51.327 6.858 85.281 1.00 81.31 687 PRO A N 1
ATOM 5681 C CA . PRO A 1 687 ? -52.581 6.559 84.590 1.00 81.31 687 PRO A CA 1
ATOM 5682 C C . PRO A 1 687 ? -52.792 7.435 83.350 1.00 81.31 687 PRO A C 1
ATOM 5684 O O . PRO A 1 687 ? -52.335 8.582 83.311 1.00 81.31 687 PRO A O 1
ATOM 5687 N N . ASN A 1 688 ? -53.500 6.904 82.353 1.00 87.31 688 ASN A N 1
ATOM 5688 C CA . ASN A 1 688 ? -53.752 7.535 81.049 1.00 87.31 688 ASN A CA 1
ATOM 5689 C C . ASN A 1 688 ? -52.479 7.808 80.214 1.00 87.31 688 ASN A C 1
ATOM 5691 O O . ASN A 1 688 ? -52.539 8.538 79.222 1.00 87.31 688 ASN A O 1
ATOM 5695 N N . LYS A 1 689 ? -51.315 7.242 80.579 1.00 89.00 689 LYS A N 1
ATOM 5696 C CA . LYS A 1 689 ? -50.099 7.259 79.745 1.00 89.00 689 LYS A CA 1
ATOM 5697 C C . LYS A 1 689 ? -49.750 5.866 79.243 1.00 89.00 689 LYS A C 1
ATOM 5699 O O . LYS A 1 689 ? -49.488 4.947 80.018 1.00 89.00 689 LYS A O 1
ATOM 5704 N N . TRP A 1 690 ? -49.652 5.740 77.929 1.00 91.19 690 TRP A N 1
ATOM 5705 C CA . TRP A 1 690 ? -49.490 4.476 77.224 1.00 91.19 690 TRP A CA 1
ATOM 5706 C C . TRP A 1 690 ? -48.125 4.406 76.551 1.00 91.19 690 TRP A C 1
ATOM 5708 O O . TRP A 1 690 ? -47.814 5.236 75.698 1.00 91.19 690 TRP A O 1
ATOM 5718 N N . ARG A 1 691 ? -47.326 3.390 76.892 1.00 91.88 691 ARG A N 1
ATOM 5719 C CA . ARG A 1 691 ? -46.133 3.018 76.125 1.00 91.88 691 ARG A CA 1
ATOM 5720 C C . ARG A 1 691 ? -46.534 2.143 74.951 1.00 91.88 691 ARG A C 1
ATOM 5722 O O . ARG A 1 691 ? -47.228 1.141 75.126 1.00 91.88 691 ARG A O 1
ATOM 5729 N N . CYS A 1 692 ? -46.097 2.546 73.770 1.00 92.62 692 CYS A N 1
ATOM 5730 C CA . CYS A 1 692 ? -46.499 1.975 72.499 1.00 92.62 692 CYS A CA 1
ATOM 5731 C C . CYS A 1 692 ? -45.258 1.607 71.683 1.00 92.62 692 CYS A C 1
ATOM 5733 O O . CYS A 1 692 ? -44.319 2.393 71.601 1.00 92.62 692 CYS A O 1
ATOM 5735 N N . SER A 1 693 ? -45.256 0.432 71.060 1.00 92.81 693 SER A N 1
ATOM 5736 C CA . SER A 1 693 ? -44.261 0.047 70.055 1.00 92.81 693 SER A CA 1
ATOM 5737 C C . SER A 1 693 ? -44.899 -0.803 68.958 1.00 92.81 693 SER A C 1
ATOM 5739 O O . SER A 1 693 ? -45.953 -1.421 69.148 1.00 92.81 693 SER A O 1
ATOM 5741 N N . LEU A 1 694 ? -44.278 -0.825 67.779 1.00 94.69 694 LEU A N 1
ATOM 5742 C CA . LEU A 1 694 ? -44.703 -1.660 66.665 1.00 94.69 694 LEU A CA 1
ATOM 5743 C C . LEU A 1 694 ? -43.803 -2.893 66.554 1.00 94.69 694 LEU A C 1
ATOM 5745 O O . LEU A 1 694 ? -42.581 -2.785 66.482 1.00 94.69 694 LEU A O 1
ATOM 5749 N N . ILE A 1 695 ? -44.428 -4.066 66.471 1.00 93.44 695 ILE A N 1
ATOM 5750 C CA . ILE A 1 695 ? -43.768 -5.342 66.193 1.00 93.44 695 ILE A CA 1
ATOM 5751 C C . ILE A 1 695 ? -44.101 -5.751 64.760 1.00 93.44 695 ILE A C 1
ATOM 5753 O O . ILE A 1 695 ? -45.278 -5.863 64.413 1.00 93.44 695 ILE A O 1
ATOM 5757 N N . PHE A 1 696 ? -43.086 -6.051 63.955 1.00 95.12 696 PHE A N 1
ATOM 5758 C CA . PHE A 1 696 ? -43.225 -6.725 62.663 1.00 95.12 696 PHE A CA 1
ATOM 5759 C C . PHE A 1 696 ? -42.500 -8.073 62.725 1.00 95.12 696 PHE A C 1
ATOM 5761 O O . PHE A 1 696 ? -41.365 -8.135 63.184 1.00 95.12 696 PHE A O 1
ATOM 5768 N N . LYS A 1 697 ? -43.128 -9.161 62.280 1.00 94.31 697 LYS A N 1
ATOM 5769 C CA . LYS A 1 697 ? -42.541 -10.507 62.265 1.00 94.31 697 LYS A CA 1
ATOM 5770 C C . LYS A 1 697 ? -42.736 -11.160 60.903 1.00 94.31 697 LYS A C 1
ATOM 5772 O O . LYS A 1 697 ? -43.868 -11.263 60.427 1.00 94.31 697 LYS A O 1
ATOM 5777 N N . ASN A 1 698 ? -41.649 -11.661 60.324 1.00 94.75 698 ASN A N 1
ATOM 5778 C CA . ASN A 1 698 ? -41.706 -12.534 59.160 1.00 94.75 698 ASN A CA 1
ATOM 5779 C C . ASN A 1 698 ? -42.210 -13.913 59.620 1.00 94.75 698 ASN A C 1
ATOM 5781 O O . ASN A 1 698 ? -41.518 -14.616 60.352 1.00 94.75 698 ASN A O 1
ATOM 5785 N N . ASN A 1 699 ? -43.436 -14.293 59.257 1.00 93.19 699 ASN A N 1
ATOM 5786 C CA . ASN A 1 699 ? -43.986 -15.614 59.585 1.00 93.19 699 ASN A CA 1
ATOM 5787 C C . ASN A 1 699 ? -43.772 -16.637 58.457 1.00 93.19 699 ASN A C 1
ATOM 5789 O O . ASN A 1 699 ? -44.129 -17.802 58.655 1.00 93.19 699 ASN A O 1
ATOM 5793 N N . SER A 1 700 ? -43.218 -16.219 57.317 1.00 92.19 700 SER A N 1
ATOM 5794 C CA . SER A 1 700 ? -42.990 -17.070 56.152 1.00 92.19 700 SER A CA 1
ATOM 5795 C C . SER A 1 700 ? -41.663 -17.829 56.226 1.00 92.19 700 SER A C 1
ATOM 5797 O O . SER A 1 700 ? -40.824 -17.574 57.093 1.00 92.19 700 SER A O 1
ATOM 5799 N N . GLU A 1 701 ? -41.473 -18.759 55.296 1.00 90.62 701 GLU A N 1
ATOM 5800 C CA . GLU A 1 701 ? -40.209 -19.454 55.035 1.00 90.62 701 GLU A CA 1
ATOM 5801 C C . GLU A 1 701 ? -39.236 -18.684 54.119 1.00 90.62 701 GLU A C 1
ATOM 5803 O O . GLU A 1 701 ? -38.148 -19.187 53.855 1.00 90.62 701 GLU A O 1
ATOM 5808 N N . ILE A 1 702 ? -39.603 -17.494 53.634 1.00 91.56 702 ILE A N 1
ATOM 5809 C CA . ILE A 1 702 ? -38.810 -16.684 52.693 1.00 91.56 702 ILE A CA 1
ATOM 5810 C C . ILE A 1 702 ? -38.219 -15.489 53.454 1.00 91.56 702 ILE A C 1
ATOM 5812 O O . ILE A 1 702 ? -38.909 -14.889 54.277 1.00 91.56 702 ILE A O 1
ATOM 5816 N N . ASP A 1 703 ? -36.963 -15.116 53.194 1.00 90.75 703 ASP A N 1
ATOM 5817 C CA . ASP A 1 703 ? -36.375 -13.895 53.766 1.00 90.75 703 ASP A CA 1
ATOM 5818 C C . ASP A 1 703 ? -37.157 -12.642 53.294 1.00 90.75 703 ASP A C 1
ATOM 5820 O O . ASP A 1 703 ? -37.592 -12.550 52.143 1.00 90.75 703 ASP A O 1
ATOM 5824 N N . MET A 1 704 ? -37.358 -11.666 54.185 1.00 91.69 704 MET A N 1
ATOM 5825 C CA . MET A 1 704 ? -38.099 -10.429 53.895 1.00 91.69 704 MET A CA 1
ATOM 5826 C C . MET A 1 704 ? -37.254 -9.184 54.146 1.00 91.69 704 MET A C 1
ATOM 5828 O O . MET A 1 704 ? -36.489 -9.124 55.102 1.00 91.69 704 MET A O 1
ATOM 5832 N N . GLU A 1 705 ? -37.467 -8.152 53.341 1.00 91.62 705 GLU A N 1
ATOM 5833 C CA . GLU A 1 705 ? -36.921 -6.809 53.513 1.00 91.62 705 GLU A CA 1
ATOM 5834 C C . GLU A 1 705 ? -38.034 -5.862 53.994 1.00 91.62 705 GLU A C 1
ATOM 5836 O O . GLU A 1 705 ? -39.035 -5.664 53.303 1.00 91.62 705 GLU A O 1
ATOM 5841 N N . LEU A 1 706 ? -37.874 -5.266 55.177 1.00 92.19 706 LEU A N 1
ATOM 5842 C CA . LEU A 1 706 ? -38.752 -4.219 55.703 1.00 92.19 706 LEU A CA 1
ATOM 5843 C C . LEU A 1 706 ? -38.195 -2.843 55.296 1.00 92.19 706 LEU A C 1
ATOM 5845 O O . LEU A 1 706 ? -37.067 -2.506 55.653 1.00 92.19 706 LEU A O 1
ATOM 5849 N N . LYS A 1 707 ? -38.975 -2.071 54.529 1.00 90.88 707 LYS A N 1
ATOM 5850 C CA . LYS A 1 707 ? -38.556 -0.822 53.863 1.00 90.88 707 LYS A CA 1
ATOM 5851 C C . LYS A 1 707 ? -38.992 0.433 54.597 1.00 90.88 707 LYS A C 1
ATOM 5853 O O . LYS A 1 707 ? -38.180 1.330 54.787 1.00 90.88 707 LYS A O 1
ATOM 5858 N N . SER A 1 708 ? -40.245 0.501 55.040 1.00 91.62 708 SER A N 1
ATOM 5859 C CA . SER A 1 708 ? -40.731 1.645 55.816 1.00 91.62 708 SER A CA 1
ATOM 5860 C C . SER A 1 708 ? -41.789 1.259 56.848 1.00 91.62 708 SER A C 1
ATOM 5862 O O . SER A 1 708 ? -42.547 0.297 56.673 1.00 91.62 708 SER A O 1
ATOM 5864 N N . ILE A 1 709 ? -41.831 2.015 57.946 1.00 92.44 709 ILE A N 1
ATOM 5865 C CA . ILE A 1 709 ? -42.858 1.941 58.986 1.00 92.44 709 ILE A CA 1
ATOM 5866 C C . ILE A 1 709 ? -43.316 3.363 59.300 1.00 92.44 709 ILE A C 1
ATOM 5868 O O . ILE A 1 709 ? -42.561 4.150 59.865 1.00 92.44 709 ILE A O 1
ATOM 5872 N N . LEU A 1 710 ? -44.581 3.654 59.009 1.00 92.50 710 LEU A N 1
ATOM 5873 C CA . LEU A 1 710 ? -45.261 4.879 59.410 1.00 92.50 710 LEU A CA 1
ATOM 5874 C C . LEU A 1 710 ? -46.386 4.531 60.387 1.00 92.50 710 LEU A C 1
ATOM 5876 O O . LEU A 1 710 ? -47.274 3.741 60.051 1.00 92.50 710 LEU A O 1
ATOM 5880 N N . VAL A 1 711 ? -46.380 5.146 61.570 1.00 92.75 711 VAL A N 1
ATOM 5881 C CA . VAL A 1 711 ? -47.464 5.052 62.558 1.00 92.75 711 VAL A CA 1
ATOM 5882 C C . VAL A 1 711 ? -47.981 6.450 62.878 1.00 92.75 711 VAL A C 1
ATOM 5884 O O . VAL A 1 711 ? -47.228 7.332 63.295 1.00 92.75 711 VAL A O 1
ATOM 5887 N N . LEU A 1 712 ? -49.281 6.633 62.672 1.00 92.25 712 LEU A N 1
ATOM 5888 C CA . LEU A 1 712 ? -50.039 7.851 62.936 1.00 92.25 712 LEU A CA 1
ATOM 5889 C C . LEU A 1 712 ? -51.088 7.583 64.023 1.00 92.25 712 LEU A C 1
ATOM 5891 O O . LEU A 1 712 ? -51.406 6.426 64.317 1.00 92.25 712 LEU A O 1
ATOM 5895 N N . ASP A 1 713 ? -51.671 8.641 64.577 1.00 89.06 713 ASP A N 1
ATOM 5896 C CA . ASP A 1 713 ? -52.910 8.544 65.351 1.00 89.06 713 ASP A CA 1
ATOM 5897 C C . ASP A 1 713 ? -54.094 8.014 64.507 1.00 89.06 713 ASP A C 1
ATOM 5899 O O . ASP A 1 713 ? -53.987 7.694 63.316 1.00 89.06 713 ASP A O 1
ATOM 5903 N N . LYS A 1 714 ? -55.248 7.868 65.161 1.00 87.12 714 LYS A N 1
ATOM 5904 C CA . LYS A 1 714 ? -56.490 7.385 64.550 1.00 87.12 714 LYS A CA 1
ATOM 5905 C C . LYS A 1 714 ? -56.970 8.275 63.399 1.00 87.12 714 LYS A C 1
ATOM 5907 O O . LYS A 1 714 ? -57.532 7.755 62.433 1.00 87.12 714 LYS A O 1
ATOM 5912 N N . ASP A 1 715 ? -56.776 9.583 63.524 1.00 86.69 715 ASP A N 1
ATOM 5913 C CA . ASP A 1 715 ? -57.352 10.596 62.639 1.00 86.69 715 ASP A CA 1
ATOM 5914 C C . ASP A 1 715 ? -56.357 11.054 61.540 1.00 86.69 715 ASP A C 1
ATOM 5916 O O . ASP A 1 715 ? -56.748 11.710 60.577 1.00 86.69 715 ASP A O 1
ATOM 5920 N N . LYS A 1 716 ? -55.118 10.534 61.590 1.00 86.38 716 LYS A N 1
ATOM 5921 C CA . LYS A 1 716 ? -53.975 10.737 60.679 1.00 86.38 716 LYS A CA 1
ATOM 5922 C C . LYS A 1 716 ? -53.355 12.135 60.727 1.00 86.38 716 LYS A C 1
ATOM 5924 O O . LYS A 1 716 ? -52.732 12.555 59.751 1.00 86.38 716 LYS A O 1
ATOM 5929 N N . GLU A 1 717 ? -53.489 12.825 61.854 1.00 84.00 717 GLU A N 1
ATOM 5930 C CA . GLU A 1 717 ? -52.942 14.170 62.066 1.00 84.00 717 GLU A CA 1
ATOM 5931 C C . GLU A 1 717 ? -51.567 14.108 62.747 1.00 84.00 717 GLU A C 1
ATOM 5933 O O . GLU A 1 717 ? -50.595 14.691 62.261 1.00 84.00 717 GLU A O 1
ATOM 5938 N N . THR A 1 718 ? -51.453 13.340 63.833 1.00 86.19 718 THR A N 1
ATOM 5939 C CA . THR A 1 718 ? -50.217 13.169 64.606 1.00 86.19 718 THR A CA 1
ATOM 5940 C C . THR A 1 718 ? -49.414 11.975 64.104 1.00 86.19 718 THR A C 1
ATOM 5942 O O . THR A 1 718 ? -49.942 10.881 63.904 1.00 86.19 718 THR A O 1
ATOM 5945 N N . LYS A 1 719 ? -48.103 12.169 63.946 1.00 90.75 719 LYS A N 1
ATOM 5946 C CA . LYS A 1 719 ? -47.143 11.167 63.474 1.00 90.75 719 LYS A CA 1
ATOM 5947 C C . LYS A 1 719 ? -46.243 10.730 64.630 1.00 90.75 719 LYS A C 1
ATOM 5949 O O . LYS A 1 719 ? -45.496 11.547 65.158 1.00 90.75 719 LYS A O 1
ATOM 5954 N N . TYR A 1 720 ? -46.337 9.460 65.025 1.00 90.19 720 TYR A N 1
ATOM 5955 C CA . TYR A 1 720 ? -45.631 8.909 66.191 1.00 90.19 720 TYR A CA 1
ATOM 5956 C C . TYR A 1 720 ? -44.374 8.124 65.833 1.00 90.19 720 TYR A C 1
ATOM 5958 O O . TYR A 1 720 ? -43.398 8.166 66.573 1.00 90.19 720 TYR A O 1
ATOM 5966 N N . LEU A 1 721 ? -44.397 7.407 64.708 1.00 90.81 721 LEU A N 1
ATOM 5967 C CA . LEU A 1 721 ? -43.255 6.637 64.233 1.00 90.81 721 LEU A CA 1
ATOM 5968 C C . LEU A 1 721 ? -43.089 6.838 62.731 1.00 90.81 721 LEU A C 1
ATOM 5970 O O . LEU A 1 721 ? -44.067 6.769 61.986 1.00 90.81 721 LEU A O 1
ATOM 5974 N N . ASP A 1 722 ? -41.852 7.061 62.306 1.00 90.56 722 ASP A N 1
ATOM 5975 C CA . ASP A 1 722 ? -41.471 7.220 60.907 1.00 90.56 722 ASP A CA 1
ATOM 5976 C C . ASP A 1 722 ? -40.069 6.667 60.715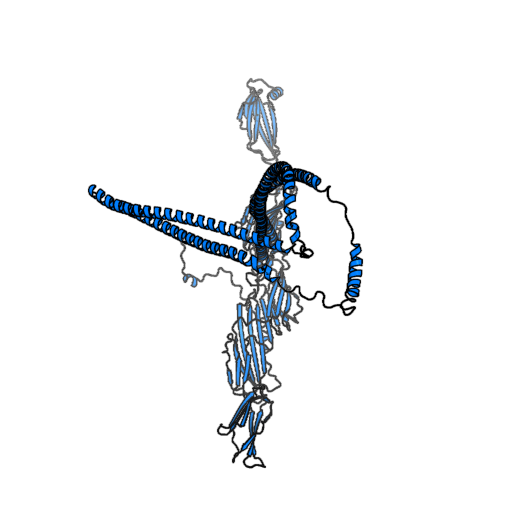 1.00 90.56 722 ASP A C 1
ATOM 5978 O O . ASP A 1 722 ? -39.077 7.352 60.953 1.00 90.56 722 ASP A O 1
ATOM 5982 N N . ILE A 1 723 ? -39.991 5.391 60.358 1.00 88.44 723 ILE A N 1
ATOM 5983 C CA . ILE A 1 723 ? -38.721 4.744 60.058 1.00 88.44 723 ILE A CA 1
ATOM 5984 C C . ILE A 1 723 ? -38.699 4.462 58.566 1.00 88.44 723 ILE A C 1
ATOM 5986 O O . ILE A 1 723 ? -39.434 3.598 58.086 1.00 88.44 723 ILE A O 1
ATOM 5990 N N . ASP A 1 724 ? -37.844 5.183 57.848 1.00 88.00 724 ASP A N 1
ATOM 5991 C CA . ASP A 1 724 ? -37.439 4.833 56.494 1.00 88.00 724 ASP A CA 1
ATOM 5992 C C . ASP A 1 724 ? -36.136 4.028 56.551 1.00 88.00 724 ASP A C 1
ATOM 5994 O O . ASP A 1 724 ? -35.077 4.548 56.901 1.00 88.00 724 ASP A O 1
ATOM 5998 N N . PHE A 1 725 ? -36.210 2.741 56.215 1.00 84.81 725 PHE A N 1
ATOM 5999 C CA . PHE A 1 725 ? -35.033 1.886 56.093 1.00 84.81 725 PHE A CA 1
ATOM 6000 C C . PHE A 1 725 ? -34.395 1.970 54.703 1.00 84.81 725 PHE A C 1
ATOM 6002 O O . PHE A 1 725 ? -33.268 1.498 54.555 1.00 84.81 725 PHE A O 1
ATOM 6009 N N . ASN A 1 726 ? -35.049 2.565 53.692 1.00 75.00 726 ASN A N 1
ATOM 6010 C CA . ASN A 1 726 ? -34.483 2.656 52.338 1.00 75.00 726 ASN A CA 1
ATOM 6011 C C . ASN A 1 726 ? -33.143 3.413 52.345 1.00 75.00 726 ASN A C 1
ATOM 6013 O O . ASN A 1 726 ? -32.193 2.983 51.696 1.00 75.00 726 ASN A O 1
ATOM 6017 N N . SER A 1 727 ? -33.031 4.455 53.176 1.00 68.62 727 SER A N 1
ATOM 6018 C CA . SER A 1 727 ? -31.789 5.205 53.427 1.00 68.62 727 SER A CA 1
ATOM 6019 C C . SER A 1 727 ? -30.596 4.342 53.892 1.00 68.62 727 SER A C 1
ATOM 6021 O O . SER A 1 727 ? -29.450 4.745 53.713 1.00 68.62 727 SER A O 1
ATOM 6023 N N . ASN A 1 728 ? -30.851 3.155 54.460 1.00 62.56 728 ASN A N 1
ATOM 6024 C CA . ASN A 1 728 ? -29.847 2.221 54.989 1.00 62.56 728 ASN A CA 1
ATOM 6025 C C . ASN A 1 728 ? -29.855 0.846 54.279 1.00 62.56 728 ASN A C 1
ATOM 6027 O O . ASN A 1 728 ? -29.282 -0.106 54.804 1.00 62.56 728 ASN A O 1
ATOM 6031 N N . GLY A 1 729 ? -30.504 0.716 53.113 1.00 64.31 729 GLY A N 1
ATOM 6032 C CA . GLY A 1 729 ? -30.567 -0.551 52.364 1.00 64.31 729 GLY A CA 1
ATOM 6033 C C . GLY A 1 729 ? -31.565 -1.586 52.906 1.00 64.31 729 GLY A C 1
ATOM 6034 O O . GLY A 1 729 ? -31.371 -2.783 52.707 1.00 64.31 729 GLY A O 1
ATOM 6035 N N . GLY A 1 730 ? -32.616 -1.134 53.598 1.00 76.88 730 GLY A N 1
ATOM 6036 C CA . GLY A 1 730 ? -33.681 -1.986 54.130 1.00 76.88 730 GLY A CA 1
ATOM 6037 C C . GLY A 1 730 ? -33.302 -2.736 55.415 1.00 76.88 730 GLY A C 1
ATOM 6038 O O . GLY A 1 730 ? -32.135 -2.880 55.778 1.00 76.88 730 GLY A O 1
ATOM 6039 N N . LYS A 1 731 ? -34.305 -3.245 56.141 1.00 88.75 731 LYS A N 1
ATOM 6040 C CA . LYS A 1 731 ? -34.091 -4.156 57.276 1.00 88.75 731 LYS A CA 1
ATOM 6041 C C . LYS A 1 731 ? -34.450 -5.583 56.868 1.00 88.75 731 LYS A C 1
ATOM 6043 O O . LYS A 1 731 ? -35.623 -5.952 56.851 1.00 88.75 731 LYS A O 1
ATOM 6048 N N . LEU A 1 732 ? -33.428 -6.386 56.569 1.00 91.50 732 LEU A N 1
ATOM 6049 C CA . LEU A 1 732 ? -33.580 -7.820 56.314 1.00 91.50 732 LEU A CA 1
ATOM 6050 C C . LEU A 1 732 ? -34.044 -8.558 57.585 1.00 91.50 732 LEU A C 1
ATOM 6052 O O . LEU A 1 732 ? -33.561 -8.271 58.688 1.00 91.50 732 LEU A O 1
ATOM 6056 N N . LEU A 1 733 ? -34.978 -9.493 57.400 1.00 92.38 733 LEU A N 1
ATOM 6057 C CA . LEU A 1 733 ? -35.602 -10.332 58.418 1.00 92.38 733 LEU A CA 1
ATOM 6058 C C . LEU A 1 733 ? -35.726 -11.775 57.916 1.00 92.38 733 LEU A C 1
ATOM 6060 O O . LEU A 1 733 ? -36.515 -12.069 57.010 1.00 92.38 733 LEU A O 1
ATOM 6064 N N . ALA A 1 734 ? -34.983 -12.678 58.547 1.00 92.38 734 ALA A N 1
ATOM 6065 C CA . ALA A 1 734 ? -35.042 -14.108 58.267 1.00 92.38 734 ALA A CA 1
ATOM 6066 C C . ALA A 1 734 ? -36.411 -14.719 58.654 1.00 92.38 734 ALA A C 1
ATOM 6068 O O . ALA A 1 734 ? -37.168 -14.118 59.428 1.00 92.38 734 ALA A O 1
ATOM 6069 N N . PRO A 1 735 ? -36.752 -15.929 58.170 1.00 91.31 735 PRO A N 1
ATOM 6070 C CA . PRO A 1 735 ? -37.900 -16.696 58.640 1.00 91.31 735 PRO A CA 1
ATOM 6071 C C . PRO A 1 735 ? -38.023 -16.719 60.167 1.00 91.31 735 PRO A C 1
ATOM 6073 O O . PRO A 1 735 ? -37.091 -17.079 60.883 1.00 91.31 735 PRO A O 1
ATOM 6076 N N . GLN A 1 736 ? -39.207 -16.361 60.667 1.00 91.25 736 GLN A N 1
ATOM 6077 C CA . GLN A 1 736 ? -39.543 -16.222 62.092 1.00 91.25 736 GLN A CA 1
ATOM 6078 C C . GLN A 1 736 ? -38.857 -15.067 62.853 1.00 91.25 736 GLN A C 1
ATOM 6080 O O . GLN A 1 736 ? -39.184 -14.864 64.028 1.00 91.25 736 GLN A O 1
ATOM 6085 N N . GLU A 1 737 ? -37.987 -14.269 62.224 1.00 94.19 737 GLU A N 1
ATOM 6086 C CA . GLU A 1 737 ? -37.376 -13.084 62.842 1.00 94.19 737 GLU A CA 1
ATOM 6087 C C . GLU A 1 737 ? -38.410 -11.963 63.058 1.00 94.19 737 GLU A C 1
ATOM 6089 O O . GLU A 1 737 ? -39.377 -11.807 62.302 1.00 94.19 737 GLU A O 1
ATOM 6094 N N . LYS A 1 738 ? -38.204 -11.168 64.116 1.00 93.69 738 LYS A N 1
ATOM 6095 C CA . LYS A 1 738 ? -39.040 -10.015 64.465 1.00 93.69 738 LYS A CA 1
ATOM 6096 C C . LYS A 1 738 ? -38.221 -8.728 64.555 1.00 93.69 738 LYS A C 1
ATOM 6098 O O . LYS A 1 738 ? -37.185 -8.688 65.213 1.00 93.69 738 LYS A O 1
ATOM 6103 N N . PHE A 1 739 ? -38.752 -7.665 63.967 1.00 93.88 739 PHE A N 1
ATOM 6104 C CA . PHE A 1 739 ? -38.386 -6.286 64.248 1.00 93.88 739 PHE A CA 1
ATOM 6105 C C . PHE A 1 739 ? -39.319 -5.715 65.328 1.00 93.88 739 PHE A C 1
ATOM 6107 O O . PHE A 1 739 ? -40.517 -6.011 65.341 1.00 93.88 739 PHE A O 1
ATOM 6114 N N . ILE A 1 740 ? -38.774 -4.896 66.225 1.00 93.19 740 ILE A N 1
ATOM 6115 C CA . ILE A 1 740 ? -39.525 -4.126 67.224 1.00 93.19 740 ILE A CA 1
ATOM 6116 C C . ILE A 1 740 ? -39.012 -2.688 67.134 1.00 93.19 740 ILE A C 1
ATOM 6118 O O . ILE A 1 740 ? -37.799 -2.483 67.128 1.00 93.19 740 ILE A O 1
ATOM 6122 N N . SER A 1 741 ? -39.917 -1.715 67.020 1.00 92.69 741 SER A N 1
ATOM 6123 C CA . SER A 1 741 ? -39.558 -0.294 67.008 1.00 92.69 741 SER A CA 1
ATOM 6124 C C . SER A 1 741 ? -39.069 0.187 68.376 1.00 92.69 741 SER A C 1
ATOM 6126 O O . SER A 1 741 ? -39.260 -0.479 69.393 1.00 92.69 741 SER A O 1
ATOM 6128 N N . GLU A 1 742 ? -38.537 1.407 68.415 1.00 90.12 742 GLU A N 1
ATOM 6129 C CA . GLU A 1 742 ? -38.434 2.162 69.666 1.00 90.12 742 GLU A CA 1
ATOM 6130 C C . GLU A 1 742 ? -39.824 2.330 70.317 1.00 90.12 742 GLU A C 1
ATOM 6132 O O . GLU A 1 742 ? -40.855 2.301 69.629 1.00 90.12 742 GLU A O 1
ATOM 6137 N N . GLU A 1 743 ? -39.853 2.453 71.648 1.00 91.38 743 GLU A N 1
ATOM 6138 C CA . GLU A 1 743 ? -41.073 2.745 72.409 1.00 91.38 743 GLU A CA 1
ATOM 6139 C C . GLU A 1 743 ? -41.349 4.256 72.388 1.00 91.38 743 GLU A C 1
ATOM 6141 O O . GLU A 1 743 ? -40.455 5.054 72.670 1.00 91.38 743 GLU A O 1
ATOM 6146 N N . TRP A 1 744 ? -42.594 4.652 72.124 1.00 92.00 744 TRP A N 1
ATOM 6147 C CA . TRP A 1 744 ? -43.069 6.028 72.296 1.00 92.00 744 TRP A CA 1
ATOM 6148 C C . TRP A 1 744 ? -44.212 6.093 73.311 1.00 92.00 744 TRP A C 1
ATOM 6150 O O . TRP A 1 744 ? -44.814 5.078 73.668 1.00 92.00 744 TRP A O 1
ATOM 6160 N N . GLU A 1 745 ? -44.521 7.300 73.782 1.00 89.75 745 GLU A N 1
ATOM 6161 C CA . GLU A 1 745 ? -45.581 7.535 74.763 1.00 89.75 745 GLU A CA 1
ATOM 6162 C C . GLU A 1 745 ? -46.727 8.359 74.179 1.00 89.75 745 GLU A C 1
ATOM 6164 O O . GLU A 1 745 ? -46.508 9.329 73.454 1.00 89.75 745 GLU A O 1
ATOM 6169 N N . VAL A 1 746 ? -47.957 7.985 74.533 1.00 89.69 746 VAL A N 1
ATOM 6170 C CA . VAL A 1 746 ? -49.184 8.720 74.200 1.00 89.69 746 VAL A CA 1
ATOM 6171 C C . VAL A 1 746 ? -49.990 8.933 75.477 1.00 89.69 746 VAL A C 1
ATOM 6173 O O . VAL A 1 746 ? -50.129 8.011 76.280 1.00 89.69 746 VAL A O 1
ATOM 6176 N N . ALA A 1 747 ? -50.510 10.145 75.672 1.00 86.88 747 ALA A N 1
ATOM 6177 C CA . ALA A 1 747 ? -51.456 10.449 76.740 1.00 86.88 747 ALA A CA 1
ATOM 6178 C C . ALA A 1 747 ? -52.882 10.432 76.170 1.00 86.88 747 ALA A C 1
ATOM 6180 O O . ALA A 1 747 ? -53.198 11.248 75.308 1.00 86.88 747 ALA A O 1
ATOM 6181 N N . ASP A 1 748 ? -53.711 9.496 76.630 1.00 85.94 748 ASP A N 1
ATOM 6182 C CA . ASP A 1 748 ? -55.103 9.303 76.200 1.00 85.94 748 ASP A CA 1
ATOM 6183 C C . ASP A 1 748 ? -55.887 8.662 77.360 1.00 85.94 748 ASP A C 1
ATOM 6185 O O . ASP A 1 748 ? -55.367 7.793 78.064 1.00 85.94 748 ASP A O 1
ATOM 6189 N N . GLU A 1 749 ? -57.128 9.099 77.581 1.00 84.75 749 GLU A N 1
ATOM 6190 C CA . GLU A 1 749 ? -58.038 8.521 78.584 1.00 84.75 749 GLU A CA 1
ATOM 6191 C C . GLU A 1 749 ? -58.482 7.092 78.226 1.00 84.75 749 GLU A C 1
ATOM 6193 O O . GLU A 1 749 ? -58.978 6.359 79.079 1.00 84.75 749 GLU A O 1
ATOM 6198 N N . ASN A 1 750 ? -58.325 6.694 76.961 1.00 86.19 750 ASN A N 1
ATOM 6199 C CA . ASN A 1 750 ? -58.657 5.371 76.444 1.00 86.19 750 ASN A CA 1
ATOM 6200 C C . ASN A 1 750 ? -57.419 4.709 75.818 1.00 86.19 750 ASN A C 1
ATOM 6202 O O . ASN A 1 750 ? -56.407 5.359 75.575 1.00 86.19 750 ASN A O 1
ATOM 6206 N N . GLU A 1 751 ? -57.506 3.411 75.511 1.00 87.06 751 GLU A N 1
ATOM 6207 C CA . GLU A 1 751 ? -56.447 2.712 74.771 1.00 87.06 751 GLU A CA 1
ATOM 6208 C C . GLU A 1 751 ? -56.227 3.384 73.393 1.00 87.06 751 GLU A C 1
ATOM 6210 O O . GLU A 1 751 ? -57.158 3.402 72.571 1.00 87.06 751 GLU A O 1
ATOM 6215 N N . PRO A 1 752 ? -55.026 3.935 73.115 1.00 88.94 752 PRO A N 1
ATOM 6216 C CA . PRO A 1 752 ? -54.783 4.747 71.931 1.00 88.94 752 PRO A CA 1
ATOM 6217 C C . PRO A 1 752 ? -54.856 3.905 70.657 1.00 88.94 752 PRO A C 1
ATOM 6219 O O . PRO A 1 752 ? -54.338 2.790 70.574 1.00 88.94 752 PRO A O 1
ATOM 6222 N N . LYS A 1 753 ? -55.489 4.457 69.620 1.00 89.94 753 LYS A N 1
ATOM 6223 C CA . LYS A 1 753 ? -55.677 3.775 68.332 1.00 89.94 753 LYS A CA 1
ATOM 6224 C C . LYS A 1 753 ? -54.779 4.385 67.273 1.00 89.94 753 LYS A C 1
ATOM 6226 O O . LYS A 1 753 ? -54.806 5.589 67.050 1.00 89.94 753 LYS A O 1
ATOM 6231 N N . PHE A 1 754 ? -54.035 3.524 66.587 1.00 91.44 754 PHE A N 1
ATOM 6232 C CA . PHE A 1 754 ? -53.042 3.926 65.600 1.00 91.44 754 PHE A CA 1
ATOM 6233 C C . PHE A 1 754 ? -53.437 3.509 64.187 1.00 91.44 754 PHE A C 1
ATOM 6235 O O . PHE A 1 754 ? -53.800 2.353 63.944 1.00 91.44 754 PHE A O 1
ATOM 6242 N N . PHE A 1 755 ? -53.283 4.423 63.232 1.00 91.00 755 PHE A N 1
ATOM 6243 C CA . PHE A 1 755 ? -53.167 4.058 61.827 1.00 91.00 755 PHE A CA 1
ATOM 6244 C C . PHE A 1 755 ? -51.713 3.674 61.529 1.00 91.00 755 PHE A C 1
ATOM 6246 O O . PHE A 1 755 ? -50.782 4.334 61.979 1.00 91.00 755 PHE A O 1
ATOM 6253 N N . ARG A 1 756 ? -51.495 2.612 60.750 1.00 90.25 756 ARG A N 1
ATOM 6254 C CA . ARG A 1 756 ? -50.149 2.148 60.388 1.00 90.25 756 ARG A CA 1
ATOM 6255 C C . ARG A 1 756 ? -50.059 1.804 58.911 1.00 90.25 756 ARG A C 1
ATOM 6257 O O . ARG A 1 756 ? -50.933 1.118 58.382 1.00 90.25 756 ARG A O 1
ATOM 6264 N N . LYS A 1 757 ? -48.981 2.248 58.271 1.00 91.56 757 LYS A N 1
ATOM 6265 C CA . LYS A 1 757 ? -48.585 1.873 56.913 1.00 91.56 757 LYS A CA 1
ATOM 6266 C C . LYS A 1 757 ? -47.197 1.247 57.007 1.00 91.56 757 LYS A C 1
ATOM 6268 O O . LYS A 1 757 ? -46.289 1.856 57.562 1.00 91.56 757 LYS A O 1
ATOM 6273 N N . LEU A 1 758 ? -47.058 0.026 56.505 1.00 91.50 758 LEU A N 1
ATOM 6274 C CA . LEU A 1 758 ? -45.789 -0.692 56.470 1.00 91.50 758 LEU A CA 1
ATOM 6275 C C . LEU A 1 758 ? -45.506 -1.091 55.030 1.00 91.50 758 LEU A C 1
ATOM 6277 O O . LEU A 1 758 ? -46.400 -1.596 54.349 1.00 91.50 758 LEU A O 1
ATOM 6281 N N . GLU A 1 759 ? -44.272 -0.901 54.590 1.00 90.81 759 GLU A N 1
ATOM 6282 C CA . GLU A 1 759 ? -43.806 -1.343 53.281 1.00 90.81 759 GLU A CA 1
ATOM 6283 C C . GLU A 1 759 ? -42.716 -2.385 53.495 1.00 90.81 759 GLU A C 1
ATOM 6285 O O . GLU A 1 759 ? -41.722 -2.134 54.171 1.00 90.81 759 GLU A O 1
ATOM 6290 N N . TYR A 1 760 ? -42.933 -3.575 52.951 1.00 92.06 760 TYR A N 1
ATOM 6291 C CA . TYR A 1 760 ? -42.020 -4.709 53.014 1.00 92.06 760 TYR A CA 1
ATOM 6292 C C . TYR A 1 760 ? -42.107 -5.494 51.705 1.00 92.06 760 TYR A C 1
ATOM 6294 O O . TYR A 1 760 ? -43.078 -5.347 50.963 1.00 92.06 760 TYR A O 1
ATOM 6302 N N . SER A 1 761 ? -41.103 -6.315 51.418 1.00 93.00 761 SER A N 1
ATOM 6303 C CA . SER A 1 761 ? -41.090 -7.230 50.276 1.00 93.00 761 SER A CA 1
ATOM 6304 C C . SER A 1 761 ? -40.411 -8.544 50.655 1.00 93.00 761 SER A C 1
ATOM 6306 O O . SER A 1 761 ? -39.595 -8.586 51.572 1.00 93.00 761 SER A O 1
ATOM 6308 N N . ILE A 1 762 ? -40.716 -9.615 49.931 1.00 92.50 762 ILE A N 1
ATOM 6309 C CA . ILE A 1 762 ? -39.829 -10.780 49.826 1.00 92.50 762 ILE A CA 1
ATOM 6310 C C . ILE A 1 762 ? -38.482 -10.369 49.215 1.00 92.50 762 ILE A C 1
ATOM 6312 O O . ILE A 1 762 ? -38.431 -9.440 48.401 1.00 92.50 762 ILE A O 1
ATOM 6316 N N . THR A 1 763 ? -37.413 -11.081 49.565 1.00 89.69 763 THR A N 1
ATOM 6317 C CA . THR A 1 763 ? -36.164 -11.057 48.795 1.00 89.69 763 THR A CA 1
ATOM 6318 C C . THR A 1 763 ? -36.179 -12.109 47.686 1.00 89.69 763 THR A C 1
ATOM 6320 O O . THR A 1 763 ? -37.054 -12.977 47.624 1.00 89.69 763 THR A O 1
ATOM 6323 N N . HIS A 1 764 ? -35.215 -12.005 46.776 1.00 88.81 764 HIS A N 1
ATOM 6324 C CA . HIS A 1 764 ? -35.033 -12.918 45.657 1.00 88.81 764 HIS A CA 1
ATOM 6325 C C . HIS A 1 764 ? -33.552 -12.989 45.274 1.00 88.81 764 HIS A C 1
ATOM 6327 O O . HIS A 1 764 ? -32.789 -12.074 45.588 1.00 88.81 764 HIS A O 1
ATOM 6333 N N . SER A 1 765 ? -33.158 -14.040 44.556 1.00 86.12 765 SER A N 1
ATOM 6334 C CA . SER A 1 765 ? -31.868 -14.095 43.864 1.00 86.12 765 SER A CA 1
ATOM 6335 C C . SER A 1 765 ? -32.053 -14.203 42.354 1.00 86.12 765 SER A C 1
ATOM 6337 O O . SER A 1 765 ? -32.990 -14.834 41.855 1.00 86.12 765 SER A O 1
ATOM 6339 N N . VAL A 1 766 ? -31.150 -13.555 41.619 1.00 85.81 766 VAL A N 1
ATOM 6340 C CA . VAL A 1 766 ? -31.162 -13.512 40.155 1.00 85.81 766 VAL A CA 1
ATOM 6341 C C . VAL A 1 766 ? -30.117 -14.483 39.610 1.00 85.81 766 VAL A C 1
ATOM 6343 O O . VAL A 1 766 ? -28.976 -14.507 40.068 1.00 85.81 766 VAL A O 1
ATOM 6346 N N . LYS A 1 767 ? -30.503 -15.279 38.613 1.00 85.25 767 LYS A N 1
ATOM 6347 C CA . LYS A 1 767 ? -29.600 -16.089 37.789 1.00 85.25 767 LYS A CA 1
ATOM 6348 C C . LYS A 1 767 ? -29.729 -15.633 36.344 1.00 85.25 767 LYS A C 1
ATOM 6350 O O . LYS A 1 767 ? -30.839 -15.408 35.870 1.00 85.25 767 LYS A O 1
ATOM 6355 N N . LYS A 1 768 ? -28.597 -15.490 35.665 1.00 86.81 768 LYS A N 1
ATOM 6356 C CA . LYS A 1 768 ? -28.494 -15.027 34.280 1.00 86.81 768 LYS A CA 1
ATOM 6357 C C . LYS A 1 768 ? -27.712 -16.062 33.469 1.00 86.81 768 LYS A C 1
ATOM 6359 O O . LYS A 1 768 ? -26.702 -16.569 33.960 1.00 86.81 768 LYS A O 1
ATOM 6364 N N . ASN A 1 769 ? -28.167 -16.400 32.270 1.00 85.94 769 ASN A N 1
ATOM 6365 C CA . ASN A 1 769 ? -27.383 -17.182 31.314 1.00 85.94 769 ASN A CA 1
ATOM 6366 C C . ASN A 1 769 ? -27.806 -16.898 29.869 1.00 85.94 769 ASN A C 1
ATOM 6368 O O . ASN A 1 769 ? -28.995 -16.836 29.569 1.00 85.94 769 ASN A O 1
ATOM 6372 N N . ALA A 1 770 ? -26.843 -16.826 28.955 1.00 88.81 770 ALA A N 1
ATOM 6373 C CA . ALA A 1 770 ? -27.103 -16.831 27.521 1.00 88.81 770 ALA A CA 1
ATOM 6374 C C . ALA A 1 770 ? -26.468 -18.064 26.867 1.00 88.81 770 ALA A C 1
ATOM 6376 O O . ALA A 1 770 ? -25.333 -18.430 27.170 1.00 88.81 770 ALA A O 1
ATOM 6377 N N . VAL A 1 771 ? -27.209 -18.702 25.965 1.00 89.81 771 VAL A N 1
ATOM 6378 C CA . VAL A 1 771 ? -26.706 -19.717 25.036 1.00 89.81 771 VAL A CA 1
ATOM 6379 C C . VAL A 1 771 ? -26.569 -19.051 23.675 1.00 89.81 771 VAL A C 1
ATOM 6381 O O . VAL A 1 771 ? -27.529 -18.463 23.170 1.00 89.81 771 VAL A O 1
ATOM 6384 N N . ILE A 1 772 ? -25.380 -19.127 23.086 1.00 90.94 772 ILE A N 1
ATOM 6385 C CA . ILE A 1 772 ? -25.082 -18.484 21.809 1.00 90.94 772 ILE A CA 1
ATOM 6386 C C . ILE A 1 772 ? -24.692 -19.556 20.799 1.00 90.94 772 ILE A C 1
ATOM 6388 O O . ILE A 1 772 ? -23.667 -20.212 20.958 1.00 90.94 772 ILE A O 1
ATOM 6392 N N . ASP A 1 773 ? -25.504 -19.705 19.751 1.00 91.38 773 ASP A N 1
ATOM 6393 C CA . ASP A 1 773 ? -25.163 -20.450 18.541 1.00 91.38 773 ASP A CA 1
ATOM 6394 C C . ASP A 1 773 ? -24.603 -19.477 17.483 1.00 91.38 773 ASP A C 1
ATOM 6396 O O . ASP A 1 773 ? -25.149 -18.402 17.224 1.00 91.38 773 ASP A O 1
ATOM 6400 N N . LEU A 1 774 ? -23.532 -19.887 16.814 1.00 91.12 774 LEU A N 1
ATOM 6401 C CA . LEU A 1 774 ? -22.843 -19.155 15.759 1.00 91.12 774 LEU A CA 1
ATOM 6402 C C . LEU A 1 774 ? -22.701 -20.064 14.541 1.00 91.12 774 LEU A C 1
ATOM 6404 O O . LEU A 1 774 ? -22.215 -21.190 14.639 1.00 91.12 774 LEU A O 1
ATOM 6408 N N . ARG A 1 775 ? -23.089 -19.568 13.369 1.00 90.88 775 ARG A N 1
ATOM 6409 C CA . ARG A 1 775 ? -22.868 -20.225 12.078 1.00 90.88 775 ARG A CA 1
ATOM 6410 C C . ARG A 1 775 ? -21.975 -19.347 11.221 1.00 90.88 775 ARG A C 1
ATOM 6412 O O . ARG A 1 775 ? -22.270 -18.173 11.028 1.00 90.88 775 ARG A O 1
ATOM 6419 N N . LEU A 1 776 ? -20.888 -19.909 10.711 1.00 88.31 776 LEU A N 1
ATOM 6420 C CA . LEU A 1 776 ? -19.962 -19.235 9.811 1.00 88.31 776 LEU A CA 1
ATOM 6421 C C . LEU A 1 776 ? -20.024 -19.938 8.455 1.00 88.31 776 LEU A C 1
ATOM 6423 O O . LEU A 1 776 ? -19.628 -21.102 8.331 1.00 88.31 776 LEU A O 1
ATOM 6427 N N . GLN A 1 777 ? -20.553 -19.229 7.456 1.00 85.81 777 GLN A N 1
ATOM 6428 C CA . GLN A 1 777 ? -20.656 -19.733 6.090 1.00 85.81 777 GLN A CA 1
ATOM 6429 C C . GLN A 1 777 ? -19.281 -20.106 5.538 1.00 85.81 777 GLN A C 1
ATOM 6431 O O . GLN A 1 777 ? -18.272 -19.442 5.795 1.00 85.81 777 GLN A O 1
ATOM 6436 N N . GLU A 1 778 ? -19.258 -21.164 4.737 1.00 87.19 778 GLU A N 1
ATOM 6437 C CA . GLU A 1 778 ? -18.038 -21.645 4.110 1.00 87.19 778 GLU A CA 1
ATOM 6438 C C . GLU A 1 778 ? -17.559 -20.750 2.956 1.00 87.19 778 GLU A C 1
ATOM 6440 O O . GLU A 1 778 ? -18.320 -20.028 2.301 1.00 87.19 778 GLU A O 1
ATOM 6445 N N . SER A 1 779 ? -16.259 -20.820 2.687 1.00 87.62 779 SER A N 1
ATOM 6446 C CA . SER A 1 779 ? -15.698 -20.416 1.403 1.00 87.62 779 SER A CA 1
ATOM 6447 C C . SER A 1 779 ? -15.867 -21.537 0.373 1.00 87.62 779 SER A C 1
ATOM 6449 O O . SER A 1 779 ? -16.376 -22.615 0.672 1.00 87.62 779 SER A O 1
ATOM 6451 N N . VAL A 1 780 ? -15.415 -21.287 -0.856 1.00 89.69 780 VAL A N 1
ATOM 6452 C CA . VAL A 1 780 ? -15.308 -22.318 -1.892 1.00 89.69 780 VAL A CA 1
ATOM 6453 C C . VAL A 1 780 ? -13.864 -22.470 -2.346 1.00 89.69 780 VAL A C 1
ATOM 6455 O O . VAL A 1 780 ? -13.114 -21.493 -2.394 1.00 89.69 780 VAL A O 1
ATOM 6458 N N . PHE A 1 781 ? -13.506 -23.699 -2.690 1.00 91.25 781 PHE A N 1
ATOM 6459 C CA . PHE A 1 781 ? -12.358 -24.039 -3.506 1.00 91.25 781 PHE A CA 1
ATOM 6460 C C . PHE A 1 781 ? -12.711 -23.896 -4.986 1.00 91.25 781 PHE A C 1
ATOM 6462 O O . PHE A 1 781 ? -13.705 -24.454 -5.455 1.00 91.25 781 PHE A O 1
ATOM 6469 N N . GLU A 1 782 ? -11.866 -23.192 -5.729 1.00 91.69 782 GLU A N 1
ATOM 6470 C CA . GLU A 1 782 ? -11.895 -23.151 -7.189 1.00 91.69 782 GLU A CA 1
ATOM 6471 C C . GLU A 1 782 ? -10.915 -24.197 -7.754 1.00 91.69 782 GLU A C 1
ATOM 6473 O O . GLU A 1 782 ? -9.891 -24.503 -7.142 1.00 91.69 782 GLU A O 1
ATOM 6478 N N . ILE A 1 783 ? -11.213 -24.776 -8.917 1.00 92.81 783 ILE A N 1
ATOM 6479 C CA . ILE A 1 783 ? -10.380 -25.820 -9.528 1.00 92.81 783 ILE A CA 1
ATOM 6480 C C . ILE A 1 783 ? -9.418 -25.199 -10.541 1.00 92.81 783 ILE A C 1
ATOM 6482 O O . ILE A 1 783 ? -9.846 -24.460 -11.429 1.00 92.81 783 ILE A O 1
ATOM 6486 N N . ILE A 1 784 ? -8.135 -25.544 -10.443 1.00 93.25 784 ILE A N 1
ATOM 6487 C CA . ILE A 1 784 ? -7.121 -25.257 -11.461 1.00 93.25 784 ILE A CA 1
ATOM 6488 C C . ILE A 1 784 ? -6.934 -26.498 -12.339 1.00 93.25 784 ILE A C 1
ATOM 6490 O O . ILE A 1 784 ? -6.717 -27.601 -11.832 1.00 93.25 784 ILE A O 1
ATOM 6494 N N . ASP A 1 785 ? -7.016 -26.291 -13.652 1.00 92.50 785 ASP A N 1
ATOM 6495 C CA . ASP A 1 785 ? -6.769 -27.290 -14.691 1.00 92.50 785 ASP A CA 1
ATOM 6496 C C . ASP A 1 785 ? -6.480 -26.562 -16.016 1.00 92.50 785 ASP A C 1
ATOM 6498 O O . ASP A 1 785 ? -7.201 -25.622 -16.375 1.00 92.50 785 ASP A O 1
ATOM 6502 N N . ILE A 1 786 ? -5.441 -26.960 -16.751 1.00 93.94 786 ILE A N 1
ATOM 6503 C CA . ILE A 1 786 ? -5.116 -26.381 -18.063 1.00 93.94 786 ILE A CA 1
ATOM 6504 C C . ILE A 1 786 ? -4.860 -27.478 -19.097 1.00 93.94 786 ILE A C 1
ATOM 6506 O O . ILE A 1 786 ? -4.552 -28.622 -18.783 1.00 93.94 786 ILE A O 1
ATOM 6510 N N . HIS A 1 787 ? -4.999 -27.124 -20.371 1.00 94.00 787 HIS A N 1
ATOM 6511 C CA . HIS A 1 787 ? -4.708 -28.011 -21.486 1.00 94.00 787 HIS A CA 1
ATOM 6512 C C . HIS A 1 787 ? -3.663 -27.381 -22.405 1.00 94.00 787 HIS A C 1
ATOM 6514 O O . HIS A 1 787 ? -3.856 -26.273 -22.914 1.00 94.00 787 HIS A O 1
ATOM 6520 N N . LEU A 1 788 ? -2.567 -28.111 -22.609 1.00 95.56 788 LEU A N 1
ATOM 6521 C CA . LEU A 1 788 ? -1.423 -27.719 -23.425 1.00 95.56 788 LEU A CA 1
ATOM 6522 C C . LEU A 1 788 ? -1.416 -28.492 -24.748 1.00 95.56 788 LEU A C 1
ATOM 6524 O O . LEU A 1 788 ? -1.545 -29.716 -24.760 1.00 95.56 788 LEU A O 1
ATOM 6528 N N . ASP A 1 789 ? -1.215 -27.776 -25.851 1.00 95.00 789 ASP A N 1
ATOM 6529 C CA . ASP A 1 789 ? -1.051 -28.333 -27.196 1.00 95.00 789 ASP A CA 1
ATOM 6530 C C . ASP A 1 789 ? 0.035 -27.556 -27.952 1.00 95.00 789 ASP A C 1
ATOM 6532 O O . ASP A 1 789 ? 0.130 -26.330 -27.838 1.00 95.00 789 ASP A O 1
ATOM 6536 N N . LYS A 1 790 ? 0.860 -28.261 -28.732 1.00 95.25 790 LYS A N 1
ATOM 6537 C CA . LYS A 1 790 ? 1.944 -27.665 -29.520 1.00 95.25 790 LYS A CA 1
ATOM 6538 C C . LYS A 1 790 ? 2.084 -28.367 -30.862 1.00 95.25 790 LYS A C 1
ATOM 6540 O O . LYS A 1 790 ? 2.179 -29.589 -30.926 1.00 95.25 790 LYS A O 1
ATOM 6545 N N . LYS A 1 791 ? 2.124 -27.584 -31.938 1.00 94.81 791 LYS A N 1
ATOM 6546 C CA . LYS A 1 791 ? 2.212 -28.070 -33.319 1.00 94.81 791 LYS A CA 1
ATOM 6547 C C . LYS A 1 791 ? 3.226 -27.252 -34.112 1.00 94.81 791 LYS A C 1
ATOM 6549 O O . LYS A 1 791 ? 3.365 -26.055 -33.883 1.00 94.81 791 LYS A O 1
ATOM 6554 N N . LEU A 1 792 ? 3.904 -27.897 -35.054 1.00 94.25 792 LEU A N 1
ATOM 6555 C CA . LEU A 1 792 ? 4.781 -27.251 -36.034 1.00 94.25 792 LEU A CA 1
ATOM 6556 C C . LEU A 1 792 ? 4.038 -27.112 -37.373 1.00 94.25 792 LEU A C 1
ATOM 6558 O O . LEU A 1 792 ? 3.069 -27.836 -37.613 1.00 94.25 792 LEU A O 1
ATOM 6562 N N . SER A 1 793 ? 4.464 -26.193 -38.244 1.00 92.25 793 SER A N 1
ATOM 6563 C CA . SER A 1 793 ? 3.950 -26.121 -39.625 1.00 92.25 793 SER A CA 1
ATOM 6564 C C . SER A 1 793 ? 4.346 -27.323 -40.477 1.00 92.25 793 SER A C 1
ATOM 6566 O O . SER A 1 793 ? 3.593 -27.699 -41.371 1.00 92.25 793 SER A O 1
ATOM 6568 N N . GLU A 1 794 ? 5.506 -27.914 -40.193 1.00 88.12 794 GLU A N 1
ATOM 6569 C CA . GLU A 1 794 ? 6.114 -28.988 -40.975 1.00 88.12 794 GLU A CA 1
ATOM 6570 C C . GLU A 1 794 ? 6.526 -30.147 -40.062 1.00 88.12 794 GLU A C 1
ATOM 6572 O O . GLU A 1 794 ? 6.876 -29.942 -38.898 1.00 88.12 794 GLU A O 1
ATOM 6577 N N . SER A 1 795 ? 6.462 -31.369 -40.592 1.00 86.12 795 SER A N 1
ATOM 6578 C CA . SER A 1 795 ? 6.882 -32.603 -39.909 1.00 86.12 795 SER A CA 1
ATOM 6579 C C . SER A 1 795 ? 8.154 -33.217 -40.499 1.00 86.12 795 SER A C 1
ATOM 6581 O O . SER A 1 795 ? 8.822 -33.990 -39.817 1.00 86.12 795 SER A O 1
ATOM 6583 N N . GLU A 1 796 ? 8.509 -32.859 -41.736 1.00 86.31 796 GLU A N 1
ATOM 6584 C CA . GLU A 1 796 ? 9.750 -33.254 -42.406 1.00 86.31 796 GLU A CA 1
ATOM 6585 C C . GLU A 1 796 ? 10.367 -32.029 -43.093 1.00 86.31 796 GLU A C 1
ATOM 6587 O O . GLU A 1 796 ? 9.688 -31.383 -43.888 1.00 86.31 796 GLU A O 1
ATOM 6592 N N . ILE A 1 797 ? 11.651 -31.757 -42.847 1.00 87.94 797 ILE A N 1
ATOM 6593 C CA . ILE A 1 797 ? 12.454 -30.800 -43.632 1.00 87.94 797 ILE A CA 1
ATOM 6594 C C . ILE A 1 797 ? 13.659 -31.496 -44.269 1.00 87.94 797 ILE A C 1
ATOM 6596 O O . ILE A 1 797 ? 14.027 -32.612 -43.900 1.00 87.94 797 ILE A O 1
ATOM 6600 N N . LYS A 1 798 ? 14.315 -30.845 -45.230 1.00 79.69 798 LYS A N 1
ATOM 6601 C CA . LYS A 1 798 ? 15.545 -31.376 -45.831 1.00 79.69 798 LYS A CA 1
ATOM 6602 C C . LYS A 1 798 ? 16.772 -31.117 -44.950 1.00 79.69 798 LYS A C 1
ATOM 6604 O O . LYS A 1 798 ? 16.867 -30.107 -44.264 1.00 79.69 798 LYS A O 1
ATOM 6609 N N . SER A 1 799 ? 17.766 -31.998 -45.025 1.00 79.56 799 SER A N 1
ATOM 6610 C CA . SER A 1 799 ? 19.087 -31.754 -44.434 1.00 79.56 799 SER A CA 1
ATOM 6611 C C . SER A 1 799 ? 19.931 -30.811 -45.295 1.00 79.56 799 SER A C 1
ATOM 6613 O O . SER A 1 799 ? 19.969 -30.992 -46.510 1.00 79.56 799 SER A O 1
ATOM 6615 N N . PHE A 1 800 ? 20.715 -29.935 -44.658 1.00 68.56 800 PHE A N 1
ATOM 6616 C CA . PHE A 1 800 ? 21.648 -28.986 -45.299 1.00 68.56 800 PHE A CA 1
ATOM 6617 C C . PHE A 1 800 ? 21.007 -27.886 -46.171 1.00 68.56 800 PHE A C 1
ATOM 6619 O O . PHE A 1 800 ? 21.744 -27.148 -46.819 1.00 68.56 800 PHE A O 1
ATOM 6626 N N . GLU A 1 801 ? 19.682 -27.740 -46.150 1.00 75.50 801 GLU A N 1
ATOM 6627 C CA . GLU A 1 801 ? 18.977 -26.546 -46.636 1.00 75.50 801 GLU A CA 1
ATOM 6628 C C . GLU A 1 801 ? 18.447 -25.761 -45.423 1.00 75.50 801 GLU A C 1
ATOM 6630 O O . GLU A 1 801 ? 18.058 -26.369 -44.421 1.00 75.50 801 GLU A O 1
ATOM 6635 N N . GLU A 1 802 ? 18.444 -24.428 -45.503 1.00 83.81 802 GLU A N 1
ATOM 6636 C CA . GLU A 1 802 ? 17.783 -23.582 -44.503 1.00 83.81 802 GLU A CA 1
ATOM 6637 C C . GLU A 1 802 ? 16.262 -23.618 -44.714 1.00 83.81 802 GLU A C 1
ATOM 6639 O O . GLU A 1 802 ? 15.786 -23.547 -45.848 1.00 83.81 802 GLU A O 1
ATOM 6644 N N . ALA A 1 803 ? 15.494 -23.722 -43.628 1.00 87.44 803 ALA A N 1
ATOM 6645 C CA . ALA A 1 803 ? 14.030 -23.770 -43.666 1.00 87.44 803 ALA A CA 1
ATOM 6646 C C . ALA A 1 803 ? 13.426 -22.993 -42.488 1.00 87.44 803 ALA A C 1
ATOM 6648 O O . ALA A 1 803 ? 13.944 -23.064 -41.374 1.00 87.44 803 ALA A O 1
ATOM 6649 N N . GLU A 1 804 ? 12.326 -22.272 -42.708 1.00 91.50 804 GLU A N 1
ATOM 6650 C CA . GLU A 1 804 ? 11.607 -21.552 -41.649 1.00 91.50 804 GLU A CA 1
ATOM 6651 C C . GLU A 1 804 ? 10.379 -22.352 -41.196 1.00 91.50 804 GLU A C 1
ATOM 6653 O O . GLU A 1 804 ? 9.515 -22.693 -42.000 1.00 91.50 804 GLU A O 1
ATOM 6658 N N . ILE A 1 805 ? 10.287 -22.639 -39.897 1.00 94.06 805 ILE A N 1
ATOM 6659 C CA . ILE A 1 805 ? 9.231 -23.464 -39.304 1.00 94.06 805 ILE A CA 1
ATOM 6660 C C . ILE A 1 805 ? 8.438 -22.625 -38.309 1.00 94.06 805 ILE A C 1
ATOM 6662 O O . ILE A 1 805 ? 9.003 -21.959 -37.448 1.00 94.06 805 ILE A O 1
ATOM 6666 N N . GLN A 1 806 ? 7.111 -22.683 -38.385 1.00 94.81 806 GLN A N 1
ATOM 6667 C CA . GLN A 1 806 ? 6.222 -21.978 -37.463 1.00 94.81 806 GLN A CA 1
ATOM 6668 C C . GLN A 1 806 ? 5.888 -22.876 -36.263 1.00 94.81 806 GLN A C 1
ATOM 6670 O O . GLN A 1 806 ? 5.206 -23.892 -36.427 1.00 94.81 806 GLN A O 1
ATOM 6675 N N . SER A 1 807 ? 6.315 -22.489 -35.056 1.00 95.38 807 SER A N 1
ATOM 6676 C CA . SER A 1 807 ? 5.820 -23.069 -33.797 1.00 95.38 807 SER A CA 1
ATOM 6677 C C . SER A 1 807 ? 4.438 -22.497 -33.490 1.00 95.38 807 SER A C 1
ATOM 6679 O O . SER A 1 807 ? 4.241 -21.287 -33.584 1.00 95.38 807 SER A O 1
ATOM 6681 N N . LYS A 1 808 ? 3.472 -23.350 -33.129 1.00 95.81 808 LYS A N 1
ATOM 6682 C CA . LYS A 1 808 ? 2.115 -22.974 -32.702 1.00 95.81 808 LYS A CA 1
ATOM 6683 C C . LYS A 1 808 ? 1.809 -23.614 -31.357 1.00 95.81 808 LYS A C 1
ATOM 6685 O O . LYS A 1 808 ? 1.598 -24.824 -31.280 1.00 95.81 808 LYS A O 1
ATOM 6690 N N . ILE A 1 809 ? 1.740 -22.795 -30.315 1.00 95.94 809 ILE A N 1
ATOM 6691 C CA . ILE A 1 809 ? 1.433 -23.200 -28.941 1.00 95.94 809 ILE A CA 1
ATOM 6692 C C . ILE A 1 809 ? 0.004 -22.766 -28.612 1.00 95.94 809 ILE A C 1
ATOM 6694 O O . ILE A 1 809 ? -0.385 -21.628 -28.886 1.00 95.94 809 ILE A O 1
ATOM 6698 N N . THR A 1 810 ? -0.775 -23.658 -28.003 1.00 94.94 810 THR A N 1
ATOM 6699 C CA . THR A 1 810 ? -2.095 -23.348 -27.444 1.00 94.94 810 THR A CA 1
ATOM 6700 C C . THR A 1 810 ? -2.134 -23.716 -25.965 1.00 94.94 810 THR A C 1
ATOM 6702 O O . THR A 1 810 ? -1.841 -24.853 -25.598 1.00 94.94 810 THR A O 1
ATOM 6705 N N . VAL A 1 811 ? -2.533 -22.761 -25.123 1.00 95.75 811 VAL A N 1
ATOM 6706 C CA . VAL A 1 811 ? -2.794 -22.971 -23.691 1.00 95.75 811 VAL A CA 1
ATOM 6707 C C . VAL A 1 811 ? -4.261 -22.661 -23.429 1.00 95.75 811 VAL A C 1
ATOM 6709 O O . VAL A 1 811 ? -4.667 -21.505 -23.532 1.00 95.75 811 VAL A O 1
ATOM 6712 N N . LYS A 1 812 ? -5.068 -23.676 -23.114 1.00 95.06 812 LYS A N 1
ATOM 6713 C CA . LYS A 1 812 ? -6.487 -23.515 -22.766 1.00 95.06 812 LYS A CA 1
ATOM 6714 C C . LYS A 1 812 ? -6.681 -23.623 -21.255 1.00 95.06 812 LYS A C 1
ATOM 6716 O O . LYS A 1 812 ? -6.218 -24.585 -20.652 1.00 95.06 812 LYS A O 1
ATOM 6721 N N . ASN A 1 813 ? -7.416 -22.688 -20.663 1.00 94.56 813 ASN A N 1
ATOM 6722 C CA . ASN A 1 813 ? -7.906 -22.822 -19.294 1.00 94.56 813 ASN A CA 1
ATOM 6723 C C . ASN A 1 813 ? -9.143 -23.734 -19.284 1.00 94.56 813 ASN A C 1
ATOM 6725 O O . ASN A 1 813 ? -10.121 -23.459 -19.980 1.00 94.56 813 ASN A O 1
ATOM 6729 N N . ILE A 1 814 ? -9.095 -24.825 -18.521 1.00 94.25 814 ILE A N 1
ATOM 6730 C CA . ILE A 1 814 ? -10.213 -25.767 -18.346 1.00 94.25 814 ILE A CA 1
ATOM 6731 C C . ILE A 1 814 ? -10.581 -25.958 -16.865 1.00 94.25 814 ILE A C 1
ATOM 6733 O O . ILE A 1 814 ? -11.332 -26.871 -16.531 1.00 94.25 814 ILE A O 1
ATOM 6737 N N . GLY A 1 815 ? -10.068 -25.101 -15.978 1.00 91.88 815 GLY A N 1
ATOM 6738 C CA . GLY A 1 815 ? -10.454 -25.038 -14.572 1.00 91.88 815 GLY A CA 1
ATOM 6739 C C . GLY A 1 815 ? -11.769 -24.283 -14.360 1.00 91.88 815 GLY A C 1
ATOM 6740 O O . GLY A 1 815 ? -12.530 -24.035 -15.291 1.00 91.88 815 GLY A O 1
ATOM 6741 N N . THR A 1 816 ? -12.033 -23.870 -13.120 1.00 92.06 816 THR A N 1
ATOM 6742 C CA . THR A 1 816 ? -13.195 -23.035 -12.753 1.00 92.06 816 THR A CA 1
ATOM 6743 C C . THR A 1 816 ? -12.795 -21.619 -12.334 1.00 92.06 816 THR A C 1
ATOM 6745 O O . THR A 1 816 ? -13.598 -20.918 -11.720 1.00 92.06 816 THR A O 1
ATOM 6748 N N . THR A 1 817 ? -11.551 -21.208 -12.598 1.00 89.31 817 THR A N 1
ATOM 6749 C CA . THR A 1 817 ? -11.010 -19.903 -12.193 1.00 89.31 817 THR A CA 1
ATOM 6750 C C . THR A 1 817 ? -10.217 -19.239 -13.322 1.00 89.31 817 THR A C 1
ATOM 6752 O O . THR A 1 817 ? -9.496 -19.928 -14.048 1.00 89.31 817 THR A O 1
ATOM 6755 N N . PRO A 1 818 ? -10.334 -17.914 -13.523 1.00 89.00 818 PRO A N 1
ATOM 6756 C CA . PRO A 1 818 ? -9.588 -17.207 -14.557 1.00 89.00 818 PRO A CA 1
ATOM 6757 C C . PRO A 1 818 ? -8.103 -17.040 -14.202 1.00 89.00 818 PRO A C 1
ATOM 6759 O O . PRO A 1 818 ? -7.745 -16.428 -13.190 1.00 89.00 818 PRO A O 1
ATOM 6762 N N . MET A 1 819 ? -7.228 -17.474 -15.108 1.00 88.06 819 MET A N 1
ATOM 6763 C CA . MET A 1 819 ? -5.780 -17.297 -15.002 1.00 88.06 819 MET A CA 1
ATOM 6764 C C . MET A 1 819 ? -5.401 -15.808 -15.082 1.00 88.06 819 MET A C 1
ATOM 6766 O O . MET A 1 819 ? -5.956 -15.045 -15.886 1.00 88.06 819 MET A O 1
ATOM 6770 N N . LYS A 1 820 ? -4.443 -15.371 -14.251 1.00 85.50 820 LYS A N 1
ATOM 6771 C CA . LYS A 1 820 ? -4.010 -13.959 -14.185 1.00 85.50 820 LYS A CA 1
ATOM 6772 C C . LYS A 1 820 ? -2.639 -13.701 -14.794 1.00 85.50 820 LYS A C 1
ATOM 6774 O O . LYS A 1 820 ? -2.434 -12.612 -15.322 1.00 85.50 820 LYS A O 1
ATOM 6779 N N . GLY A 1 821 ? -1.730 -14.667 -14.758 1.00 87.94 821 GLY A N 1
ATOM 6780 C CA . GLY A 1 821 ? -0.404 -14.558 -15.361 1.00 87.94 821 GLY A CA 1
ATOM 6781 C C . GLY A 1 821 ? 0.072 -15.904 -15.887 1.00 87.94 821 GLY A C 1
ATOM 6782 O O . GLY A 1 821 ? -0.367 -16.948 -15.408 1.00 87.94 821 GLY A O 1
ATOM 6783 N N . ILE A 1 822 ? 0.967 -15.876 -16.868 1.00 91.00 822 ILE A N 1
ATOM 6784 C CA . ILE A 1 822 ? 1.552 -17.075 -17.471 1.00 91.00 822 ILE A CA 1
ATOM 6785 C C . ILE A 1 822 ? 2.9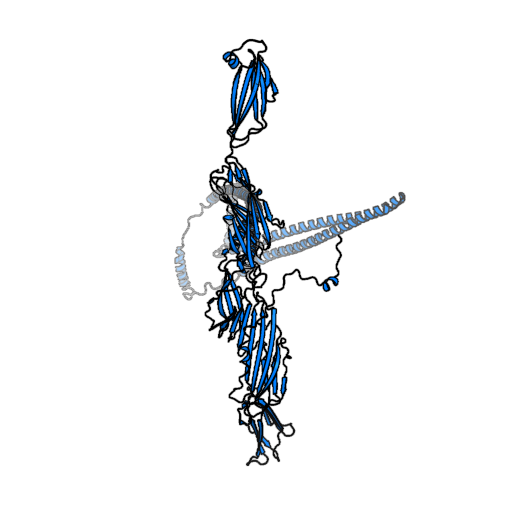67 -16.765 -17.971 1.00 91.00 822 ILE A C 1
ATOM 6787 O O . ILE A 1 822 ? 3.248 -15.662 -18.440 1.00 91.00 822 ILE A O 1
ATOM 6791 N N . MET A 1 823 ? 3.848 -17.749 -17.868 1.00 92.62 823 MET A N 1
ATOM 6792 C CA . MET A 1 823 ? 5.180 -17.778 -18.454 1.00 92.62 823 MET A CA 1
ATOM 6793 C C . MET A 1 823 ? 5.288 -19.070 -19.258 1.00 92.62 823 MET A C 1
ATOM 6795 O O . MET A 1 823 ? 5.277 -20.163 -18.693 1.00 92.62 823 MET A O 1
ATOM 6799 N N . VAL A 1 824 ? 5.360 -18.936 -20.577 1.00 95.06 824 VAL A N 1
ATOM 6800 C CA . VAL A 1 824 ? 5.561 -20.047 -21.507 1.00 95.06 824 VAL A CA 1
ATOM 6801 C C . VAL A 1 824 ? 7.047 -20.127 -21.827 1.00 95.06 824 VAL A C 1
ATOM 6803 O O . VAL A 1 824 ? 7.647 -19.116 -22.173 1.00 95.06 824 VAL A O 1
ATOM 6806 N N . LYS A 1 825 ? 7.642 -21.311 -21.714 1.00 96.19 825 LYS A N 1
ATOM 6807 C CA . LYS A 1 825 ? 9.030 -21.593 -22.079 1.00 96.19 825 LYS A CA 1
ATOM 6808 C C . LYS A 1 825 ? 9.023 -22.687 -23.144 1.00 96.19 825 LYS A C 1
ATOM 6810 O O . LYS A 1 825 ? 8.791 -23.861 -22.848 1.00 96.19 825 LYS A O 1
ATOM 6815 N N . ASP A 1 826 ? 9.232 -22.281 -24.389 1.00 95.31 826 ASP A N 1
ATOM 6816 C CA . ASP A 1 826 ? 9.411 -23.179 -25.529 1.00 95.31 826 ASP A CA 1
ATOM 6817 C C . ASP A 1 826 ? 10.913 -23.460 -25.694 1.00 95.31 826 ASP A C 1
ATOM 6819 O O . ASP A 1 826 ? 11.704 -22.522 -25.782 1.00 95.31 826 ASP A O 1
ATOM 6823 N N . ILE A 1 827 ? 11.311 -24.735 -25.683 1.00 95.00 827 ILE A N 1
ATOM 6824 C CA . ILE A 1 827 ? 12.716 -25.130 -25.836 1.00 95.00 827 ILE A CA 1
ATOM 6825 C C . ILE A 1 827 ? 12.969 -25.506 -27.297 1.00 95.00 827 ILE A C 1
ATOM 6827 O O . ILE A 1 827 ? 12.530 -26.562 -27.768 1.00 95.00 827 ILE A O 1
ATOM 6831 N N . ILE A 1 828 ? 13.720 -24.655 -27.994 1.00 94.25 828 ILE A N 1
ATOM 6832 C CA . ILE A 1 828 ? 14.214 -24.886 -29.351 1.00 94.25 828 ILE A CA 1
ATOM 6833 C C . ILE A 1 828 ? 15.510 -25.711 -29.260 1.00 94.25 828 ILE A C 1
ATOM 6835 O O . ILE A 1 828 ? 16.456 -25.288 -28.592 1.00 94.25 828 ILE A O 1
ATOM 6839 N N . PRO A 1 829 ? 15.597 -26.893 -29.898 1.00 93.38 829 PRO A N 1
ATOM 6840 C CA . PRO A 1 829 ? 16.815 -27.697 -29.910 1.00 93.38 829 PRO A CA 1
ATOM 6841 C C . PRO A 1 829 ? 17.975 -27.044 -30.667 1.00 93.38 829 PRO A C 1
ATOM 6843 O O . PRO A 1 829 ? 17.771 -26.253 -31.583 1.00 93.38 829 PRO A O 1
ATOM 6846 N N . ALA A 1 830 ? 19.194 -27.497 -30.370 1.00 90.88 830 ALA A N 1
ATOM 6847 C CA . ALA A 1 830 ? 20.353 -27.242 -31.222 1.00 90.88 830 ALA A CA 1
ATOM 6848 C C . ALA A 1 830 ? 20.122 -27.725 -32.672 1.00 90.88 830 ALA A C 1
ATOM 6850 O O . ALA A 1 830 ? 19.316 -28.621 -32.925 1.00 90.88 830 ALA A O 1
ATOM 6851 N N . ASP A 1 831 ? 20.903 -27.175 -33.598 1.00 91.25 831 ASP A N 1
ATOM 6852 C CA . ASP A 1 831 ? 20.782 -27.207 -35.064 1.00 91.25 831 ASP A CA 1
ATOM 6853 C C . ASP A 1 831 ? 19.688 -26.272 -35.653 1.00 91.25 831 ASP A C 1
ATOM 6855 O O . ASP A 1 831 ? 19.589 -26.132 -36.881 1.00 91.25 831 ASP A O 1
ATOM 6859 N N . PHE A 1 832 ? 18.947 -25.563 -34.788 1.00 93.00 832 PHE A N 1
ATOM 6860 C CA . PHE A 1 832 ? 17.966 -24.517 -35.113 1.00 93.00 832 PHE A CA 1
ATOM 6861 C C . PHE A 1 832 ? 18.357 -23.179 -34.470 1.00 93.00 832 PHE A C 1
ATOM 6863 O O . PHE A 1 832 ? 19.079 -23.152 -33.478 1.00 93.00 832 PHE A O 1
ATOM 6870 N N . ALA A 1 833 ? 17.866 -22.074 -35.029 1.00 92.25 833 ALA A N 1
ATOM 6871 C CA . ALA A 1 833 ? 18.016 -20.726 -34.497 1.00 92.25 833 ALA A CA 1
ATOM 6872 C C . ALA A 1 833 ? 16.637 -20.108 -34.167 1.00 92.25 833 ALA A C 1
ATOM 6874 O O . ALA A 1 833 ? 15.691 -20.283 -34.946 1.00 92.25 833 ALA A O 1
ATOM 6875 N N . PRO A 1 834 ? 16.509 -19.377 -33.044 1.00 92.50 834 PRO A N 1
ATOM 6876 C CA . PRO A 1 834 ? 15.308 -18.617 -32.692 1.00 92.50 834 PRO A CA 1
ATOM 6877 C C . PRO A 1 834 ? 15.048 -17.473 -33.697 1.00 92.50 834 PRO A C 1
ATOM 6879 O O . PRO A 1 834 ? 15.933 -17.139 -34.490 1.00 92.50 834 PRO A O 1
ATOM 6882 N N . PRO A 1 835 ? 13.848 -16.859 -33.695 1.00 90.12 835 PRO A N 1
ATOM 6883 C CA . PRO A 1 835 ? 13.568 -15.698 -34.539 1.00 90.12 835 PRO A CA 1
ATOM 6884 C C . PRO A 1 835 ? 14.488 -14.520 -34.196 1.00 90.12 835 PRO A C 1
ATOM 6886 O O . PRO A 1 835 ? 14.658 -14.171 -33.029 1.00 90.12 835 PRO A O 1
ATOM 6889 N N . GLU A 1 836 ? 15.039 -13.880 -35.228 1.00 83.31 836 GLU A N 1
ATOM 6890 C CA . GLU A 1 836 ? 15.887 -12.684 -35.099 1.00 83.31 836 GLU A CA 1
ATOM 6891 C C . GLU A 1 836 ? 15.086 -11.442 -34.680 1.00 83.31 836 GLU A C 1
ATOM 6893 O O . GLU A 1 836 ? 15.608 -10.559 -34.002 1.00 83.31 836 GLU A O 1
ATOM 6898 N N . ASP A 1 837 ? 13.817 -11.370 -35.090 1.00 86.62 837 ASP A N 1
ATOM 6899 C CA . ASP A 1 837 ? 12.927 -10.241 -34.837 1.00 86.62 837 ASP A CA 1
ATOM 6900 C C . ASP A 1 837 ? 11.759 -10.668 -33.936 1.00 86.62 837 ASP A C 1
ATOM 6902 O O . ASP A 1 837 ? 10.879 -11.443 -34.321 1.00 86.62 837 ASP A O 1
ATOM 6906 N N . LEU A 1 838 ? 11.724 -10.114 -32.722 1.00 83.75 838 LEU A N 1
ATOM 6907 C CA . LEU A 1 838 ? 10.680 -10.393 -31.735 1.00 83.75 838 LEU A CA 1
ATOM 6908 C C . LEU A 1 838 ? 9.292 -9.853 -32.138 1.00 83.75 838 LEU A C 1
ATOM 6910 O O . LEU A 1 838 ? 8.299 -10.218 -31.510 1.00 83.75 838 LEU A O 1
ATOM 6914 N N . THR A 1 839 ? 9.175 -9.035 -33.191 1.00 84.94 839 THR A N 1
ATOM 6915 C CA . THR A 1 839 ? 7.869 -8.633 -33.748 1.00 84.94 839 THR A CA 1
ATOM 6916 C C . THR A 1 839 ? 7.169 -9.756 -34.523 1.00 84.94 839 THR A C 1
ATOM 6918 O O . THR A 1 839 ? 5.969 -9.663 -34.781 1.00 84.94 839 THR A O 1
ATOM 6921 N N . GLN A 1 840 ? 7.870 -10.853 -34.842 1.00 87.38 840 GLN A N 1
ATOM 6922 C CA . GLN A 1 840 ? 7.304 -12.011 -35.546 1.00 87.38 840 GLN A CA 1
ATOM 6923 C C . GLN A 1 840 ? 6.372 -12.879 -34.671 1.00 87.38 840 GLN A C 1
ATOM 6925 O O . GLN A 1 840 ? 5.710 -13.784 -35.186 1.00 87.38 840 GLN A O 1
ATOM 6930 N N . PHE A 1 841 ? 6.289 -12.615 -33.362 1.00 91.00 841 PHE A N 1
ATOM 6931 C CA . PHE A 1 841 ? 5.422 -13.341 -32.432 1.00 91.00 841 PHE A CA 1
ATOM 6932 C C . PHE A 1 841 ? 3.963 -12.879 -32.534 1.00 91.00 841 PHE A C 1
ATOM 6934 O O . PHE A 1 841 ? 3.597 -11.783 -32.115 1.00 91.00 841 PHE A O 1
ATOM 6941 N N . GLN A 1 842 ? 3.092 -13.765 -33.015 1.00 89.88 842 GLN A N 1
ATOM 6942 C CA . GLN A 1 842 ? 1.645 -13.561 -33.039 1.00 89.88 842 GLN A CA 1
ATOM 6943 C C . GLN A 1 842 ? 1.014 -14.171 -31.787 1.00 89.88 842 GLN A C 1
ATOM 6945 O O . GLN A 1 842 ? 0.954 -15.393 -31.635 1.00 89.88 842 GLN A O 1
ATOM 6950 N N . ILE A 1 843 ? 0.528 -13.319 -30.885 1.00 90.12 843 ILE A N 1
ATOM 6951 C CA . ILE A 1 843 ? -0.013 -13.717 -29.581 1.00 90.12 843 ILE A CA 1
ATOM 6952 C C . ILE A 1 843 ? -1.452 -13.209 -29.468 1.00 90.12 843 ILE A C 1
ATOM 6954 O O . ILE A 1 843 ? -1.705 -12.013 -29.573 1.00 90.12 843 ILE A O 1
ATOM 6958 N N . SER A 1 844 ? -2.414 -14.113 -29.279 1.00 88.69 844 SER A N 1
ATOM 6959 C CA . SER A 1 844 ? -3.842 -13.764 -29.251 1.00 88.69 844 SER A CA 1
ATOM 6960 C C . SER A 1 844 ? -4.668 -14.711 -28.386 1.00 88.69 844 SER A C 1
ATOM 6962 O O . SER A 1 844 ? -4.352 -15.891 -28.239 1.00 88.69 844 SER A O 1
ATOM 6964 N N . THR A 1 845 ? -5.761 -14.204 -27.820 1.00 89.12 845 THR A N 1
ATOM 6965 C CA . THR A 1 845 ? -6.760 -15.015 -27.108 1.00 89.12 845 THR A CA 1
ATOM 6966 C C . THR A 1 845 ? -7.876 -15.477 -28.048 1.00 89.12 845 THR A C 1
ATOM 6968 O O . THR A 1 845 ? -8.146 -14.846 -29.071 1.00 89.12 845 THR A O 1
ATOM 6971 N N . SER A 1 846 ? -8.586 -16.552 -27.694 1.00 88.62 846 SER A N 1
ATOM 6972 C CA . SER A 1 846 ? -9.727 -17.058 -28.472 1.00 88.62 846 SER A CA 1
ATOM 6973 C C . SER A 1 846 ? -10.890 -16.071 -28.585 1.00 88.62 846 SER A C 1
ATOM 6975 O O . SER A 1 846 ? -11.674 -16.163 -29.526 1.00 88.62 846 SER A O 1
ATOM 6977 N N . SER A 1 847 ? -10.999 -15.130 -27.644 1.00 83.50 847 SER A N 1
ATOM 6978 C CA . SER A 1 847 ? -11.982 -14.040 -27.659 1.00 83.50 847 SER A CA 1
ATOM 6979 C C . SER A 1 847 ? -11.568 -12.844 -28.529 1.00 83.50 847 SER A C 1
ATOM 6981 O O . SER A 1 847 ? -12.334 -11.890 -28.655 1.00 83.50 847 SER A O 1
ATOM 6983 N N . GLY A 1 848 ? -10.366 -12.863 -29.120 1.00 77.38 848 GLY A N 1
ATOM 6984 C CA . GLY A 1 848 ? -9.823 -11.741 -29.888 1.00 77.38 848 GLY A CA 1
ATOM 6985 C C . GLY A 1 848 ? -9.401 -10.545 -29.029 1.00 77.38 848 GLY A C 1
ATOM 6986 O O . GLY A 1 848 ? -9.169 -9.465 -29.569 1.00 77.38 848 GLY A O 1
ATOM 6987 N N . ARG A 1 849 ? -9.296 -10.705 -27.700 1.00 79.62 849 ARG A N 1
ATOM 6988 C CA . ARG A 1 849 ? -8.737 -9.668 -26.822 1.00 79.62 849 ARG A CA 1
ATOM 6989 C C . ARG A 1 849 ? -7.247 -9.521 -27.106 1.00 79.62 849 ARG A C 1
ATOM 6991 O O . ARG A 1 849 ? -6.492 -10.484 -26.945 1.00 79.62 849 ARG A O 1
ATOM 6998 N N . ASP A 1 850 ? -6.857 -8.311 -27.491 1.00 69.19 850 ASP A N 1
ATOM 6999 C CA . ASP A 1 850 ? -5.460 -7.911 -27.616 1.00 69.19 850 ASP A CA 1
ATOM 7000 C C . ASP A 1 850 ? -4.796 -7.873 -26.231 1.00 69.19 850 ASP A C 1
ATOM 7002 O O . ASP A 1 850 ? -5.347 -7.350 -25.256 1.00 69.19 850 ASP A O 1
ATOM 7006 N N . ILE A 1 851 ? -3.622 -8.489 -26.160 1.00 75.38 851 ILE A N 1
ATOM 7007 C CA . ILE A 1 851 ? -2.795 -8.663 -24.963 1.00 75.38 851 ILE A CA 1
ATOM 7008 C C . ILE A 1 851 ? -1.337 -8.247 -25.218 1.00 75.38 851 ILE A C 1
ATOM 7010 O O . ILE A 1 851 ? -0.504 -8.397 -24.326 1.00 75.38 851 ILE A O 1
ATOM 7014 N N . SER A 1 852 ? -1.039 -7.684 -26.397 1.00 67.81 852 SER A N 1
ATOM 7015 C CA . SER A 1 852 ? 0.310 -7.314 -26.852 1.00 67.81 852 SER A CA 1
ATOM 7016 C C . SER A 1 852 ? 1.006 -6.332 -25.900 1.00 67.81 852 SER A C 1
ATOM 7018 O O . SER A 1 852 ? 2.175 -6.512 -25.573 1.00 67.81 852 SER A O 1
ATOM 7020 N N . ASP A 1 853 ? 0.255 -5.373 -25.343 1.00 66.31 853 ASP A N 1
ATOM 7021 C CA . ASP A 1 853 ? 0.702 -4.409 -24.317 1.00 66.31 853 ASP A CA 1
ATOM 7022 C C . ASP A 1 853 ? 1.261 -5.054 -23.029 1.00 66.31 853 ASP A C 1
ATOM 7024 O O . ASP A 1 853 ? 1.764 -4.352 -22.142 1.00 66.31 853 ASP A O 1
ATOM 7028 N N . HIS A 1 854 ? 1.070 -6.363 -22.835 1.00 72.69 854 HIS A N 1
ATOM 7029 C CA . HIS A 1 854 ? 1.372 -7.094 -21.601 1.00 72.69 854 HIS A CA 1
ATOM 7030 C C . HIS A 1 854 ? 2.298 -8.300 -21.829 1.00 72.69 854 HIS A C 1
ATOM 7032 O O . HIS A 1 854 ? 2.432 -9.131 -20.928 1.00 72.69 854 HIS A O 1
ATOM 7038 N N . VAL A 1 855 ? 2.937 -8.391 -23.000 1.00 85.12 855 VAL A N 1
ATOM 7039 C CA . VAL A 1 855 ? 3.911 -9.433 -23.355 1.00 85.12 855 VAL A CA 1
ATOM 7040 C C . VAL A 1 855 ? 5.344 -8.945 -23.118 1.00 85.12 855 VAL A C 1
ATOM 7042 O O . VAL A 1 855 ? 5.698 -7.824 -23.473 1.00 85.12 855 VAL A O 1
ATOM 7045 N N . SER A 1 856 ? 6.186 -9.822 -22.575 1.00 87.62 856 SER A N 1
ATOM 7046 C CA . SER A 1 856 ? 7.646 -9.717 -22.603 1.00 87.62 856 SER A CA 1
ATOM 7047 C C . SER A 1 856 ? 8.220 -11.029 -23.142 1.00 87.62 856 SER A C 1
ATOM 7049 O O . SER A 1 856 ? 7.817 -12.101 -22.686 1.00 87.62 856 SER A O 1
ATOM 7051 N N . ILE A 1 857 ? 9.118 -10.952 -24.125 1.00 90.75 857 ILE A N 1
ATOM 7052 C CA . ILE A 1 857 ? 9.774 -12.109 -24.751 1.00 90.75 857 ILE A CA 1
ATOM 7053 C C . ILE A 1 857 ? 11.277 -12.005 -24.492 1.00 90.75 857 ILE A C 1
ATOM 7055 O O . ILE A 1 857 ? 11.879 -10.962 -24.738 1.00 90.75 857 ILE A O 1
ATOM 7059 N N . GLU A 1 858 ? 11.869 -13.089 -24.004 1.00 91.62 858 GLU A N 1
ATOM 7060 C CA . GLU A 1 858 ? 13.302 -13.247 -23.760 1.00 91.62 858 GLU A CA 1
ATOM 7061 C C . GLU A 1 858 ? 13.759 -14.554 -24.420 1.00 91.62 858 GLU A C 1
ATOM 7063 O O . GLU A 1 858 ? 13.133 -15.598 -24.233 1.00 91.62 858 GLU A O 1
ATOM 7068 N N . VAL A 1 859 ? 14.852 -14.511 -25.179 1.00 91.69 859 VAL A N 1
ATOM 7069 C CA . VAL A 1 859 ? 15.503 -15.701 -25.739 1.00 91.69 859 VAL A CA 1
ATOM 7070 C C . VAL A 1 859 ? 16.768 -15.956 -24.929 1.00 91.69 859 VAL A C 1
ATOM 7072 O O . VAL A 1 859 ? 17.574 -15.046 -24.744 1.00 91.69 859 VAL A O 1
ATOM 7075 N N . VAL A 1 860 ? 16.931 -17.170 -24.400 1.00 91.62 860 VAL A N 1
ATOM 7076 C CA . VAL A 1 860 ? 18.077 -17.522 -23.550 1.00 91.62 860 VAL A CA 1
ATOM 7077 C C . VAL A 1 860 ? 18.816 -18.737 -24.119 1.00 91.62 860 VAL A C 1
ATOM 7079 O O . VAL A 1 860 ? 18.220 -19.810 -24.189 1.00 91.62 860 VAL A O 1
ATOM 7082 N N . PRO A 1 861 ? 20.114 -18.621 -24.458 1.00 88.94 861 PRO A N 1
ATOM 7083 C CA . PRO A 1 861 ? 20.927 -17.400 -24.419 1.00 88.94 861 PRO A CA 1
ATOM 7084 C C . PRO A 1 861 ? 20.524 -16.377 -25.495 1.00 88.94 861 PRO A C 1
ATOM 7086 O O . PRO A 1 861 ? 20.009 -16.747 -26.543 1.00 88.94 861 PRO A O 1
ATOM 7089 N N . ASP A 1 862 ? 20.803 -15.097 -25.242 1.00 87.38 862 ASP A N 1
ATOM 7090 C CA . ASP A 1 862 ? 20.538 -13.986 -26.171 1.00 87.38 862 ASP A CA 1
ATOM 7091 C C . ASP A 1 862 ? 21.586 -13.963 -27.301 1.00 87.38 862 ASP A C 1
ATOM 7093 O O . ASP A 1 862 ? 22.540 -13.181 -27.305 1.00 87.38 862 ASP A O 1
ATOM 7097 N N . ASN A 1 863 ? 21.487 -14.946 -28.198 1.00 86.81 863 ASN A N 1
ATOM 7098 C CA . ASN A 1 863 ? 22.302 -15.094 -29.397 1.00 86.81 863 ASN A CA 1
ATOM 7099 C C . ASN A 1 863 ? 21.596 -15.999 -30.428 1.00 86.81 863 ASN A C 1
ATOM 7101 O O . ASN A 1 863 ? 20.576 -16.620 -30.145 1.00 86.81 863 ASN A O 1
ATOM 7105 N N . LEU A 1 864 ? 22.190 -16.116 -31.617 1.00 84.44 864 LEU A N 1
ATOM 7106 C CA . LEU A 1 864 ? 21.725 -16.990 -32.703 1.00 84.44 864 LEU A CA 1
ATOM 7107 C C . LEU A 1 864 ? 22.621 -18.236 -32.870 1.00 84.44 864 LEU A C 1
ATOM 7109 O O . LEU A 1 864 ? 22.733 -18.785 -33.966 1.00 84.44 864 LEU A O 1
ATOM 7113 N N . ASP A 1 865 ? 23.318 -18.662 -31.808 1.00 88.69 865 ASP A N 1
ATOM 7114 C CA . ASP A 1 865 ? 24.237 -19.807 -31.846 1.00 88.69 865 ASP A CA 1
ATOM 7115 C C . ASP A 1 865 ? 23.466 -21.129 -31.911 1.00 88.69 865 ASP A C 1
ATOM 7117 O O . ASP A 1 865 ? 23.211 -21.789 -30.907 1.00 88.69 865 ASP A O 1
ATOM 7121 N N . HIS A 1 866 ? 23.123 -21.540 -33.127 1.00 86.00 866 HIS A N 1
ATOM 7122 C CA . HIS A 1 866 ? 22.419 -22.788 -33.407 1.00 86.00 866 HIS A CA 1
ATOM 7123 C C . HIS A 1 866 ? 23.197 -24.065 -33.013 1.00 86.00 866 HIS A C 1
ATOM 7125 O O . HIS A 1 866 ? 22.747 -25.165 -33.333 1.00 86.00 866 HIS A O 1
ATOM 7131 N N . SER A 1 867 ? 24.387 -23.993 -32.400 1.00 88.12 867 SER A N 1
ATOM 7132 C CA . SER A 1 867 ? 25.079 -25.181 -31.867 1.00 88.12 867 SER A CA 1
ATOM 7133 C C . SER A 1 867 ? 24.561 -25.619 -30.489 1.00 88.12 867 SER A C 1
ATOM 7135 O O . SER A 1 867 ? 24.790 -26.760 -30.076 1.00 88.12 867 SER A O 1
ATOM 7137 N N . ILE A 1 868 ? 23.819 -24.742 -29.810 1.00 91.56 868 ILE A N 1
ATOM 7138 C CA . ILE A 1 868 ? 23.211 -24.942 -28.491 1.00 91.56 868 ILE A CA 1
ATOM 7139 C C . ILE A 1 868 ? 21.684 -24.761 -28.570 1.00 91.56 868 ILE A C 1
ATOM 7141 O O . ILE A 1 868 ? 21.196 -24.162 -29.523 1.00 91.56 868 ILE A O 1
ATOM 7145 N N . PRO A 1 869 ? 20.903 -25.323 -27.627 1.00 93.06 869 PRO A N 1
ATOM 7146 C CA . PRO A 1 869 ? 19.466 -25.071 -27.555 1.00 93.06 869 PRO A CA 1
ATOM 7147 C C . PRO A 1 869 ? 19.156 -23.676 -26.988 1.00 93.06 869 PRO A C 1
ATOM 7149 O O . PRO A 1 869 ? 19.917 -23.151 -26.170 1.00 93.06 869 PRO A O 1
ATOM 7152 N N . HIS A 1 870 ? 17.989 -23.137 -27.349 1.00 94.31 870 HIS A N 1
ATOM 7153 C CA . HIS A 1 870 ? 17.476 -21.846 -26.877 1.00 94.31 870 HIS A CA 1
ATOM 7154 C C . HIS A 1 870 ? 16.134 -22.003 -26.161 1.00 94.31 870 HIS A C 1
ATOM 7156 O O . HIS A 1 870 ? 15.199 -22.600 -26.693 1.00 94.31 870 HIS A O 1
ATOM 7162 N N . ASP A 1 871 ? 16.015 -21.397 -24.983 1.00 94.88 871 ASP A N 1
ATOM 7163 C CA . ASP A 1 871 ? 14.747 -21.211 -24.280 1.00 94.88 871 ASP A CA 1
ATOM 7164 C C . ASP A 1 871 ? 14.081 -19.915 -24.771 1.00 94.88 871 ASP A C 1
ATOM 7166 O O . ASP A 1 871 ? 14.556 -18.817 -24.471 1.00 94.88 871 ASP A O 1
ATOM 7170 N N . VAL A 1 872 ? 12.949 -20.017 -25.469 1.00 94.38 872 VAL A N 1
ATOM 7171 C CA . VAL A 1 872 ? 12.079 -18.875 -25.783 1.00 94.38 872 VAL A CA 1
ATOM 7172 C C . VAL A 1 872 ? 11.083 -18.699 -24.641 1.00 94.38 872 VAL A C 1
ATOM 7174 O O . VAL A 1 872 ? 10.122 -19.461 -24.504 1.00 94.38 872 VAL A O 1
ATOM 7177 N N . LYS A 1 873 ? 11.320 -17.693 -23.797 1.00 94.00 873 LYS A N 1
ATOM 7178 C CA . LYS A 1 873 ? 10.496 -17.363 -22.631 1.00 94.00 873 LYS A CA 1
ATOM 7179 C C . LYS A 1 873 ? 9.540 -16.228 -22.965 1.00 94.00 873 LYS A C 1
ATOM 7181 O O . LYS A 1 873 ? 9.956 -15.106 -23.231 1.00 94.00 873 LYS A O 1
ATOM 7186 N N . ILE A 1 874 ? 8.248 -16.508 -22.889 1.00 92.19 874 ILE A N 1
ATOM 7187 C CA . ILE A 1 874 ? 7.165 -15.578 -23.192 1.00 92.19 874 ILE A CA 1
ATOM 7188 C C . ILE A 1 874 ? 6.378 -15.355 -21.902 1.00 92.19 874 ILE A C 1
ATOM 7190 O O . ILE A 1 874 ? 5.609 -16.209 -21.462 1.00 92.19 874 ILE A O 1
ATOM 7194 N N . SER A 1 875 ? 6.600 -14.206 -21.275 1.00 90.56 875 SER A N 1
ATOM 7195 C CA . SER A 1 875 ? 5.926 -13.780 -20.048 1.00 90.56 875 SER A CA 1
ATOM 7196 C C . SER A 1 875 ? 4.738 -12.889 -20.390 1.00 90.56 875 SER A C 1
ATOM 7198 O O . SER A 1 875 ? 4.915 -11.849 -21.022 1.00 90.56 875 SER A O 1
ATOM 7200 N N . LEU A 1 876 ? 3.531 -13.251 -19.947 1.00 87.75 876 LEU A N 1
ATOM 7201 C CA . LEU A 1 876 ? 2.322 -12.458 -20.173 1.00 87.75 876 LEU A CA 1
ATOM 7202 C C . LEU A 1 876 ? 1.697 -11.999 -18.848 1.00 87.75 876 LEU A C 1
ATOM 7204 O O . LEU A 1 876 ?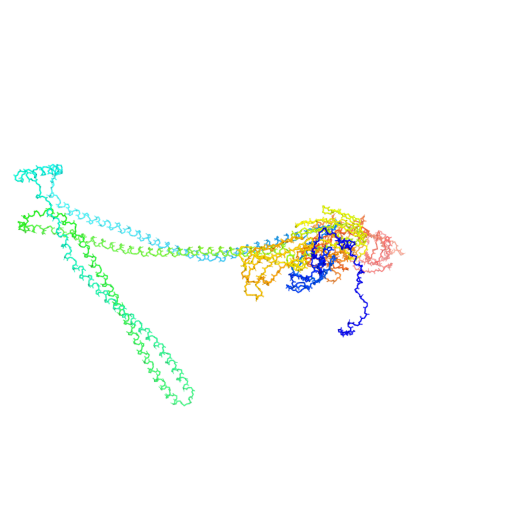 1.440 -12.792 -17.940 1.00 87.75 876 LEU A O 1
ATOM 7208 N N . ASN A 1 877 ? 1.432 -10.693 -18.762 1.00 80.81 877 ASN A N 1
ATOM 7209 C CA . ASN A 1 877 ? 0.849 -9.972 -17.621 1.00 80.81 877 ASN A CA 1
ATOM 7210 C C . ASN A 1 877 ? 1.650 -10.032 -16.300 1.00 80.81 877 ASN A C 1
ATOM 7212 O O . ASN A 1 877 ? 1.150 -9.570 -15.279 1.00 80.81 877 ASN A O 1
ATOM 7216 N N . LEU A 1 878 ? 2.895 -10.523 -16.292 1.00 76.62 878 LEU A N 1
ATOM 7217 C CA . LEU A 1 878 ? 3.701 -10.654 -15.063 1.00 76.62 878 LEU A CA 1
ATOM 7218 C C . LEU A 1 878 ? 4.321 -9.331 -14.572 1.00 76.62 878 LEU A C 1
ATOM 7220 O O . LEU A 1 878 ? 4.508 -9.151 -13.373 1.00 76.62 878 LEU A O 1
ATOM 7224 N N . ASP A 1 879 ? 4.595 -8.373 -15.464 1.00 65.69 879 ASP A N 1
ATOM 7225 C CA . ASP A 1 879 ? 5.260 -7.101 -15.120 1.00 65.69 879 ASP A CA 1
ATOM 7226 C C . ASP A 1 879 ? 4.353 -6.046 -14.466 1.00 65.69 879 ASP A C 1
ATOM 7228 O O . ASP A 1 879 ? 4.825 -5.082 -13.853 1.00 65.69 879 ASP A O 1
ATOM 7232 N N . ASN A 1 880 ? 3.036 -6.180 -14.619 1.00 60.91 880 ASN A N 1
ATOM 7233 C CA . ASN A 1 880 ? 2.077 -5.229 -14.070 1.00 60.91 880 ASN A CA 1
ATOM 7234 C C . ASN A 1 880 ? 0.707 -5.882 -13.898 1.00 60.91 880 ASN A C 1
ATOM 7236 O O . ASN A 1 880 ? -0.254 -5.461 -14.542 1.00 60.91 880 ASN A O 1
ATOM 7240 N N . ILE A 1 881 ? 0.641 -6.893 -13.027 1.00 56.41 881 ILE A N 1
ATOM 7241 C CA . ILE A 1 881 ? -0.564 -7.687 -12.760 1.00 56.41 881 ILE A CA 1
ATOM 7242 C C . ILE A 1 881 ? -1.685 -6.771 -12.249 1.00 56.41 881 ILE A C 1
ATOM 7244 O O . ILE A 1 881 ? -1.816 -6.478 -11.061 1.00 56.41 881 ILE A O 1
ATOM 7248 N N . LYS A 1 882 ? -2.487 -6.268 -13.186 1.00 52.19 882 LYS A N 1
ATOM 7249 C CA . LYS A 1 882 ? -3.758 -5.598 -12.916 1.00 52.19 882 LYS A CA 1
ATOM 7250 C C . LYS A 1 882 ? -4.805 -6.672 -12.629 1.00 52.19 882 LYS A C 1
ATOM 7252 O O . LYS A 1 882 ? -4.678 -7.810 -13.066 1.00 52.19 882 LYS A O 1
ATOM 7257 N N . SER A 1 883 ? -5.905 -6.285 -11.992 1.00 51.22 883 SER A N 1
ATOM 7258 C CA . SER A 1 883 ? -7.041 -7.169 -11.676 1.00 51.22 883 SER A CA 1
ATOM 7259 C C . SER A 1 883 ? -7.707 -7.855 -12.888 1.00 51.22 883 SER A C 1
ATOM 7261 O O . SER A 1 883 ? -8.504 -8.784 -12.706 1.00 51.22 883 SER A O 1
ATOM 7263 N N . LYS A 1 884 ? -7.389 -7.440 -14.125 1.00 58.91 884 LYS A N 1
ATOM 7264 C CA . LYS A 1 884 ? -7.928 -8.020 -15.364 1.00 58.91 884 LYS A CA 1
ATOM 7265 C C . LYS A 1 884 ? -7.600 -9.514 -15.497 1.00 58.91 884 LYS A C 1
ATOM 7267 O O . LYS A 1 884 ? -6.526 -9.976 -15.134 1.00 58.91 884 LYS A O 1
ATOM 7272 N N . VAL A 1 885 ? -8.568 -10.264 -16.017 1.00 72.56 885 VAL A N 1
ATOM 7273 C CA . VAL A 1 885 ? -8.428 -11.671 -16.422 1.00 72.56 885 VAL A CA 1
ATOM 7274 C C . VAL A 1 885 ? -7.500 -11.766 -17.634 1.00 72.56 885 VAL A C 1
ATOM 7276 O O . VAL A 1 885 ? -7.733 -11.060 -18.619 1.00 72.56 885 VAL A O 1
ATOM 7279 N N . LEU A 1 886 ? -6.479 -12.630 -17.573 1.00 81.75 886 LEU A N 1
ATOM 7280 C CA . LEU A 1 886 ? -5.611 -12.900 -18.719 1.00 81.75 886 LEU A CA 1
ATOM 7281 C C . LEU A 1 886 ? -6.234 -13.969 -19.617 1.00 81.75 886 LEU A C 1
ATOM 7283 O O . LEU A 1 886 ? -6.522 -13.663 -20.768 1.00 81.75 886 LEU A O 1
ATOM 7287 N N . ILE A 1 887 ? -6.509 -15.159 -19.074 1.00 87.69 887 ILE A N 1
ATOM 7288 C CA . ILE A 1 887 ? -7.239 -16.240 -19.756 1.00 87.69 887 ILE A CA 1
ATOM 7289 C C . ILE A 1 887 ? -8.450 -16.600 -18.892 1.00 87.69 887 ILE A C 1
ATOM 7291 O O . ILE A 1 887 ? -8.289 -17.017 -17.743 1.00 87.69 887 ILE A O 1
ATOM 7295 N N . ASP A 1 888 ? -9.654 -16.389 -19.413 1.00 89.81 888 ASP A N 1
ATOM 7296 C CA . ASP A 1 888 ? -10.902 -16.721 -18.724 1.00 89.81 888 ASP A CA 1
ATOM 7297 C C . ASP A 1 888 ? -11.173 -18.234 -18.739 1.00 89.81 888 ASP A C 1
ATOM 7299 O O . ASP A 1 888 ? -10.435 -19.002 -19.359 1.00 89.81 888 ASP A O 1
ATOM 7303 N N . VAL A 1 889 ? -12.204 -18.690 -18.032 1.00 90.31 889 VAL A N 1
ATOM 7304 C CA . VAL A 1 889 ? -12.624 -20.101 -18.063 1.00 90.31 889 VAL A CA 1
ATOM 7305 C C . VAL A 1 889 ? -13.054 -20.493 -19.484 1.00 90.31 889 VAL A C 1
ATOM 7307 O O . VAL A 1 889 ? -13.713 -19.722 -20.178 1.00 90.31 889 VAL A O 1
ATOM 7310 N N . ASP A 1 890 ? -12.645 -21.686 -19.926 1.00 90.25 890 ASP A N 1
ATOM 7311 C CA . ASP A 1 890 ? -12.829 -22.230 -21.283 1.00 90.25 890 ASP A CA 1
ATOM 7312 C C . ASP A 1 890 ? -12.167 -21.447 -22.439 1.00 90.25 890 ASP A C 1
ATOM 7314 O O . ASP A 1 890 ? -12.231 -21.872 -23.599 1.00 90.25 890 ASP A O 1
ATOM 7318 N N . GLU A 1 891 ? -11.460 -20.356 -22.151 1.00 93.62 891 GLU A N 1
ATOM 7319 C CA . GLU A 1 891 ? -10.704 -19.583 -23.135 1.00 93.62 891 GLU A CA 1
ATOM 7320 C C . GLU A 1 891 ? -9.326 -20.213 -23.417 1.00 93.62 891 GLU A C 1
ATOM 7322 O O . GLU A 1 891 ? -8.741 -20.892 -22.568 1.00 93.62 891 GLU A O 1
ATOM 7327 N N . PHE A 1 892 ? -8.771 -19.969 -24.610 1.00 92.56 892 PHE A N 1
ATOM 7328 C CA . PHE A 1 892 ? -7.388 -20.333 -24.930 1.00 92.56 892 PHE A CA 1
ATOM 7329 C C . PHE A 1 892 ? -6.538 -19.147 -25.392 1.00 92.56 892 PHE A C 1
ATOM 7331 O O . PHE A 1 892 ? -7.006 -18.246 -26.089 1.00 92.56 892 PHE A O 1
ATOM 7338 N N . LEU A 1 893 ? -5.255 -19.204 -25.048 1.00 93.38 893 LEU A N 1
ATOM 7339 C CA . LEU A 1 893 ? -4.170 -18.394 -25.588 1.00 93.38 893 LEU A CA 1
ATOM 7340 C C . LEU A 1 893 ? -3.517 -19.146 -26.754 1.00 93.38 893 LEU A C 1
ATOM 7342 O O . LEU A 1 893 ? -3.164 -20.315 -26.610 1.00 93.38 893 LEU A O 1
ATOM 7346 N N . LYS A 1 894 ? -3.334 -18.470 -27.890 1.00 93.38 894 LYS A N 1
ATOM 7347 C CA . LYS A 1 894 ? -2.528 -18.919 -29.031 1.00 93.38 894 LYS A CA 1
ATOM 7348 C C . LYS A 1 894 ? -1.271 -18.070 -29.139 1.00 93.38 894 LYS A C 1
ATOM 7350 O O . LYS A 1 894 ? -1.351 -16.843 -29.112 1.00 93.38 894 LYS A O 1
ATOM 7355 N N . ILE A 1 895 ? -0.143 -18.739 -29.326 1.00 94.00 895 ILE A N 1
ATOM 7356 C CA . ILE A 1 895 ? 1.160 -18.143 -29.618 1.00 94.00 895 ILE A CA 1
ATOM 7357 C C . ILE A 1 895 ? 1.668 -18.800 -30.904 1.00 94.00 895 ILE A C 1
ATOM 7359 O O . ILE A 1 895 ? 1.685 -20.028 -30.991 1.00 94.00 895 ILE A O 1
ATOM 7363 N N . SER A 1 896 ? 2.065 -18.007 -31.897 1.00 93.56 896 SER A N 1
ATOM 7364 C CA . SER A 1 896 ? 2.688 -18.488 -33.135 1.00 93.56 896 SER A CA 1
ATOM 7365 C C . SER A 1 896 ? 3.930 -17.667 -33.458 1.00 93.56 896 SER A C 1
ATOM 7367 O O . SER A 1 896 ? 3.859 -16.441 -33.405 1.00 93.56 896 SER A O 1
ATOM 7369 N N . TYR A 1 897 ? 5.043 -18.314 -33.802 1.00 95.19 897 TYR A N 1
ATOM 7370 C CA . TYR A 1 897 ? 6.270 -17.626 -34.223 1.00 95.19 897 TYR A CA 1
ATOM 7371 C C . TYR A 1 897 ? 7.171 -18.527 -35.098 1.00 95.19 897 TYR A C 1
ATOM 7373 O O . TYR A 1 897 ? 7.142 -19.753 -34.931 1.00 95.19 897 TYR A O 1
ATOM 7381 N N . PRO A 1 898 ? 7.967 -17.953 -36.021 1.00 95.00 898 PRO A N 1
ATOM 7382 C CA . PRO A 1 898 ? 8.957 -18.684 -36.811 1.00 95.00 898 PRO A CA 1
ATOM 7383 C C . PRO A 1 898 ? 10.224 -19.024 -36.018 1.00 95.00 898 PRO A C 1
ATOM 7385 O O . PRO A 1 898 ? 10.655 -18.265 -35.157 1.00 95.00 898 PRO A O 1
ATOM 7388 N N . PHE A 1 899 ? 10.888 -20.111 -36.389 1.00 94.06 899 PHE A N 1
ATOM 7389 C CA . PHE A 1 899 ? 12.290 -20.383 -36.072 1.00 94.06 899 PHE A CA 1
ATOM 7390 C C . PHE A 1 899 ? 12.971 -21.017 -37.294 1.00 94.06 899 PHE A C 1
ATOM 7392 O O . PHE A 1 899 ? 12.307 -21.635 -38.130 1.00 94.06 899 PHE A O 1
ATOM 7399 N N . LYS A 1 900 ? 14.290 -20.852 -37.431 1.00 92.69 900 LYS A N 1
ATOM 7400 C CA . LYS A 1 900 ? 15.040 -21.294 -38.619 1.00 92.69 900 LYS A CA 1
ATOM 7401 C C . LYS A 1 900 ? 15.782 -22.599 -38.351 1.00 92.69 900 LYS A C 1
ATOM 7403 O O . LYS A 1 900 ? 16.528 -22.704 -37.383 1.00 92.69 900 LYS A O 1
ATOM 7408 N N . ALA A 1 901 ? 15.643 -23.583 -39.227 1.00 91.62 901 ALA A N 1
ATOM 7409 C CA . ALA A 1 901 ? 16.580 -24.694 -39.330 1.00 91.62 901 ALA A CA 1
ATOM 7410 C C . ALA A 1 901 ? 17.833 -24.214 -40.073 1.00 91.62 901 ALA A C 1
ATOM 7412 O O . ALA A 1 901 ? 17.705 -23.689 -41.176 1.00 91.62 901 ALA A O 1
ATOM 7413 N N . ILE A 1 902 ? 19.025 -24.390 -39.488 1.00 87.62 902 ILE A N 1
ATOM 7414 C CA . ILE A 1 902 ? 20.285 -23.918 -40.096 1.00 87.62 902 ILE A CA 1
ATOM 7415 C C . ILE A 1 902 ? 21.077 -25.081 -40.693 1.00 87.62 902 ILE A C 1
ATOM 7417 O O . ILE A 1 902 ? 21.443 -25.080 -41.867 1.00 87.62 902 ILE A O 1
ATOM 7421 N N . LYS A 1 903 ? 21.351 -26.112 -39.886 1.00 83.12 903 LYS A N 1
ATOM 7422 C CA . LYS A 1 903 ? 22.085 -27.302 -40.343 1.00 83.12 903 LYS A CA 1
ATOM 7423 C C . LYS A 1 903 ? 21.576 -28.583 -39.676 1.00 83.12 903 LYS A C 1
ATOM 7425 O O . LYS A 1 903 ? 22.357 -29.300 -39.044 1.00 83.12 903 LYS A O 1
ATOM 7430 N N . PRO A 1 904 ? 20.274 -28.889 -39.808 1.00 80.19 904 PRO A N 1
ATOM 7431 C CA . PRO A 1 904 ? 19.658 -30.025 -39.141 1.00 80.19 904 PRO A CA 1
ATOM 7432 C C . PRO A 1 904 ? 20.303 -31.351 -39.565 1.00 80.19 904 PRO A C 1
ATOM 7434 O O . PRO A 1 904 ? 20.604 -31.604 -40.738 1.00 80.19 904 PRO A O 1
ATOM 7437 N N . ASN A 1 905 ? 20.522 -32.221 -38.585 1.00 82.31 905 ASN A N 1
ATOM 7438 C CA . ASN A 1 905 ? 21.228 -33.480 -38.749 1.00 82.31 905 ASN A CA 1
ATOM 7439 C C . ASN A 1 905 ? 20.243 -34.616 -39.060 1.00 82.31 905 ASN A C 1
ATOM 7441 O O . ASN A 1 905 ? 19.498 -35.047 -38.188 1.00 82.31 905 ASN A O 1
ATOM 7445 N N . HIS A 1 906 ? 20.331 -35.175 -40.271 1.00 80.44 906 HIS A N 1
ATOM 7446 C CA . HIS A 1 906 ? 19.533 -36.317 -40.758 1.00 80.44 906 HIS A CA 1
ATOM 7447 C C . HIS A 1 906 ? 19.616 -37.610 -39.919 1.00 80.44 906 HIS A C 1
ATOM 7449 O O . HIS A 1 906 ? 18.940 -38.585 -40.231 1.00 80.44 906 HIS A O 1
ATOM 7455 N N . LYS A 1 907 ? 20.462 -37.663 -38.882 1.00 81.62 907 LYS A N 1
ATOM 7456 C CA . LYS A 1 907 ? 20.566 -38.790 -37.937 1.00 81.62 907 LYS A CA 1
ATOM 7457 C C . LYS A 1 907 ? 19.860 -38.542 -36.599 1.00 81.62 907 LYS A C 1
ATOM 7459 O O . LYS A 1 907 ? 19.913 -39.412 -35.733 1.00 81.62 907 LYS A O 1
ATOM 7464 N N . LYS A 1 908 ? 19.255 -37.367 -36.398 1.00 83.00 908 LYS A N 1
ATOM 7465 C CA . LYS A 1 908 ? 18.500 -36.999 -35.194 1.00 83.00 908 LYS A CA 1
ATOM 7466 C C . LYS A 1 908 ? 17.033 -36.753 -35.566 1.00 83.00 908 LYS A C 1
ATOM 7468 O O . LYS A 1 908 ? 16.765 -36.044 -36.530 1.00 83.00 908 LYS A O 1
ATOM 7473 N N . THR A 1 909 ? 16.107 -37.258 -34.755 1.00 83.56 909 THR A N 1
ATOM 7474 C CA . THR A 1 909 ? 14.731 -36.736 -34.694 1.00 83.56 909 THR A CA 1
ATOM 7475 C C . THR A 1 909 ? 14.689 -35.683 -33.596 1.00 83.56 909 THR A C 1
ATOM 7477 O O . THR A 1 909 ? 15.131 -35.944 -32.473 1.00 83.56 909 THR A O 1
ATOM 7480 N N . TYR A 1 910 ? 14.162 -34.502 -33.903 1.00 90.62 910 TYR A N 1
ATOM 7481 C CA . TYR A 1 910 ? 14.109 -33.390 -32.958 1.00 90.62 910 TYR A CA 1
ATOM 7482 C C . TYR A 1 910 ? 12.753 -33.349 -32.259 1.00 90.62 910 TYR A C 1
ATOM 7484 O O . TYR A 1 910 ? 11.717 -33.546 -32.890 1.00 90.62 910 TYR A O 1
ATOM 7492 N N . GLN A 1 911 ? 12.768 -33.103 -30.951 1.00 92.19 911 GLN A N 1
ATOM 7493 C CA . GLN A 1 911 ? 11.582 -32.867 -30.128 1.00 92.19 911 GLN A CA 1
ATOM 7494 C C . GLN A 1 911 ? 11.656 -31.446 -29.589 1.00 92.19 911 GLN A C 1
ATOM 7496 O O . GLN A 1 911 ? 12.748 -30.990 -29.262 1.00 92.19 911 GLN A O 1
ATOM 7501 N N . PHE A 1 912 ? 10.515 -30.775 -29.450 1.00 94.12 912 PHE A N 1
ATOM 7502 C CA . PHE A 1 912 ? 10.463 -29.387 -28.987 1.00 94.12 912 PHE A CA 1
ATOM 7503 C C . PHE A 1 912 ? 9.679 -29.312 -27.669 1.00 94.12 912 PHE A C 1
ATOM 7505 O O . PHE A 1 912 ? 8.454 -29.137 -27.714 1.00 94.12 912 PHE A O 1
ATOM 7512 N N . PRO A 1 913 ? 10.337 -29.466 -26.502 1.00 94.62 913 PRO A N 1
ATOM 7513 C CA . PRO A 1 913 ? 9.698 -29.355 -25.195 1.00 94.62 913 PRO A CA 1
ATOM 7514 C C . PRO A 1 913 ? 8.928 -28.046 -24.998 1.00 94.62 913 PRO A C 1
ATOM 7516 O O . PRO A 1 913 ? 9.176 -27.032 -25.656 1.00 94.62 913 PRO A O 1
ATOM 7519 N N . LEU A 1 914 ? 7.975 -28.087 -24.073 1.00 95.75 914 LEU A N 1
ATOM 7520 C CA . LEU A 1 914 ? 7.170 -26.943 -23.672 1.00 95.75 914 LEU A CA 1
ATOM 7521 C C . LEU A 1 914 ? 6.912 -27.026 -22.168 1.00 95.75 914 LEU A C 1
ATOM 7523 O O . LEU A 1 914 ? 6.353 -28.015 -21.693 1.00 95.75 914 LEU A O 1
ATOM 7527 N N . GLU A 1 915 ? 7.294 -25.980 -21.446 1.00 95.50 915 GLU A N 1
ATOM 7528 C CA . GLU A 1 915 ? 6.974 -25.768 -20.035 1.00 95.50 915 GLU A CA 1
ATOM 7529 C C . GLU A 1 915 ? 6.087 -24.522 -19.917 1.00 95.50 915 GLU A C 1
ATOM 7531 O O . GLU A 1 915 ? 6.317 -23.510 -20.583 1.00 95.50 915 GLU A O 1
ATOM 7536 N N . VAL A 1 916 ? 5.056 -24.584 -19.079 1.00 94.94 916 VAL A N 1
ATOM 7537 C CA . VAL A 1 916 ? 4.115 -23.488 -18.846 1.00 94.94 916 VAL A CA 1
ATOM 7538 C C . VAL A 1 916 ? 3.938 -23.299 -17.350 1.00 94.94 916 VAL A C 1
ATOM 7540 O O . VAL A 1 916 ? 3.325 -24.119 -16.670 1.00 94.94 916 VAL A O 1
ATOM 7543 N N . THR A 1 917 ? 4.441 -22.177 -16.840 1.00 93.19 917 THR A N 1
ATOM 7544 C CA . THR A 1 917 ? 4.149 -21.732 -15.477 1.00 93.19 917 THR A CA 1
ATOM 7545 C C . THR A 1 917 ? 2.950 -20.796 -15.489 1.00 93.19 917 THR A C 1
ATOM 7547 O O . THR A 1 917 ? 2.970 -19.776 -16.175 1.00 93.19 917 THR A O 1
ATOM 7550 N N . HIS A 1 918 ? 1.906 -21.112 -14.728 1.00 90.62 918 HIS A N 1
ATOM 7551 C CA . HIS A 1 918 ? 0.676 -20.320 -14.643 1.00 90.62 918 HIS A CA 1
ATOM 7552 C C . HIS A 1 918 ? 0.422 -19.829 -13.216 1.00 90.62 918 HIS A C 1
ATOM 7554 O O . HIS A 1 918 ? 0.789 -20.493 -12.249 1.00 90.62 918 HIS A O 1
ATOM 7560 N N . TYR A 1 919 ? -0.149 -18.625 -13.101 1.00 88.06 919 TYR A N 1
ATOM 7561 C CA . TYR A 1 919 ? -0.213 -17.844 -11.863 1.00 88.06 919 TYR A CA 1
ATOM 7562 C C . TYR A 1 919 ? -1.652 -17.442 -11.506 1.00 88.06 919 TYR A C 1
ATOM 7564 O O . TYR A 1 919 ? -2.355 -16.806 -12.308 1.00 88.06 919 TYR A O 1
ATOM 7572 N N . TYR A 1 920 ? -2.040 -17.719 -10.257 1.00 86.25 920 TYR A N 1
ATOM 7573 C CA . TYR A 1 920 ? -3.324 -17.340 -9.659 1.00 86.25 920 TYR A CA 1
ATOM 7574 C C . TYR A 1 920 ? -3.103 -16.513 -8.392 1.00 86.25 920 TYR A C 1
ATOM 7576 O O . TYR A 1 920 ? -2.204 -16.812 -7.605 1.00 86.25 920 TYR A O 1
ATOM 7584 N N . PRO A 1 921 ? -3.904 -15.466 -8.163 1.00 80.19 921 PRO A N 1
ATOM 7585 C CA . PRO A 1 921 ? -3.739 -14.603 -7.006 1.00 80.19 921 PRO A CA 1
ATOM 7586 C C . PRO A 1 921 ? -4.228 -15.321 -5.748 1.00 80.19 921 PRO A C 1
ATOM 7588 O O . PRO A 1 921 ? -5.341 -15.842 -5.737 1.00 80.19 921 PRO A O 1
ATOM 7591 N N . GLN A 1 922 ? -3.453 -15.301 -4.665 1.00 76.81 922 GLN A N 1
ATOM 7592 C CA . GLN A 1 922 ? -3.923 -15.796 -3.367 1.00 76.81 922 GLN A CA 1
ATOM 7593 C C . GLN A 1 922 ? -5.027 -14.897 -2.782 1.00 76.81 922 GLN A C 1
ATOM 7595 O O . GLN A 1 922 ? -5.827 -15.356 -1.980 1.00 76.81 922 GLN A O 1
ATOM 7600 N N . GLU A 1 923 ? -5.121 -13.630 -3.194 1.00 71.69 923 GLU A N 1
ATOM 7601 C CA . GLU A 1 923 ? -5.992 -12.624 -2.572 1.00 71.69 923 GLU A CA 1
ATOM 7602 C C . GLU A 1 923 ? -6.855 -11.893 -3.618 1.00 71.69 923 GLU A C 1
ATOM 7604 O O . GLU A 1 923 ? -6.397 -11.584 -4.721 1.00 71.69 923 GLU A O 1
ATOM 7609 N N . LYS A 1 924 ? -8.123 -11.590 -3.289 1.00 61.75 924 LYS A N 1
ATOM 7610 C CA . LYS A 1 924 ? -9.090 -11.024 -4.258 1.00 61.75 924 LYS A CA 1
ATOM 7611 C C . LYS A 1 924 ? -8.897 -9.537 -4.582 1.00 61.75 924 LYS A C 1
ATOM 7613 O O . LYS A 1 924 ? -9.209 -9.134 -5.701 1.00 61.75 924 LYS A O 1
ATOM 7618 N N . ARG A 1 925 ? -8.440 -8.715 -3.624 1.00 55.25 925 ARG A N 1
ATOM 7619 C CA . ARG A 1 925 ? -8.368 -7.239 -3.768 1.00 55.25 925 ARG A CA 1
ATOM 7620 C C . ARG A 1 925 ? -6.993 -6.708 -4.180 1.00 55.25 925 ARG A C 1
ATOM 7622 O O . ARG A 1 925 ? -6.927 -5.840 -5.045 1.00 55.25 925 ARG A O 1
ATOM 7629 N N . SER A 1 926 ? -5.915 -7.247 -3.615 1.00 55.88 926 SER A N 1
ATOM 7630 C CA . SER A 1 926 ? -4.527 -6.909 -3.955 1.00 55.88 926 SER A CA 1
ATOM 7631 C C . SER A 1 926 ? -3.789 -8.220 -4.229 1.00 55.88 926 SER A C 1
ATOM 7633 O O . SER A 1 926 ? -3.513 -8.951 -3.283 1.00 55.88 926 SER A O 1
ATOM 7635 N N . PRO A 1 927 ? -3.533 -8.597 -5.493 1.00 60.94 927 PRO A N 1
ATOM 7636 C CA . PRO A 1 927 ? -2.862 -9.850 -5.790 1.00 60.94 927 PRO A CA 1
ATOM 7637 C C . PRO A 1 927 ? -1.356 -9.652 -5.579 1.00 60.94 927 PRO A C 1
ATOM 7639 O O . PRO A 1 927 ? -0.626 -9.268 -6.493 1.00 60.94 927 PRO A O 1
ATOM 7642 N N . GLU A 1 928 ? -0.916 -9.820 -4.333 1.00 65.25 928 GLU A N 1
ATOM 7643 C CA . GLU A 1 928 ? 0.488 -9.686 -3.935 1.00 65.25 928 GLU A CA 1
ATOM 7644 C C . GLU A 1 928 ? 1.155 -11.059 -3.878 1.00 65.25 928 GLU A C 1
ATOM 7646 O O . GLU A 1 928 ? 2.134 -11.318 -4.577 1.00 65.25 928 GLU A O 1
ATOM 7651 N N . ASN A 1 929 ? 0.556 -11.977 -3.128 1.00 72.12 929 ASN A N 1
ATOM 7652 C CA . ASN A 1 929 ? 0.952 -13.375 -3.124 1.00 72.12 929 ASN A CA 1
ATOM 7653 C C . ASN A 1 929 ? 0.296 -14.104 -4.306 1.00 72.12 929 ASN A C 1
ATOM 7655 O O . ASN A 1 929 ? -0.910 -13.968 -4.541 1.00 72.12 929 ASN A O 1
ATOM 7659 N N . PHE A 1 930 ? 1.078 -14.897 -5.041 1.00 79.88 930 PHE A N 1
ATOM 7660 C CA . PHE A 1 930 ? 0.568 -15.752 -6.112 1.00 79.88 930 PHE A CA 1
ATOM 7661 C C . PHE A 1 930 ? 0.832 -17.212 -5.806 1.00 79.88 930 PHE A C 1
ATOM 7663 O O . PHE A 1 930 ? 1.948 -17.602 -5.462 1.00 79.88 930 PHE A O 1
ATOM 7670 N N . TYR A 1 931 ? -0.185 -18.030 -6.031 1.00 84.00 931 TYR A N 1
ATOM 7671 C CA . TYR A 1 931 ? 0.020 -19.437 -6.296 1.00 84.00 931 TYR A CA 1
ATOM 7672 C C . TYR A 1 931 ? 0.528 -19.605 -7.723 1.00 84.00 931 TYR A C 1
ATOM 7674 O O . TYR A 1 931 ? 0.025 -18.952 -8.642 1.00 84.00 931 TYR A O 1
ATOM 7682 N N . TYR A 1 932 ? 1.503 -20.488 -7.912 1.00 87.56 932 TYR A N 1
ATOM 7683 C CA . TYR A 1 932 ? 1.971 -20.871 -9.236 1.00 87.56 932 TYR A CA 1
ATOM 7684 C C . TYR A 1 932 ? 2.159 -22.378 -9.351 1.00 87.56 932 TYR A C 1
ATOM 7686 O O . TYR A 1 932 ? 2.394 -23.089 -8.370 1.00 87.56 932 TYR A O 1
ATOM 7694 N N . LEU A 1 933 ? 2.029 -22.848 -10.584 1.00 88.94 933 LEU A N 1
ATOM 7695 C CA . LEU A 1 933 ? 2.155 -24.244 -10.977 1.00 88.94 933 LEU A CA 1
ATOM 7696 C C . LEU A 1 933 ? 2.939 -24.282 -12.282 1.00 88.94 933 LEU A C 1
ATOM 7698 O O . LEU A 1 933 ? 2.708 -23.441 -13.148 1.00 88.94 933 LEU A O 1
ATOM 7702 N N . ASN A 1 934 ? 3.861 -25.233 -12.411 1.00 90.50 934 ASN A N 1
ATOM 7703 C CA . ASN A 1 934 ? 4.587 -25.488 -13.650 1.00 90.50 934 ASN A CA 1
ATOM 7704 C C . ASN A 1 934 ? 4.093 -26.805 -14.248 1.00 90.50 934 ASN A C 1
ATOM 7706 O O . ASN A 1 934 ? 4.146 -27.840 -13.583 1.00 90.50 934 ASN A O 1
ATOM 7710 N N . GLU A 1 935 ? 3.627 -26.757 -15.490 1.00 90.50 935 GLU A N 1
ATOM 7711 C CA . GLU A 1 935 ? 3.162 -27.915 -16.244 1.00 90.50 935 GLU A CA 1
ATOM 7712 C C . GLU A 1 935 ? 3.977 -28.074 -17.525 1.00 90.50 935 GLU A C 1
ATOM 7714 O O . GLU A 1 935 ? 4.184 -27.125 -18.281 1.00 90.50 935 GLU A O 1
ATOM 7719 N N . SER A 1 936 ? 4.444 -29.295 -17.773 1.00 92.38 936 SER A N 1
ATOM 7720 C CA . SER A 1 936 ? 5.191 -29.653 -18.977 1.00 92.38 936 SER A CA 1
ATOM 7721 C C . SER A 1 936 ? 4.296 -30.434 -19.932 1.00 92.38 936 SER A C 1
ATOM 7723 O O . SER A 1 936 ? 3.529 -31.296 -19.501 1.00 92.38 936 SER A O 1
ATOM 7725 N N . LEU A 1 937 ? 4.419 -30.181 -21.235 1.00 91.81 937 LEU A N 1
ATOM 7726 C CA . LEU A 1 937 ? 3.737 -30.989 -22.244 1.00 91.81 937 LEU A CA 1
ATOM 7727 C C . LEU A 1 937 ? 4.274 -32.432 -22.209 1.00 91.81 937 LEU A C 1
ATOM 7729 O O . LEU A 1 937 ? 5.483 -32.652 -22.274 1.00 91.81 937 LEU A O 1
ATOM 7733 N N . GLU A 1 938 ? 3.370 -33.408 -22.103 1.00 88.62 938 GLU A N 1
ATOM 7734 C CA . GLU A 1 938 ? 3.700 -34.838 -22.031 1.00 88.62 938 GLU A CA 1
ATOM 7735 C C . GLU A 1 938 ? 4.604 -35.283 -23.193 1.00 88.62 938 GLU A C 1
ATOM 7737 O O . GLU A 1 938 ? 4.358 -34.935 -24.349 1.00 88.62 938 GLU A O 1
ATOM 7742 N N . THR A 1 939 ? 5.599 -36.133 -22.911 1.00 86.38 939 THR A N 1
ATOM 7743 C CA . THR A 1 939 ? 6.599 -36.612 -23.888 1.00 86.38 939 THR A CA 1
ATOM 7744 C C . THR A 1 939 ? 5.983 -37.234 -25.148 1.00 86.38 939 THR A C 1
ATOM 7746 O O . THR A 1 939 ? 6.541 -37.128 -26.238 1.00 86.38 939 THR A O 1
ATOM 7749 N N . GLU A 1 940 ? 4.817 -37.869 -25.017 1.00 87.19 940 GLU A N 1
ATOM 7750 C CA . GLU A 1 940 ? 4.070 -38.491 -26.120 1.00 87.19 940 GLU A CA 1
ATOM 7751 C C . GLU A 1 940 ? 3.391 -37.466 -27.045 1.00 87.19 940 GLU A C 1
ATOM 7753 O O . GLU A 1 940 ? 3.166 -37.755 -28.220 1.00 87.19 940 GLU A O 1
ATOM 7758 N N . LYS A 1 941 ? 3.100 -36.265 -26.528 1.00 88.62 941 LYS A N 1
ATOM 7759 C CA . LYS A 1 941 ? 2.454 -35.143 -27.229 1.00 88.62 941 LYS A CA 1
ATOM 7760 C C . LYS A 1 941 ? 3.453 -34.111 -27.765 1.00 88.62 941 LYS A C 1
ATOM 7762 O O . LYS A 1 941 ? 3.036 -33.167 -28.433 1.00 88.62 941 LYS A O 1
ATOM 7767 N N . LEU A 1 942 ? 4.752 -34.263 -27.491 1.00 90.25 942 LEU A N 1
ATOM 7768 C CA . LEU A 1 942 ? 5.778 -33.374 -28.038 1.00 90.25 942 LEU A CA 1
ATOM 7769 C C . LEU A 1 942 ? 5.822 -33.485 -29.571 1.00 90.25 942 LEU A C 1
ATOM 7771 O O . LEU A 1 942 ? 5.925 -34.601 -30.094 1.00 90.25 942 LEU A O 1
ATOM 7775 N N . PRO A 1 943 ? 5.798 -32.359 -30.310 1.00 92.19 943 PRO A N 1
ATOM 7776 C CA . PRO A 1 943 ? 5.944 -32.400 -31.754 1.00 92.19 943 PRO A CA 1
ATOM 7777 C C . PRO A 1 943 ? 7.342 -32.904 -32.118 1.00 92.19 943 PRO A C 1
ATOM 7779 O O . PRO A 1 943 ? 8.342 -32.531 -31.493 1.00 92.19 943 PRO A O 1
ATOM 7782 N N . LYS A 1 944 ? 7.387 -33.757 -33.141 1.00 91.19 944 LYS A N 1
ATOM 7783 C CA . LYS A 1 944 ? 8.608 -34.329 -33.707 1.00 91.19 944 LYS A CA 1
ATOM 7784 C C . LYS A 1 944 ? 8.841 -33.744 -35.090 1.00 91.19 944 LYS A C 1
ATOM 7786 O O . LYS A 1 944 ? 7.882 -33.551 -35.835 1.00 91.19 944 LYS A O 1
ATOM 7791 N N . LEU A 1 945 ? 10.103 -33.490 -35.408 1.00 91.00 945 LEU A N 1
ATOM 7792 C CA . LEU A 1 945 ? 10.543 -33.038 -36.720 1.00 91.00 945 LEU A CA 1
ATOM 7793 C C . LEU A 1 945 ? 11.615 -33.994 -37.242 1.00 91.00 945 LEU A C 1
ATOM 7795 O O . LEU A 1 945 ? 12.656 -34.179 -36.599 1.00 91.00 945 LEU A O 1
ATOM 7799 N N . ASP A 1 946 ? 11.337 -34.585 -38.399 1.00 85.75 946 ASP A N 1
ATOM 7800 C CA . ASP A 1 946 ? 12.226 -35.505 -39.098 1.00 85.75 946 ASP A CA 1
ATOM 7801 C C . ASP A 1 946 ? 12.991 -34.786 -40.219 1.00 85.75 946 ASP A C 1
ATOM 7803 O O . ASP A 1 946 ? 12.542 -33.782 -40.775 1.00 85.75 946 ASP A O 1
ATOM 7807 N N . ILE A 1 947 ? 14.191 -35.277 -40.534 1.00 86.00 947 ILE A N 1
ATOM 7808 C CA . ILE A 1 947 ? 15.141 -34.586 -41.412 1.00 86.00 947 ILE A CA 1
ATOM 7809 C C . ILE A 1 947 ? 15.561 -35.504 -42.570 1.00 86.00 947 ILE A C 1
ATOM 7811 O O . ILE A 1 947 ? 16.322 -36.455 -42.378 1.00 86.00 947 ILE A O 1
ATOM 7815 N N . ALA A 1 948 ? 15.114 -35.203 -43.789 1.00 80.06 948 ALA A N 1
ATOM 7816 C CA . ALA A 1 948 ? 15.334 -36.028 -44.976 1.00 80.06 948 ALA A CA 1
ATOM 7817 C C . ALA A 1 948 ? 16.548 -35.588 -45.817 1.00 80.06 948 ALA A C 1
ATOM 7819 O O . ALA A 1 948 ? 16.742 -34.410 -46.112 1.00 80.06 948 ALA A O 1
ATOM 7820 N N . HIS A 1 949 ? 17.356 -36.547 -46.275 1.00 73.81 949 HIS A N 1
ATOM 7821 C CA . HIS A 1 949 ? 18.571 -36.280 -47.054 1.00 73.81 949 HIS A CA 1
ATOM 7822 C C . HIS A 1 949 ? 18.338 -36.507 -48.558 1.00 73.81 949 HIS A C 1
ATOM 7824 O O . HIS A 1 949 ? 18.401 -37.638 -49.038 1.00 73.81 949 HIS A O 1
ATOM 7830 N N . LYS A 1 950 ? 18.052 -35.434 -49.304 1.00 70.62 950 LYS A N 1
ATOM 7831 C CA . LYS A 1 950 ? 17.701 -35.455 -50.739 1.00 70.62 950 LYS A CA 1
ATOM 7832 C C . LYS A 1 950 ? 18.821 -34.784 -51.555 1.00 70.62 950 LYS A C 1
ATOM 7834 O O . LYS A 1 950 ? 19.246 -33.694 -51.185 1.00 70.62 950 LYS A O 1
ATOM 7839 N N . ARG A 1 951 ? 19.337 -35.421 -52.618 1.00 68.38 951 ARG A N 1
ATOM 7840 C CA . ARG A 1 951 ? 20.469 -34.913 -53.434 1.00 68.38 951 ARG A CA 1
ATOM 7841 C C . ARG A 1 951 ? 20.271 -35.158 -54.927 1.00 68.38 951 ARG A C 1
ATOM 7843 O O . ARG A 1 951 ? 19.797 -36.227 -55.293 1.00 68.38 951 ARG A O 1
ATOM 7850 N N . ARG A 1 952 ? 20.716 -34.203 -55.756 1.00 75.88 952 ARG A N 1
ATOM 7851 C CA . ARG A 1 952 ? 20.846 -34.367 -57.212 1.00 75.88 952 ARG A CA 1
ATOM 7852 C C . ARG A 1 952 ? 22.234 -34.901 -57.583 1.00 75.88 952 ARG A C 1
ATOM 7854 O O . ARG A 1 952 ? 23.230 -34.401 -57.065 1.00 75.88 952 ARG A O 1
ATOM 7861 N N . ASP A 1 953 ? 22.263 -35.879 -58.475 1.00 80.81 953 ASP A N 1
ATOM 7862 C CA . ASP A 1 953 ? 23.427 -36.510 -59.098 1.00 80.81 953 ASP A CA 1
ATOM 7863 C C . ASP A 1 953 ? 22.992 -36.945 -60.510 1.00 80.81 953 ASP A C 1
ATOM 7865 O O . ASP A 1 953 ? 22.213 -37.888 -60.665 1.00 80.81 953 ASP A O 1
ATOM 7869 N N . LEU A 1 954 ? 23.392 -36.178 -61.527 1.00 82.38 954 LEU A N 1
ATOM 7870 C CA . LEU A 1 954 ? 22.988 -36.361 -62.922 1.00 82.38 954 LEU A CA 1
ATOM 7871 C C . LEU A 1 954 ? 24.250 -36.511 -63.773 1.00 82.38 954 LEU A C 1
ATOM 7873 O O . LEU A 1 954 ? 25.071 -35.596 -63.833 1.00 82.38 954 LEU A O 1
ATOM 7877 N N . LEU A 1 955 ? 24.393 -37.658 -64.427 1.00 84.38 955 LEU A N 1
ATOM 7878 C CA . LEU A 1 955 ? 25.476 -37.946 -65.358 1.00 84.38 955 LEU A CA 1
ATOM 7879 C C . LEU A 1 955 ? 24.968 -37.765 -66.789 1.00 84.38 955 LEU A C 1
ATOM 7881 O O . LEU A 1 955 ? 23.909 -38.282 -67.136 1.00 84.38 955 LEU A O 1
ATOM 7885 N N . ILE A 1 956 ? 25.731 -37.049 -67.614 1.00 85.25 956 ILE A N 1
ATOM 7886 C CA . ILE A 1 956 ? 25.476 -36.894 -69.049 1.00 85.25 956 ILE A CA 1
ATOM 7887 C C . ILE A 1 956 ? 26.717 -37.395 -69.789 1.00 85.25 956 ILE A C 1
ATOM 7889 O O . ILE A 1 956 ? 27.826 -36.941 -69.506 1.00 85.25 956 ILE A O 1
ATOM 7893 N N . GLY A 1 957 ? 26.539 -38.348 -70.700 1.00 83.75 957 GLY A N 1
ATOM 7894 C CA . GLY A 1 957 ? 27.591 -38.891 -71.562 1.00 83.75 957 GLY A CA 1
ATOM 7895 C C . GLY A 1 957 ? 27.206 -38.787 -73.034 1.00 83.75 957 GLY A C 1
ATOM 7896 O O . GLY A 1 957 ? 26.022 -38.804 -73.356 1.00 83.75 957 GLY A O 1
ATOM 7897 N N . LYS A 1 958 ? 28.199 -38.687 -73.921 1.00 86.06 958 LYS A N 1
ATOM 7898 C CA . LYS A 1 958 ? 28.022 -38.610 -75.377 1.00 86.06 958 LYS A CA 1
ATOM 7899 C C . LYS A 1 958 ? 28.782 -39.755 -76.044 1.00 86.06 958 LYS A C 1
ATOM 7901 O O . LYS A 1 958 ? 29.983 -39.900 -75.835 1.00 86.06 958 LYS A O 1
ATOM 7906 N N . GLU A 1 959 ? 28.081 -40.551 -76.839 1.00 85.38 959 GLU A N 1
ATOM 7907 C CA . GLU A 1 959 ? 28.613 -41.658 -77.636 1.00 85.38 959 GLU A CA 1
ATOM 7908 C C . GLU A 1 959 ? 28.344 -41.405 -79.123 1.00 85.38 959 GLU A C 1
ATOM 7910 O O . GLU A 1 959 ? 27.354 -40.768 -79.492 1.00 85.38 959 GLU A O 1
ATOM 7915 N N . ILE A 1 960 ? 29.223 -41.901 -79.995 1.00 81.50 960 ILE A N 1
ATOM 7916 C CA . ILE A 1 960 ? 29.121 -41.703 -81.443 1.00 81.50 960 ILE A CA 1
ATOM 7917 C C . ILE A 1 960 ? 29.232 -43.059 -82.139 1.00 81.50 960 ILE A C 1
ATOM 7919 O O . ILE A 1 960 ? 30.116 -43.860 -81.842 1.00 81.50 960 ILE A O 1
ATOM 7923 N N . PHE A 1 961 ? 28.328 -43.309 -83.082 1.00 80.19 961 PHE A N 1
ATOM 7924 C CA . PHE A 1 961 ? 28.225 -44.549 -83.843 1.00 80.19 961 PHE A CA 1
ATOM 7925 C C . PHE A 1 961 ? 28.219 -44.259 -85.352 1.00 80.19 961 PHE A C 1
ATOM 7927 O O . PHE A 1 961 ? 27.720 -43.210 -85.771 1.00 80.19 961 PHE A O 1
ATOM 7934 N N . PRO A 1 962 ? 28.689 -45.190 -86.201 1.00 78.25 962 PRO A N 1
ATOM 7935 C CA . PRO A 1 962 ? 28.416 -45.128 -87.634 1.00 78.25 962 PRO A CA 1
ATOM 7936 C C . PRO A 1 962 ? 26.903 -45.203 -87.907 1.00 78.25 962 PRO A C 1
ATOM 7938 O O . PRO A 1 962 ? 26.165 -45.913 -87.216 1.00 78.25 962 PRO A O 1
ATOM 7941 N N . GLY A 1 963 ? 26.444 -44.452 -88.909 1.00 74.12 963 GLY A N 1
ATOM 7942 C CA . GLY A 1 963 ? 25.060 -44.429 -89.377 1.00 74.12 963 GLY A CA 1
ATOM 7943 C C . GLY A 1 963 ? 24.715 -45.617 -90.279 1.00 74.12 963 GLY A C 1
ATOM 7944 O O . GLY A 1 963 ? 25.344 -46.675 -90.228 1.00 74.12 963 GLY A O 1
ATOM 7945 N N . ARG A 1 964 ? 23.664 -45.467 -91.090 1.00 76.75 964 ARG A N 1
ATOM 7946 C CA . ARG A 1 964 ? 23.228 -46.490 -92.057 1.00 76.75 964 ARG A CA 1
ATOM 7947 C C . ARG A 1 964 ? 23.917 -46.336 -93.407 1.00 76.75 964 ARG A C 1
ATOM 7949 O O . ARG A 1 964 ? 24.222 -47.348 -94.037 1.00 76.75 964 ARG A O 1
ATOM 7956 N N . ASP A 1 965 ? 24.150 -45.095 -93.821 1.00 77.94 965 ASP A N 1
ATOM 7957 C CA . ASP A 1 965 ? 24.937 -44.754 -95.004 1.00 77.94 965 ASP A CA 1
ATOM 7958 C C . ASP A 1 965 ? 26.413 -44.502 -94.635 1.00 77.94 965 ASP A C 1
ATOM 7960 O O . ASP A 1 965 ? 26.757 -44.265 -93.480 1.00 77.94 965 ASP A O 1
ATOM 7964 N N . VAL A 1 966 ? 27.301 -44.533 -95.635 1.00 72.88 966 VAL A N 1
ATOM 7965 C CA . VAL A 1 966 ? 28.769 -44.395 -95.469 1.00 72.88 966 VAL A CA 1
ATOM 7966 C C . VAL A 1 966 ? 29.201 -42.959 -95.095 1.00 72.88 966 VAL A C 1
ATOM 7968 O O . VAL A 1 966 ? 30.348 -42.721 -94.728 1.00 72.88 966 VAL A O 1
ATOM 7971 N N . ASP A 1 967 ? 28.280 -42.004 -95.193 1.00 77.19 967 ASP A N 1
ATOM 7972 C CA . ASP A 1 967 ? 28.424 -40.571 -94.915 1.00 77.19 967 ASP A CA 1
ATOM 7973 C C . ASP A 1 967 ? 27.509 -40.091 -93.761 1.00 77.19 967 ASP A C 1
ATOM 7975 O O . ASP A 1 967 ? 27.397 -38.884 -93.530 1.00 77.19 967 ASP A O 1
ATOM 7979 N N . GLU A 1 968 ? 26.858 -41.016 -93.041 1.00 81.56 968 GLU A N 1
ATOM 7980 C CA . GLU A 1 968 ? 25.964 -40.760 -91.901 1.00 81.56 968 GLU A CA 1
ATOM 7981 C C . GLU A 1 968 ? 26.578 -41.266 -90.580 1.00 81.56 968 GLU A C 1
ATOM 7983 O O . GLU A 1 968 ? 27.225 -42.312 -90.535 1.00 81.56 968 GLU A O 1
ATOM 7988 N N . PHE A 1 969 ? 26.308 -40.564 -89.479 1.00 82.88 969 PHE A N 1
ATOM 7989 C CA . PHE A 1 969 ? 26.675 -40.938 -88.111 1.00 82.88 969 PHE A CA 1
ATOM 7990 C C . PHE A 1 969 ? 25.499 -40.744 -87.156 1.00 82.88 969 PHE A C 1
ATOM 7992 O O . PHE A 1 969 ? 24.649 -39.881 -87.370 1.00 82.88 969 PHE A O 1
ATOM 7999 N N . ALA A 1 970 ? 25.457 -41.528 -86.081 1.00 85.06 970 ALA A N 1
ATOM 8000 C CA . ALA A 1 970 ? 24.485 -41.386 -85.005 1.00 85.06 970 ALA A CA 1
ATOM 8001 C C . ALA A 1 970 ? 25.190 -40.931 -83.726 1.00 85.06 970 ALA A C 1
ATOM 8003 O O . ALA A 1 970 ? 26.085 -41.615 -83.235 1.00 85.06 970 ALA A O 1
ATOM 8004 N N . ILE A 1 971 ? 24.765 -39.802 -83.171 1.00 87.25 971 ILE A N 1
ATOM 8005 C CA . ILE A 1 971 ? 25.220 -39.293 -81.879 1.00 87.25 971 ILE A CA 1
ATOM 8006 C C . ILE A 1 971 ? 24.157 -39.656 -80.841 1.00 87.25 971 ILE A C 1
ATOM 8008 O O . ILE A 1 971 ? 22.960 -39.456 -81.065 1.00 87.25 971 ILE A O 1
ATOM 8012 N N . SER A 1 972 ? 24.591 -40.223 -79.721 1.00 88.19 972 SER A N 1
ATOM 8013 C CA . SER A 1 972 ? 23.749 -40.566 -78.580 1.00 88.19 972 SER A CA 1
ATOM 8014 C C . SER A 1 972 ? 24.206 -39.805 -77.343 1.00 88.19 972 SER A C 1
ATOM 8016 O O . SER A 1 972 ? 25.385 -39.819 -77.005 1.00 88.19 972 SER A O 1
ATOM 8018 N N . ILE A 1 973 ? 23.270 -39.145 -76.669 1.00 89.12 973 ILE A N 1
ATOM 8019 C CA . ILE A 1 973 ? 23.460 -38.484 -75.386 1.00 89.12 973 ILE A CA 1
ATOM 8020 C C . ILE A 1 973 ? 22.688 -39.287 -74.337 1.00 89.12 973 ILE A C 1
ATOM 8022 O O . ILE A 1 973 ? 21.454 -39.342 -74.350 1.00 89.12 973 ILE A O 1
ATOM 8026 N N . ILE A 1 974 ? 23.424 -39.922 -73.431 1.00 90.69 974 ILE A N 1
ATOM 8027 C CA . ILE A 1 974 ? 22.897 -40.740 -72.339 1.00 90.69 974 ILE A CA 1
ATOM 8028 C C . ILE A 1 974 ? 22.817 -39.871 -71.086 1.00 90.69 974 ILE A C 1
ATOM 8030 O O . ILE A 1 974 ? 23.818 -39.304 -70.652 1.00 90.69 974 ILE A O 1
ATOM 8034 N N . ILE A 1 975 ? 21.629 -39.789 -70.492 1.00 89.75 975 ILE A N 1
ATOM 8035 C CA . ILE A 1 975 ? 21.337 -39.021 -69.282 1.00 89.75 975 ILE A CA 1
ATOM 8036 C C . ILE A 1 975 ? 20.967 -40.011 -68.181 1.00 89.75 975 ILE A C 1
ATOM 8038 O O . ILE A 1 975 ? 19.946 -40.688 -68.288 1.00 89.75 975 ILE A O 1
ATOM 8042 N N . ASN A 1 976 ? 21.754 -40.096 -67.115 1.00 89.81 976 ASN A N 1
ATOM 8043 C CA . ASN A 1 976 ? 21.508 -41.014 -66.008 1.00 89.81 976 ASN A CA 1
ATOM 8044 C C . ASN A 1 976 ? 21.326 -40.243 -64.694 1.00 89.81 976 ASN A C 1
ATOM 8046 O O . ASN A 1 976 ? 22.221 -39.527 -64.240 1.00 89.81 976 ASN A O 1
ATOM 8050 N N . ASN A 1 977 ? 20.144 -40.374 -64.092 1.00 88.62 977 ASN A N 1
ATOM 8051 C CA . ASN A 1 977 ? 19.798 -39.736 -62.832 1.00 88.62 977 ASN A CA 1
ATOM 8052 C C . ASN A 1 977 ? 20.133 -40.647 -61.641 1.00 88.62 977 ASN A C 1
ATOM 8054 O O . ASN A 1 977 ? 19.270 -41.353 -61.127 1.00 88.62 977 ASN A O 1
ATOM 8058 N N . ASN A 1 978 ? 21.367 -40.578 -61.142 1.00 84.06 978 ASN A N 1
ATOM 8059 C CA . ASN A 1 978 ? 21.823 -41.308 -59.951 1.00 84.06 978 ASN A CA 1
ATOM 8060 C C . ASN A 1 978 ? 21.252 -40.754 -58.621 1.00 84.06 978 ASN A C 1
ATOM 8062 O O . ASN A 1 978 ? 21.544 -41.274 -57.540 1.00 84.06 978 ASN A O 1
ATOM 8066 N N . SER A 1 979 ? 20.436 -39.698 -58.680 1.00 81.38 979 SER A N 1
ATOM 8067 C CA . SER A 1 979 ? 19.770 -39.070 -57.533 1.00 81.38 979 SER A CA 1
ATOM 8068 C C . SER A 1 979 ? 18.769 -39.986 -56.825 1.00 81.38 979 SER A C 1
ATOM 8070 O O . SER A 1 979 ? 18.101 -40.811 -57.442 1.00 81.38 979 SER A O 1
ATOM 8072 N N . ASN A 1 980 ? 18.512 -39.701 -55.543 1.00 77.19 980 ASN A N 1
ATOM 8073 C CA . ASN A 1 980 ? 17.344 -40.225 -54.822 1.00 77.19 980 ASN A CA 1
ATOM 8074 C C . ASN A 1 980 ? 16.069 -39.365 -54.994 1.00 77.19 980 ASN A C 1
ATOM 8076 O O . ASN A 1 980 ? 15.129 -39.491 -54.209 1.00 77.19 980 ASN A O 1
ATOM 8080 N N . ILE A 1 981 ? 16.050 -38.474 -55.990 1.00 79.44 981 ILE A N 1
ATOM 8081 C CA . ILE A 1 981 ? 14.953 -37.552 -56.317 1.00 79.44 981 ILE A CA 1
ATOM 8082 C C . ILE A 1 981 ? 14.782 -37.424 -57.834 1.00 79.44 981 ILE A C 1
ATOM 8084 O O . ILE A 1 981 ? 15.729 -37.606 -58.596 1.00 79.44 981 ILE A O 1
ATOM 8088 N N . GLU A 1 982 ? 13.561 -37.120 -58.264 1.00 83.62 982 GLU A N 1
ATOM 8089 C CA . GLU A 1 982 ? 13.259 -36.794 -59.659 1.00 83.62 982 GLU A CA 1
ATOM 8090 C C . GLU A 1 982 ? 13.940 -35.471 -60.051 1.00 83.62 982 GLU A C 1
ATOM 8092 O O . GLU A 1 982 ? 14.026 -34.535 -59.244 1.00 83.62 982 GLU A O 1
ATOM 8097 N N . VAL A 1 983 ? 14.458 -35.410 -61.278 1.00 83.31 983 VAL A N 1
ATOM 8098 C CA . VAL A 1 983 ? 15.043 -34.200 -61.864 1.00 83.31 983 VAL A CA 1
ATOM 8099 C C . VAL A 1 983 ? 14.177 -33.790 -63.050 1.00 83.31 983 VAL A C 1
ATOM 8101 O O . VAL A 1 983 ? 13.995 -34.576 -63.977 1.00 83.31 983 VAL A O 1
ATOM 8104 N N . ASN A 1 984 ? 13.651 -32.568 -62.993 1.00 85.50 984 ASN A N 1
ATOM 8105 C CA . ASN A 1 984 ? 12.750 -31.991 -63.991 1.00 85.50 984 ASN A CA 1
ATOM 8106 C C . ASN A 1 984 ? 13.474 -30.923 -64.816 1.00 85.50 984 ASN A C 1
ATOM 8108 O O . ASN A 1 984 ? 14.482 -30.385 -64.350 1.00 85.50 984 ASN A O 1
ATOM 8112 N N . ASP A 1 985 ? 12.904 -30.596 -65.976 1.00 84.12 985 ASP A N 1
ATOM 8113 C CA . ASP A 1 985 ? 13.267 -29.454 -66.823 1.00 84.12 985 ASP A CA 1
ATOM 8114 C C . ASP A 1 985 ? 14.769 -29.434 -67.178 1.00 84.12 985 ASP A C 1
ATOM 8116 O O . ASP A 1 985 ? 15.508 -28.503 -66.853 1.00 84.12 985 ASP A O 1
ATOM 8120 N N . ILE A 1 986 ? 15.240 -30.521 -67.799 1.00 83.69 986 ILE A N 1
ATOM 8121 C CA . ILE A 1 986 ? 16.644 -30.706 -68.185 1.00 83.69 986 ILE A CA 1
ATOM 8122 C C . ILE A 1 986 ? 16.823 -30.283 -69.648 1.00 83.69 986 ILE A C 1
ATOM 8124 O O . ILE A 1 986 ? 16.382 -30.994 -70.553 1.00 83.69 986 ILE A O 1
ATOM 8128 N N . ASP A 1 987 ? 17.514 -29.168 -69.876 1.00 85.31 987 ASP A N 1
ATOM 8129 C CA . ASP A 1 987 ? 17.951 -28.740 -71.209 1.00 85.31 987 ASP A CA 1
ATOM 8130 C C . ASP A 1 987 ? 19.369 -29.243 -71.511 1.00 85.31 987 ASP A C 1
ATOM 8132 O O . ASP A 1 987 ? 20.278 -29.148 -70.681 1.00 85.31 987 ASP A O 1
ATOM 8136 N N . ILE A 1 988 ? 19.560 -29.788 -72.712 1.00 85.94 988 ILE A N 1
ATOM 8137 C CA . ILE A 1 988 ? 20.814 -30.377 -73.186 1.00 85.94 988 ILE A CA 1
ATOM 8138 C C . ILE A 1 988 ? 21.173 -29.755 -74.523 1.00 85.94 988 ILE A C 1
ATOM 8140 O O . ILE A 1 988 ? 20.432 -29.891 -75.494 1.00 85.94 988 ILE A O 1
ATOM 8144 N N . ASN A 1 989 ? 22.339 -29.120 -74.574 1.00 86.50 989 ASN A N 1
ATOM 8145 C CA . ASN A 1 989 ? 22.849 -28.461 -75.766 1.00 86.50 989 ASN A CA 1
ATOM 8146 C C . ASN A 1 989 ? 24.093 -29.199 -76.266 1.00 86.50 989 ASN A C 1
ATOM 8148 O O . ASN A 1 989 ? 25.007 -29.452 -75.483 1.00 86.50 989 ASN A O 1
ATOM 8152 N N . ASP A 1 990 ? 24.135 -29.511 -77.558 1.00 85.31 990 ASP A N 1
ATOM 8153 C CA . ASP A 1 990 ? 25.276 -30.126 -78.236 1.00 85.31 990 ASP A CA 1
ATOM 8154 C C . ASP A 1 990 ? 25.693 -29.260 -79.443 1.00 85.31 990 ASP A C 1
ATOM 8156 O O . ASP A 1 990 ? 24.867 -28.568 -80.039 1.00 85.31 990 ASP A O 1
ATOM 8160 N N . THR A 1 991 ? 26.977 -29.260 -79.797 1.00 83.06 991 THR A N 1
ATOM 8161 C CA . THR A 1 991 ? 27.549 -28.421 -80.862 1.00 83.06 991 THR A CA 1
ATOM 8162 C C . THR A 1 991 ? 28.035 -29.284 -82.024 1.00 83.06 991 THR A C 1
ATOM 8164 O O . THR A 1 991 ? 28.772 -30.252 -81.840 1.00 83.06 991 THR A O 1
ATOM 8167 N N . ILE A 1 992 ? 27.624 -28.935 -83.246 1.00 81.06 992 ILE A N 1
ATOM 8168 C CA . ILE A 1 992 ? 27.865 -29.718 -84.465 1.00 81.06 992 ILE A CA 1
ATOM 8169 C C . ILE A 1 992 ? 28.460 -28.803 -85.541 1.00 81.06 992 ILE A C 1
ATOM 8171 O O . ILE A 1 992 ? 28.007 -27.679 -85.734 1.00 81.06 992 ILE A O 1
ATOM 8175 N N . SER A 1 993 ? 29.467 -29.262 -86.287 1.00 79.75 993 SER A N 1
ATOM 8176 C CA . SER A 1 993 ? 30.018 -28.480 -87.403 1.00 79.75 993 SER A CA 1
ATOM 8177 C C . SER A 1 993 ? 29.003 -28.259 -88.535 1.00 79.75 993 SER A C 1
ATOM 8179 O O . SER A 1 993 ? 28.307 -29.190 -88.945 1.00 79.75 993 SER A O 1
ATOM 8181 N N . LYS A 1 994 ? 28.993 -27.048 -89.119 1.00 78.56 994 LYS A N 1
ATOM 8182 C CA . LYS A 1 994 ? 28.155 -26.664 -90.274 1.00 78.56 994 LYS A CA 1
ATOM 8183 C C . LYS A 1 994 ? 28.405 -27.531 -91.522 1.00 78.56 994 LYS A C 1
ATOM 8185 O O . LYS A 1 994 ? 27.572 -27.508 -92.428 1.00 78.56 994 LYS A O 1
ATOM 8190 N N . SER A 1 995 ? 29.484 -28.320 -91.572 1.00 75.69 995 SER A N 1
ATOM 8191 C CA . SER A 1 995 ? 29.732 -29.352 -92.598 1.00 75.69 995 SER A CA 1
ATOM 8192 C C . SER A 1 995 ? 28.745 -30.529 -92.557 1.00 75.69 995 SER A C 1
ATOM 8194 O O . SER A 1 995 ? 28.599 -31.237 -93.553 1.00 75.69 995 SER A O 1
ATOM 8196 N N . PHE A 1 996 ? 28.033 -30.721 -91.444 1.00 80.00 996 PHE A N 1
ATOM 8197 C CA . PHE A 1 996 ? 26.998 -31.742 -91.307 1.00 80.00 996 PHE A CA 1
ATOM 8198 C C . PHE A 1 996 ? 25.590 -31.147 -91.427 1.00 80.00 996 PHE A C 1
ATOM 8200 O O . PHE A 1 996 ? 25.355 -29.971 -91.140 1.00 80.00 996 PHE A O 1
ATOM 8207 N N . GLU A 1 997 ? 24.636 -31.966 -91.861 1.00 82.31 997 GLU A N 1
ATOM 8208 C CA . GLU A 1 997 ? 23.196 -31.733 -91.725 1.00 82.31 997 GLU A CA 1
ATOM 8209 C C . GLU A 1 997 ? 22.568 -32.772 -90.794 1.00 82.31 997 GLU A C 1
ATOM 8211 O O . GLU A 1 997 ? 23.021 -33.913 -90.725 1.00 82.31 997 GLU A O 1
ATOM 8216 N N . ILE A 1 998 ? 21.524 -32.377 -90.063 1.00 83.31 998 ILE A N 1
ATOM 8217 C CA . ILE A 1 998 ? 20.817 -33.263 -89.133 1.00 83.31 998 ILE A CA 1
ATOM 8218 C C . ILE A 1 998 ? 19.716 -33.995 -89.902 1.00 83.31 998 ILE A C 1
ATOM 8220 O O . ILE A 1 998 ? 18.780 -33.378 -90.405 1.00 83.31 998 ILE A O 1
ATOM 8224 N N . VAL A 1 999 ? 19.828 -35.320 -89.982 1.00 83.75 999 VAL A N 1
ATOM 8225 C CA . VAL A 1 999 ? 18.911 -36.193 -90.728 1.00 83.75 999 VAL A CA 1
ATOM 8226 C C . VAL A 1 999 ? 17.631 -36.440 -89.932 1.00 83.75 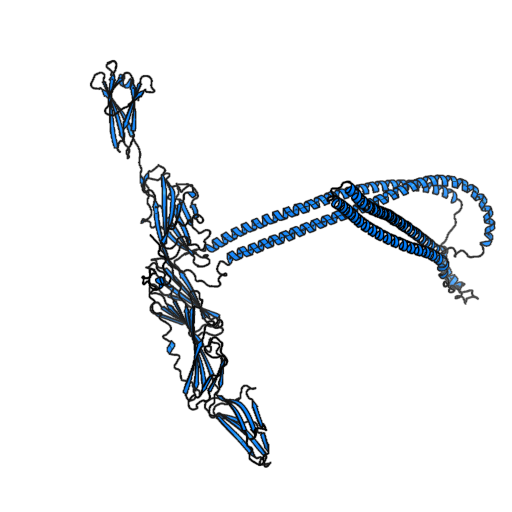999 VAL A C 1
ATOM 8228 O O . VAL A 1 999 ? 16.525 -36.357 -90.462 1.00 83.75 999 VAL A O 1
ATOM 8231 N N . SER A 1 1000 ? 17.769 -36.785 -88.648 1.00 83.88 1000 SER A N 1
ATOM 8232 C CA . SER A 1 1000 ? 16.643 -37.072 -87.752 1.00 83.88 1000 SER A CA 1
ATOM 8233 C C . SER A 1 1000 ? 17.076 -37.106 -86.284 1.00 83.88 1000 SER A C 1
ATOM 8235 O O . SER A 1 1000 ? 18.257 -37.263 -85.990 1.00 83.88 1000 SER A O 1
ATOM 8237 N N . ALA A 1 1001 ? 16.122 -37.009 -85.358 1.00 86.50 1001 ALA A N 1
ATOM 8238 C CA . ALA A 1 1001 ? 16.344 -37.215 -83.928 1.00 86.50 1001 ALA A CA 1
ATOM 8239 C C . ALA A 1 1001 ? 15.173 -37.982 -83.299 1.00 86.50 1001 ALA A C 1
ATOM 8241 O O . ALA A 1 1001 ? 14.038 -37.884 -83.770 1.00 86.50 1001 ALA A O 1
ATOM 8242 N N . ASN A 1 1002 ? 15.436 -38.733 -82.226 1.00 87.88 1002 ASN A N 1
ATOM 8243 C CA . ASN A 1 1002 ? 14.402 -39.432 -81.451 1.00 87.88 1002 ASN A CA 1
ATOM 8244 C C . ASN A 1 1002 ? 13.603 -38.496 -80.518 1.00 87.88 1002 ASN A C 1
ATOM 8246 O O . ASN A 1 1002 ? 12.547 -38.879 -80.017 1.00 87.88 1002 ASN A O 1
ATOM 8250 N N . THR A 1 1003 ? 14.111 -37.283 -80.293 1.00 84.38 1003 THR A N 1
ATOM 8251 C CA . THR A 1 1003 ? 13.581 -36.262 -79.383 1.00 84.38 1003 THR A CA 1
ATOM 8252 C C . THR A 1 1003 ? 13.398 -34.961 -80.165 1.00 84.38 1003 THR A C 1
ATOM 8254 O O . THR A 1 1003 ? 14.112 -34.719 -81.139 1.00 84.38 1003 THR A O 1
ATOM 8257 N N . LYS A 1 1004 ? 12.427 -34.125 -79.775 1.00 84.00 1004 LYS A N 1
ATOM 8258 C CA . LYS A 1 1004 ? 12.281 -32.782 -80.357 1.00 84.00 1004 LYS A CA 1
ATOM 8259 C C . LYS A 1 1004 ? 13.532 -31.958 -80.068 1.00 84.00 1004 LYS A C 1
ATOM 8261 O O . LYS A 1 1004 ? 14.083 -32.063 -78.976 1.00 84.00 1004 LYS A O 1
ATOM 8266 N N . TYR A 1 1005 ? 13.924 -31.138 -81.032 1.00 86.50 1005 TYR A N 1
ATOM 8267 C CA . TYR A 1 1005 ? 15.107 -30.305 -80.930 1.00 86.50 1005 TYR A CA 1
ATOM 8268 C C . TYR A 1 1005 ? 14.896 -28.946 -81.584 1.00 86.50 1005 TYR A C 1
ATOM 8270 O O . TYR A 1 1005 ? 14.067 -28.805 -82.488 1.00 86.50 1005 TYR A O 1
ATOM 8278 N N . GLU A 1 1006 ? 15.689 -27.975 -81.152 1.00 86.00 1006 GLU A N 1
ATOM 8279 C CA . GLU A 1 1006 ? 15.806 -26.657 -81.772 1.00 86.00 1006 GLU A CA 1
ATOM 8280 C C . GLU A 1 1006 ? 17.251 -26.456 -82.243 1.00 86.00 1006 GLU A C 1
ATOM 8282 O O . GLU A 1 1006 ? 18.187 -26.903 -81.580 1.00 86.00 1006 GLU A O 1
ATOM 8287 N N . ILE A 1 1007 ? 17.441 -25.829 -83.409 1.00 81.12 1007 ILE A N 1
ATOM 8288 C CA . ILE A 1 1007 ? 18.769 -25.456 -83.916 1.00 81.12 1007 ILE A CA 1
ATOM 8289 C C . ILE A 1 1007 ? 18.941 -23.951 -83.732 1.00 81.12 1007 ILE A C 1
ATOM 8291 O O . ILE A 1 1007 ? 18.098 -23.167 -84.170 1.00 81.12 1007 ILE A O 1
ATOM 8295 N N . MET A 1 1008 ? 20.053 -23.563 -83.118 1.00 82.19 1008 MET A N 1
ATOM 8296 C CA . MET A 1 1008 ? 20.468 -22.182 -82.904 1.00 82.19 1008 MET A CA 1
ATOM 8297 C C . MET A 1 1008 ? 21.847 -21.953 -83.529 1.00 82.19 1008 MET A C 1
ATOM 8299 O O . MET A 1 1008 ? 22.655 -22.876 -83.644 1.00 82.19 1008 MET A O 1
ATOM 8303 N N . GLU A 1 1009 ? 22.129 -20.719 -83.947 1.00 75.25 1009 GLU A N 1
ATOM 8304 C CA . GLU A 1 1009 ? 23.468 -20.366 -84.421 1.00 75.25 1009 GLU A CA 1
ATOM 8305 C C . GLU A 1 1009 ? 24.447 -20.381 -83.237 1.00 75.25 1009 GLU A C 1
ATOM 8307 O O . GLU A 1 1009 ? 24.191 -19.761 -82.205 1.00 75.25 1009 GLU A O 1
ATOM 8312 N N . SER A 1 1010 ? 25.542 -21.132 -83.372 1.00 74.88 1010 SER A N 1
ATOM 8313 C CA . SER A 1 1010 ? 26.547 -21.287 -82.317 1.00 74.88 1010 SER A CA 1
ATOM 8314 C C . SER A 1 1010 ? 27.448 -20.054 -82.214 1.00 74.88 1010 SER A C 1
ATOM 8316 O O . SER A 1 1010 ? 27.750 -19.408 -83.218 1.00 74.88 1010 SER A O 1
ATOM 8318 N N . GLU A 1 1011 ? 27.963 -19.777 -81.014 1.00 71.88 1011 GLU A N 1
ATOM 8319 C CA . GLU A 1 1011 ? 29.008 -18.763 -80.801 1.00 71.88 1011 GLU A CA 1
ATOM 8320 C C . GLU A 1 1011 ? 30.356 -19.154 -81.446 1.00 71.88 1011 GLU A C 1
ATOM 8322 O O . GLU A 1 1011 ? 31.229 -18.304 -81.630 1.00 71.88 1011 GLU A O 1
ATOM 8327 N N . ILE A 1 1012 ? 30.538 -20.432 -81.807 1.00 72.12 1012 ILE A N 1
ATOM 8328 C CA . ILE A 1 1012 ? 31.759 -20.948 -82.438 1.00 72.12 1012 ILE A CA 1
ATOM 8329 C C . ILE A 1 1012 ? 31.624 -20.886 -83.967 1.00 72.12 1012 ILE A C 1
ATOM 8331 O O . ILE A 1 1012 ? 30.793 -21.567 -84.578 1.00 72.12 1012 ILE A O 1
ATOM 8335 N N . GLU A 1 1013 ? 32.493 -20.089 -84.593 1.00 69.25 1013 GLU A N 1
ATOM 8336 C CA . GLU A 1 1013 ? 32.499 -19.828 -86.035 1.00 69.25 1013 GLU A CA 1
ATOM 8337 C C . GLU A 1 1013 ? 32.673 -21.131 -86.845 1.00 69.25 1013 GLU A C 1
ATOM 8339 O O . GLU A 1 1013 ? 33.691 -21.814 -86.756 1.00 69.25 1013 GLU A O 1
ATOM 8344 N N . GLY A 1 1014 ? 31.651 -21.492 -87.631 1.00 70.06 1014 GLY A N 1
ATOM 8345 C CA . GLY A 1 1014 ? 31.616 -22.743 -88.406 1.00 70.06 1014 GLY A CA 1
ATOM 8346 C C . GLY A 1 1014 ? 30.839 -23.905 -87.767 1.00 70.06 1014 GLY A C 1
ATOM 8347 O O . GLY A 1 1014 ? 30.856 -25.007 -88.317 1.00 70.06 1014 GLY A O 1
ATOM 8348 N N . THR A 1 1015 ? 30.126 -23.682 -86.658 1.00 79.31 1015 THR A N 1
ATOM 8349 C CA . THR A 1 1015 ? 29.252 -24.684 -86.010 1.00 79.31 1015 THR A CA 1
ATOM 8350 C C . THR A 1 1015 ? 27.812 -24.182 -85.837 1.00 79.31 1015 THR A C 1
ATOM 8352 O O . THR A 1 1015 ? 27.563 -22.978 -85.877 1.00 79.31 1015 THR A O 1
ATOM 8355 N N . ASP A 1 1016 ? 26.875 -25.112 -85.660 1.00 81.50 1016 ASP A N 1
ATOM 8356 C CA . ASP A 1 1016 ? 25.493 -24.898 -85.220 1.00 81.50 1016 ASP A CA 1
ATOM 8357 C C . ASP A 1 1016 ? 25.299 -25.593 -83.857 1.00 81.50 1016 ASP A C 1
ATOM 8359 O O . ASP A 1 1016 ? 25.948 -26.605 -83.573 1.00 81.50 1016 ASP A O 1
ATOM 8363 N N . MET A 1 1017 ? 24.411 -25.072 -83.007 1.00 83.75 1017 MET A N 1
ATOM 8364 C CA . MET A 1 1017 ? 24.050 -25.690 -81.726 1.00 83.75 1017 MET A CA 1
ATOM 8365 C C . MET A 1 1017 ? 22.682 -26.369 -81.847 1.00 83.75 1017 MET A C 1
ATOM 8367 O O . MET A 1 1017 ? 21.719 -25.745 -82.292 1.00 83.75 1017 MET A O 1
ATOM 8371 N N . ILE A 1 1018 ? 22.580 -27.630 -81.422 1.00 87.44 1018 ILE A N 1
ATOM 8372 C CA . ILE A 1 1018 ? 21.309 -28.340 -81.244 1.00 87.44 1018 ILE A CA 1
ATOM 8373 C C . ILE A 1 1018 ? 20.940 -28.368 -79.758 1.00 87.44 1018 ILE A C 1
ATOM 8375 O O . ILE A 1 1018 ? 21.778 -28.672 -78.914 1.00 87.44 1018 ILE A O 1
ATOM 8379 N N . SER A 1 1019 ? 19.686 -28.061 -79.436 1.00 87.12 1019 SER A N 1
ATOM 8380 C CA . SER A 1 1019 ? 19.150 -28.086 -78.072 1.00 87.12 1019 SER A CA 1
ATOM 8381 C C . SER A 1 1019 ? 18.002 -29.087 -77.950 1.00 87.12 1019 SER A C 1
ATOM 8383 O O . SER A 1 1019 ? 17.149 -29.157 -78.837 1.00 87.12 1019 SER A O 1
ATOM 8385 N N . PHE A 1 1020 ? 17.974 -29.847 -76.855 1.00 89.25 1020 PHE A N 1
ATOM 8386 C CA . PHE A 1 1020 ? 16.935 -30.814 -76.503 1.00 89.25 1020 PHE A CA 1
ATOM 8387 C C . PHE A 1 1020 ? 16.421 -30.556 -75.082 1.00 89.25 1020 PHE A C 1
ATOM 8389 O O . PHE A 1 1020 ? 17.214 -30.512 -74.144 1.00 89.25 1020 PHE A O 1
ATOM 8396 N N . THR A 1 1021 ? 15.101 -30.508 -74.899 1.00 86.44 1021 THR A N 1
ATOM 8397 C CA . THR A 1 1021 ? 14.466 -30.384 -73.574 1.00 86.44 1021 THR A CA 1
ATOM 8398 C C . THR A 1 1021 ? 13.876 -31.718 -73.112 1.00 86.44 1021 THR A C 1
ATOM 8400 O O . THR A 1 1021 ? 13.181 -32.413 -73.863 1.00 86.44 1021 THR A O 1
ATOM 8403 N N . VAL A 1 1022 ? 14.117 -32.070 -71.849 1.00 86.00 1022 VAL A N 1
ATOM 8404 C CA . VAL A 1 1022 ? 13.643 -33.290 -71.184 1.00 86.00 1022 VAL A CA 1
ATOM 8405 C C . VAL A 1 1022 ? 12.812 -32.924 -69.950 1.00 86.00 1022 VAL A C 1
ATOM 8407 O O . VAL A 1 1022 ? 13.342 -32.437 -68.957 1.00 86.00 1022 VAL A O 1
ATOM 8410 N N . GLU A 1 1023 ? 11.504 -33.206 -70.010 1.00 85.12 1023 GLU A N 1
ATOM 8411 C CA . GLU A 1 1023 ? 10.516 -32.839 -68.975 1.00 85.12 1023 GLU A CA 1
ATOM 8412 C C . GLU A 1 1023 ? 10.866 -33.374 -67.574 1.00 85.12 1023 GLU A C 1
ATOM 8414 O O . GLU A 1 1023 ? 10.921 -32.601 -66.622 1.00 85.12 1023 GLU A O 1
ATOM 8419 N N . SER A 1 1024 ? 11.136 -34.679 -67.435 1.00 87.31 1024 SER A N 1
ATOM 8420 C CA . SER A 1 1024 ? 11.719 -35.247 -66.212 1.00 87.31 1024 SER A CA 1
ATOM 8421 C C . SER A 1 1024 ? 12.449 -36.579 -66.425 1.00 87.31 1024 SER A C 1
ATOM 8423 O O . SER A 1 1024 ? 12.324 -37.238 -67.472 1.00 87.31 1024 SER A O 1
ATOM 8425 N N . ILE A 1 1025 ? 13.238 -36.952 -65.411 1.00 87.75 1025 ILE A N 1
ATOM 8426 C CA . ILE A 1 1025 ? 13.886 -38.255 -65.228 1.00 87.75 1025 ILE A CA 1
ATOM 8427 C C . ILE A 1 1025 ? 13.735 -38.677 -63.754 1.00 87.75 1025 ILE A C 1
ATOM 8429 O O . ILE A 1 1025 ? 14.153 -37.959 -62.839 1.00 87.75 1025 ILE A O 1
ATOM 8433 N N . LEU A 1 1026 ? 13.156 -39.857 -63.514 1.00 87.56 1026 LEU A N 1
ATOM 8434 C CA . LEU A 1 1026 ? 12.899 -40.408 -62.175 1.00 87.56 1026 LEU A CA 1
ATOM 8435 C C . LEU A 1 1026 ? 14.199 -40.796 -61.436 1.00 87.56 1026 LEU A C 1
ATOM 8437 O O . LEU A 1 1026 ? 15.248 -40.923 -62.072 1.00 87.56 1026 LEU A O 1
ATOM 8441 N N . PRO A 1 1027 ? 14.166 -40.999 -60.101 1.00 86.00 1027 PRO A N 1
ATOM 8442 C CA . PRO A 1 1027 ? 15.315 -41.512 -59.352 1.00 86.00 1027 PRO A CA 1
ATOM 8443 C C . PRO A 1 1027 ? 15.849 -42.824 -59.943 1.00 86.00 1027 PRO A C 1
ATOM 8445 O O . PRO A 1 1027 ? 15.076 -43.757 -60.167 1.00 86.00 1027 PRO A O 1
ATOM 8448 N N . TYR A 1 1028 ? 17.164 -42.910 -60.143 1.00 86.75 1028 TYR A N 1
ATOM 8449 C CA . TYR A 1 1028 ? 17.875 -44.073 -60.696 1.00 86.75 1028 TYR A CA 1
ATOM 8450 C C . TYR A 1 1028 ? 17.439 -44.486 -62.115 1.00 86.75 1028 TYR A C 1
ATOM 8452 O O . TYR A 1 1028 ? 17.571 -45.652 -62.492 1.00 86.75 1028 TYR A O 1
ATOM 8460 N N . GLN A 1 1029 ? 16.908 -43.543 -62.902 1.00 88.44 1029 GLN A N 1
ATOM 8461 C CA . GLN A 1 1029 ? 16.499 -43.765 -64.288 1.00 88.44 1029 GLN A CA 1
ATOM 8462 C C . GLN A 1 1029 ? 17.536 -43.222 -65.282 1.00 88.44 1029 GLN A C 1
ATOM 8464 O O . GLN A 1 1029 ? 18.062 -42.121 -65.123 1.00 88.44 1029 GLN A O 1
ATOM 8469 N N . GLU A 1 1030 ? 17.751 -43.976 -66.360 1.00 90.25 1030 GLU A N 1
ATOM 8470 C CA . GLU A 1 1030 ? 18.524 -43.565 -67.532 1.00 90.25 1030 GLU A CA 1
ATOM 8471 C C . GLU A 1 1030 ? 17.599 -43.228 -68.717 1.00 90.25 1030 GLU A C 1
ATOM 8473 O O . GLU A 1 1030 ? 16.534 -43.835 -68.886 1.00 90.25 1030 GLU A O 1
ATOM 8478 N N . ARG A 1 1031 ? 17.989 -42.243 -69.531 1.00 89.94 1031 ARG A N 1
ATOM 8479 C CA . ARG A 1 1031 ? 17.258 -41.762 -70.709 1.00 89.94 1031 ARG A CA 1
ATOM 8480 C C . ARG A 1 1031 ? 18.232 -41.429 -71.838 1.00 89.94 1031 ARG A C 1
ATOM 8482 O O . ARG A 1 1031 ? 19.198 -40.707 -71.627 1.00 89.94 1031 ARG A O 1
ATOM 8489 N N . GLU A 1 1032 ? 17.946 -41.922 -73.039 1.00 89.94 1032 GLU A N 1
ATOM 8490 C CA . GLU A 1 1032 ? 18.801 -41.756 -74.220 1.00 89.94 1032 GLU A CA 1
ATOM 8491 C C . GLU A 1 1032 ? 18.178 -40.789 -75.245 1.00 89.94 1032 GLU A C 1
ATOM 8493 O O . GLU A 1 1032 ? 17.073 -41.019 -75.749 1.00 89.94 1032 GLU A O 1
ATOM 8498 N N . ILE A 1 1033 ? 18.908 -39.733 -75.606 1.00 89.88 1033 ILE A N 1
ATOM 8499 C CA . ILE A 1 1033 ? 18.615 -38.872 -76.759 1.00 89.88 1033 ILE A CA 1
ATOM 8500 C C . ILE A 1 1033 ? 19.538 -39.298 -77.896 1.00 89.88 1033 ILE A C 1
ATOM 8502 O O . ILE A 1 1033 ? 20.749 -39.249 -77.746 1.00 89.88 1033 ILE A O 1
ATOM 8506 N N . ARG A 1 1034 ? 18.997 -39.689 -79.050 1.00 89.06 1034 ARG A N 1
ATOM 8507 C CA . ARG A 1 1034 ? 19.794 -40.107 -80.210 1.00 89.06 1034 ARG A CA 1
ATOM 8508 C C . ARG A 1 1034 ? 19.384 -39.335 -81.451 1.00 89.06 1034 ARG A C 1
ATOM 8510 O O . ARG A 1 1034 ? 18.196 -39.280 -81.781 1.00 89.06 1034 ARG A O 1
ATOM 8517 N N . TYR A 1 1035 ? 20.362 -38.783 -82.154 1.00 89.06 1035 TYR A N 1
ATOM 8518 C CA . TYR A 1 1035 ? 20.164 -38.051 -83.397 1.00 89.06 1035 TYR A CA 1
ATOM 8519 C C . TYR A 1 1035 ? 21.211 -38.426 -84.449 1.00 89.06 1035 TYR A C 1
ATOM 8521 O O . TYR A 1 1035 ? 22.270 -38.961 -84.137 1.00 89.06 1035 TYR A O 1
ATOM 8529 N N . TYR A 1 1036 ? 20.872 -38.201 -85.712 1.00 86.62 1036 TYR A N 1
ATOM 8530 C CA . TYR A 1 1036 ? 21.630 -38.642 -86.876 1.00 86.62 1036 TYR A CA 1
ATOM 8531 C C . TYR A 1 1036 ? 22.104 -37.432 -87.673 1.00 86.62 1036 TYR A C 1
ATOM 8533 O O . TYR A 1 1036 ? 21.322 -36.513 -87.924 1.00 86.62 1036 TYR A O 1
ATOM 8541 N N . VAL A 1 1037 ? 23.370 -37.443 -88.081 1.00 85.31 1037 VAL A N 1
ATOM 8542 C CA . VAL A 1 1037 ? 24.023 -36.379 -88.852 1.00 85.31 1037 VAL A CA 1
ATOM 8543 C C . VAL A 1 1037 ? 24.665 -36.950 -90.112 1.00 85.31 1037 VAL A C 1
ATOM 8545 O O . VAL A 1 1037 ? 25.198 -38.056 -90.083 1.00 85.31 1037 VAL A O 1
ATOM 8548 N N . LYS A 1 1038 ? 24.627 -36.209 -91.221 1.00 83.44 1038 LYS A N 1
ATOM 8549 C CA . LYS A 1 1038 ? 25.168 -36.622 -92.525 1.00 83.44 1038 LYS A CA 1
ATOM 8550 C C . LYS A 1 1038 ? 26.085 -35.545 -93.097 1.00 83.44 1038 LYS A C 1
ATOM 8552 O O . LYS A 1 1038 ? 25.828 -34.356 -92.911 1.00 83.44 1038 LYS A O 1
ATOM 8557 N N . SER A 1 1039 ? 27.171 -35.948 -93.751 1.00 78.88 1039 SER A N 1
ATOM 8558 C CA . SER A 1 1039 ? 28.126 -35.024 -94.379 1.00 78.88 1039 SER A CA 1
ATOM 8559 C C . SER A 1 1039 ? 27.522 -34.373 -95.629 1.00 78.88 1039 SER A C 1
ATOM 8561 O O . SER A 1 1039 ? 27.113 -35.077 -96.552 1.00 78.88 1039 SER A O 1
ATOM 8563 N N . LYS A 1 1040 ? 27.487 -33.033 -95.691 1.00 77.69 1040 LYS A N 1
ATOM 8564 C CA . LYS A 1 1040 ? 26.870 -32.288 -96.811 1.00 77.69 1040 LYS A CA 1
ATOM 8565 C C . LYS A 1 1040 ? 27.596 -32.470 -98.148 1.00 77.69 1040 LYS A C 1
ATOM 8567 O O . LYS A 1 1040 ? 26.968 -32.380 -99.200 1.00 77.69 1040 LYS A O 1
ATOM 8572 N N . ASP A 1 1041 ? 28.898 -32.747 -98.107 1.00 69.19 1041 ASP A N 1
ATOM 8573 C CA . ASP A 1 1041 ? 29.743 -32.902 -99.298 1.00 69.19 1041 ASP A CA 1
ATOM 8574 C C . ASP A 1 1041 ? 29.833 -34.361 -99.796 1.00 69.19 1041 ASP A C 1
ATOM 8576 O O . ASP A 1 1041 ? 30.503 -34.638 -100.793 1.00 69.19 1041 ASP A O 1
ATOM 8580 N N . GLY A 1 1042 ? 29.179 -35.313 -99.112 1.00 62.03 1042 GLY A N 1
ATOM 8581 C CA . GLY A 1 1042 ? 29.243 -36.747 -99.437 1.00 62.03 1042 GLY A CA 1
ATOM 8582 C C . GLY A 1 1042 ? 30.629 -37.378 -99.238 1.00 62.03 1042 GLY A C 1
ATOM 8583 O O . GLY A 1 1042 ? 30.906 -38.453 -99.774 1.00 62.03 1042 GLY A O 1
ATOM 8584 N N . GLU A 1 1043 ? 31.526 -36.706 -98.507 1.00 64.19 1043 GLU A N 1
ATOM 8585 C CA . GLU A 1 1043 ? 32.863 -37.217 -98.205 1.00 64.19 1043 GLU A CA 1
ATOM 8586 C C . GLU A 1 1043 ? 32.768 -38.390 -97.215 1.00 64.19 1043 GLU A C 1
ATOM 8588 O O . GLU A 1 1043 ? 32.152 -38.269 -96.155 1.00 64.19 1043 GLU A O 1
ATOM 8593 N N . ILE A 1 1044 ? 33.400 -39.522 -97.548 1.00 64.88 1044 ILE A N 1
ATOM 8594 C CA . ILE A 1 1044 ? 33.527 -40.661 -96.631 1.00 64.88 1044 ILE A CA 1
ATOM 8595 C C . ILE A 1 1044 ? 34.486 -40.264 -95.509 1.00 64.88 1044 ILE A C 1
ATOM 8597 O O . ILE A 1 1044 ? 35.644 -39.924 -95.757 1.00 64.88 1044 ILE A O 1
ATOM 8601 N N . MET A 1 1045 ? 33.994 -40.327 -94.278 1.00 64.25 1045 MET A N 1
ATOM 8602 C CA . MET A 1 1045 ? 34.695 -39.890 -93.074 1.00 64.25 1045 MET A CA 1
ATOM 8603 C C . MET A 1 1045 ? 34.964 -41.095 -92.172 1.00 64.25 1045 MET A C 1
ATOM 8605 O O . MET A 1 1045 ? 34.106 -41.962 -92.022 1.00 64.25 1045 MET A O 1
ATOM 8609 N N . ASP A 1 1046 ? 36.148 -41.156 -91.568 1.00 64.88 1046 ASP A N 1
ATOM 8610 C CA . ASP A 1 1046 ? 36.439 -42.107 -90.495 1.00 64.88 1046 ASP A CA 1
ATOM 8611 C C . ASP A 1 1046 ? 36.126 -41.503 -89.114 1.00 64.88 1046 ASP A C 1
ATOM 8613 O O . ASP A 1 1046 ? 35.819 -40.314 -88.979 1.00 64.88 1046 ASP A O 1
ATOM 8617 N N . GLN A 1 1047 ? 36.151 -42.351 -88.082 1.00 64.56 1047 GLN A N 1
ATOM 8618 C CA . GLN A 1 1047 ? 35.779 -41.961 -86.723 1.00 64.56 1047 GLN A CA 1
ATOM 8619 C C . GLN A 1 1047 ? 36.737 -40.914 -86.128 1.00 64.56 1047 GLN A C 1
ATOM 8621 O O . GLN A 1 1047 ? 36.268 -39.972 -85.498 1.00 64.56 1047 GLN A O 1
ATOM 8626 N N . GLU A 1 1048 ? 38.050 -41.021 -86.369 1.00 65.31 1048 GLU A N 1
ATOM 8627 C CA . GLU A 1 1048 ? 39.034 -40.042 -85.872 1.00 65.31 1048 GLU A CA 1
ATOM 8628 C C . GLU A 1 1048 ? 38.804 -38.660 -86.502 1.00 65.31 1048 GLU A C 1
ATOM 8630 O O . GLU A 1 1048 ? 38.804 -37.638 -85.810 1.00 65.31 1048 GLU A O 1
ATOM 8635 N N . LYS A 1 1049 ? 38.545 -38.617 -87.816 1.00 65.50 1049 LYS A N 1
ATOM 8636 C CA . LYS A 1 1049 ? 38.229 -37.374 -88.519 1.00 65.50 1049 LYS A CA 1
ATOM 8637 C C . LYS A 1 1049 ? 36.894 -36.801 -88.032 1.00 65.50 1049 LYS A C 1
ATOM 8639 O O . LYS A 1 1049 ? 36.825 -35.595 -87.829 1.00 65.50 1049 LYS A O 1
ATOM 8644 N N . LEU A 1 1050 ? 35.869 -37.617 -87.770 1.00 66.50 1050 LEU A N 1
ATOM 8645 C CA . LEU A 1 1050 ? 34.587 -37.165 -87.206 1.00 66.50 1050 LEU A CA 1
ATOM 8646 C C . LEU A 1 1050 ? 34.718 -36.589 -85.787 1.00 66.50 1050 LEU A C 1
ATOM 8648 O O . LEU A 1 1050 ? 34.195 -35.506 -85.525 1.00 66.50 1050 LEU A O 1
ATOM 8652 N N . GLU A 1 1051 ? 35.424 -37.280 -84.889 1.00 65.69 1051 GLU A N 1
ATOM 8653 C CA . GLU A 1 1051 ? 35.681 -36.808 -83.521 1.00 65.69 1051 GLU A CA 1
ATOM 8654 C C . GLU A 1 1051 ? 36.409 -35.451 -83.530 1.00 65.69 1051 GLU A C 1
ATOM 8656 O O . GLU A 1 1051 ? 36.127 -34.598 -82.693 1.00 65.69 1051 GLU A O 1
ATOM 8661 N N . SER A 1 1052 ? 37.243 -35.172 -84.543 1.00 64.06 1052 SER A N 1
ATOM 8662 C CA . SER A 1 1052 ? 37.888 -33.858 -84.710 1.00 64.06 1052 SER A CA 1
ATOM 8663 C C . SER A 1 1052 ? 36.940 -32.689 -85.054 1.00 64.06 1052 SER A C 1
ATOM 8665 O O . SER A 1 1052 ? 37.312 -31.535 -84.842 1.00 64.06 1052 SER A O 1
ATOM 8667 N N . TYR A 1 1053 ? 35.717 -32.957 -85.539 1.00 60.47 1053 TYR A N 1
ATOM 8668 C CA . TYR A 1 1053 ? 34.681 -31.936 -85.792 1.00 60.47 1053 TYR A CA 1
ATOM 8669 C C . TYR A 1 1053 ? 33.699 -31.752 -84.627 1.00 60.47 1053 TYR A C 1
ATOM 8671 O O . TYR A 1 1053 ? 32.863 -30.845 -84.674 1.00 60.47 1053 TYR A O 1
ATOM 8679 N N . LEU A 1 1054 ? 33.770 -32.606 -83.604 1.00 58.78 1054 LEU A N 1
ATOM 8680 C CA . LEU A 1 1054 ? 32.874 -32.598 -82.455 1.00 58.78 1054 LEU A CA 1
ATOM 8681 C C . LEU A 1 1054 ? 33.647 -32.124 -81.224 1.00 58.78 1054 LEU A C 1
ATOM 8683 O O . LEU A 1 1054 ? 34.244 -32.910 -80.494 1.00 58.78 1054 LEU A O 1
ATOM 8687 N N . LEU A 1 1055 ? 33.622 -30.809 -81.000 1.00 53.62 1055 LEU A N 1
ATOM 8688 C CA . LEU A 1 1055 ? 34.075 -30.230 -79.737 1.00 53.62 1055 LEU A CA 1
ATOM 8689 C C . LEU A 1 1055 ? 33.167 -30.727 -78.598 1.00 53.62 1055 LEU A C 1
ATOM 8691 O O . LEU A 1 1055 ? 31.952 -30.839 -78.771 1.00 53.62 1055 LEU A O 1
ATOM 8695 N N . SER A 1 1056 ? 33.792 -31.064 -77.468 1.00 41.06 1056 SER A N 1
ATOM 8696 C CA . SER A 1 1056 ? 33.155 -31.579 -76.246 1.00 41.06 1056 SER A CA 1
ATOM 8697 C C . SER A 1 1056 ? 32.381 -30.513 -75.481 1.00 41.06 1056 SER A C 1
ATOM 8699 O O . SER A 1 1056 ? 33.019 -29.462 -75.230 1.00 41.06 1056 SER A O 1
#

Sequence (1056 aa):
MGFKKISKDELVSSQAPAFLGAPLEHVEEIDLLKERRSDVEKQFGFAKSEVFVSNSENLKYEYSKNGTLINFIGTGSINVLNNSKKDRIWDVKLDYSSDDNLSLEKDKIINLGNFEPETNKKVNYQIKDSEDLVNPIKVFEKIKVMNIQTDDLGAKLKQKKLKKIEQEIQEKRETTKKKIKMSYGHKISSVEDKIHLKNNELDEALDKISKLSQKNKKLLNQAGLLKKEIDSLIEDKEKYKEKNISKYLNKNQFKEETETQLKNAKEKLEQITERIPEVKTEYSEKKAVNIENILNHYDPKIKKLRKEMENCIENNKKAKKKEEEWEEKQDKLKTELKEKKKEIKNLEKEKKKATKDIEDEAKINIVEKEFDVQINDKRTQFEEIEKKLDEAEKKADEESERQKDLEDKIDDLEDNIEDLEDKKKNELESQNNKIDNSKKDTIETLEEKLQNTKNLISHLEKIKDTYDARIKELKAQLKENQENLKNINTKSDEWQEKKENVESEINSLRAKIVELNEQKENKLNKKLEEISQKEKERKEKILEGYHEITGEFVRDNYFLLFNQENRLKYSIFIENTSEDLVEDLRIAKQFSEEFRDFKYDSSSVSDVEIQKGSLIFSINSLEPGKKAEIIVYTSISPKNRQMIGTGNIQLSYIYKNQIMSNLEIDHLRGYSHAMHAMQIKEKETEPNKWRCSLIFKNNSEIDMELKSILVLDKDKETKYLDIDFNSNGGKLLAPQEKFISEEWEVADENEPKFFRKLEYSITHSVKKNAVIDLRLQESVFEIIDIHLDKKLSESEIKSFEEAEIQSKITVKNIGTTPMKGIMVKDIIPADFAPPEDLTQFQISTSSGRDISDHVSIEVVPDNLDHSIPHDVKISLNLDNIKSKVLIDVDEFLKISYPFKAIKPNHKKTYQFPLEVTHYYPQEKRSPENFYYLNESLETEKLPKLDIAHKRRDLLIGKEIFPGRDVDEFAISIIINNNSNIEVNDIDINDTISKSFEIVSANTKYEIMESEIEGTDMISFTVESILPYQEREIRYYVKSKDGEIMDQEKLESYLLS

Secondary structure (DSSP, 8-state):
-------TTHHHH--PPPSSPPP--------TT-TTTTGGG-----SS--EEEEEEEEEEEEE-TTS-EEEEEEEEEEEEEE--SS--EEEEEEEEE--TTBSSPTT--EEEEEE-TT-EEEEEEEE---TT---SEEEEEEEEETTSEEE-HHHHHHHHHHHHHHHHHHHHHHHHHHHHHHHHHHHHHHHHHHHHHHHHHHHHHHHHHHHHHHHHHHHHHHHHHHHHHHHHHHHHHHHHHHTTS------GGGGHHHHHHHHHHHTTSSS-SSSS---SSSS-S-S-S-GGGGTTTTHHHHHHHHHHHHHHHHHHHHHHHHHHHHHHHHHHHHHHHHHHHHHHHHHHHHHHHHTTT---HHHHHHHHHHHHHHHHHHHHHHHHHHHHHHHHHHHHHHHHHHHHHHHHHHHHHHHHHHHHHHHHHGGGSSTTSTTTS---SSGGGSGGGHHHHHHHHHHHHHHHHHHHHHHHHHHHHHHHHHHHHHHHHHHHHHHHHHHHHHHHHHHHHHHHHHHHHHHHHHHHHHHHHHHHHHHHHHHHHHHSTTTGGG---PPPPEEEETTS-EEEEEEEEEEE-SSS-EEEEEEEEE--TTEEEEEEE-SS-SEEEEETTEEEEEEEEE-TT-EEEEEEEEEE---SSS-EE---EEEEEEEES--SS--EEEEEEEE--EEEEEEEEEETTEEEEEEEEEEEEE-SSS-EEEEEEEEEESSS-SEEEEEE-GGGT-EEE-TT-EEEPPPEEEE-SS---EEEEEEEEE--EEEEEEEEEEEE---EEEEE-EEEEEEES-SEEETTS-EEEEEEEEEEE-SSS-B-EEEEEEEEPTTEE--S-GGG-EEEETT----GGGEEEEEESSS--TTS-EEEEEEES-SS--SS-SB-TT-EEEEEEEEEESS--TT--EE--EEEEEEEESSSSS--SEEEEEEE--TTTS-EEEEE-----EEEEEEEEE-SSTTEEEEEEEEEE-SSS-EEEEEEEEEEETTEEEEEESS--EEEE-SSTTEEEEEEEEEEE-TT-EEEEEEEEEETT-----HHHHHTT---

Radius of gyration: 69.78 Å; chains: 1; bounding box: 132×159×187 Å